Protein AF-0000000071083559 (afdb_homodimer)

Solvent-accessible surface area (backbone atoms only — not comparable to full-atom values): 48123 Å² total; per-residue (Å²): 142,87,81,87,79,88,80,82,75,79,75,81,76,78,75,74,77,70,51,68,62,60,52,46,49,48,47,47,47,47,47,46,51,46,23,66,69,33,65,46,22,77,50,64,74,48,54,68,70,56,48,50,54,52,55,69,72,46,54,59,65,56,53,26,52,47,23,70,73,26,71,56,35,18,52,50,51,52,55,41,48,73,32,71,68,33,43,47,49,64,45,45,70,24,60,54,83,61,87,51,80,67,32,60,58,40,27,41,52,37,25,32,39,48,12,46,25,53,37,49,52,34,67,85,48,55,68,68,58,43,50,51,53,51,50,50,51,48,52,54,49,60,73,67,48,96,59,59,66,60,57,48,24,35,27,49,4,38,16,46,50,49,43,53,59,89,56,53,70,70,55,48,50,50,52,48,51,53,53,34,59,72,68,46,41,63,60,53,50,51,54,52,68,73,47,58,90,73,69,52,45,69,60,50,50,49,52,29,42,38,51,35,28,32,53,54,69,51,46,90,43,56,66,52,37,16,50,55,48,45,65,70,32,64,87,44,57,53,65,52,33,21,51,48,48,42,60,63,32,46,40,66,39,91,88,45,96,36,70,36,75,55,62,52,43,46,82,62,74,72,83,58,57,74,81,41,69,45,42,51,57,41,16,50,51,51,45,20,42,61,69,30,89,91,37,50,73,66,54,51,44,52,26,49,54,36,33,47,40,50,86,51,59,40,32,52,52,54,54,23,50,34,36,61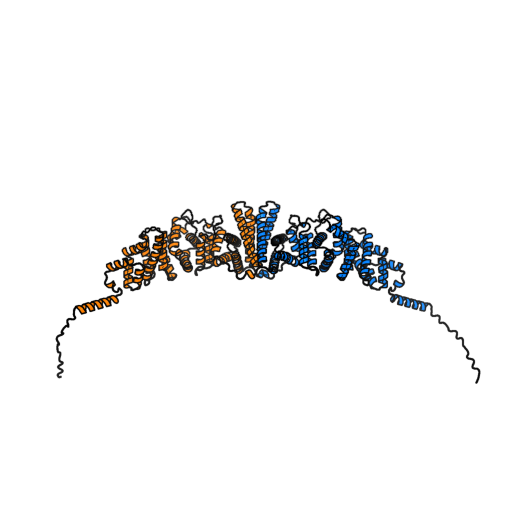,63,36,32,66,82,51,36,36,56,49,51,35,51,29,49,71,71,65,38,38,70,63,42,18,50,35,51,54,24,34,40,35,47,32,47,75,55,71,46,68,54,58,56,58,54,49,44,51,34,52,26,50,68,66,44,83,48,67,66,51,46,52,49,39,48,53,37,32,36,49,47,52,45,50,50,63,64,50,35,70,71,48,76,46,73,76,37,48,58,50,40,55,48,45,47,50,17,49,33,46,48,45,42,45,32,46,44,46,48,52,37,60,70,62,67,72,68,79,74,67,76,53,84,69,134,135,81,70,88,73,84,83,75,80,76,75,82,78,76,77,72,80,71,52,67,63,58,51,46,49,47,46,48,45,47,47,45,49,46,21,66,69,32,66,47,22,77,53,67,75,47,52,70,70,56,48,50,54,52,55,70,72,44,54,60,63,55,52,27,53,46,23,70,72,27,71,56,37,19,51,51,51,53,54,39,49,75,32,74,68,33,43,48,50,64,46,46,70,22,59,55,82,61,86,52,80,67,30,61,59,41,28,41,51,38,25,33,38,49,13,45,25,52,38,50,52,34,67,86,48,56,70,70,57,43,49,51,52,50,51,50,51,47,53,52,48,59,73,66,49,94,58,58,66,61,56,49,24,35,27,50,4,39,15,47,48,50,42,50,58,88,56,52,70,70,54,48,52,49,51,50,52,53,53,34,59,74,67,46,42,62,59,52,50,50,56,52,69,72,47,58,90,73,69,53,44,69,60,51,49,48,52,28,43,38,50,37,28,32,53,55,71,51,44,88,43,58,66,53,38,16,50,55,49,46,67,70,33,64,84,45,57,52,67,54,32,19,52,47,49,44,58,63,33,45,39,64,39,91,89,46,96,35,71,35,75,56,63,52,44,47,84,64,74,73,82,58,56,75,81,44,69,50,42,51,58,42,16,52,49,51,47,20,40,60,68,30,88,90,36,48,72,66,56,49,43,51,26,49,56,37,34,47,40,48,86,50,60,40,32,51,53,53,53,22,50,34,35,60,64,36,32,66,84,51,35,35,55,49,50,34,50,28,50,72,71,66,39,38,69,62,42,19,51,35,52,54,22,36,40,36,48,32,48,75,53,72,45,68,54,60,56,57,54,50,44,51,34,52,28,50,68,65,44,82,48,67,67,51,46,52,49,40,47,51,37,32,36,48,47,52,44,50,49,64,65,48,34,69,70,48,75,46,73,76,36,50,58,49,41,56,46,45,48,50,16,50,33,47,49,45,43,44,32,45,44,46,48,50,38,57,71,63,65,70,71,79,73,68,78,52,86,71,133

Foldseek 3Di:
DDDDDPDPPPPPPPPPPPDPVVVVVVVVVVVQVCLCVPLNRVCVPPPLVVVLVVLLPDDLLVLLVQLQSGVVSLVSSLVSCLDPSNLCSLLCQLQPDDPDPVSLVSNLVSLLSVLSSLLSSCVPPDLVVSLVSLLSSLVSNVVVDPDDPLSSLQSLQSSVLNNCVPPDLVSVLVSVVSVCVSVVVVVLLVVCLVDAPPPCFVSLLNSLSNLCRRQQVSDPDLQSNLSSLCSVQVVDDLLSSLVVLCSNQAPADPVDRGGDQCVQADPQLPLDALPDRRLQVSLSSLLSNPPHPVHDLVSSLSSLVSNCPPPHHGDLLSSLSNLLNNFLVNNLSNLLVCLQVVVLLSSLSNLLSNLLSCQSNVAQLLRSVVSLVSSCVVRDDPVSNVSNVVNNVVVLVVLQVVLVVVPDPSSVVVNVSSVVSVVSNVVSVVCVVPVVVVPDDDPRPRVDD/DDDDPDDPPPPDPPPPPPDPVVVVVVVVVVVQVCLCVDLNRVCVVPPLVVVLVVLLPDDLLVLLVQLQSGVVSLVSSLVSCLDPSNLCSLQCQLQPPDPDPVSLVSNLVSLLSVLSSLLSSCVPPDLVVSLVSLLSSLVSNVVVDPDDPLSSLQSLQSSVLNNCVPPDLVSVLVSVVSVCVSVVVVVLLVVCLVDAPPPCFVSLLNSLSNLCRRQQVSDPDLQSNLSSLCSVQVVDDLLSSLVVLCSNQADADPVDRGGDQCPQADPQLPLDALPDRRLQVSLSNLLSNPPHPVHDLVSSLSSLVSNCPPPHHGDLLSSLSNLLNNFLVNNLSNLLVCLQVVVLLSSLSNLLSNLLSCQSNVAQLLRSVVSLVSSCVSRDDPVSNVSNVVNNVVVLVVLQVVLVVVPDPSSVVVNVSSVVSVVSNVVSVVCVVVVVVVPDDDPRPRVDD

pLDDT: mean 81.03, std 18.41, range [19.36, 97.88]

Nearest PDB structures (foldseek):
  2ifu-assembly4_D  TM=2.693E-01  e=8.492E-01  Danio rerio
  2db0-assembly1_A  TM=2.774E-01  e=1.255E+00  Pyrococcus horikoshii OT3
  8amz-assembly1_O  TM=2.086E-01  e=5.747E-01  Spinacia oleracea
  8qcb-assembly1_B  TM=1.901E-01  e=2.343E+00  Saccharomyces cerevisiae
  1fch-assembly1_A  TM=2.025E-01  e=6.723E+00  Homo sapiens

Organism: Strongylocentrotus purpuratus (NCBI:txid7668)

Radius of gyration: 54.05 Å; Cα contacts (8 Å, |Δi|>4): 965; chains: 2; bounding box: 109×222×118 Å

Sequence (898 aa):
MEASKSKSSCTNGIAGRRSKRLQRKMEEKELGDFMVNAPLGYFSVLPQEIMYIIFSKLPTMDLSYLTLVSKSLRDIVMAYNLTKQGITKLLSIGCAKSKSKKKKIDLCYCFKDLGLLVKRSTCLYPTKERLRLMETLFKELTSSVKIESTRVNYCFGQFLSIFVKGWEEKECHRAYFAIIDHQNLGLQIASILAGKAGAKIGLEMEVRSFLRGVVLDQCDSMEDLAMWLHFILKPYPMVHQARLLLLLYGPLSRTRDQIDWTFMTNDDPISAPLSSAPFRDLAVAIKALYKHKDWSTDSVISVLEELTGCPTEWQTENMARLLVMCGEGVCVPVLASKAINGKTSQLSSVIVALALVTYLSSLNMSWLIHILQEICQIVPNEHDVEAMIDSVVEYFRHIIVTLPENRQPGHMMIFEDIVEAYSSFTKELMVASVMPSYKLGLQHRYPEEMEASKSKSSCTNGIAGRRSKRLQRKMEEKELGDFMVNAPLGYFSVLPQEIMYIIFSKLPTMDLSYLTLVSKSLRDIVMAYNLTKQGITKLLSIGCAKSKSKKKKIDLCYCFKDLGLLVKRSTCLYPTKERLRLMETLFKELTSSVKIESTRVNYCFGQFLSIFVKGWEEKECHRAYFAIIDHQNLGLQIASILAGKAGAKIGLEMEVRSFLRGVVLDQCDSMEDLAMWLHFILKPYPMVHQARLLLLLYGPLSRTRDQIDWTFMTNDDPISAPLSSAPFRDLAVAIKALYKHKDWSTDSVISVLEELTGCPTEWQTENMARLLVMCGEGVCVPVLASKAINGKTSQLSSVIVALALVTYLSSLNMSWLIHILQEICQIVPNEHDVEAMIDSVVEYFRHIIVTLPENRQPGHMMIFEDIVEAYSSFTKELMVASVMPSYKLGLQHRYPEE

InterPro domains:
  IPR001810 F-box domain [PF00646] (44-81)
  IPR001810 F-box domain [PS50181] (40-87)
  IPR001810 F-box domain [SM00256] (46-85)
  IPR036047 F-box-like domain superfamily [SSF81383] (40-82)
  IPR038946 F-box only protein 47 [PTHR34098] (16-433)
  IPR056622 FBXO47, ARM repeats region [PF24467] (185-418)

Structure (mmCIF, N/CA/C/O backbone):
data_AF-0000000071083559-model_v1
#
loop_
_entity.id
_entity.type
_entity.pdbx_description
1 polymer 'F-box domain-containing protein'
#
loop_
_atom_site.group_PDB
_atom_site.id
_atom_site.type_symbol
_atom_site.label_atom_id
_atom_site.label_alt_id
_atom_site.label_comp_id
_atom_site.label_asym_id
_atom_site.label_entity_id
_atom_site.label_seq_id
_atom_site.pdbx_PDB_ins_code
_atom_site.Cartn_x
_atom_site.Cartn_y
_atom_site.Cartn_z
_atom_site.occupancy
_atom_site.B_iso_or_equiv
_atom_site.auth_seq_id
_atom_site.auth_comp_id
_atom_site.auth_asym_id
_atom_site.auth_atom_id
_atom_site.pdbx_PDB_model_num
ATOM 1 N N . MET A 1 1 ? -83.5 105.438 52.219 1 19.53 1 MET A N 1
ATOM 2 C CA . MET A 1 1 ? -82.625 105.125 53.281 1 19.53 1 MET A CA 1
ATOM 3 C C . MET A 1 1 ? -81.188 105.625 53 1 19.53 1 MET A C 1
ATOM 5 O O . MET A 1 1 ? -80.875 105.812 51.844 1 19.53 1 MET A O 1
ATOM 9 N N . GLU A 1 2 ? -80.25 105.688 54.094 1 22.34 2 GLU A N 1
ATOM 10 C CA . GLU A 1 2 ? -79.125 106.312 54.781 1 22.34 2 GLU A CA 1
ATOM 11 C C . GLU A 1 2 ? -77.812 105.875 54.219 1 22.34 2 GLU A C 1
ATOM 13 O O . GLU A 1 2 ? -77.75 104.875 53.5 1 22.34 2 GLU A O 1
ATOM 18 N N . ALA A 1 3 ? -76.625 106.062 55.156 1 23.59 3 ALA A N 1
ATOM 19 C CA . ALA A 1 3 ? -75.188 106.312 55.156 1 23.59 3 ALA A CA 1
ATOM 20 C C . ALA A 1 3 ? -74.438 105 54.969 1 23.59 3 ALA A C 1
ATOM 22 O O . ALA A 1 3 ? -73.312 105.062 54.438 1 23.59 3 ALA A O 1
ATOM 23 N N . SER A 1 4 ? -74.625 103.812 54.969 1 21.52 4 SER A N 1
ATOM 24 C CA . SER A 1 4 ? -73.812 102.938 55.844 1 21.52 4 SER A CA 1
ATOM 25 C C . SER A 1 4 ? -72.375 102.875 55.344 1 21.52 4 SER A C 1
ATOM 27 O O . SER A 1 4 ? -72.125 102.75 54.156 1 21.52 4 SER A O 1
ATOM 29 N N . LYS A 1 5 ? -71.25 103.25 56.438 1 25.64 5 LYS A N 1
ATOM 30 C CA . LYS A 1 5 ? -69.875 103.625 56.75 1 25.64 5 LYS A CA 1
ATOM 31 C C . LYS A 1 5 ? -68.938 102.438 56.625 1 25.64 5 LYS A C 1
ATOM 33 O O . LYS A 1 5 ? -68.938 101.562 57.469 1 25.64 5 LYS A O 1
ATOM 38 N N . SER A 1 6 ? -68.75 101.625 55.688 1 19.36 6 SER A N 1
ATOM 39 C CA . SER A 1 6 ? -68.062 100.312 55.875 1 19.36 6 SER A CA 1
ATOM 40 C C . SER A 1 6 ? -66.625 100.562 56.344 1 19.36 6 SER A C 1
ATOM 42 O O . SER A 1 6 ? -65.875 101.375 55.844 1 19.36 6 SER A O 1
ATOM 44 N N . LYS A 1 7 ? -66.312 100.125 57.812 1 25.44 7 LYS A N 1
ATOM 45 C CA . LYS A 1 7 ? -65.188 100.125 58.75 1 25.44 7 LYS A CA 1
ATOM 46 C C . LYS A 1 7 ? -64.062 99.25 58.219 1 25.44 7 LYS A C 1
ATOM 48 O O . LYS A 1 7 ? -64.188 98.062 57.969 1 25.44 7 LYS A O 1
ATOM 53 N N . SER A 1 8 ? -63.156 99.625 57.375 1 21.98 8 SER A N 1
ATOM 54 C CA . SER A 1 8 ? -61.969 98.938 56.812 1 21.98 8 SER A CA 1
ATOM 55 C C . SER A 1 8 ? -61 98.562 57.906 1 21.98 8 SER A C 1
ATOM 57 O O . SER A 1 8 ? -60.438 99.375 58.594 1 21.98 8 SER A O 1
ATOM 59 N N . SER A 1 9 ? -61.375 97.562 58.844 1 24.98 9 SER A N 1
ATOM 60 C CA . SER A 1 9 ? -60.5 97.125 59.938 1 24.98 9 SER A CA 1
ATOM 61 C C . SER A 1 9 ? -59.188 96.562 59.406 1 24.98 9 SER A C 1
ATOM 63 O O . SER A 1 9 ? -59.156 95.812 58.438 1 24.98 9 SER A O 1
ATOM 65 N N . CYS A 1 10 ? -58.094 97.25 59.562 1 25.73 10 CYS A N 1
ATOM 66 C CA . CYS A 1 10 ? -56.688 97 59.375 1 25.73 10 CYS A CA 1
ATOM 67 C C . CYS A 1 10 ? -56.219 95.812 60.156 1 25.73 10 CYS A C 1
ATOM 69 O O . CYS A 1 10 ? -56.156 95.812 61.375 1 25.73 10 CYS A O 1
ATOM 71 N N . THR A 1 11 ? -56.812 94.625 60.094 1 26.25 11 THR A N 1
ATOM 72 C CA . THR A 1 11 ? -56.281 93.5 60.875 1 26.25 11 THR A CA 1
ATOM 73 C C . THR A 1 11 ? -54.812 93.25 60.562 1 26.25 11 THR A C 1
ATOM 75 O O . THR A 1 11 ? -54.375 93.375 59.406 1 26.25 11 THR A O 1
ATOM 78 N N . ASN A 1 12 ? -53.875 93.625 61.469 1 27.31 12 ASN A N 1
ATOM 79 C CA . ASN A 1 12 ? -52.469 93.312 61.656 1 27.31 12 ASN A CA 1
ATOM 80 C C . ASN A 1 12 ? -52.156 91.812 61.438 1 27.31 12 ASN A C 1
ATOM 82 O O . ASN A 1 12 ? -52.719 90.938 62.125 1 27.31 12 ASN A O 1
ATOM 86 N N . GLY A 1 13 ? -52.156 91.25 60.25 1 28.62 13 GLY A N 1
ATOM 87 C CA . GLY A 1 13 ? -51.75 89.938 59.875 1 28.62 13 GLY A CA 1
ATOM 88 C C . GLY A 1 13 ? -50.469 89.5 60.531 1 28.62 13 GLY A C 1
ATOM 89 O O . GLY A 1 13 ? -49.469 90.188 60.469 1 28.62 13 GLY A O 1
ATOM 90 N N . ILE A 1 14 ? -50.531 88.875 61.688 1 32.44 14 ILE A N 1
ATOM 91 C CA . ILE A 1 14 ? -49.469 88.188 62.438 1 32.44 14 ILE A CA 1
ATOM 92 C C . ILE A 1 14 ? -48.719 87.25 61.5 1 32.44 14 ILE A C 1
ATOM 94 O O . ILE A 1 14 ? -49.281 86.25 61 1 32.44 14 ILE A O 1
ATOM 98 N N . ALA A 1 15 ? -47.844 87.688 60.625 1 35.75 15 ALA A N 1
ATOM 99 C CA . ALA A 1 15 ? -46.875 86.875 59.875 1 35.75 15 ALA A CA 1
ATOM 100 C C . ALA A 1 15 ? -46.188 85.875 60.781 1 35.75 15 ALA A C 1
ATOM 102 O O . ALA A 1 15 ? -45.562 86.25 61.781 1 35.75 15 ALA A O 1
ATOM 103 N N . GLY A 1 16 ? -46.844 84.75 61.094 1 36.09 16 GLY A N 1
ATOM 104 C CA . GLY A 1 16 ? -46.25 83.688 61.812 1 36.09 16 GLY A CA 1
ATOM 105 C C . GLY A 1 16 ? -44.812 83.375 61.438 1 36.09 16 GLY A C 1
ATOM 106 O O . GLY A 1 16 ? -44.469 83.438 60.25 1 36.09 16 GLY A O 1
ATOM 107 N N . ARG A 1 17 ? -43.844 83.688 62.312 1 42.72 17 ARG A N 1
ATOM 108 C CA . ARG A 1 17 ? -42.406 83.438 62.312 1 42.72 17 ARG A CA 1
ATOM 109 C C . ARG A 1 17 ? -42.125 82 62.031 1 42.72 17 ARG A C 1
ATOM 111 O O . ARG A 1 17 ? -42.312 81.125 62.906 1 42.72 17 ARG A O 1
ATOM 118 N N . ARG A 1 18 ? -42.562 81.5 60.875 1 48.59 18 ARG A N 1
ATOM 119 C CA . ARG A 1 18 ? -42.031 80.125 60.562 1 48.59 18 ARG A CA 1
ATOM 120 C C . ARG A 1 18 ? -40.531 80.062 60.844 1 48.59 18 ARG A C 1
ATOM 122 O O . ARG A 1 18 ? -39.75 80.938 60.469 1 48.59 18 ARG A O 1
ATOM 129 N N . SER A 1 19 ? -40.281 79.375 61.938 1 53.16 19 SER A N 1
ATOM 130 C CA . SER A 1 19 ? -38.938 79.25 62.5 1 53.16 19 SER A CA 1
ATOM 131 C C . SER A 1 19 ? -37.906 78.875 61.438 1 53.16 19 SER A C 1
ATOM 133 O O . SER A 1 19 ? -38.25 78.188 60.469 1 53.16 19 SER A O 1
ATOM 135 N N . LYS A 1 20 ? -36.906 79.688 61.219 1 60.44 20 LYS A N 1
ATOM 136 C CA . LYS A 1 20 ? -35.75 79.562 60.375 1 60.44 20 LYS A CA 1
ATOM 137 C C . LYS A 1 20 ? -35.281 78.062 60.344 1 60.44 20 LYS A C 1
ATOM 139 O O . LYS A 1 20 ? -34.812 77.562 59.344 1 60.44 20 LYS A O 1
ATOM 144 N N . ARG A 1 21 ? -35.562 77.438 61.438 1 64 21 ARG A N 1
ATOM 145 C CA . ARG A 1 21 ? -35.125 76.062 61.562 1 64 21 ARG A CA 1
ATOM 146 C C . ARG A 1 21 ? -35.969 75.125 60.688 1 64 21 ARG A C 1
ATOM 148 O O . ARG A 1 21 ? -35.406 74.25 60 1 64 21 ARG A O 1
ATOM 155 N N . LEU A 1 22 ? -37.219 75.188 60.688 1 62.94 22 LEU A N 1
ATOM 156 C CA . LEU A 1 22 ? -38.094 74.375 59.875 1 62.94 22 LEU A CA 1
ATOM 157 C C . LEU A 1 22 ? -37.875 74.688 58.375 1 62.94 22 LEU A C 1
ATOM 159 O O . LEU A 1 22 ? -37.906 73.812 57.562 1 62.94 22 LEU A O 1
ATOM 163 N N . GLN A 1 23 ? -37.688 76 58.094 1 61.81 23 GLN A N 1
ATOM 164 C CA . GLN A 1 23 ? -37.406 76.375 56.75 1 61.81 23 GLN A CA 1
ATOM 165 C C . GLN A 1 23 ? -36.094 75.812 56.25 1 61.81 23 GLN A C 1
ATOM 167 O O . GLN A 1 23 ? -36 75.312 55.094 1 61.81 23 GLN A O 1
ATOM 172 N N . ARG A 1 24 ? -35.125 75.812 57.156 1 62.66 24 ARG A N 1
ATOM 173 C CA . ARG A 1 24 ? -33.844 75.188 56.812 1 62.66 24 ARG A CA 1
ATOM 174 C C . ARG A 1 24 ? -34 73.688 56.625 1 62.66 24 ARG A C 1
ATOM 176 O O . ARG A 1 24 ? -33.406 73.125 55.719 1 62.66 24 ARG A O 1
ATOM 183 N N . LYS A 1 25 ? -34.719 73.062 57.438 1 65.19 25 LYS A N 1
ATOM 184 C CA . LYS A 1 25 ? -34.969 71.625 57.312 1 65.19 25 LYS A CA 1
ATOM 185 C C . LYS A 1 25 ? -35.719 71.312 56 1 65.19 25 LYS A C 1
ATOM 187 O O . LYS A 1 25 ? -35.438 70.312 55.344 1 65.19 25 LYS A O 1
ATOM 192 N N . MET A 1 26 ? -36.656 72.125 55.719 1 62.47 26 MET A N 1
ATOM 193 C CA . MET A 1 26 ? -37.406 71.938 54.5 1 62.47 26 MET A CA 1
ATOM 194 C C . MET A 1 26 ? -36.531 72.188 53.25 1 62.47 26 MET A C 1
ATOM 196 O O . MET A 1 26 ? -36.625 71.438 52.281 1 62.47 26 MET A O 1
ATOM 200 N N . GLU A 1 27 ? -35.812 73.188 53.344 1 60.56 27 GLU A N 1
ATOM 201 C CA . GLU A 1 27 ? -34.844 73.5 52.281 1 60.56 27 GLU A CA 1
ATOM 202 C C . GLU A 1 27 ? -33.781 72.375 52.156 1 60.56 27 GLU A C 1
ATOM 204 O O . GLU A 1 27 ? -33.406 72 51.062 1 60.56 27 GLU A O 1
ATOM 209 N N . GLU A 1 28 ? -33.375 72 53.281 1 62.56 28 GLU A N 1
ATOM 210 C CA . GLU A 1 28 ? -32.438 70.875 53.312 1 62.56 28 GLU A CA 1
ATOM 211 C C . GLU A 1 28 ? -33.094 69.625 52.75 1 62.56 28 GLU A C 1
ATOM 213 O O . GLU A 1 28 ? -32.438 68.875 52.031 1 62.56 28 GLU A O 1
ATOM 218 N N . LYS A 1 29 ? -34.25 69.312 53.125 1 64.56 29 LYS A N 1
ATOM 219 C CA . LYS A 1 29 ? -35 68.188 52.562 1 64.56 29 LYS A CA 1
ATOM 220 C C . LYS A 1 29 ? -35.25 68.375 51.094 1 64.56 29 LYS A C 1
ATOM 222 O O . LYS A 1 29 ? -35.156 67.438 50.312 1 64.56 29 LYS A O 1
ATOM 227 N N . GLU A 1 30 ? -35.656 69.5 50.75 1 60.16 30 GLU A N 1
ATOM 228 C CA . GLU A 1 30 ? -35.875 69.812 49.344 1 60.16 30 GLU A CA 1
ATOM 229 C C . GLU A 1 30 ? -34.562 69.688 48.562 1 60.16 30 GLU A C 1
ATOM 231 O O . GLU A 1 30 ? -34.562 69.188 47.438 1 60.16 30 GLU A O 1
ATOM 236 N N . LEU A 1 31 ? -33.562 70.312 49.125 1 57.69 31 LEU A N 1
ATOM 237 C CA . LEU A 1 31 ? -32.25 70.125 48.562 1 57.69 31 LEU A CA 1
ATOM 238 C C . LEU A 1 31 ? -31.844 68.625 48.5 1 57.69 31 LEU A C 1
ATOM 240 O O . LEU A 1 31 ? -31.281 68.188 47.531 1 57.69 31 LEU A O 1
ATOM 244 N N . GLY A 1 32 ? -32.094 68.062 49.594 1 60.69 32 GLY A N 1
ATOM 245 C CA . GLY A 1 32 ? -31.891 66.625 49.625 1 60.69 32 GLY A CA 1
ATOM 246 C C . GLY A 1 32 ? -32.688 65.875 48.594 1 60.69 32 GLY A C 1
ATOM 247 O O . GLY A 1 32 ? -32.156 65 47.906 1 60.69 32 GLY A O 1
ATOM 248 N N . ASP A 1 33 ? -33.938 66.125 48.562 1 61.97 33 ASP A N 1
ATOM 249 C CA . ASP A 1 33 ? -34.781 65.562 47.562 1 61.97 33 ASP A CA 1
ATOM 250 C C . ASP A 1 33 ? -34.344 65.875 46.156 1 61.97 33 ASP A C 1
ATOM 252 O O . ASP A 1 33 ? -34.344 65.062 45.25 1 61.97 33 ASP A O 1
ATOM 256 N N . PHE A 1 34 ? -34.031 67.062 45.938 1 55.31 34 PHE A N 1
ATOM 257 C CA . PHE A 1 34 ? -33.531 67.5 44.656 1 55.31 34 PHE A CA 1
ATOM 258 C C . PHE A 1 34 ? -32.219 66.812 44.344 1 55.31 34 PHE A C 1
ATOM 260 O O . PHE A 1 34 ? -32 66.438 43.188 1 55.31 34 PHE A O 1
ATOM 267 N N . MET A 1 35 ? -31.469 66.812 45.406 1 57.56 35 MET A N 1
ATOM 268 C CA . MET A 1 35 ? -30.188 66.188 45.188 1 57.56 35 MET A CA 1
ATOM 269 C C . MET A 1 35 ? -30.359 64.688 44.844 1 57.56 35 MET A C 1
ATOM 271 O O . MET A 1 35 ? -29.656 64.188 43.969 1 57.56 35 MET A O 1
ATOM 275 N N . VAL A 1 36 ? -31.266 64.125 45.531 1 59.72 36 VAL A N 1
ATOM 276 C CA . VAL A 1 36 ? -31.531 62.688 45.281 1 59.72 36 VAL A CA 1
ATOM 277 C C . VAL A 1 36 ? -32.094 62.5 43.875 1 59.72 36 VAL A C 1
ATOM 279 O O . VAL A 1 36 ? -31.781 61.531 43.188 1 59.72 36 VAL A O 1
ATOM 282 N N . ASN A 1 37 ? -32.812 63.5 43.438 1 58.59 37 ASN A N 1
ATOM 283 C CA . ASN A 1 37 ? -33.438 63.375 42.094 1 58.59 37 ASN A CA 1
ATOM 284 C C . ASN A 1 37 ? -32.531 63.969 41.031 1 58.59 37 ASN A C 1
ATOM 286 O O . ASN A 1 37 ? -32.875 63.906 39.844 1 58.59 37 ASN A O 1
ATOM 290 N N . ALA A 1 38 ? -31.453 64.562 41.469 1 57.62 38 ALA A N 1
ATOM 291 C CA . ALA A 1 38 ? -30.547 65.188 40.5 1 57.62 38 ALA A CA 1
ATOM 292 C C . ALA A 1 38 ? -29.688 64.125 39.781 1 57.62 38 ALA A C 1
ATOM 294 O O . ALA A 1 38 ? -29.359 63.094 40.375 1 57.62 38 ALA A O 1
ATOM 295 N N . PRO A 1 39 ? -29.547 64.375 38.594 1 62.06 39 PRO A N 1
ATOM 296 C CA . PRO A 1 39 ? -28.781 63.375 37.812 1 62.06 39 PRO A CA 1
ATOM 297 C C . PRO A 1 39 ? -27.406 63.094 38.406 1 62.06 39 PRO A C 1
ATOM 299 O O . PRO A 1 39 ? -26.891 61.969 38.219 1 62.06 39 PRO A O 1
ATOM 302 N N . LEU A 1 40 ? -27 63.969 39.281 1 65.69 40 LEU A N 1
ATOM 303 C CA . LEU A 1 40 ? -25.688 63.75 39.906 1 65.69 40 LEU A CA 1
ATOM 304 C C . LEU A 1 40 ? -25.844 63.344 41.344 1 65.69 40 LEU A C 1
ATOM 306 O O . LEU A 1 40 ? -24.844 63.094 42.031 1 65.69 40 LEU A O 1
ATOM 310 N N . GLY A 1 41 ? -27.016 63.219 41.781 1 61.75 41 GLY A N 1
ATOM 311 C CA . GLY A 1 41 ? -27.312 63 43.188 1 61.75 41 GLY A CA 1
ATOM 312 C C . GLY A 1 41 ? -26.578 63.938 44.125 1 61.75 41 GLY A C 1
ATOM 313 O O . GLY A 1 41 ? -26.562 65.188 43.875 1 61.75 41 GLY A O 1
ATOM 314 N N . TYR A 1 42 ? -25.984 63.438 45.156 1 62.19 42 TYR A N 1
ATOM 315 C CA . TYR A 1 42 ? -25.266 64.188 46.156 1 62.19 42 TYR A CA 1
ATOM 316 C C . TYR A 1 42 ? -24 64.812 45.562 1 62.19 42 TYR A C 1
ATOM 318 O O . TYR A 1 42 ? -23.469 65.812 46.094 1 62.19 42 TYR A O 1
ATOM 326 N N . PHE A 1 43 ? -23.688 64.438 44.375 1 67.44 43 PHE A N 1
ATOM 327 C CA . PHE A 1 43 ? -22.484 64.938 43.719 1 67.44 43 PHE A CA 1
ATOM 328 C C . PHE A 1 43 ? -22.781 66.312 43.125 1 67.44 43 PHE A C 1
ATOM 330 O O . PHE A 1 43 ? -21.859 67.062 42.812 1 67.44 43 PHE A O 1
ATOM 337 N N . SER A 1 44 ? -24.016 66.625 42.969 1 69.5 44 SER A N 1
ATOM 338 C CA . SER A 1 44 ? -24.406 67.875 42.344 1 69.5 44 SER A CA 1
ATOM 339 C C . SER A 1 44 ? -23.953 69.062 43.188 1 69.5 44 SER A C 1
ATOM 341 O O . SER A 1 44 ? -23.766 70.125 42.688 1 69.5 44 SER A O 1
ATOM 343 N N . VAL A 1 45 ? -23.719 68.688 44.406 1 70.44 45 VAL A N 1
ATOM 344 C CA . VAL A 1 45 ? -23.375 69.75 45.344 1 70.44 45 VAL A CA 1
ATOM 345 C C . VAL A 1 45 ? -21.859 69.938 45.344 1 70.44 45 VAL A C 1
ATOM 347 O O . VAL A 1 45 ? -21.375 71 45.719 1 70.44 45 VAL A O 1
ATOM 350 N N . LEU A 1 46 ? -21.203 69 44.844 1 77.88 46 LEU A N 1
ATOM 351 C CA . LEU A 1 46 ? -19.75 69.062 44.938 1 77.88 46 LEU A CA 1
ATOM 352 C C . LEU A 1 46 ? -19.172 69.812 43.719 1 77.88 46 LEU A C 1
ATOM 354 O O . LEU A 1 46 ? -19.641 69.625 42.594 1 77.88 46 LEU A O 1
ATOM 358 N N . PRO A 1 47 ? -18.281 70.812 44.062 1 82.75 47 PRO A N 1
ATOM 359 C CA . PRO A 1 47 ? -17.562 71.438 42.938 1 82.75 47 PRO A CA 1
ATOM 360 C C . PRO A 1 47 ? -16.828 70.375 42.094 1 82.75 47 PRO A C 1
ATOM 362 O O . PRO A 1 47 ? -16.484 69.312 42.594 1 82.75 47 PRO A O 1
ATOM 365 N N . GLN A 1 48 ? -16.688 70.75 40.906 1 85.06 48 GLN A N 1
ATOM 366 C CA . GLN A 1 48 ? -16.062 69.812 39.938 1 85.06 48 GLN A CA 1
ATOM 367 C C . GLN A 1 48 ? -14.664 69.438 40.406 1 85.06 48 GLN A C 1
ATOM 369 O O . GLN A 1 48 ? -14.258 68.25 40.188 1 85.06 48 GLN A O 1
ATOM 374 N N . GLU A 1 49 ? -13.984 70.312 41.094 1 84.5 49 GLU A N 1
ATOM 375 C CA . GLU A 1 49 ? -12.625 70.062 41.531 1 84.5 49 GLU A CA 1
ATOM 376 C C . GLU A 1 49 ? -12.602 68.938 42.562 1 84.5 49 GLU A C 1
ATOM 378 O O . GLU A 1 49 ? -11.711 68.062 42.562 1 84.5 49 GLU A O 1
ATOM 383 N N . ILE A 1 50 ? -13.617 68.938 43.375 1 85.5 50 ILE A N 1
ATOM 384 C CA . ILE A 1 50 ? -13.688 67.938 44.438 1 85.5 50 ILE A CA 1
ATOM 385 C C . ILE A 1 50 ? -14.078 66.562 43.812 1 85.5 50 ILE A C 1
ATOM 387 O O . ILE A 1 50 ? -13.594 65.562 44.25 1 85.5 50 ILE A O 1
ATOM 391 N N . MET A 1 51 ? -14.945 66.688 42.875 1 86 51 MET A N 1
ATOM 392 C CA . MET A 1 51 ? -15.336 65.438 42.188 1 86 51 MET A CA 1
ATOM 393 C C . MET A 1 51 ? -14.133 64.75 41.562 1 86 51 MET A C 1
ATOM 395 O O . MET A 1 51 ? -13.977 63.562 41.625 1 86 51 MET A O 1
ATOM 399 N N . TYR A 1 52 ? -13.32 65.562 40.969 1 87.44 52 TYR A N 1
ATOM 400 C CA . TYR A 1 52 ? -12.141 65.062 40.281 1 87.44 52 TYR A CA 1
ATOM 401 C C . TYR A 1 52 ? -11.188 64.438 41.281 1 87.44 52 TYR A C 1
ATOM 403 O O . TYR A 1 52 ? -10.539 63.406 41 1 87.44 52 TYR A O 1
ATOM 411 N N . ILE A 1 53 ? -11.148 64.938 42.469 1 86.25 53 ILE A N 1
ATOM 412 C CA . ILE A 1 53 ? -10.312 64.375 43.531 1 86.25 53 ILE A CA 1
ATOM 413 C C . ILE A 1 53 ? -10.867 63.031 43.938 1 86.25 53 ILE A C 1
ATOM 415 O O . ILE A 1 53 ? -10.102 62.094 44.156 1 86.25 53 ILE A O 1
ATOM 419 N N . ILE A 1 54 ? -12.133 62.969 43.969 1 85.69 54 ILE A N 1
ATOM 420 C CA . ILE A 1 54 ? -12.781 61.719 44.344 1 85.69 54 ILE A CA 1
ATOM 421 C C . ILE A 1 54 ? -12.523 60.688 43.281 1 85.69 54 ILE A C 1
ATOM 423 O O . ILE A 1 54 ? -12.195 59.531 43.562 1 85.69 54 ILE A O 1
ATOM 427 N N . PHE A 1 55 ? -12.719 61.094 42.062 1 88.06 55 PHE A N 1
ATOM 428 C CA . PHE A 1 55 ? -12.516 60.188 40.969 1 88.06 55 PHE A CA 1
ATOM 429 C C . PHE A 1 55 ? -11.086 59.656 40.938 1 88.06 55 PHE A C 1
ATOM 431 O O . PHE A 1 55 ? -10.844 58.5 40.531 1 88.06 55 PHE A O 1
ATOM 438 N N . SER A 1 56 ? -10.18 60.438 41.344 1 84.94 56 SER A N 1
ATOM 439 C CA . SER A 1 56 ? -8.766 60.062 41.344 1 84.94 56 SER A CA 1
ATOM 440 C C . SER A 1 56 ? -8.469 58.969 42.344 1 84.94 56 SER A C 1
ATOM 442 O O . SER A 1 56 ? -7.477 58.25 42.188 1 84.94 56 SER A O 1
ATOM 444 N N . LYS A 1 57 ? -9.344 58.781 43.281 1 82.81 57 LYS A N 1
ATOM 445 C CA . LYS A 1 57 ? -9.109 57.781 44.312 1 82.81 57 LYS A CA 1
ATOM 446 C C . LYS A 1 57 ? -9.891 56.5 44.031 1 82.81 57 LYS A C 1
ATOM 448 O O . LYS A 1 57 ? -9.68 55.469 44.688 1 82.81 57 LYS A O 1
ATOM 453 N N . LEU A 1 58 ? -10.68 56.562 43.062 1 85.31 58 LEU A N 1
ATOM 454 C CA . LEU A 1 58 ? -11.492 55.375 42.719 1 85.31 58 LEU A CA 1
ATOM 455 C C . LEU A 1 58 ? -10.766 54.469 41.719 1 85.31 58 LEU A C 1
ATOM 457 O O . LEU A 1 58 ? -10.102 54.969 40.812 1 85.31 58 LEU A O 1
ATOM 461 N N . PRO A 1 59 ? -10.93 53.188 42.031 1 83.19 59 PRO A N 1
ATOM 462 C CA . PRO A 1 59 ? -10.391 52.281 41 1 83.19 59 PRO A CA 1
ATOM 463 C C . PRO A 1 59 ? -11.102 52.438 39.656 1 83.19 59 PRO A C 1
ATOM 465 O O . PRO A 1 59 ? -12.25 52.875 39.625 1 83.19 59 PRO A O 1
ATOM 468 N N . THR A 1 60 ? -10.469 52.062 38.625 1 85.62 60 THR A N 1
ATOM 469 C CA . THR A 1 60 ? -10.984 52.219 37.281 1 85.62 60 THR A CA 1
ATOM 470 C C . THR A 1 60 ? -12.312 51.469 37.125 1 85.62 60 THR A C 1
ATOM 472 O O . THR A 1 60 ? -13.219 51.969 36.438 1 85.62 60 THR A O 1
ATOM 475 N N . MET A 1 61 ? -12.484 50.406 37.781 1 86.75 61 MET A N 1
ATOM 476 C CA . MET A 1 61 ? -13.711 49.625 37.656 1 86.75 61 MET A CA 1
ATOM 477 C C . MET A 1 61 ? -14.883 50.375 38.281 1 86.75 61 MET A C 1
ATOM 479 O O . MET A 1 61 ? -16 50.344 37.75 1 86.75 61 MET A O 1
ATOM 483 N N . ASP A 1 62 ? -14.531 50.969 39.344 1 86.75 62 ASP A N 1
ATOM 484 C CA . ASP A 1 62 ? -15.578 51.719 40.031 1 86.75 62 ASP A CA 1
ATOM 485 C C . ASP A 1 62 ? -15.992 52.938 39.219 1 86.75 62 ASP A C 1
ATOM 487 O O . ASP A 1 62 ? -17.172 53.312 39.188 1 86.75 62 ASP A O 1
ATOM 491 N N . LEU A 1 63 ? -15.016 53.531 38.656 1 87.31 63 LEU A N 1
ATOM 492 C CA . LEU A 1 63 ? -15.312 54.656 37.781 1 87.31 63 LEU A CA 1
ATOM 493 C C . LEU A 1 63 ? -16.219 54.219 36.625 1 87.31 63 LEU A C 1
ATOM 495 O O . LEU A 1 63 ? -17.109 54.938 36.219 1 87.31 63 LEU A O 1
ATOM 499 N N . SER A 1 64 ? -16.031 53.031 36.156 1 89.44 64 SER A N 1
ATOM 500 C CA . SER A 1 64 ? -16.812 52.5 35.062 1 89.44 64 SER A CA 1
ATOM 501 C C . SER A 1 64 ? -18.266 52.281 35.469 1 89.44 64 SER A C 1
ATOM 503 O O . SER A 1 64 ? -19.188 52.5 34.688 1 89.44 64 SER A O 1
ATOM 505 N N . TYR A 1 65 ? -18.406 51.906 36.688 1 89.5 65 TYR A N 1
ATOM 506 C CA . TYR A 1 65 ? -19.766 51.719 37.188 1 89.5 65 TYR A CA 1
ATOM 507 C C . TYR A 1 65 ? -20.484 53.062 37.344 1 89.5 65 TYR A C 1
ATOM 509 O O . TYR A 1 65 ? -21.703 53.125 37.125 1 89.5 65 TYR A O 1
ATOM 517 N N . LEU A 1 66 ? -19.719 54 37.688 1 87.62 66 LEU A N 1
ATOM 518 C CA . LEU A 1 66 ? -20.312 55.312 37.906 1 87.62 66 LEU A CA 1
ATOM 519 C C . LEU A 1 66 ? -20.875 55.875 36.594 1 87.62 66 LEU A C 1
ATOM 521 O O . LEU A 1 66 ? -21.859 56.594 36.594 1 87.62 66 LEU A O 1
ATOM 525 N N . THR A 1 67 ? -20.328 55.469 35.5 1 88.75 67 THR A N 1
ATOM 526 C CA . THR A 1 67 ? -20.75 56 34.219 1 88.75 67 THR A CA 1
ATOM 527 C C . THR A 1 67 ? -22.094 55.375 33.812 1 88.75 67 THR A C 1
ATOM 529 O O . THR A 1 67 ? -22.781 55.906 32.938 1 88.75 67 THR A O 1
ATOM 532 N N . LEU A 1 68 ? -22.516 54.344 34.469 1 89.12 68 LEU A N 1
ATOM 533 C CA . LEU A 1 68 ? -23.75 53.656 34.094 1 89.12 68 LEU A CA 1
ATOM 534 C C . LEU A 1 68 ? -24.938 54.156 34.906 1 89.12 68 LEU A C 1
ATOM 536 O O . LEU A 1 68 ? -26.078 53.812 34.625 1 89.12 68 LEU A O 1
ATOM 540 N N . VAL A 1 69 ? -24.625 55 35.875 1 83.31 69 VAL A N 1
ATOM 541 C CA . VAL A 1 69 ? -25.656 55.406 36.812 1 83.31 69 VAL A CA 1
ATOM 542 C C . VAL A 1 69 ? -26.531 56.5 36.188 1 83.31 69 VAL A C 1
ATOM 544 O O . VAL A 1 69 ? -27.766 56.406 36.25 1 83.31 69 VAL A O 1
ATOM 547 N N . SER A 1 70 ? -25.891 57.562 35.625 1 83.75 70 SER A N 1
ATOM 548 C CA . SER A 1 70 ? -26.656 58.656 35 1 83.75 70 SER A CA 1
ATOM 549 C C . SER A 1 70 ? -25.859 59.312 33.906 1 83.75 70 SER A C 1
ATOM 551 O O . SER A 1 70 ? -24.641 59.188 33.844 1 83.75 70 SER A O 1
ATOM 553 N N . LYS A 1 71 ? -26.531 60.031 33.094 1 85.62 71 LYS A N 1
ATOM 554 C CA . LYS A 1 71 ? -25.906 60.719 31.953 1 85.62 71 LYS A CA 1
ATOM 555 C C . LYS A 1 71 ? -24.984 61.844 32.438 1 85.62 71 LYS A C 1
ATOM 557 O O . LYS A 1 71 ? -23.922 62.062 31.859 1 85.62 71 LYS A O 1
ATOM 562 N N . SER A 1 72 ? -25.422 62.438 33.438 1 84.81 72 SER A N 1
ATOM 563 C CA . SER A 1 72 ? -24.641 63.531 33.969 1 84.81 72 SER A CA 1
ATOM 564 C C . SER A 1 72 ? -23.328 63.062 34.562 1 84.81 72 SER A C 1
ATOM 566 O O . SER A 1 72 ? -22.266 63.656 34.375 1 84.81 72 SER A O 1
ATOM 568 N N . LEU A 1 73 ? -23.5 62 35.25 1 85.44 73 LEU A N 1
ATOM 569 C CA . LEU A 1 73 ? -22.297 61.438 35.875 1 85.44 73 LEU A CA 1
ATOM 570 C C . LEU A 1 73 ? -21.359 60.906 34.781 1 85.44 73 LEU A C 1
ATOM 572 O O . LEU A 1 73 ? -20.141 61 34.938 1 85.44 73 LEU A O 1
ATOM 576 N N . ARG A 1 74 ? -21.922 60.25 33.812 1 86.94 74 ARG A N 1
ATOM 577 C CA . ARG A 1 74 ? -21.125 59.75 32.688 1 86.94 74 ARG A CA 1
ATOM 578 C C . ARG A 1 74 ? -20.312 60.875 32.062 1 86.94 74 ARG A C 1
ATOM 580 O O . ARG A 1 74 ? -19.125 60.719 31.812 1 86.94 74 ARG A O 1
ATOM 587 N N . ASP A 1 75 ? -20.953 62 31.891 1 86.56 75 ASP A N 1
ATOM 588 C CA . ASP A 1 75 ? -20.312 63.125 31.203 1 86.56 75 ASP A CA 1
ATOM 589 C C . ASP A 1 75 ? -19.188 63.719 32.062 1 86.56 75 ASP A C 1
ATOM 591 O O . ASP A 1 75 ? -18.156 64.125 31.516 1 86.56 75 ASP A O 1
ATOM 595 N N . ILE A 1 76 ? -19.422 63.719 33.281 1 87.5 76 ILE A N 1
ATOM 596 C CA . ILE A 1 76 ? -18.406 64.312 34.188 1 87.5 76 ILE A CA 1
ATOM 597 C C . ILE A 1 76 ? -17.219 63.344 34.281 1 87.5 76 ILE A C 1
ATOM 599 O O . ILE A 1 76 ? -16.062 63.781 34.344 1 87.5 76 ILE A O 1
ATOM 603 N N . VAL A 1 77 ? -17.516 62.094 34.375 1 87.56 77 VAL A N 1
ATOM 604 C CA . VAL A 1 77 ? -16.453 61.094 34.438 1 87.56 77 VAL A CA 1
ATOM 605 C C . VAL A 1 77 ? -15.633 61.125 33.156 1 87.56 77 VAL A C 1
ATOM 607 O O . VAL A 1 77 ? -14.406 61.031 33.188 1 87.56 77 VAL A O 1
ATOM 610 N N . MET A 1 78 ? -16.297 61.25 32.062 1 84.56 78 MET A N 1
ATOM 611 C CA . MET A 1 78 ? -15.609 61.312 30.766 1 84.56 78 MET A CA 1
ATOM 612 C C . MET A 1 78 ? -14.734 62.531 30.656 1 84.56 78 MET A C 1
ATOM 614 O O . MET A 1 78 ? -13.633 62.5 30.109 1 84.56 78 MET A O 1
ATOM 618 N N . ALA A 1 79 ? -15.258 63.531 31.172 1 84.88 79 ALA A N 1
ATOM 619 C CA . ALA A 1 79 ? -14.477 64.812 31.172 1 84.88 79 ALA A CA 1
ATOM 620 C C . ALA A 1 79 ? -13.242 64.625 32.062 1 84.88 79 ALA A C 1
ATOM 622 O O . ALA A 1 79 ? -12.164 65.125 31.703 1 84.88 79 ALA A O 1
ATOM 623 N N . TYR A 1 80 ? -13.453 63.969 33.094 1 86.81 80 TYR A N 1
ATOM 624 C CA . TYR A 1 80 ? -12.336 63.75 34 1 86.81 80 TYR A CA 1
ATOM 625 C C . TYR A 1 80 ? -11.266 62.875 33.344 1 86.81 80 TYR A C 1
ATOM 627 O O . TYR A 1 80 ? -10.07 63.188 33.438 1 86.81 80 TYR A O 1
ATOM 635 N N . ASN A 1 81 ? -11.68 61.875 32.688 1 82.19 81 ASN A N 1
ATOM 636 C CA . ASN A 1 81 ? -10.758 60.906 32.062 1 82.19 81 ASN A CA 1
ATOM 637 C C . ASN A 1 81 ? -9.906 61.562 30.984 1 82.19 81 ASN A C 1
ATOM 639 O O . ASN A 1 81 ? -8.812 61.094 30.672 1 82.19 81 ASN A O 1
ATOM 643 N N . LEU A 1 82 ? -10.352 62.625 30.391 1 80.12 82 LEU A N 1
ATOM 644 C CA . LEU A 1 82 ? -9.664 63.312 29.297 1 80.12 82 LEU A CA 1
ATOM 645 C C . LEU A 1 82 ? -8.695 64.375 29.828 1 80.12 82 LEU A C 1
ATOM 647 O O . LEU A 1 82 ? -7.887 64.875 29.078 1 80.12 82 LEU A O 1
ATOM 651 N N . THR A 1 83 ? -8.711 64.5 31.125 1 81.69 83 THR A N 1
ATOM 652 C CA . THR A 1 83 ? -7.781 65.438 31.734 1 81.69 83 THR A CA 1
ATOM 653 C C . THR A 1 83 ? -6.426 64.75 31.984 1 81.69 83 THR A C 1
ATOM 655 O O . THR A 1 83 ? -6.312 63.562 31.953 1 81.69 83 THR A O 1
ATOM 658 N N . LYS A 1 84 ? -5.418 65.625 32.188 1 78.62 84 LYS A N 1
ATOM 659 C CA . LYS A 1 84 ? -4.07 65.125 32.469 1 78.62 84 LYS A CA 1
ATOM 660 C C . LYS A 1 84 ? -4.035 64.312 33.719 1 78.62 84 LYS A C 1
ATOM 662 O O . LYS A 1 84 ? -3.33 63.281 33.75 1 78.62 84 LYS A O 1
ATOM 667 N N . GLN A 1 85 ? -4.82 64.75 34.656 1 78.38 85 GLN A N 1
ATOM 668 C CA . GLN A 1 85 ? -4.879 63.969 35.906 1 78.38 85 GLN A CA 1
ATOM 669 C C . GLN A 1 85 ? -5.523 62.594 35.719 1 78.38 85 GLN A C 1
ATOM 671 O O . GLN A 1 85 ? -5.082 61.625 36.281 1 78.38 85 GLN A O 1
ATOM 676 N N . GLY A 1 86 ? -6.543 62.625 34.969 1 80.19 86 GLY A N 1
ATOM 677 C CA . GLY A 1 86 ? -7.227 61.375 34.688 1 80.19 86 GLY A CA 1
ATOM 678 C C . GLY A 1 86 ? -6.379 60.375 33.875 1 80.19 86 GLY A C 1
ATOM 679 O O . GLY A 1 86 ? -6.336 59.188 34.219 1 80.19 86 GLY A O 1
ATOM 680 N N . ILE A 1 87 ? -5.668 60.875 32.938 1 75.88 87 ILE A N 1
ATOM 681 C CA . ILE A 1 87 ? -4.836 60.062 32.062 1 75.88 87 ILE A CA 1
ATOM 682 C C . ILE A 1 87 ? -3.666 59.5 32.844 1 75.88 87 ILE A C 1
ATOM 684 O O . ILE A 1 87 ? -3.305 58.312 32.688 1 75.88 87 ILE A O 1
ATOM 688 N N . THR A 1 88 ? -3.098 60.312 33.625 1 75.62 88 THR A N 1
ATOM 689 C CA . THR A 1 88 ? -1.98 59.875 34.469 1 75.62 88 THR A CA 1
ATOM 690 C C . THR A 1 88 ? -2.422 58.781 35.438 1 75.62 88 THR A C 1
ATOM 692 O O . THR A 1 88 ? -1.677 57.844 35.688 1 75.62 88 THR A O 1
ATOM 695 N N . LYS A 1 89 ? -3.588 58.969 35.906 1 76.5 89 LYS A N 1
ATOM 696 C CA . LYS A 1 89 ? -4.109 57.969 36.844 1 76.5 89 LYS A CA 1
ATOM 697 C C . LYS A 1 89 ? -4.363 56.656 36.125 1 76.5 89 LYS A C 1
ATOM 699 O O . LYS A 1 89 ? -4.113 55.594 36.688 1 76.5 89 LYS A O 1
ATOM 704 N N . LEU A 1 90 ? -4.938 56.844 35.031 1 72.88 90 LEU A N 1
ATOM 705 C CA . LEU A 1 90 ? -5.273 55.625 34.281 1 72.88 90 LEU A CA 1
ATOM 706 C C . LEU A 1 90 ? -4.012 54.875 33.875 1 72.88 90 LEU A C 1
ATOM 708 O O . LEU A 1 90 ? -4.02 53.625 33.844 1 72.88 90 LEU A O 1
ATOM 712 N N . LEU A 1 91 ? -2.949 55.656 33.625 1 66.38 91 LEU A N 1
ATOM 713 C CA . LEU A 1 91 ? -1.678 55.062 33.219 1 66.38 91 LEU A CA 1
ATOM 714 C C . LEU A 1 91 ? -0.917 54.531 34.438 1 66.38 91 LEU A C 1
ATOM 716 O O . LEU A 1 91 ? -0.187 53.562 34.375 1 66.38 91 LEU A O 1
ATOM 720 N N . SER A 1 92 ? -0.918 55.375 35.438 1 59.81 92 SER A N 1
ATOM 721 C CA . SER A 1 92 ? -0.144 55.094 36.656 1 59.81 92 SER A CA 1
ATOM 722 C C . SER A 1 92 ? -0.591 53.781 37.281 1 59.81 92 SER A C 1
ATOM 724 O O . SER A 1 92 ? 0.209 53.094 37.938 1 59.81 92 SER A O 1
ATOM 726 N N . ILE A 1 93 ? -1.818 53.562 37.25 1 53.22 93 ILE A N 1
ATOM 727 C CA . ILE A 1 93 ? -2.287 52.312 37.875 1 53.22 93 ILE A CA 1
ATOM 728 C C . ILE A 1 93 ? -1.651 51.125 37.188 1 53.22 93 ILE A C 1
ATOM 730 O O . ILE A 1 93 ? -1.318 50.125 37.812 1 53.22 93 ILE A O 1
ATOM 734 N N . GLY A 1 94 ? -1.537 51.031 35.906 1 50.47 94 GLY A N 1
ATOM 735 C CA . GLY A 1 94 ? -0.981 49.938 35.125 1 50.47 94 GLY A CA 1
ATOM 736 C C . GLY A 1 94 ? 0.534 49.875 35.188 1 50.47 94 GLY A C 1
ATOM 737 O O . GLY A 1 94 ? 1.127 48.812 35.031 1 50.47 94 GLY A O 1
ATOM 738 N N . CYS A 1 95 ? 1.238 51.062 35.062 1 48.19 95 CYS A N 1
ATOM 739 C CA . CYS A 1 95 ? 2.686 51.188 34.906 1 48.19 95 CYS A CA 1
ATOM 740 C C . CYS A 1 95 ? 3.367 51.25 36.281 1 48.19 95 CYS A C 1
ATOM 742 O O . CYS A 1 95 ? 4.578 51.438 36.375 1 48.19 95 CYS A O 1
ATOM 744 N N . ALA A 1 96 ? 2.82 51.281 37.312 1 45.19 96 ALA A N 1
ATOM 745 C CA . ALA A 1 96 ? 3.633 51.406 38.5 1 45.19 96 ALA A CA 1
ATOM 746 C C . ALA A 1 96 ? 4.879 50.531 38.438 1 45.19 96 ALA A C 1
ATOM 748 O O . ALA A 1 96 ? 4.891 49.531 37.719 1 45.19 96 ALA A O 1
ATOM 749 N N . LYS A 1 97 ? 5.957 50.844 39.281 1 44.41 97 LYS A N 1
ATOM 750 C CA . LYS A 1 97 ? 7.398 50.625 39.375 1 44.41 97 LYS A CA 1
ATOM 751 C C . LYS A 1 97 ? 7.723 49.125 39.406 1 44.41 97 LYS A C 1
ATOM 753 O O . LYS A 1 97 ? 8.852 48.75 39.719 1 44.41 97 LYS A O 1
ATOM 758 N N . SER A 1 98 ? 6.883 48.188 39.875 1 42.25 98 SER A N 1
ATOM 759 C CA . SER A 1 98 ? 7.648 47.031 40.344 1 42.25 98 SER A CA 1
ATOM 760 C C . SER A 1 98 ? 8.203 46.219 39.156 1 42.25 98 SER A C 1
ATOM 762 O O . SER A 1 98 ? 7.504 46 38.188 1 42.25 98 SER A O 1
ATOM 764 N N . LYS A 1 99 ? 9.461 46.094 38.906 1 47.31 99 LYS A N 1
ATOM 765 C CA . LYS A 1 99 ? 10.336 45.312 38.031 1 47.31 99 LYS A CA 1
ATOM 766 C C . LYS A 1 99 ? 9.758 43.938 37.75 1 47.31 99 LYS A C 1
ATOM 768 O O . LYS A 1 99 ? 10.352 43.125 37.031 1 47.31 99 LYS A O 1
ATOM 773 N N . SER A 1 100 ? 9.133 43.25 38.656 1 45.5 100 SER A N 1
ATOM 774 C CA . SER A 1 100 ? 8.961 41.812 38.594 1 45.5 100 SER A CA 1
ATOM 775 C C . SER A 1 100 ? 7.863 41.406 37.594 1 45.5 100 SER A C 1
ATOM 777 O O . SER A 1 100 ? 7.043 42.25 37.219 1 45.5 100 SER A O 1
ATOM 779 N N . LYS A 1 101 ? 7.762 40.062 37.125 1 54.53 101 LYS A N 1
ATOM 780 C CA . LYS A 1 101 ? 6.785 39.344 36.312 1 54.53 101 LYS A CA 1
ATOM 781 C C . LYS A 1 101 ? 5.359 39.781 36.656 1 54.53 101 LYS A C 1
ATOM 783 O O . LYS A 1 101 ? 4.48 39.812 35.812 1 54.53 101 LYS A O 1
ATOM 788 N N . LYS A 1 102 ? 5.172 40.094 37.719 1 50.88 102 LYS A N 1
ATOM 789 C CA . LYS A 1 102 ? 3.906 40.469 38.344 1 50.88 102 LYS A CA 1
ATOM 790 C C . LYS A 1 102 ? 3.42 41.844 37.812 1 50.88 102 LYS A C 1
ATOM 792 O O . LYS A 1 102 ? 2.215 42.062 37.719 1 50.88 102 LYS A O 1
ATOM 797 N N . LYS A 1 103 ? 4.348 42.531 37.375 1 52.53 103 LYS A N 1
ATOM 798 C CA . LYS A 1 103 ? 4.129 43.875 36.875 1 52.53 103 LYS A CA 1
ATOM 799 C C . LYS A 1 103 ? 3.479 43.875 35.5 1 52.53 103 LYS A C 1
ATOM 801 O O . LYS A 1 103 ? 2.637 44.719 35.188 1 52.53 103 LYS A O 1
ATOM 806 N N . LYS A 1 104 ? 3.924 42.906 34.688 1 57.84 104 LYS A N 1
ATOM 807 C CA . LYS A 1 104 ? 3.418 42.75 33.344 1 57.84 104 LYS A CA 1
ATOM 808 C C . LYS A 1 104 ? 1.938 42.375 33.344 1 57.84 104 LYS A C 1
ATOM 810 O O . LYS A 1 104 ? 1.16 42.906 32.531 1 57.84 104 LYS A O 1
ATOM 815 N N . ILE A 1 105 ? 1.607 41.438 34.281 1 57.41 105 ILE A N 1
ATOM 816 C CA . ILE A 1 105 ? 0.23 40.969 34.406 1 57.41 105 ILE A CA 1
ATOM 817 C C . ILE A 1 105 ? -0.672 42.125 34.844 1 57.41 105 ILE A C 1
ATOM 819 O O . ILE A 1 105 ? -1.786 42.281 34.344 1 57.41 105 ILE A O 1
ATOM 823 N N . ASP A 1 106 ? 0.036 43 35.531 1 64.75 106 ASP A N 1
ATOM 824 C CA . ASP A 1 106 ? -0.751 44.062 36.125 1 64.75 106 ASP A CA 1
ATOM 825 C C . ASP A 1 106 ? -1.12 45.125 35.094 1 64.75 106 ASP A C 1
ATOM 827 O O . ASP A 1 106 ? -2.244 45.625 35.062 1 64.75 106 ASP A O 1
ATOM 831 N N . LEU A 1 107 ? -0.219 45.344 34.094 1 71.5 107 LEU A N 1
ATOM 832 C CA . LEU A 1 107 ? -0.511 46.344 33.062 1 71.5 107 LEU A CA 1
ATOM 833 C C . LEU A 1 107 ? -1.621 45.844 32.156 1 71.5 107 LEU A C 1
ATOM 835 O O . LEU A 1 107 ? -2.51 46.625 31.781 1 71.5 107 LEU A O 1
ATOM 839 N N . CYS A 1 108 ? -1.637 44.562 31.891 1 72.56 108 CYS A N 1
ATOM 840 C CA . CYS A 1 108 ? -2.631 43.969 30.984 1 72.56 108 CYS A CA 1
ATOM 841 C C . CYS A 1 108 ? -4.027 44.094 31.578 1 72.56 108 CYS A C 1
ATOM 843 O O . CYS A 1 108 ? -4.98 44.438 30.891 1 72.56 108 CYS A O 1
ATOM 845 N N . TYR A 1 109 ? -4.113 43.938 32.781 1 74.12 109 TYR A N 1
ATOM 846 C CA . TYR A 1 109 ? -5.41 44 33.438 1 74.12 109 TYR A CA 1
ATOM 847 C C . TYR A 1 109 ? -5.898 45.469 33.5 1 74.12 109 TYR A C 1
ATOM 849 O O . TYR A 1 109 ? -7.102 45.719 33.375 1 74.12 109 TYR A O 1
ATOM 857 N N . CYS A 1 110 ? -4.934 46.25 33.594 1 76.75 110 CYS A N 1
ATOM 858 C CA . CYS A 1 110 ? -5.285 47.656 33.625 1 76.75 110 CYS A CA 1
ATOM 859 C C . CYS A 1 110 ? -5.91 48.094 32.312 1 76.75 110 CYS A C 1
ATOM 861 O O . CYS A 1 110 ? -6.898 48.844 32.312 1 76.75 110 CYS A O 1
ATOM 863 N N . PHE A 1 111 ? -5.355 47.625 31.312 1 83.75 111 PHE A N 1
ATOM 864 C CA . PHE A 1 111 ? -5.859 48.031 30 1 83.75 111 PHE A CA 1
ATOM 865 C C . PHE A 1 111 ? -7.203 47.375 29.703 1 83.75 111 PHE A C 1
ATOM 867 O O . PHE A 1 111 ? -8.047 47.969 29.016 1 83.75 111 PHE A O 1
ATOM 874 N N . LYS A 1 112 ? -7.41 46.312 30.25 1 86.81 112 LYS A N 1
ATOM 875 C CA . LYS A 1 112 ? -8.727 45.688 30.125 1 86.81 112 LYS A CA 1
ATOM 876 C C . LYS A 1 112 ? -9.789 46.5 30.859 1 86.81 112 LYS A C 1
ATOM 878 O O . LYS A 1 112 ? -10.883 46.688 30.328 1 86.81 112 LYS A O 1
ATOM 883 N N . ASP A 1 113 ? -9.383 46.906 31.984 1 85.5 113 ASP A N 1
ATOM 884 C CA . ASP A 1 113 ? -10.305 47.719 32.75 1 85.5 113 ASP A CA 1
ATOM 885 C C . ASP A 1 113 ? -10.578 49.062 32.062 1 85.5 113 ASP A C 1
ATOM 887 O O . ASP A 1 113 ? -11.688 49.562 32.125 1 85.5 113 ASP A O 1
ATOM 891 N N . LEU A 1 114 ? -9.547 49.531 31.547 1 85.94 114 LEU A N 1
ATOM 892 C CA . LEU A 1 114 ? -9.711 50.75 30.812 1 85.94 114 LEU A CA 1
ATOM 893 C C . LEU A 1 114 ? -10.656 50.562 29.625 1 85.94 114 LEU A C 1
ATOM 895 O O . LEU A 1 114 ? -11.453 51.438 29.312 1 85.94 114 LEU A O 1
ATOM 899 N N . GLY A 1 115 ? -10.523 49.469 28.984 1 89.5 115 GLY A N 1
ATOM 900 C CA . GLY A 1 115 ? -11.43 49.156 27.891 1 89.5 115 GLY A CA 1
ATOM 901 C C . GLY A 1 115 ? -12.883 49.094 28.312 1 89.5 115 GLY A C 1
ATOM 902 O O . GLY A 1 115 ? -13.766 49.562 27.609 1 89.5 115 GLY A O 1
ATOM 903 N N . LEU A 1 116 ? -13.039 48.562 29.438 1 90 116 LEU A N 1
ATOM 904 C CA . LEU A 1 116 ? -14.391 48.469 29.969 1 90 116 LEU A CA 1
ATOM 905 C C . LEU A 1 116 ? -14.93 49.844 30.344 1 90 116 LEU A C 1
ATOM 907 O O . LEU A 1 116 ? -16.109 50.156 30.109 1 90 116 LEU A O 1
ATOM 911 N N . LEU A 1 117 ? -14.086 50.594 30.922 1 88.81 117 LEU A N 1
ATOM 912 C CA . LEU A 1 117 ? -14.469 51.969 31.297 1 88.81 117 LEU A CA 1
ATOM 913 C C . LEU A 1 117 ? -14.922 52.75 30.094 1 88.81 117 LEU A C 1
ATOM 915 O O . LEU A 1 117 ? -15.984 53.406 30.125 1 88.81 117 LEU A O 1
ATOM 919 N N . VAL A 1 118 ? -14.164 52.719 29.094 1 89.19 118 VAL A N 1
ATOM 920 C CA . VAL A 1 118 ? -14.477 53.5 27.891 1 89.19 118 VAL A CA 1
ATOM 921 C C . VAL A 1 118 ? -15.703 52.906 27.203 1 89.19 118 VAL A C 1
ATOM 923 O O . VAL A 1 118 ? -16.547 53.656 26.688 1 89.19 118 VAL A O 1
ATOM 926 N N . LYS A 1 119 ? -15.805 51.656 27.156 1 92.38 119 LYS A N 1
ATOM 927 C CA . LYS A 1 119 ? -16.953 51 26.562 1 92.38 119 LYS A CA 1
ATOM 928 C C . LYS A 1 119 ? -18.25 51.406 27.25 1 92.38 119 LYS A C 1
ATOM 930 O O . LYS A 1 119 ? -19.219 51.781 26.594 1 92.38 119 LYS A O 1
ATOM 935 N N . ARG A 1 120 ? -18.203 51.375 28.5 1 90.81 120 ARG A N 1
ATOM 936 C CA . ARG A 1 120 ? -19.406 51.719 29.266 1 90.81 120 ARG A CA 1
ATOM 937 C C . ARG A 1 120 ? -19.703 53.188 29.203 1 90.81 120 ARG A C 1
ATOM 939 O O . ARG A 1 120 ? -20.875 53.594 29.125 1 90.81 120 ARG A O 1
ATOM 946 N N . SER A 1 121 ? -18.719 53.969 29.203 1 89.19 121 SER A N 1
ATOM 947 C CA . SER A 1 121 ? -18.906 55.406 29.234 1 89.19 121 SER A CA 1
ATOM 948 C C . SER A 1 121 ? -19.391 55.938 27.875 1 89.19 121 SER A C 1
ATOM 950 O O . SER A 1 121 ? -20 57 27.812 1 89.19 121 SER A O 1
ATOM 952 N N . THR A 1 122 ? -19.156 55.188 26.844 1 90.25 122 THR A N 1
ATOM 953 C CA . THR A 1 122 ? -19.484 55.688 25.516 1 90.25 122 THR A CA 1
ATOM 954 C C . THR A 1 122 ? -20.625 54.844 24.891 1 90.25 122 THR A C 1
ATOM 956 O O . THR A 1 122 ? -20.906 55 23.703 1 90.25 122 THR A O 1
ATOM 959 N N . CYS A 1 123 ? -21.312 54.094 25.531 1 87.31 123 CYS A N 1
ATOM 960 C CA . CYS A 1 123 ? -22.281 53.125 25.016 1 87.31 123 CYS A CA 1
ATOM 961 C C . CYS A 1 123 ? -23.422 53.844 24.297 1 87.31 123 CYS A C 1
ATOM 963 O O . CYS A 1 123 ? -24.047 53.281 23.391 1 87.31 123 CYS A O 1
ATOM 965 N N . LEU A 1 124 ? -23.594 55.094 24.656 1 86.5 124 LEU A N 1
ATOM 966 C CA . LEU A 1 124 ? -24.719 55.812 24.062 1 86.5 124 LEU A CA 1
ATOM 967 C C . LEU A 1 124 ? -24.25 56.719 22.922 1 86.5 124 LEU A C 1
ATOM 969 O O . LEU A 1 124 ? -25.062 57.344 22.25 1 86.5 124 LEU A O 1
ATOM 973 N N . TYR A 1 125 ? -23 56.75 22.719 1 89.94 125 TYR A N 1
ATOM 974 C CA . TYR A 1 125 ? -22.422 57.562 21.672 1 89.94 125 TYR A CA 1
ATOM 975 C C . TYR A 1 125 ? -22.453 56.844 20.328 1 89.94 125 TYR A C 1
ATOM 977 O O . TYR A 1 125 ? -22.469 55.625 20.281 1 89.94 125 TYR A O 1
ATOM 985 N N . PRO A 1 126 ? -22.562 57.625 19.297 1 91.94 126 PRO A N 1
ATOM 986 C CA . PRO A 1 126 ? -22.391 57 17.984 1 91.94 126 PRO A CA 1
ATOM 987 C C . PRO A 1 126 ? -21.016 56.375 17.797 1 91.94 126 PRO A C 1
ATOM 989 O O . PRO A 1 126 ? -20.047 56.812 18.422 1 91.94 126 PRO A O 1
ATOM 992 N N . THR A 1 127 ? -20.859 55.406 16.938 1 92.31 127 THR A N 1
ATOM 993 C CA . THR A 1 127 ? -19.625 54.625 16.734 1 92.31 127 THR A CA 1
ATOM 994 C C . THR A 1 127 ? -18.484 55.562 16.375 1 92.31 127 THR A C 1
ATOM 996 O O . THR A 1 127 ? -17.344 55.375 16.828 1 92.31 127 THR A O 1
ATOM 999 N N . LYS A 1 128 ? -18.766 56.531 15.625 1 91.81 128 LYS A N 1
ATOM 1000 C CA . LYS A 1 128 ? -17.734 57.438 15.18 1 91.81 128 LYS A CA 1
ATOM 1001 C C . LYS A 1 128 ? -17.094 58.188 16.359 1 91.81 128 LYS A C 1
ATOM 1003 O O . LYS A 1 128 ? -15.875 58.344 16.422 1 91.81 128 LYS A O 1
ATOM 1008 N N . GLU A 1 129 ? -17.953 58.594 17.25 1 90.12 129 GLU A N 1
ATOM 1009 C CA . GLU A 1 129 ? -17.469 59.312 18.438 1 90.12 129 GLU A CA 1
ATOM 1010 C C . GLU A 1 129 ? -16.734 58.375 19.391 1 90.12 129 GLU A C 1
ATOM 1012 O O . GLU A 1 129 ? -15.758 58.75 20.016 1 90.12 129 GLU A O 1
ATOM 1017 N N . ARG A 1 130 ? -17.188 57.188 19.484 1 91.38 130 ARG A N 1
ATOM 1018 C CA . ARG A 1 130 ? -16.516 56.188 20.328 1 91.38 130 ARG A CA 1
ATOM 1019 C C . ARG A 1 130 ? -15.094 55.938 19.844 1 91.38 130 ARG A C 1
ATOM 1021 O O . ARG A 1 130 ? -14.164 55.875 20.641 1 91.38 130 ARG A O 1
ATOM 1028 N N . LEU A 1 131 ? -14.961 55.875 18.578 1 91.69 131 LEU A N 1
ATOM 1029 C CA . LEU A 1 131 ? -13.664 55.594 17.984 1 91.69 131 LEU A CA 1
ATOM 1030 C C . LEU A 1 131 ? -12.719 56.781 18.125 1 91.69 131 LEU A C 1
ATOM 1032 O O . LEU A 1 131 ? -11.523 56.594 18.359 1 91.69 131 LEU A O 1
ATOM 1036 N N . ARG A 1 132 ? -13.258 57.906 18.031 1 88.25 132 ARG A N 1
ATOM 1037 C CA . ARG A 1 132 ? -12.453 59.094 18.219 1 88.25 132 ARG A CA 1
ATOM 1038 C C . ARG A 1 132 ? -11.883 59.156 19.641 1 88.25 132 ARG A C 1
ATOM 1040 O O . ARG A 1 132 ? -10.719 59.5 19.828 1 88.25 132 ARG A O 1
ATOM 1047 N N . LEU A 1 133 ? -12.781 58.875 20.547 1 84.12 133 LEU A N 1
ATOM 1048 C CA . LEU A 1 133 ? -12.367 58.906 21.938 1 84.12 133 LEU A CA 1
ATOM 1049 C C . LEU A 1 133 ? -11.32 57.844 22.219 1 84.12 133 LEU A C 1
ATOM 1051 O O . LEU A 1 133 ? -10.391 58.062 23 1 84.12 133 LEU A O 1
ATOM 1055 N N . MET A 1 134 ? -11.531 56.688 21.656 1 84.5 134 MET A N 1
ATOM 1056 C CA . MET A 1 134 ? -10.562 55.594 21.797 1 84.5 134 MET A CA 1
ATOM 1057 C C . MET A 1 134 ? -9.203 56.031 21.234 1 84.5 134 MET A C 1
ATOM 1059 O O . MET A 1 134 ? -8.172 55.781 21.859 1 84.5 134 MET A O 1
ATOM 1063 N N . GLU A 1 135 ? -9.164 56.625 20.109 1 83.75 135 GLU A N 1
ATOM 1064 C CA . GLU A 1 135 ? -7.926 57.094 19.469 1 83.75 135 GLU A CA 1
ATOM 1065 C C . GLU A 1 135 ? -7.199 58.125 20.328 1 83.75 135 GLU A C 1
ATOM 1067 O O . GLU A 1 135 ? -5.973 58.094 20.422 1 83.75 135 GLU A O 1
ATOM 1072 N N . THR A 1 136 ? -7.977 58.969 20.797 1 81.44 136 THR A N 1
ATOM 1073 C CA . THR A 1 136 ? -7.406 60 21.625 1 81.44 136 THR A CA 1
ATOM 1074 C C . THR A 1 136 ? -6.762 59.406 22.875 1 81.44 136 THR A C 1
ATOM 1076 O O . THR A 1 136 ? -5.656 59.781 23.266 1 81.44 136 THR A O 1
ATOM 1079 N N . LEU A 1 137 ? -7.508 58.562 23.453 1 76.31 137 LEU A N 1
ATOM 1080 C CA . LEU A 1 137 ? -6.996 57.906 24.656 1 76.31 137 LEU A CA 1
ATOM 1081 C C . LEU A 1 137 ? -5.723 57.125 24.344 1 76.31 137 LEU A C 1
ATOM 1083 O O . LEU A 1 137 ? -4.773 57.156 25.125 1 76.31 137 LEU A O 1
ATOM 1087 N N . PHE A 1 138 ? -5.684 56.469 23.219 1 77 138 PHE A N 1
ATOM 1088 C CA . PHE A 1 138 ? -4.527 55.688 22.844 1 77 138 PHE A CA 1
ATOM 1089 C C . PHE A 1 138 ? -3.322 56.562 22.562 1 77 138 PHE A C 1
ATOM 1091 O O . PHE A 1 138 ? -2.191 56.219 22.906 1 77 138 PHE A O 1
ATOM 1098 N N . LYS A 1 139 ? -3.533 57.594 21.922 1 77.94 139 LYS A N 1
ATOM 1099 C CA . LYS A 1 139 ? -2.461 58.531 21.641 1 77.94 139 LYS A CA 1
ATOM 1100 C C . LYS A 1 139 ? -1.84 59.062 22.938 1 77.94 139 LYS A C 1
ATOM 1102 O O . LYS A 1 139 ? -0.617 59.188 23.047 1 77.94 139 LYS A O 1
ATOM 1107 N N . GLU A 1 140 ? -2.648 59.344 23.828 1 74.56 140 GLU A N 1
ATOM 1108 C CA . GLU A 1 140 ? -2.184 59.875 25.109 1 74.56 140 GLU A CA 1
ATOM 1109 C C . GLU A 1 140 ? -1.425 58.812 25.891 1 74.56 140 GLU A C 1
ATOM 1111 O O . GLU A 1 140 ? -0.455 59.125 26.594 1 74.56 140 GLU A O 1
ATOM 1116 N N . LEU A 1 141 ? -1.937 57.688 25.797 1 70.31 141 LEU A N 1
ATOM 1117 C CA . LEU A 1 141 ? -1.291 56.562 26.516 1 70.31 141 LEU A CA 1
ATOM 1118 C C . LEU A 1 141 ? 0.073 56.25 25.922 1 70.31 141 LEU A C 1
ATOM 1120 O O . LEU A 1 141 ? 1.03 56 26.641 1 70.31 141 LEU A O 1
ATOM 1124 N N . THR A 1 142 ? 0.216 56.219 24.609 1 71.94 142 THR A N 1
ATOM 1125 C CA . THR A 1 142 ? 1.466 55.875 23.938 1 71.94 142 THR A CA 1
ATOM 1126 C C . THR A 1 142 ? 2.496 57 24.141 1 71.94 142 THR A C 1
ATOM 1128 O O . THR A 1 142 ? 3.695 56.719 24.234 1 71.94 142 THR A O 1
ATOM 1131 N N . SER A 1 143 ? 2.041 58.125 24.25 1 72.81 143 SER A N 1
ATOM 1132 C CA . SER A 1 143 ? 2.943 59.25 24.438 1 72.81 143 SER A CA 1
ATOM 1133 C C . SER A 1 143 ? 3.455 59.312 25.875 1 72.81 143 SER A C 1
ATOM 1135 O O . SER A 1 143 ? 4.551 59.844 26.125 1 72.81 143 SER A O 1
ATOM 1137 N N . S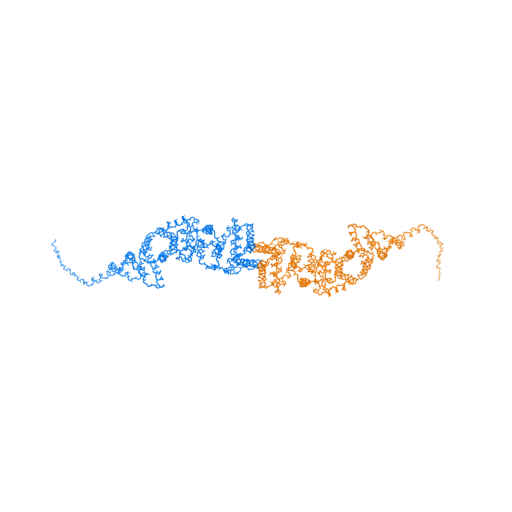ER A 1 144 ? 2.701 58.75 26.688 1 66.81 144 SER A N 1
ATOM 1138 C CA . SER A 1 144 ? 3.029 58.906 28.109 1 66.81 144 SER A CA 1
ATOM 1139 C C . SER A 1 144 ? 3.85 57.719 28.609 1 66.81 144 SER A C 1
ATOM 1141 O O . SER A 1 144 ? 4.496 57.812 29.656 1 66.81 144 SER A O 1
ATOM 1143 N N . VAL A 1 145 ? 3.604 56.562 28.062 1 62.22 145 VAL A N 1
ATOM 1144 C CA . VAL A 1 145 ? 4.234 55.375 28.594 1 62.22 145 VAL A CA 1
ATOM 1145 C C . VAL A 1 145 ? 5.543 55.094 27.859 1 62.22 145 VAL A C 1
ATOM 1147 O O . VAL A 1 145 ? 5.57 55.062 26.625 1 62.22 145 VAL A O 1
ATOM 1150 N N . LYS A 1 146 ? 6.676 55.25 28.547 1 64.5 146 LYS A N 1
ATOM 1151 C CA . LYS A 1 146 ? 7.98 54.875 28.016 1 64.5 146 LYS A CA 1
ATOM 1152 C C . LYS A 1 146 ? 8.156 53.344 28.047 1 64.5 146 LYS A C 1
ATOM 1154 O O . LYS A 1 146 ? 8.953 52.844 28.844 1 64.5 146 LYS A O 1
ATOM 1159 N N . ILE A 1 147 ? 7.246 52.562 27.547 1 65.38 147 ILE A N 1
ATOM 1160 C CA . ILE A 1 147 ? 7.293 51.125 27.5 1 65.38 147 ILE A CA 1
ATOM 1161 C C . ILE A 1 147 ? 7.609 50.656 26.094 1 65.38 147 ILE A C 1
ATOM 1163 O O . ILE A 1 147 ? 7.438 51.406 25.125 1 65.38 147 ILE A O 1
ATOM 1167 N N . GLU A 1 148 ? 8.188 49.531 26.125 1 74.75 148 GLU A N 1
ATOM 1168 C CA . GLU A 1 148 ? 8.516 48.906 24.844 1 74.75 148 GLU A CA 1
ATOM 1169 C C . GLU A 1 148 ? 7.285 48.844 23.938 1 74.75 148 GLU A C 1
ATOM 1171 O O . GLU A 1 148 ? 6.18 48.562 24.406 1 74.75 148 GLU A O 1
ATOM 1176 N N . SER A 1 149 ? 7.469 49.156 22.734 1 77.75 149 SER A N 1
ATOM 1177 C CA . SER A 1 149 ? 6.402 49.25 21.75 1 77.75 149 SER A CA 1
ATOM 1178 C C . SER A 1 149 ? 5.582 47.969 21.688 1 77.75 149 SER A C 1
ATOM 1180 O O . SER A 1 149 ? 4.359 48.031 21.547 1 77.75 149 SER A O 1
ATOM 1182 N N . THR A 1 150 ? 6.223 46.875 21.859 1 82.5 150 THR A N 1
ATOM 1183 C CA . THR A 1 150 ? 5.523 45.594 21.766 1 82.5 150 THR A CA 1
ATOM 1184 C C . THR A 1 150 ? 4.559 45.406 22.938 1 82.5 150 THR A C 1
ATOM 1186 O O . THR A 1 150 ? 3.463 44.875 22.766 1 82.5 150 THR A O 1
ATOM 1189 N N . ARG A 1 151 ? 4.961 45.875 24 1 81.31 151 ARG A N 1
ATOM 1190 C CA . ARG A 1 151 ? 4.117 45.75 25.188 1 81.31 151 ARG A CA 1
ATOM 1191 C C . ARG A 1 151 ? 2.926 46.719 25.094 1 81.31 151 ARG A C 1
ATOM 1193 O O . ARG A 1 151 ? 1.821 46.375 25.531 1 81.31 151 ARG A O 1
ATOM 1200 N N . VAL A 1 152 ? 3.248 47.844 24.578 1 81.12 152 VAL A N 1
ATOM 1201 C CA . VAL A 1 152 ? 2.18 48.812 24.422 1 81.12 152 VAL A CA 1
ATOM 1202 C C . VAL A 1 152 ? 1.121 48.281 23.453 1 81.12 152 VAL A C 1
ATOM 1204 O O . VAL A 1 152 ? -0.079 48.406 23.703 1 81.12 152 VAL A O 1
ATOM 1207 N N . ASN A 1 153 ? 1.594 47.688 22.422 1 86.38 153 ASN A N 1
ATOM 1208 C CA . ASN A 1 153 ? 0.678 47.125 21.453 1 86.38 153 ASN A CA 1
ATOM 1209 C C . ASN A 1 153 ? -0.197 46.031 22.094 1 86.38 153 ASN A C 1
ATOM 1211 O O . ASN A 1 153 ? -1.402 45.969 21.828 1 86.38 153 ASN A O 1
ATOM 1215 N N . TYR A 1 154 ? 0.425 45.281 22.891 1 87.38 154 TYR A N 1
ATOM 1216 C CA . TYR A 1 154 ? -0.313 44.188 23.547 1 87.38 154 TYR A CA 1
ATOM 1217 C C . TYR A 1 154 ? -1.362 44.75 24.5 1 87.38 154 TYR A C 1
ATOM 1219 O O . TYR A 1 154 ? -2.488 44.25 24.562 1 87.38 154 TYR A O 1
ATOM 1227 N N . CYS A 1 155 ? -0.977 45.688 25.188 1 84.31 155 CYS A N 1
ATOM 1228 C CA . CYS A 1 155 ? -1.898 46.312 26.125 1 84.31 155 CYS A CA 1
ATOM 1229 C C . CYS A 1 155 ? -3.057 46.969 25.391 1 84.31 155 CYS A C 1
ATOM 1231 O O . CYS A 1 155 ? -4.211 46.844 25.812 1 84.31 155 CYS A O 1
ATOM 1233 N N . PHE A 1 156 ? -2.695 47.656 24.438 1 86.69 156 PHE A N 1
ATOM 1234 C CA . PHE A 1 156 ? -3.74 48.281 23.609 1 86.69 156 PHE A CA 1
ATOM 1235 C C . PHE A 1 156 ? -4.668 47.188 23.047 1 86.69 156 PHE A C 1
ATOM 1237 O O . PHE A 1 156 ? -5.871 47.438 22.906 1 86.69 156 PHE A O 1
ATOM 1244 N N . GLY A 1 157 ? -4.102 46.156 22.688 1 90.56 157 GLY A N 1
ATOM 1245 C CA . GLY A 1 157 ? -4.91 45.062 22.188 1 90.56 157 GLY A CA 1
ATOM 1246 C C . GLY A 1 157 ? -5.91 44.562 23.203 1 90.56 157 GLY A C 1
ATOM 1247 O O . GLY A 1 157 ? -7.051 44.25 22.859 1 90.56 157 GLY A O 1
ATOM 1248 N N . GLN A 1 158 ? -5.504 44.5 24.375 1 89 158 GLN A N 1
ATOM 1249 C CA . GLN A 1 158 ? -6.402 44.094 25.438 1 89 158 GLN A CA 1
ATOM 1250 C C . GLN A 1 158 ? -7.543 45.094 25.625 1 89 158 GLN A C 1
ATOM 1252 O O . GLN A 1 158 ? -8.695 44.688 25.828 1 89 158 GLN A O 1
ATOM 1257 N N . PHE A 1 159 ? -7.141 46.25 25.594 1 89.06 159 PHE A N 1
ATOM 1258 C CA . PHE A 1 159 ? -8.125 47.312 25.656 1 89.06 159 PHE A CA 1
ATOM 1259 C C . PHE A 1 159 ? -9.141 47.188 24.531 1 89.06 159 PHE A C 1
ATOM 1261 O O . PHE A 1 159 ? -10.352 47.219 24.781 1 89.06 159 PHE A O 1
ATOM 1268 N N . LEU A 1 160 ? -8.648 47.031 23.359 1 91.25 160 LEU A N 1
ATOM 1269 C CA . LEU A 1 160 ? -9.492 47 22.172 1 91.25 160 LEU A CA 1
ATOM 1270 C C . LEU A 1 160 ? -10.414 45.781 22.188 1 91.25 160 LEU A C 1
ATOM 1272 O O . LEU A 1 160 ? -11.578 45.875 21.797 1 91.25 160 LEU A O 1
ATOM 1276 N N . SER A 1 161 ? -9.898 44.719 22.609 1 92.75 161 SER A N 1
ATOM 1277 C CA . SER A 1 161 ? -10.68 43.469 22.625 1 92.75 161 SER A CA 1
ATOM 1278 C C . SER A 1 161 ? -11.914 43.594 23.5 1 92.75 161 SER A C 1
ATOM 1280 O O . SER A 1 161 ? -12.977 43.062 23.172 1 92.75 161 SER A O 1
ATOM 1282 N N . ILE A 1 162 ? -11.742 44.281 24.547 1 91.38 162 ILE A N 1
ATOM 1283 C CA . ILE A 1 162 ? -12.867 44.5 25.453 1 91.38 162 ILE A CA 1
ATOM 1284 C C . ILE A 1 162 ? -13.781 45.594 24.906 1 91.38 162 ILE A C 1
ATOM 1286 O O . ILE A 1 162 ? -15.008 45.469 25.016 1 91.38 162 ILE A O 1
ATOM 1290 N N . PHE A 1 163 ? -13.203 46.531 24.359 1 92.25 163 PHE A N 1
ATOM 1291 C CA . PHE A 1 163 ? -13.922 47.688 23.859 1 92.25 163 PHE A CA 1
ATOM 1292 C C . PHE A 1 163 ? -14.891 47.281 22.75 1 92.25 163 PHE A C 1
ATOM 1294 O O . PHE A 1 163 ? -16.031 47.781 22.703 1 92.25 163 PHE A O 1
ATOM 1301 N N . VAL A 1 164 ? -14.516 46.375 21.891 1 93.19 164 VAL A N 1
ATOM 1302 C CA . VAL A 1 164 ? -15.328 46.062 20.719 1 93.19 164 VAL A CA 1
ATOM 1303 C C . VAL A 1 164 ? -16.141 44.781 21 1 93.19 164 VAL A C 1
ATOM 1305 O O . VAL A 1 164 ? -16.891 44.312 20.125 1 93.19 164 VAL A O 1
ATOM 1308 N N . LYS A 1 165 ? -16 44.25 22.125 1 92.12 165 LYS A N 1
ATOM 1309 C CA . LYS A 1 165 ? -16.75 43.031 22.438 1 92.12 165 LYS A CA 1
ATOM 1310 C C . LYS A 1 165 ? -18.25 43.25 22.25 1 92.12 165 LYS A C 1
ATOM 1312 O O . LYS A 1 165 ? -18.812 44.219 22.766 1 92.12 165 LYS A O 1
ATOM 1317 N N . GLY A 1 166 ? -18.906 42.438 21.453 1 89.62 166 GLY A N 1
ATOM 1318 C CA . GLY A 1 166 ? -20.344 42.531 21.219 1 89.62 166 GLY A CA 1
ATOM 1319 C C . GLY A 1 166 ? -20.688 43.375 20 1 89.62 166 GLY A C 1
ATOM 1320 O O . GLY A 1 166 ? -21.859 43.469 19.625 1 89.62 166 GLY A O 1
ATOM 1321 N N . TRP A 1 167 ? -19.688 44.031 19.438 1 92.94 167 TRP A N 1
ATOM 1322 C CA . TRP A 1 167 ? -19.922 44.812 18.25 1 92.94 167 TRP A CA 1
ATOM 1323 C C . TRP A 1 167 ? -20.234 43.938 17.047 1 92.94 167 TRP A C 1
ATOM 1325 O O . TRP A 1 167 ? -19.734 42.812 16.953 1 92.94 167 TRP A O 1
ATOM 1335 N N . GLU A 1 168 ? -21 44.469 16.156 1 92.12 168 GLU A N 1
ATOM 1336 C CA . GLU A 1 168 ? -21.234 43.781 14.883 1 92.12 168 GLU A CA 1
ATOM 1337 C C . GLU A 1 168 ? -20.031 43.906 13.961 1 92.12 168 GLU A C 1
ATOM 1339 O O . GLU A 1 168 ? -19.172 44.75 14.148 1 92.12 168 GLU A O 1
ATOM 1344 N N . GLU A 1 169 ? -19.938 43.125 12.984 1 93.06 169 GLU A N 1
ATOM 1345 C CA . GLU A 1 169 ? -18.781 43.062 12.094 1 93.06 169 GLU A CA 1
ATOM 1346 C C . GLU A 1 169 ? -18.531 44.375 11.391 1 93.06 169 GLU A C 1
ATOM 1348 O O . GLU A 1 169 ? -17.391 44.781 11.211 1 93.06 169 GLU A O 1
ATOM 1353 N N . LYS A 1 170 ? -19.625 45 11.07 1 93.44 170 LYS A N 1
ATOM 1354 C CA . LYS A 1 170 ? -19.484 46.281 10.375 1 93.44 170 LYS A CA 1
ATOM 1355 C C . LYS A 1 170 ? -18.828 47.312 11.273 1 93.44 170 LYS A C 1
ATOM 1357 O O . LYS A 1 170 ? -18.016 48.125 10.805 1 93.44 170 LYS A O 1
ATOM 1362 N N . GLU A 1 171 ? -19.172 47.312 12.547 1 93.62 171 GLU A N 1
ATOM 1363 C CA . GLU A 1 171 ? -18.578 48.25 13.5 1 93.62 171 GLU A CA 1
ATOM 1364 C C . GLU A 1 171 ? -17.109 47.906 13.766 1 93.62 171 GLU A C 1
ATOM 1366 O O . GLU A 1 171 ? -16.281 48.781 13.883 1 93.62 171 GLU A O 1
ATOM 1371 N N . CYS A 1 172 ? -16.906 46.719 13.82 1 94.5 172 CYS A N 1
ATOM 1372 C CA . CYS A 1 172 ? -15.523 46.312 14.023 1 94.5 172 CYS A CA 1
ATOM 1373 C C . CYS A 1 172 ? -14.656 46.688 12.828 1 94.5 172 CYS A C 1
ATOM 1375 O O . CYS A 1 172 ? -13.477 47.031 13 1 94.5 172 CYS A O 1
ATOM 1377 N N . HIS A 1 173 ? -15.211 46.594 11.664 1 95.12 173 HIS A N 1
ATOM 1378 C CA . HIS A 1 173 ? -14.5 47 10.453 1 95.12 173 HIS A CA 1
ATOM 1379 C C . HIS A 1 173 ? -14.133 48.469 10.5 1 95.12 173 HIS A C 1
ATOM 1381 O O . HIS A 1 173 ? -13.023 48.844 10.102 1 95.12 173 HIS A O 1
ATOM 1387 N N . ARG A 1 174 ? -15.062 49.219 11.008 1 94 174 ARG A N 1
ATOM 1388 C CA . ARG A 1 174 ? -14.797 50.656 11.164 1 94 174 ARG A CA 1
ATOM 1389 C C . ARG A 1 174 ? -13.688 50.875 12.18 1 94 174 ARG A C 1
ATOM 1391 O O . ARG A 1 174 ? -12.859 51.781 12 1 94 174 ARG A O 1
ATOM 1398 N N . ALA A 1 175 ? -13.82 50.188 13.25 1 92.62 175 ALA A N 1
ATOM 1399 C CA . ALA A 1 175 ? -12.781 50.281 14.273 1 92.62 175 ALA A CA 1
ATOM 1400 C C . ALA A 1 175 ? -11.414 49.938 13.695 1 92.62 175 ALA A C 1
ATOM 1402 O O . ALA A 1 175 ? -10.422 50.625 13.984 1 92.62 175 ALA A O 1
ATOM 1403 N N . TYR A 1 176 ? -11.391 48.906 12.844 1 92.69 176 TYR A N 1
ATOM 1404 C CA . TYR A 1 176 ? -10.141 48.5 12.211 1 92.69 176 TYR A CA 1
ATOM 1405 C C . TYR A 1 176 ? -9.586 49.625 11.328 1 92.69 176 TYR A C 1
ATOM 1407 O O . TYR A 1 176 ? -8.391 49.938 11.391 1 92.69 176 TYR A O 1
ATOM 1415 N N . PHE A 1 177 ? -10.383 50.188 10.594 1 91.44 177 PHE A N 1
ATOM 1416 C CA . PHE A 1 177 ? -9.961 51.219 9.672 1 91.44 177 PHE A CA 1
ATOM 1417 C C . PHE A 1 177 ? -9.477 52.438 10.438 1 91.44 177 PHE A C 1
ATOM 1419 O O . PHE A 1 177 ? -8.523 53.125 10.023 1 91.44 177 PHE A O 1
ATOM 1426 N N . ALA A 1 178 ? -10.125 52.719 11.516 1 89.31 178 ALA A N 1
ATOM 1427 C CA . ALA A 1 178 ? -9.719 53.875 12.336 1 89.31 178 ALA A CA 1
ATOM 1428 C C . ALA A 1 178 ? -8.312 53.656 12.906 1 89.31 178 ALA A C 1
ATOM 1430 O O . ALA A 1 178 ? -7.5 54.594 12.93 1 89.31 178 ALA A O 1
ATOM 1431 N N . ILE A 1 179 ? -8.07 52.5 13.32 1 86.81 179 ILE A N 1
ATOM 1432 C CA . ILE A 1 179 ? -6.785 52.188 13.93 1 86.81 179 ILE A CA 1
ATOM 1433 C C . ILE A 1 179 ? -5.691 52.188 12.859 1 86.81 179 ILE A C 1
ATOM 1435 O O . ILE A 1 179 ? -4.602 52.719 13.094 1 86.81 179 ILE A O 1
ATOM 1439 N N . ILE A 1 180 ? -5.969 51.625 11.727 1 88.38 180 ILE A N 1
ATOM 1440 C CA . ILE A 1 180 ? -5 51.531 10.641 1 88.38 180 ILE A CA 1
ATOM 1441 C C . ILE A 1 180 ? -4.66 52.906 10.117 1 88.38 180 ILE A C 1
ATOM 1443 O O . ILE A 1 180 ? -3.502 53.219 9.805 1 88.38 180 ILE A O 1
ATOM 1447 N N . ASP A 1 181 ? -5.629 53.688 10.023 1 86.94 181 ASP A N 1
ATOM 1448 C CA . ASP A 1 181 ? -5.43 55.062 9.531 1 86.94 181 ASP A CA 1
ATOM 1449 C C . ASP A 1 181 ? -4.602 55.875 10.508 1 86.94 181 ASP A C 1
ATOM 1451 O O . ASP A 1 181 ? -3.73 56.656 10.102 1 86.94 181 ASP A O 1
ATOM 1455 N N . HIS A 1 182 ? -4.859 55.719 11.719 1 82.25 182 HIS A N 1
ATOM 1456 C CA . HIS A 1 182 ? -4.176 56.5 12.75 1 82.25 182 HIS A CA 1
ATOM 1457 C C . HIS A 1 182 ? -2.689 56.156 12.797 1 82.25 182 HIS A C 1
ATOM 1459 O O . HIS A 1 182 ? -1.861 57.031 13.078 1 82.25 182 HIS A O 1
ATOM 1465 N N . GLN A 1 183 ? -2.354 54.969 12.562 1 83.31 183 GLN A N 1
ATOM 1466 C CA . GLN A 1 183 ? -0.97 54.531 12.648 1 83.31 183 GLN A CA 1
ATOM 1467 C C . GLN A 1 183 ? -0.306 54.5 11.273 1 83.31 183 GLN A C 1
ATOM 1469 O O . GLN A 1 183 ? 0.865 54.156 11.148 1 83.31 183 GLN A O 1
ATOM 1474 N N . ASN A 1 184 ? -0.994 54.906 10.234 1 88.31 184 ASN A N 1
ATOM 1475 C CA . ASN A 1 184 ? -0.515 54.906 8.852 1 88.31 184 ASN A CA 1
ATOM 1476 C C . ASN A 1 184 ? -0.017 53.5 8.445 1 88.31 184 ASN A C 1
ATOM 1478 O O . ASN A 1 184 ? 1.031 53.375 7.805 1 88.31 184 ASN A O 1
ATOM 1482 N N . LEU A 1 185 ? -0.727 52.594 8.938 1 91.75 185 LEU A N 1
ATOM 1483 C CA . LEU A 1 185 ? -0.319 51.219 8.664 1 91.75 185 LEU A CA 1
ATOM 1484 C C . LEU A 1 185 ? -0.525 50.844 7.199 1 91.75 185 LEU A C 1
ATOM 1486 O O . LEU A 1 185 ? 0.201 50.031 6.648 1 91.75 185 LEU A O 1
ATOM 1490 N N . GLY A 1 186 ? -1.492 51.438 6.559 1 92.19 186 GLY A N 1
ATOM 1491 C CA . GLY A 1 186 ? -1.728 51.188 5.145 1 92.19 186 GLY A CA 1
ATOM 1492 C C . GLY A 1 186 ? -0.524 51.5 4.277 1 92.19 186 GLY A C 1
ATOM 1493 O O . GLY A 1 186 ? -0.156 50.688 3.408 1 92.19 186 GLY A O 1
ATOM 1494 N N . LEU A 1 187 ? 0.045 52.594 4.555 1 94.06 187 LEU A N 1
ATOM 1495 C CA . LEU A 1 187 ? 1.219 53 3.801 1 94.06 187 LEU A CA 1
ATOM 1496 C C . LEU A 1 187 ? 2.422 52.125 4.129 1 94.06 187 LEU A C 1
ATOM 1498 O O . LEU A 1 187 ? 3.232 51.844 3.248 1 94.06 187 LEU A O 1
ATOM 1502 N N . GLN A 1 188 ? 2.504 51.844 5.367 1 96 188 GLN A N 1
ATOM 1503 C CA . GLN A 1 188 ? 3.602 50.969 5.785 1 96 188 GLN A CA 1
ATOM 1504 C C . GLN A 1 188 ? 3.51 49.594 5.117 1 96 188 GLN A C 1
ATOM 1506 O O . GLN A 1 188 ? 4.508 49.094 4.617 1 96 188 GLN A O 1
ATOM 1511 N N . ILE A 1 189 ? 2.326 49.062 5.07 1 96.25 189 ILE A N 1
ATOM 1512 C CA . ILE A 1 189 ? 2.107 47.75 4.449 1 96.25 189 ILE A CA 1
ATOM 1513 C C . ILE A 1 189 ? 2.383 47.844 2.951 1 96.25 189 ILE A C 1
ATOM 1515 O O . ILE A 1 189 ? 3.02 46.969 2.377 1 96.25 189 ILE A O 1
ATOM 1519 N N . ALA A 1 190 ? 1.94 48.875 2.34 1 95.38 190 ALA A N 1
ATOM 1520 C CA . ALA A 1 190 ? 2.176 49.062 0.912 1 95.38 190 ALA A CA 1
ATOM 1521 C C . ALA A 1 190 ? 3.67 49.156 0.61 1 95.38 190 ALA A C 1
ATOM 1523 O O . ALA A 1 190 ? 4.133 48.656 -0.415 1 95.38 190 ALA A O 1
ATOM 1524 N N . SER A 1 191 ? 4.34 49.812 1.518 1 96.25 191 SER A N 1
ATOM 1525 C CA . SER A 1 191 ? 5.785 49.938 1.354 1 96.25 191 SER A CA 1
ATOM 1526 C C . SER A 1 191 ? 6.48 48.594 1.45 1 96.25 191 SER A C 1
ATOM 1528 O O . SER A 1 191 ? 7.426 48.312 0.704 1 96.25 191 SER A O 1
ATOM 1530 N N . ILE A 1 192 ? 6.055 47.812 2.34 1 96.88 192 ILE A N 1
ATOM 1531 C CA . ILE A 1 192 ? 6.625 46.469 2.531 1 96.88 192 ILE A CA 1
ATOM 1532 C C . ILE A 1 192 ? 6.344 45.625 1.304 1 96.88 192 ILE A C 1
ATOM 1534 O O . ILE A 1 192 ? 7.23 44.906 0.811 1 96.88 192 ILE A O 1
ATOM 1538 N N . LEU A 1 193 ? 5.109 45.688 0.78 1 96.5 193 LEU A N 1
ATOM 1539 C CA . LEU A 1 193 ? 4.66 44.844 -0.305 1 96.5 193 LEU A CA 1
ATOM 1540 C C . LEU A 1 193 ? 5.277 45.25 -1.633 1 96.5 193 LEU A C 1
ATOM 1542 O O . LEU A 1 193 ? 5.375 44.469 -2.564 1 96.5 193 LEU A O 1
ATOM 1546 N N . ALA A 1 194 ? 5.707 46.438 -1.681 1 95 194 ALA A N 1
ATOM 1547 C CA . ALA A 1 194 ? 6.332 46.969 -2.896 1 95 194 ALA A CA 1
ATOM 1548 C C . ALA A 1 194 ? 7.762 46.438 -3.037 1 95 194 ALA A C 1
ATOM 1550 O O . ALA A 1 194 ? 8.289 46.344 -4.148 1 95 194 ALA A O 1
ATOM 1551 N N . GLY A 1 195 ? 8.359 46.062 -1.964 1 93.69 195 GLY A N 1
ATOM 1552 C CA . GLY A 1 195 ? 9.719 45.562 -1.986 1 93.69 195 GLY A CA 1
ATOM 1553 C C . GLY A 1 195 ? 9.797 44.031 -1.867 1 93.69 195 GLY A C 1
ATOM 1554 O O . GLY A 1 195 ? 8.766 43.375 -1.783 1 93.69 195 GLY A O 1
ATOM 1555 N N . LYS A 1 196 ? 11.07 43.625 -1.845 1 94.94 196 LYS A N 1
ATOM 1556 C CA . LYS A 1 196 ? 11.297 42.188 -1.668 1 94.94 196 LYS A CA 1
ATOM 1557 C C . LYS A 1 196 ? 11.086 41.75 -0.214 1 94.94 196 LYS A C 1
ATOM 1559 O O . LYS A 1 196 ? 11.211 42.594 0.695 1 94.94 196 LYS A O 1
ATOM 1564 N N . ALA A 1 197 ? 10.719 40.562 -0.038 1 94.19 197 ALA A N 1
ATOM 1565 C CA . ALA A 1 197 ? 10.547 40.031 1.314 1 94.19 197 ALA A CA 1
ATOM 1566 C C . ALA A 1 197 ? 11.836 40.188 2.123 1 94.19 197 ALA A C 1
ATOM 1568 O O . ALA A 1 197 ? 12.914 39.812 1.656 1 94.19 197 ALA A O 1
ATOM 1569 N N . GLY A 1 198 ? 11.773 40.75 3.168 1 93.81 198 GLY A N 1
ATOM 1570 C CA . GLY A 1 198 ? 12.93 40.875 4.043 1 93.81 198 GLY A CA 1
ATOM 1571 C C . GLY A 1 198 ? 13.742 42.125 3.766 1 93.81 198 GLY A C 1
ATOM 1572 O O . GLY A 1 198 ? 14.781 42.344 4.395 1 93.81 198 GLY A O 1
ATOM 1573 N N . ALA A 1 199 ? 13.359 42.938 2.846 1 94.62 199 ALA A N 1
ATOM 1574 C CA . ALA A 1 199 ? 14.094 44.125 2.484 1 94.62 199 ALA A CA 1
ATOM 1575 C C . ALA A 1 199 ? 13.992 45.188 3.58 1 94.62 199 ALA A C 1
ATOM 1577 O O . ALA A 1 199 ? 14.953 45.906 3.844 1 94.62 199 ALA A O 1
ATOM 1578 N N . LYS A 1 200 ? 12.844 45.312 4.152 1 95.88 200 LYS A N 1
ATOM 1579 C CA . LYS A 1 200 ? 12.602 46.281 5.207 1 95.88 200 LYS A CA 1
ATOM 1580 C C . LYS A 1 200 ? 12.375 45.625 6.551 1 95.88 200 LYS A C 1
ATOM 1582 O O . LYS A 1 200 ? 11.281 45.688 7.117 1 95.88 200 LYS A O 1
ATOM 1587 N N . ILE A 1 201 ? 13.406 45.188 7.18 1 95.25 201 ILE A N 1
ATOM 1588 C CA . ILE A 1 201 ? 13.375 44.312 8.352 1 95.25 201 ILE A CA 1
ATOM 1589 C C . ILE A 1 201 ? 12.68 45.031 9.508 1 95.25 201 ILE A C 1
ATOM 1591 O O . ILE A 1 201 ? 11.789 44.469 10.141 1 95.25 201 ILE A O 1
ATOM 1595 N N . GLY A 1 202 ? 13.078 46.219 9.781 1 93.69 202 GLY A N 1
ATOM 1596 C CA . GLY A 1 202 ? 12.5 46.938 10.891 1 93.69 202 GLY A CA 1
ATOM 1597 C C . GLY A 1 202 ? 11.016 47.219 10.727 1 93.69 202 GLY A C 1
ATOM 1598 O O . GLY A 1 202 ? 10.242 47.031 11.664 1 93.69 202 GLY A O 1
ATOM 1599 N N . LEU A 1 203 ? 10.664 47.625 9.539 1 95.25 203 LEU A N 1
ATOM 1600 C CA . LEU A 1 203 ? 9.266 47.938 9.25 1 95.25 203 LEU A CA 1
ATOM 1601 C C . LEU A 1 203 ? 8.398 46.688 9.312 1 95.25 203 LEU A C 1
ATOM 1603 O O . LEU A 1 203 ? 7.262 46.719 9.781 1 95.25 203 LEU A O 1
ATOM 1607 N N . GLU A 1 204 ? 8.906 45.656 8.82 1 96.94 204 GLU A N 1
ATOM 1608 C CA . GLU A 1 204 ? 8.188 44.375 8.844 1 96.94 204 GLU A CA 1
ATOM 1609 C C . GLU A 1 204 ? 7.887 43.938 10.281 1 96.94 204 GLU A C 1
ATOM 1611 O O . GLU A 1 204 ? 6.762 43.531 10.586 1 96.94 204 GLU A O 1
ATOM 1616 N N . MET A 1 205 ? 8.875 44.062 11.102 1 95 205 MET A N 1
ATOM 1617 C CA . MET A 1 205 ? 8.711 43.656 12.492 1 95 205 MET A CA 1
ATOM 1618 C C . MET A 1 205 ? 7.738 44.562 13.227 1 95 205 MET A C 1
ATOM 1620 O O . MET A 1 205 ? 6.984 44.125 14.094 1 95 205 MET A O 1
ATOM 1624 N N . GLU A 1 206 ? 7.766 45.75 12.891 1 93 206 GLU A N 1
ATOM 1625 C CA . GLU A 1 206 ? 6.867 46.719 13.516 1 93 206 GLU A CA 1
ATOM 1626 C C . GLU A 1 206 ? 5.41 46.438 13.156 1 93 206 GLU A C 1
ATOM 1628 O O . GLU A 1 206 ? 4.535 46.438 14.023 1 93 206 GLU A O 1
ATOM 1633 N N . VAL A 1 207 ? 5.195 46.25 11.898 1 95.06 207 VAL A N 1
ATOM 1634 C CA . VAL A 1 207 ? 3.842 45.969 11.43 1 95.06 207 VAL A CA 1
ATOM 1635 C C . VAL A 1 207 ? 3.342 44.656 12.023 1 95.06 207 VAL A C 1
ATOM 1637 O O . VAL A 1 207 ? 2.189 44.562 12.453 1 95.06 207 VAL A O 1
ATOM 1640 N N . ARG A 1 208 ? 4.207 43.656 12.039 1 95.75 208 ARG A N 1
ATOM 1641 C CA . ARG A 1 208 ? 3.846 42.375 12.625 1 95.75 208 ARG A CA 1
ATOM 1642 C C . ARG A 1 208 ? 3.477 42.531 14.102 1 95.75 208 ARG A C 1
ATOM 1644 O O . ARG A 1 208 ? 2.447 42.031 14.547 1 95.75 208 ARG A O 1
ATOM 1651 N N . SER A 1 209 ? 4.348 43.219 14.812 1 93 209 SER A N 1
ATOM 1652 C CA . SER A 1 209 ? 4.129 43.406 16.25 1 93 209 SER A CA 1
ATOM 1653 C C . SER A 1 209 ? 2.82 44.125 16.516 1 93 209 SER A C 1
ATOM 1655 O O . SER A 1 209 ? 2.111 43.812 17.469 1 93 209 SER A O 1
ATOM 1657 N N . PHE A 1 210 ? 2.572 45.031 15.734 1 93.25 210 PHE A N 1
ATOM 1658 C CA . PHE A 1 210 ? 1.371 45.844 15.938 1 93.25 210 PHE A CA 1
ATOM 1659 C C . PHE A 1 210 ? 0.12 45.031 15.633 1 93.25 210 PHE A C 1
ATOM 1661 O O . PHE A 1 210 ? -0.786 44.938 16.469 1 93.25 210 PHE A O 1
ATOM 1668 N N . LEU A 1 211 ? 0.008 44.5 14.445 1 95.88 211 LEU A N 1
ATOM 1669 C CA . LEU A 1 211 ? -1.194 43.781 14.031 1 95.88 211 LEU A CA 1
ATOM 1670 C C . LEU A 1 211 ? -1.43 42.562 14.898 1 95.88 211 LEU A C 1
ATOM 1672 O O . LEU A 1 211 ? -2.572 42.25 15.25 1 95.88 211 LEU A O 1
ATOM 1676 N N . ARG A 1 212 ? -0.408 41.812 15.227 1 94.75 212 ARG A N 1
ATOM 1677 C CA . ARG A 1 212 ? -0.544 40.656 16.094 1 94.75 212 ARG A CA 1
ATOM 1678 C C . ARG A 1 212 ? -0.903 41.062 17.516 1 94.75 212 ARG A C 1
ATOM 1680 O O . ARG A 1 212 ? -1.853 40.531 18.094 1 94.75 212 ARG A O 1
ATOM 1687 N N . GLY A 1 213 ? -0.224 42.031 18.016 1 91.31 213 GLY A N 1
ATOM 1688 C CA . GLY A 1 213 ? -0.414 42.438 19.391 1 91.31 213 GLY A CA 1
ATOM 1689 C C . GLY A 1 213 ? -1.745 43.156 19.625 1 91.31 213 GLY A C 1
ATOM 1690 O O . GLY A 1 213 ? -2.389 42.938 20.656 1 91.31 213 GLY A O 1
ATOM 1691 N N . VAL A 1 214 ? -2.152 43.875 18.688 1 90.56 214 VAL A N 1
ATOM 1692 C CA . VAL A 1 214 ? -3.322 44.719 18.891 1 90.56 214 VAL A CA 1
ATOM 1693 C C . VAL A 1 214 ? -4.59 43.969 18.516 1 90.56 214 VAL A C 1
ATOM 1695 O O . VAL A 1 214 ? -5.617 44.094 19.188 1 90.56 214 VAL A O 1
ATOM 1698 N N . VAL A 1 215 ? -4.496 43.188 17.453 1 92.81 215 VAL A N 1
ATOM 1699 C CA . VAL A 1 215 ? -5.758 42.688 16.922 1 92.81 215 VAL A CA 1
ATOM 1700 C C . VAL A 1 215 ? -5.754 41.156 16.969 1 92.81 215 VAL A C 1
ATOM 1702 O O . VAL A 1 215 ? -6.586 40.562 17.656 1 92.81 215 VAL A O 1
ATOM 1705 N N . LEU A 1 216 ? -4.797 40.5 16.484 1 95.12 216 LEU A N 1
ATOM 1706 C CA . LEU A 1 216 ? -4.887 39.094 16.125 1 95.12 216 LEU A CA 1
ATOM 1707 C C . LEU A 1 216 ? -4.648 38.219 17.359 1 95.12 216 LEU A C 1
ATOM 1709 O O . LEU A 1 216 ? -5.297 37.188 17.516 1 95.12 216 LEU A O 1
ATOM 1713 N N . ASP A 1 217 ? -3.76 38.562 18.203 1 92.62 217 ASP A N 1
ATOM 1714 C CA . ASP A 1 217 ? -3.426 37.719 19.344 1 92.62 217 ASP A CA 1
ATOM 1715 C C . ASP A 1 217 ? -4.441 37.875 20.469 1 92.62 217 ASP A C 1
ATOM 1717 O O . ASP A 1 217 ? -4.422 37.125 21.453 1 92.62 217 ASP A O 1
ATOM 1721 N N . GLN A 1 218 ? -5.344 38.781 20.312 1 89.81 218 GLN A N 1
ATOM 1722 C CA . GLN A 1 218 ? -6.32 39.062 21.359 1 89.81 218 GLN A CA 1
ATOM 1723 C C . GLN A 1 218 ? -7.637 38.344 21.094 1 89.81 218 GLN A C 1
ATOM 1725 O O . GLN A 1 218 ? -8.555 38.375 21.922 1 89.81 218 GLN A O 1
ATOM 1730 N N . CYS A 1 219 ? -7.664 37.594 20.047 1 90.81 219 CYS A N 1
ATOM 1731 C CA . CYS A 1 219 ? -8.906 36.969 19.656 1 90.81 219 CYS A CA 1
ATOM 1732 C C . CYS A 1 219 ? -9.195 35.75 20.531 1 90.81 219 CYS A C 1
ATOM 1734 O O . CYS A 1 219 ? -8.312 34.938 20.797 1 90.81 219 CYS A O 1
ATOM 1736 N N . ASP A 1 220 ? -10.469 35.656 20.953 1 87.31 220 ASP A N 1
ATOM 1737 C CA . ASP A 1 220 ? -10.875 34.562 21.844 1 87.31 220 ASP A CA 1
ATOM 1738 C C . ASP A 1 220 ? -11.508 33.438 21.062 1 87.31 220 ASP A C 1
ATOM 1740 O O . ASP A 1 220 ? -11.641 32.312 21.562 1 87.31 220 ASP A O 1
ATOM 1744 N N . SER A 1 221 ? -11.906 33.75 19.891 1 91.75 221 SER A N 1
ATOM 1745 C CA . SER A 1 221 ? -12.594 32.75 19.094 1 91.75 221 SER A CA 1
ATOM 1746 C C . SER A 1 221 ? -12.047 32.719 17.672 1 91.75 221 SER A C 1
ATOM 1748 O O . SER A 1 221 ? -11.43 33.688 17.219 1 91.75 221 SER A O 1
ATOM 1750 N N . MET A 1 222 ? -12.344 31.703 17.062 1 93.56 222 MET A N 1
ATOM 1751 C CA . MET A 1 222 ? -11.93 31.547 15.664 1 93.56 222 MET A CA 1
ATOM 1752 C C . MET A 1 222 ? -12.695 32.5 14.758 1 93.56 222 MET A C 1
ATOM 1754 O O . MET A 1 222 ? -12.164 32.969 13.742 1 93.56 222 MET A O 1
ATOM 1758 N N . GLU A 1 223 ? -13.859 32.75 15.164 1 93.25 223 GLU A N 1
ATOM 1759 C CA . GLU A 1 223 ? -14.68 33.656 14.375 1 93.25 223 GLU A CA 1
ATOM 1760 C C . GLU A 1 223 ? -14.117 35.094 14.406 1 93.25 223 GLU A C 1
ATOM 1762 O O . GLU A 1 223 ? -14.086 35.781 13.383 1 93.25 223 GLU A O 1
ATOM 1767 N N . ASP A 1 224 ? -13.68 35.438 15.609 1 93.81 224 ASP A N 1
ATOM 1768 C CA . ASP A 1 224 ? -13.055 36.75 15.75 1 93.81 224 ASP A CA 1
ATOM 1769 C C . ASP A 1 224 ? -11.766 36.844 14.938 1 93.81 224 ASP A C 1
ATOM 1771 O O . ASP A 1 224 ? -11.516 37.844 14.266 1 93.81 224 ASP A O 1
ATOM 1775 N N . LEU A 1 225 ? -11.016 35.812 15.055 1 96.31 225 LEU A N 1
ATOM 1776 C CA . LEU A 1 225 ? -9.766 35.781 14.305 1 96.31 225 LEU A CA 1
ATOM 1777 C C . LEU A 1 225 ? -10.031 35.875 12.805 1 96.31 225 LEU A C 1
ATOM 1779 O O . LEU A 1 225 ? -9.336 36.594 12.094 1 96.31 225 LEU A O 1
ATOM 1783 N N . ALA A 1 226 ? -10.992 35.125 12.359 1 96.69 226 ALA A N 1
ATOM 1784 C CA . ALA A 1 226 ? -11.344 35.094 10.945 1 96.69 226 ALA A CA 1
ATOM 1785 C C . ALA A 1 226 ? -11.773 36.5 10.477 1 96.69 226 ALA A C 1
ATOM 1787 O O . ALA A 1 226 ? -11.406 36.938 9.375 1 96.69 226 ALA A O 1
ATOM 1788 N N . MET A 1 227 ? -12.547 37.094 11.258 1 95.88 227 MET A N 1
ATOM 1789 C CA . MET A 1 227 ? -13.047 38.406 10.922 1 95.88 227 MET A CA 1
ATOM 1790 C C . MET A 1 227 ? -11.898 39.406 10.766 1 95.88 227 MET A C 1
ATOM 1792 O O . MET A 1 227 ? -11.812 40.125 9.758 1 95.88 227 MET A O 1
ATOM 1796 N N . TRP A 1 228 ? -11.055 39.531 11.781 1 96.31 228 TRP A N 1
ATOM 1797 C CA . TRP A 1 228 ? -9.945 40.469 11.75 1 96.31 228 TRP A CA 1
ATOM 1798 C C . TRP A 1 228 ? -8.992 40.156 10.594 1 96.31 228 TRP A C 1
ATOM 1800 O O . TRP A 1 228 ? -8.492 41.094 9.938 1 96.31 228 TRP A O 1
ATOM 1810 N N . LEU A 1 229 ? -8.727 38.906 10.352 1 97.62 229 LEU A N 1
ATOM 1811 C CA . LEU A 1 229 ? -7.875 38.5 9.234 1 97.62 229 LEU A CA 1
ATOM 1812 C C . LEU A 1 229 ? -8.492 38.906 7.906 1 97.62 229 LEU A C 1
ATOM 1814 O O . LEU A 1 229 ? -7.781 39.312 6.988 1 97.62 229 LEU A O 1
ATOM 1818 N N . HIS A 1 230 ? -9.758 38.719 7.816 1 97.12 230 HIS A N 1
ATOM 1819 C CA . HIS A 1 230 ? -10.469 39.156 6.617 1 97.12 230 HIS A CA 1
ATOM 1820 C C . HIS A 1 230 ? -10.273 40.625 6.352 1 97.12 230 HIS A C 1
ATOM 1822 O O . HIS A 1 230 ? -10.008 41.031 5.219 1 97.12 230 HIS A O 1
ATOM 1828 N N . PHE A 1 231 ? -10.344 41.438 7.43 1 96.69 231 PHE A N 1
ATOM 1829 C CA . PHE A 1 231 ? -10.164 42.875 7.289 1 96.69 231 PHE A CA 1
ATOM 1830 C C . PHE A 1 231 ? -8.758 43.188 6.797 1 96.69 231 PHE A C 1
ATOM 1832 O O . PHE A 1 231 ? -8.57 44.094 5.973 1 96.69 231 PHE A O 1
ATOM 1839 N N . ILE A 1 232 ? -7.82 42.5 7.305 1 96.69 232 ILE A N 1
ATOM 1840 C CA . ILE A 1 232 ? -6.418 42.781 7.027 1 96.69 232 ILE A CA 1
ATOM 1841 C C . ILE A 1 232 ? -6.074 42.344 5.605 1 96.69 232 ILE A C 1
ATOM 1843 O O . ILE A 1 232 ? -5.355 43.031 4.891 1 96.69 232 ILE A O 1
ATOM 1847 N N . LEU A 1 233 ? -6.609 41.219 5.082 1 97.31 233 LEU A N 1
ATOM 1848 C CA . LEU A 1 233 ? -6.109 40.562 3.877 1 97.31 233 LEU A CA 1
ATOM 1849 C C . LEU A 1 233 ? -6.961 40.938 2.666 1 97.31 233 LEU A C 1
ATOM 1851 O O . LEU A 1 233 ? -6.438 41.094 1.562 1 97.31 233 LEU A O 1
ATOM 1855 N N . LYS A 1 234 ? -8.188 41.125 2.848 1 94.88 234 LYS A N 1
ATOM 1856 C CA . LYS A 1 234 ? -9.125 41.156 1.73 1 94.88 234 LYS A CA 1
ATOM 1857 C C . LYS A 1 234 ? -8.844 42.344 0.818 1 94.88 234 LYS A C 1
ATOM 1859 O O . LYS A 1 234 ? -9.07 42.281 -0.392 1 94.88 234 LYS A O 1
ATOM 1864 N N . PRO A 1 235 ? -8.359 43.438 1.308 1 94.19 235 PRO A N 1
ATOM 1865 C CA . PRO A 1 235 ? -8.094 44.594 0.437 1 94.19 235 PRO A CA 1
ATOM 1866 C C . PRO A 1 235 ? -6.945 44.344 -0.539 1 94.19 235 PRO A C 1
ATOM 1868 O O . PRO A 1 235 ? -6.77 45.094 -1.502 1 94.19 235 PRO A O 1
ATOM 1871 N N . TYR A 1 236 ? -6.203 43.344 -0.405 1 96.19 236 TYR A N 1
ATOM 1872 C CA . TYR A 1 236 ? -5.02 43.094 -1.218 1 96.19 236 TYR A CA 1
ATOM 1873 C C . TYR A 1 236 ? -5.258 41.906 -2.148 1 96.19 236 TYR A C 1
ATOM 1875 O O . TYR A 1 236 ? -6.086 41.031 -1.864 1 96.19 236 TYR A O 1
ATOM 1883 N N . PRO A 1 237 ? -4.504 41.875 -3.291 1 95.88 237 PRO A N 1
ATOM 1884 C CA . PRO A 1 237 ? -4.582 40.688 -4.156 1 95.88 237 PRO A CA 1
ATOM 1885 C C . PRO A 1 237 ? -4.031 39.438 -3.49 1 95.88 237 PRO A C 1
ATOM 1887 O O . PRO A 1 237 ? -3.318 39.531 -2.486 1 95.88 237 PRO A O 1
ATOM 1890 N N . MET A 1 238 ? -4.273 38.375 -4.035 1 95.81 238 MET A N 1
ATOM 1891 C CA . MET A 1 238 ? -3.965 37.062 -3.438 1 95.81 238 MET A CA 1
ATOM 1892 C C . MET A 1 238 ? -2.467 36.938 -3.191 1 95.81 238 MET A C 1
ATOM 1894 O O . MET A 1 238 ? -2.053 36.375 -2.176 1 95.81 238 MET A O 1
ATOM 1898 N N . VAL A 1 239 ? -1.647 37.406 -4.098 1 95.94 239 VAL A N 1
ATOM 1899 C CA . VAL A 1 239 ? -0.198 37.281 -3.959 1 95.94 239 VAL A CA 1
ATOM 1900 C C . VAL A 1 239 ? 0.258 38.031 -2.709 1 95.94 239 VAL A C 1
ATOM 1902 O O . VAL A 1 239 ? 1.105 37.562 -1.959 1 95.94 239 VAL A O 1
ATOM 1905 N N . HIS A 1 240 ? -0.344 39.188 -2.467 1 97.44 240 HIS A N 1
ATOM 1906 C CA . HIS 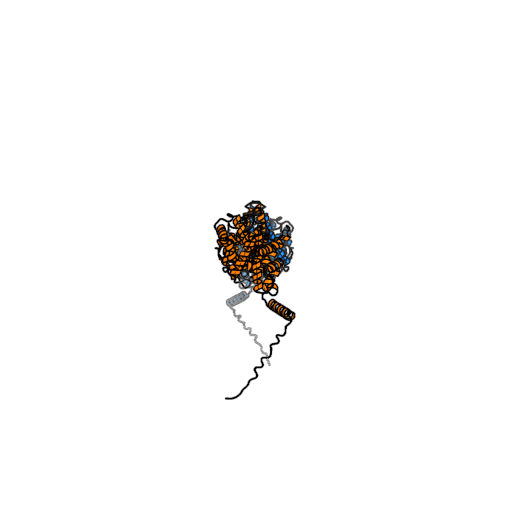A 1 240 ? 0.017 40 -1.313 1 97.44 240 HIS A CA 1
ATOM 1907 C C . HIS A 1 240 ? -0.607 39.469 -0.034 1 97.44 240 HIS A C 1
ATOM 1909 O O . HIS A 1 240 ? -0.047 39.625 1.052 1 97.44 240 HIS A O 1
ATOM 1915 N N . GLN A 1 241 ? -1.801 38.844 -0.172 1 97.88 241 GLN A N 1
ATOM 1916 C CA . GLN A 1 241 ? -2.396 38.219 0.991 1 97.88 241 GLN A CA 1
ATOM 1917 C C . GLN A 1 241 ? -1.47 37.125 1.556 1 97.88 241 GLN A C 1
ATOM 1919 O O . GLN A 1 241 ? -1.297 37.031 2.771 1 97.88 241 GLN A O 1
ATOM 1924 N N . ALA A 1 242 ? -0.894 36.375 0.637 1 97.19 242 ALA A N 1
ATOM 1925 C CA . ALA A 1 242 ? 0.053 35.344 1.039 1 97.19 242 ALA A CA 1
ATOM 1926 C C . ALA A 1 242 ? 1.271 35.938 1.728 1 97.19 242 ALA A C 1
ATOM 1928 O O . ALA A 1 242 ? 1.722 35.438 2.762 1 97.19 242 ALA A O 1
ATOM 1929 N N . ARG A 1 243 ? 1.778 36.969 1.15 1 96.94 243 ARG A N 1
ATOM 1930 C CA . ARG A 1 243 ? 2.932 37.656 1.718 1 96.94 243 ARG A CA 1
ATOM 1931 C C . ARG A 1 243 ? 2.615 38.219 3.109 1 96.94 243 ARG A C 1
ATOM 1933 O O . ARG A 1 243 ? 3.451 38.125 4.012 1 96.94 243 ARG A O 1
ATOM 1940 N N . LEU A 1 244 ? 1.464 38.719 3.264 1 97.69 244 LEU A N 1
ATOM 1941 C CA . LEU A 1 244 ? 1.041 39.281 4.543 1 97.69 244 LEU A CA 1
ATOM 1942 C C . LEU A 1 244 ? 0.888 38.188 5.59 1 97.69 244 LEU A C 1
ATOM 1944 O O . LEU A 1 244 ? 1.212 38.375 6.762 1 97.69 244 LEU A O 1
ATOM 1948 N N . LEU A 1 245 ? 0.383 37.062 5.176 1 97 245 LEU A N 1
ATOM 1949 C CA . LEU A 1 245 ? 0.249 35.938 6.105 1 97 245 LEU A CA 1
ATOM 1950 C C . LEU A 1 245 ? 1.61 35.5 6.645 1 97 245 LEU A C 1
ATOM 1952 O O . LEU A 1 245 ? 1.748 35.219 7.836 1 97 245 LEU A O 1
ATOM 1956 N N . LEU A 1 246 ? 2.57 35.5 5.77 1 95.69 246 LEU A N 1
ATOM 1957 C CA . LEU A 1 246 ? 3.912 35.125 6.211 1 95.69 246 LEU A CA 1
ATOM 1958 C C . LEU A 1 246 ? 4.523 36.219 7.066 1 95.69 246 LEU A C 1
ATOM 1960 O O . LEU A 1 246 ? 5.289 35.938 7.992 1 95.69 246 LEU A O 1
ATOM 1964 N N . LEU A 1 247 ? 4.191 37.375 6.695 1 96.25 247 LEU A N 1
ATOM 1965 C CA . LEU A 1 247 ? 4.648 38.5 7.508 1 96.25 247 LEU A CA 1
ATOM 1966 C C . LEU A 1 247 ? 4.109 38.406 8.93 1 96.25 247 LEU A C 1
ATOM 1968 O O . LEU A 1 247 ? 4.832 38.656 9.898 1 96.25 247 LEU A O 1
ATOM 1972 N N . LEU A 1 248 ? 2.908 37.969 9.062 1 95.94 248 LEU A N 1
ATOM 1973 C CA . LEU A 1 248 ? 2.219 37.938 10.344 1 95.94 248 LEU A CA 1
ATOM 1974 C C . LEU A 1 248 ? 2.602 36.688 11.141 1 95.94 248 LEU A C 1
ATOM 1976 O O . LEU A 1 248 ? 2.764 36.75 12.359 1 95.94 248 LEU A O 1
ATOM 1980 N N . TYR A 1 249 ? 2.738 35.594 10.438 1 94.5 249 TYR A N 1
ATOM 1981 C CA . TYR A 1 249 ? 2.832 34.344 11.18 1 94.5 249 TYR A CA 1
ATOM 1982 C C . TYR A 1 249 ? 4.066 33.562 10.766 1 94.5 249 TYR A C 1
ATOM 1984 O O . TYR A 1 249 ? 4.281 32.438 11.234 1 94.5 249 TYR A O 1
ATOM 1992 N N . GLY A 1 250 ? 4.844 34.062 9.945 1 91 250 GLY A N 1
ATOM 1993 C CA . GLY A 1 250 ? 6.051 33.375 9.523 1 91 250 GLY A CA 1
ATOM 1994 C C . GLY A 1 250 ? 7.047 33.156 10.648 1 91 250 GLY A C 1
ATOM 1995 O O . GLY A 1 250 ? 6.949 33.812 11.695 1 91 250 GLY A O 1
ATOM 1996 N N . PRO A 1 251 ? 7.957 32.312 10.445 1 88.88 251 PRO A N 1
ATOM 1997 C CA . PRO A 1 251 ? 8.961 32.031 11.477 1 88.88 251 PRO A CA 1
ATOM 1998 C C . PRO A 1 251 ? 9.938 33.188 11.68 1 88.88 251 PRO A C 1
ATOM 2000 O O . PRO A 1 251 ? 10.297 33.875 10.719 1 88.88 251 PRO A O 1
ATOM 2003 N N . LEU A 1 252 ? 10.352 33.312 12.953 1 89.38 252 LEU A N 1
ATOM 2004 C CA . LEU A 1 252 ? 11.328 34.344 13.305 1 89.38 252 LEU A CA 1
ATOM 2005 C C . LEU A 1 252 ? 12.734 33.75 13.383 1 89.38 252 LEU A C 1
ATOM 2007 O O . LEU A 1 252 ? 12.898 32.562 13.75 1 89.38 252 LEU A O 1
ATOM 2011 N N . SER A 1 253 ? 13.609 34.531 13 1 86.88 253 SER A N 1
ATOM 2012 C CA . SER A 1 253 ? 15 34.094 13.102 1 86.88 253 SER A CA 1
ATOM 2013 C C . SER A 1 253 ? 15.422 33.906 14.555 1 86.88 253 SER A C 1
ATOM 2015 O O . SER A 1 253 ? 15.016 34.688 15.422 1 86.88 253 SER A O 1
ATOM 2017 N N . ARG A 1 254 ? 16.203 33 14.836 1 80.5 254 ARG A N 1
ATOM 2018 C CA . ARG A 1 254 ? 16.656 32.719 16.188 1 80.5 254 ARG A CA 1
ATOM 2019 C C . ARG A 1 254 ? 17.75 33.688 16.609 1 80.5 254 ARG A C 1
ATOM 2021 O O . ARG A 1 254 ? 17.906 33.969 17.797 1 80.5 254 ARG A O 1
ATOM 2028 N N . THR A 1 255 ? 18.438 34.188 15.648 1 82.88 255 THR A N 1
ATOM 2029 C CA . THR A 1 255 ? 19.641 34.969 15.953 1 82.88 255 THR A CA 1
ATOM 2030 C C . THR A 1 255 ? 19.359 36.469 15.812 1 82.88 255 THR A C 1
ATOM 2032 O O . THR A 1 255 ? 19.953 37.281 16.531 1 82.88 255 THR A O 1
ATOM 2035 N N . ARG A 1 256 ? 18.406 36.719 14.891 1 84.56 256 ARG A N 1
ATOM 2036 C CA . ARG A 1 256 ? 18.125 38.125 14.609 1 84.56 256 ARG A CA 1
ATOM 2037 C C . ARG A 1 256 ? 16.641 38.406 14.789 1 84.56 256 ARG A C 1
ATOM 2039 O O . ARG A 1 256 ? 15.797 37.5 14.695 1 84.56 256 ARG A O 1
ATOM 2046 N N . ASP A 1 257 ? 16.375 39.562 15.203 1 86.88 257 ASP A N 1
ATOM 2047 C CA . ASP A 1 257 ? 14.984 39.969 15.352 1 86.88 257 ASP A CA 1
ATOM 2048 C C . ASP A 1 257 ? 14.359 40.312 13.992 1 86.88 257 ASP A C 1
ATOM 2050 O O . ASP A 1 257 ? 14.078 41.469 13.695 1 86.88 257 ASP A O 1
ATOM 2054 N N . GLN A 1 258 ? 14.203 39.312 13.172 1 92.5 258 GLN A N 1
ATOM 2055 C CA . GLN A 1 258 ? 13.641 39.438 11.836 1 92.5 258 GLN A CA 1
ATOM 2056 C C . GLN A 1 258 ? 12.859 38.188 11.438 1 92.5 258 GLN A C 1
ATOM 2058 O O . GLN A 1 258 ? 13.016 37.156 12.055 1 92.5 258 GLN A O 1
ATOM 2063 N N . ILE A 1 259 ? 12.078 38.375 10.508 1 92.94 259 ILE A N 1
ATOM 2064 C CA . ILE A 1 259 ? 11.344 37.219 9.961 1 92.94 259 ILE A CA 1
ATOM 2065 C C . ILE A 1 259 ? 12.266 36.375 9.086 1 92.94 259 ILE A C 1
ATOM 2067 O O . ILE A 1 259 ? 13.031 36.906 8.281 1 92.94 259 ILE A O 1
ATOM 2071 N N . ASP A 1 260 ? 12.305 35.125 9.289 1 91.19 260 ASP A N 1
ATOM 2072 C CA . ASP A 1 260 ? 13.094 34.219 8.469 1 91.19 260 ASP A CA 1
ATOM 2073 C C . ASP A 1 260 ? 12.32 33.812 7.223 1 91.19 260 ASP A C 1
ATOM 2075 O O . ASP A 1 260 ? 11.711 32.719 7.199 1 91.19 260 ASP A O 1
ATOM 2079 N N . TRP A 1 261 ? 12.484 34.469 6.152 1 91.5 261 TRP A N 1
ATOM 2080 C CA . TRP A 1 261 ? 11.734 34.25 4.926 1 91.5 261 TRP A CA 1
ATOM 2081 C C . TRP A 1 261 ? 12.227 33 4.207 1 91.5 261 TRP A C 1
ATOM 2083 O O . TRP A 1 261 ? 11.555 32.469 3.314 1 91.5 261 TRP A O 1
ATOM 2093 N N . THR A 1 262 ? 13.414 32.406 4.59 1 87.31 262 THR A N 1
ATOM 2094 C CA . THR A 1 262 ? 14.016 31.266 3.902 1 87.31 262 THR A CA 1
ATOM 2095 C C . THR A 1 262 ? 13.797 29.969 4.691 1 87.31 262 THR A C 1
ATOM 2097 O O . THR A 1 262 ? 14.18 28.891 4.246 1 87.31 262 THR A O 1
ATOM 2100 N N . PHE A 1 263 ? 13.102 30.125 5.723 1 86.25 263 PHE A N 1
ATOM 2101 C CA . PHE A 1 263 ? 12.906 28.984 6.617 1 86.25 263 PHE A CA 1
ATOM 2102 C C . PHE A 1 263 ? 12.172 27.859 5.91 1 86.25 263 PHE A C 1
ATOM 2104 O O . PHE A 1 263 ? 12.547 26.688 6.031 1 86.25 263 PHE A O 1
ATOM 2111 N N . MET A 1 264 ? 11.188 28.203 5.125 1 86.06 264 MET A N 1
ATOM 2112 C CA . MET A 1 264 ? 10.312 27.203 4.52 1 86.06 264 MET A CA 1
ATOM 2113 C C . MET A 1 264 ? 10.977 26.578 3.295 1 86.06 264 MET A C 1
ATOM 2115 O O . MET A 1 264 ? 10.578 25.5 2.855 1 86.06 264 MET A O 1
ATOM 2119 N N . THR A 1 265 ? 11.953 27.234 2.785 1 85.69 265 THR A N 1
ATOM 2120 C CA . THR A 1 265 ? 12.57 26.797 1.538 1 85.69 265 THR A CA 1
ATOM 2121 C C . THR A 1 265 ? 13.836 25.984 1.814 1 85.69 265 THR A C 1
ATOM 2123 O O . THR A 1 265 ? 14.328 25.281 0.934 1 85.69 265 THR A O 1
ATOM 2126 N N . ASN A 1 266 ? 14.312 26.109 2.959 1 75.38 266 ASN A N 1
ATOM 2127 C CA . ASN A 1 266 ? 15.562 25.438 3.258 1 75.38 266 ASN A CA 1
ATOM 2128 C C . ASN A 1 266 ? 15.383 23.922 3.305 1 75.38 266 ASN A C 1
ATOM 2130 O O . ASN A 1 266 ? 14.344 23.422 3.74 1 75.38 266 ASN A O 1
ATOM 2134 N N . ASP A 1 267 ? 16.312 23.188 2.658 1 61.72 267 ASP A N 1
ATOM 2135 C CA . ASP A 1 267 ? 16.281 21.766 2.303 1 61.72 267 ASP A CA 1
ATOM 2136 C C . ASP A 1 267 ? 16.406 20.891 3.545 1 61.72 267 ASP A C 1
ATOM 2138 O O . ASP A 1 267 ? 16.266 19.672 3.461 1 61.72 267 ASP A O 1
ATOM 2142 N N . ASP A 1 268 ? 16.688 21.438 4.609 1 58.84 268 ASP A N 1
ATOM 2143 C CA . ASP A 1 268 ? 16.844 20.516 5.734 1 58.84 268 ASP A CA 1
ATOM 2144 C C . ASP A 1 268 ? 15.492 20.141 6.34 1 58.84 268 ASP A C 1
ATOM 2146 O O . ASP A 1 268 ? 14.734 21.031 6.754 1 58.84 268 ASP A O 1
ATOM 2150 N N . PRO A 1 269 ? 15.125 18.875 5.863 1 54.03 269 PRO A N 1
ATOM 2151 C CA . PRO A 1 269 ? 13.828 18.562 6.477 1 54.03 269 PRO A CA 1
ATOM 2152 C C . PRO A 1 269 ? 13.781 18.906 7.961 1 54.03 269 PRO A C 1
ATOM 2154 O O . PRO A 1 269 ? 14.742 18.656 8.695 1 54.03 269 PRO A O 1
ATOM 2157 N N . ILE A 1 270 ? 12.977 19.922 8.273 1 53.66 270 ILE A N 1
ATOM 2158 C CA . ILE A 1 270 ? 12.844 20.391 9.648 1 53.66 270 ILE A CA 1
ATOM 2159 C C . ILE A 1 270 ? 12.609 19.188 10.578 1 53.66 270 ILE A C 1
ATOM 2161 O O . ILE A 1 270 ? 11.641 18.453 10.414 1 53.66 270 ILE A O 1
ATOM 2165 N N . SER A 1 271 ? 13.734 18.484 10.969 1 54 271 SER A N 1
ATOM 2166 C CA . SER A 1 271 ? 13.633 17.438 11.992 1 54 271 SER A CA 1
ATOM 2167 C C . SER A 1 271 ? 12.734 17.875 13.141 1 54 271 SER A C 1
ATOM 2169 O O . SER A 1 271 ? 12.625 17.172 14.148 1 54 271 SER A O 1
ATOM 2171 N N . ALA A 1 272 ? 12.227 19.125 13.016 1 54.5 272 ALA A N 1
ATOM 2172 C CA . ALA A 1 272 ? 11.5 19.609 14.188 1 54.5 272 ALA A CA 1
ATOM 2173 C C . ALA A 1 272 ? 10.148 18.922 14.32 1 54.5 272 ALA A C 1
ATOM 2175 O O . ALA A 1 272 ? 9.539 18.531 13.312 1 54.5 272 ALA A O 1
ATOM 2176 N N . PRO A 1 273 ? 9.953 18.5 15.492 1 55.94 273 PRO A N 1
ATOM 2177 C CA . PRO A 1 273 ? 8.617 17.953 15.766 1 55.94 273 PRO A CA 1
ATOM 2178 C C . PRO A 1 273 ? 7.504 18.828 15.195 1 55.94 273 PRO A C 1
ATOM 2180 O O . PRO A 1 273 ? 7.68 20.031 15.031 1 55.94 273 PRO A O 1
ATOM 2183 N N . LEU A 1 274 ? 6.527 18.281 14.398 1 56.22 274 LEU A N 1
ATOM 2184 C CA . LEU A 1 274 ? 5.344 18.922 13.844 1 56.22 274 LEU A CA 1
ATOM 2185 C C . LEU A 1 274 ? 4.891 20.078 14.734 1 56.22 274 LEU A C 1
ATOM 2187 O O . LEU A 1 274 ? 4.355 21.078 14.242 1 56.22 274 LEU A O 1
ATOM 2191 N N . SER A 1 275 ? 5.062 19.828 16.047 1 51.03 275 SER A N 1
ATOM 2192 C CA . SER A 1 275 ? 4.527 20.844 16.953 1 51.03 275 SER A CA 1
ATOM 2193 C C . SER A 1 275 ? 5.344 22.125 16.875 1 51.03 275 SER A C 1
ATOM 2195 O O . SER A 1 275 ? 5.133 23.047 17.672 1 51.03 275 SER A O 1
ATOM 2197 N N . SER A 1 276 ? 6.164 22.156 15.859 1 56.81 276 SER A N 1
ATOM 2198 C CA . SER A 1 276 ? 6.984 23.375 15.891 1 56.81 276 SER A CA 1
ATOM 2199 C C . SER A 1 276 ? 6.141 24.609 15.648 1 56.81 276 SER A C 1
ATOM 2201 O O . SER A 1 276 ? 5.164 24.578 14.891 1 56.81 276 SER A O 1
ATOM 2203 N N . ALA A 1 277 ? 6.293 25.703 16.422 1 60.38 277 ALA A N 1
ATOM 2204 C CA . ALA A 1 277 ? 5.633 26.984 16.688 1 60.38 277 ALA A CA 1
ATOM 2205 C C . ALA A 1 277 ? 5.297 27.719 15.398 1 60.38 277 ALA A C 1
ATOM 2207 O O . ALA A 1 277 ? 4.176 28.203 15.219 1 60.38 277 ALA A O 1
ATOM 2208 N N . PRO A 1 278 ? 6.184 27.484 14.312 1 71.88 278 PRO A N 1
ATOM 2209 C CA . PRO A 1 278 ? 5.812 28.438 13.258 1 71.88 278 PRO A CA 1
ATOM 2210 C C . PRO A 1 278 ? 4.656 27.938 12.398 1 71.88 278 PRO A C 1
ATOM 2212 O O . PRO A 1 278 ? 3.891 28.734 11.859 1 71.88 278 PRO A O 1
ATOM 2215 N N . PHE A 1 279 ? 4.305 26.703 12.383 1 84.69 279 PHE A N 1
ATOM 2216 C CA . PHE A 1 279 ? 3.26 26.219 11.5 1 84.69 279 PHE A CA 1
ATOM 2217 C C . PHE A 1 279 ? 1.899 26.266 12.188 1 84.69 279 PHE A C 1
ATOM 2219 O O . PHE A 1 279 ? 0.866 26.375 11.523 1 84.69 279 PHE A O 1
ATOM 2226 N N . ARG A 1 280 ? 2.029 26.25 13.391 1 87.88 280 ARG A N 1
ATOM 2227 C CA . ARG A 1 280 ? 0.78 26.172 14.141 1 87.88 280 ARG A CA 1
ATOM 2228 C C . ARG A 1 280 ? -0.046 27.453 13.953 1 87.88 280 ARG A C 1
ATOM 2230 O O . ARG A 1 280 ? -1.238 27.375 13.648 1 87.88 280 ARG A O 1
ATOM 2237 N N . ASP A 1 281 ? 0.62 28.578 14.141 1 91.19 281 ASP A N 1
ATOM 2238 C CA . ASP A 1 281 ? -0.088 29.859 14.023 1 91.19 281 ASP A CA 1
ATOM 2239 C C . ASP A 1 281 ? -0.588 30.062 12.594 1 91.19 281 ASP A C 1
ATOM 2241 O O . ASP A 1 281 ? -1.682 30.594 12.391 1 91.19 281 ASP A O 1
ATOM 2245 N N . LEU A 1 282 ? 0.256 29.703 11.688 1 93.62 282 LEU A N 1
ATOM 2246 C CA . LEU A 1 282 ? -0.129 29.828 10.289 1 93.62 282 LEU A CA 1
ATOM 2247 C C . LEU A 1 282 ? -1.315 28.922 9.961 1 93.62 282 LEU A C 1
ATOM 2249 O O . LEU A 1 282 ? -2.229 29.328 9.242 1 93.62 282 LEU A O 1
ATOM 2253 N N . ALA A 1 283 ? -1.303 27.766 10.461 1 94.75 283 ALA A N 1
ATOM 2254 C CA . ALA A 1 283 ? -2.385 26.812 10.227 1 94.75 283 ALA A CA 1
ATOM 2255 C C . ALA A 1 283 ? -3.697 27.312 10.828 1 94.75 283 ALA A C 1
ATOM 2257 O O . ALA A 1 283 ? -4.754 27.203 10.203 1 94.75 283 ALA A O 1
ATOM 2258 N N . VAL A 1 284 ? -3.58 27.828 12.016 1 94.19 284 VAL A N 1
ATOM 2259 C CA . VAL A 1 284 ? -4.77 28.344 12.672 1 94.19 284 VAL A CA 1
ATOM 2260 C C . VAL A 1 284 ? -5.348 29.5 11.852 1 94.19 284 VAL A C 1
ATOM 2262 O O . VAL A 1 284 ? -6.566 29.625 11.711 1 94.19 284 VAL A O 1
ATOM 2265 N N . ALA A 1 285 ? -4.5 30.312 11.32 1 96 285 ALA A N 1
ATOM 2266 C CA . ALA A 1 285 ? -4.938 31.438 10.5 1 96 285 ALA A CA 1
ATOM 2267 C C . ALA A 1 285 ? -5.648 30.953 9.242 1 96 285 ALA A C 1
ATOM 2269 O O . ALA A 1 285 ? -6.688 31.5 8.859 1 96 285 ALA A O 1
ATOM 2270 N N . ILE A 1 286 ? -5.133 29.969 8.625 1 96.38 286 ILE A N 1
ATOM 2271 C CA . ILE A 1 286 ? -5.719 29.422 7.398 1 96.38 286 ILE A CA 1
ATOM 2272 C C . ILE A 1 286 ? -7.059 28.766 7.711 1 96.38 286 ILE A C 1
ATOM 2274 O O . ILE A 1 286 ? -8.023 28.938 6.961 1 96.38 286 ILE A O 1
ATOM 2278 N N . LYS A 1 287 ? -7.09 28.078 8.773 1 95.88 287 LYS A N 1
ATOM 2279 C CA . LYS A 1 287 ? -8.344 27.469 9.203 1 95.88 287 LYS A CA 1
ATOM 2280 C C . LYS A 1 287 ? -9.414 28.531 9.453 1 95.88 287 LYS A C 1
ATOM 2282 O O . LYS A 1 287 ? -10.578 28.344 9.109 1 95.88 287 LYS A O 1
ATOM 2287 N N . ALA A 1 288 ? -8.969 29.562 10.102 1 96.44 288 ALA A N 1
ATOM 2288 C CA . ALA A 1 288 ? -9.891 30.672 10.375 1 96.44 288 ALA A CA 1
ATOM 2289 C C . ALA A 1 288 ? -10.445 31.25 9.078 1 96.44 288 ALA A C 1
ATOM 2291 O O . ALA A 1 288 ? -11.648 31.5 8.961 1 96.44 288 ALA A O 1
ATOM 2292 N N . LEU A 1 289 ? -9.609 31.438 8.102 1 96.31 289 LEU A N 1
ATOM 2293 C CA . LEU A 1 289 ? -10.031 32 6.82 1 96.31 289 LEU A CA 1
ATOM 2294 C C . LEU A 1 289 ? -11 31.062 6.113 1 96.31 289 LEU A C 1
ATOM 2296 O O . LEU A 1 289 ? -11.961 31.516 5.48 1 96.31 289 LEU A O 1
ATOM 2300 N N . TYR A 1 290 ? -10.773 29.844 6.246 1 94.94 290 TYR A N 1
ATOM 2301 C CA . TYR A 1 290 ? -11.609 28.828 5.609 1 94.94 290 TYR A CA 1
ATOM 2302 C C . TYR A 1 290 ? -13.023 28.859 6.188 1 94.94 290 TYR A C 1
ATOM 2304 O O . TYR A 1 290 ? -13.992 28.547 5.488 1 94.94 290 TYR A O 1
ATOM 2312 N N . LYS A 1 291 ? -13.133 29.25 7.383 1 92.38 291 LYS A N 1
ATOM 2313 C CA . LYS A 1 291 ? -14.414 29.234 8.07 1 92.38 291 LYS A CA 1
ATOM 2314 C C . LYS A 1 291 ? -15.164 30.547 7.855 1 92.38 291 LYS A C 1
ATOM 2316 O O . LYS A 1 291 ? -16.359 30.641 8.125 1 92.38 291 LYS A O 1
ATOM 2321 N N . HIS A 1 292 ? -14.469 31.516 7.43 1 94.5 292 HIS A N 1
ATOM 2322 C CA . HIS A 1 292 ? -15.094 32.812 7.25 1 94.5 292 HIS A CA 1
ATOM 2323 C C . HIS A 1 292 ? -16.062 32.812 6.066 1 94.5 292 HIS A C 1
ATOM 2325 O O . HIS A 1 292 ? -15.75 32.25 5.012 1 94.5 292 HIS A O 1
ATOM 2331 N N . LYS A 1 293 ? -17.172 33.438 6.109 1 93.12 293 LYS A N 1
ATOM 2332 C CA . LYS A 1 293 ? -18.266 33.406 5.133 1 93.12 293 LYS A CA 1
ATOM 2333 C C . LYS A 1 293 ? -17.828 34.062 3.818 1 93.12 293 LYS A C 1
ATOM 2335 O O . LYS A 1 293 ? -18.266 33.656 2.744 1 93.12 293 LYS A O 1
ATOM 2340 N N . ASP A 1 294 ? -16.938 35.031 3.885 1 93.62 294 ASP A N 1
ATOM 2341 C CA . ASP A 1 294 ? -16.562 35.812 2.697 1 93.62 294 ASP A CA 1
ATOM 2342 C C . ASP A 1 294 ? -15.383 35.156 1.973 1 93.62 294 ASP A C 1
ATOM 2344 O O . ASP A 1 294 ? -14.93 35.625 0.936 1 93.62 294 ASP A O 1
ATOM 2348 N N . TRP A 1 295 ? -14.898 34.094 2.453 1 95.56 295 TRP A N 1
ATOM 2349 C CA . TRP A 1 295 ? -13.797 33.344 1.833 1 95.56 295 TRP A CA 1
ATOM 2350 C C . TRP A 1 295 ? -14.273 32.031 1.273 1 95.56 295 TRP A C 1
ATOM 2352 O O . TRP A 1 295 ? -14.633 31.109 2.031 1 95.56 295 TRP A O 1
ATOM 2362 N N . SER A 1 296 ? -14.242 31.906 -0.05 1 95.38 296 SER A N 1
ATOM 2363 C CA . SER A 1 296 ? -14.594 30.641 -0.677 1 95.38 296 SER A CA 1
ATOM 2364 C C . SER A 1 296 ? -13.461 29.641 -0.561 1 95.38 296 SER A C 1
ATOM 2366 O O . SER A 1 296 ? -12.312 30.016 -0.325 1 95.38 296 SER A O 1
ATOM 2368 N N . THR A 1 297 ? -13.82 28.438 -0.729 1 94.69 297 THR A N 1
ATOM 2369 C CA . THR A 1 297 ? -12.812 27.391 -0.713 1 94.69 297 THR A CA 1
ATOM 2370 C C . THR A 1 297 ? -11.75 27.625 -1.782 1 94.69 297 THR A C 1
ATOM 2372 O O . THR A 1 297 ? -10.555 27.469 -1.526 1 94.69 297 THR A O 1
ATOM 2375 N N . ASP A 1 298 ? -12.133 28.078 -2.891 1 94.94 298 ASP A N 1
ATOM 2376 C CA . ASP A 1 298 ? -11.211 28.328 -3.998 1 94.94 298 ASP A CA 1
ATOM 2377 C C . ASP A 1 298 ? -10.266 29.484 -3.68 1 94.94 298 ASP A C 1
ATOM 2379 O O . ASP A 1 298 ? -9.094 29.453 -4.059 1 94.94 298 ASP A O 1
ATOM 2383 N N . SER A 1 299 ? -10.805 30.484 -3.016 1 95.69 299 SER A N 1
ATOM 2384 C CA . SER A 1 299 ? -9.969 31.625 -2.668 1 95.69 299 SER A CA 1
ATOM 2385 C C . SER A 1 299 ? -8.891 31.234 -1.66 1 95.69 299 SER A C 1
ATOM 2387 O O . SER A 1 299 ? -7.738 31.672 -1.775 1 95.69 299 SER A O 1
ATOM 2389 N N . VAL A 1 300 ? -9.328 30.453 -0.704 1 96.69 300 VAL A N 1
ATOM 2390 C CA . VAL A 1 300 ? -8.375 30.016 0.312 1 96.69 300 VAL A CA 1
ATOM 2391 C C . VAL A 1 300 ? -7.293 29.141 -0.328 1 96.69 300 VAL A C 1
ATOM 2393 O O . VAL A 1 300 ? -6.109 29.281 -0.007 1 96.69 300 VAL A O 1
ATOM 2396 N N . ILE A 1 301 ? -7.691 28.281 -1.244 1 96.25 301 ILE A N 1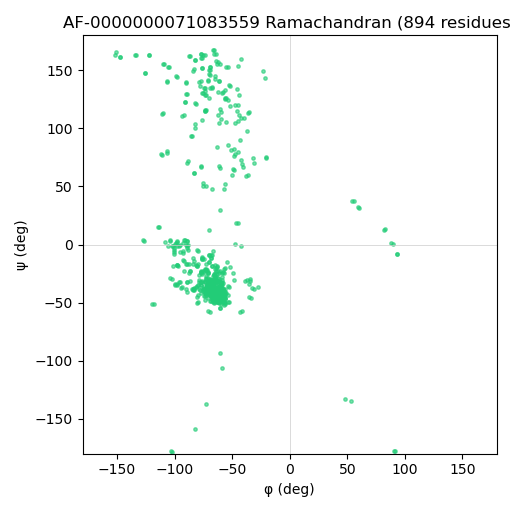
ATOM 2397 C CA . ILE A 1 301 ? -6.758 27.391 -1.94 1 96.25 301 ILE A CA 1
ATOM 2398 C C . ILE A 1 301 ? -5.77 28.234 -2.752 1 96.25 301 ILE A C 1
ATOM 2400 O O . ILE A 1 301 ? -4.57 27.953 -2.762 1 96.25 301 ILE A O 1
ATOM 2404 N N . SER A 1 302 ? -6.273 29.203 -3.4 1 96.31 302 SER A N 1
ATOM 2405 C CA . SER A 1 302 ? -5.43 30.062 -4.215 1 96.31 302 SER A CA 1
ATOM 2406 C C . SER A 1 302 ? -4.406 30.812 -3.357 1 96.31 302 SER A C 1
ATOM 2408 O O . SER A 1 302 ? -3.246 30.953 -3.746 1 96.31 302 SER A O 1
ATOM 2410 N N . VAL A 1 303 ? -4.852 31.281 -2.227 1 97.19 303 VAL A N 1
ATOM 2411 C CA . VAL A 1 303 ? -3.947 31.984 -1.315 1 97.19 303 VAL A CA 1
ATOM 2412 C C . VAL A 1 303 ? -2.891 31.016 -0.792 1 97.19 303 VAL A C 1
ATOM 2414 O O . VAL A 1 303 ? -1.725 31.375 -0.632 1 97.19 303 VAL A O 1
ATOM 2417 N N . LEU A 1 304 ? -3.305 29.812 -0.527 1 96.44 304 LEU A N 1
ATOM 2418 C CA . LEU A 1 304 ? -2.373 28.797 -0.046 1 96.44 304 LEU A CA 1
ATOM 2419 C C . LEU A 1 304 ? -1.327 28.484 -1.106 1 96.44 304 LEU A C 1
ATOM 2421 O O . LEU A 1 304 ? -0.157 28.266 -0.784 1 96.44 304 LEU A O 1
ATOM 2425 N N . GLU A 1 305 ? -1.714 28.406 -2.33 1 95.06 305 GLU A N 1
ATOM 2426 C CA . GLU A 1 305 ? -0.78 28.172 -3.426 1 95.06 305 GLU A CA 1
ATOM 2427 C C . GLU A 1 305 ? 0.24 29.312 -3.535 1 95.06 305 GLU A C 1
ATOM 2429 O O . GLU A 1 305 ? 1.429 29.062 -3.748 1 95.06 305 GLU A O 1
ATOM 2434 N N . GLU A 1 306 ? -0.26 30.5 -3.375 1 96.62 306 GLU A N 1
ATOM 2435 C CA . GLU A 1 306 ? 0.64 31.656 -3.385 1 96.62 306 GLU A CA 1
ATOM 2436 C C . GLU A 1 306 ? 1.572 31.641 -2.176 1 96.62 306 GLU A C 1
ATOM 2438 O O . GLU A 1 306 ? 2.734 32.031 -2.275 1 96.62 306 GLU A O 1
ATOM 2443 N N . LEU A 1 307 ? 1.014 31.203 -1.087 1 96.12 307 LEU A N 1
ATOM 2444 C CA . LEU A 1 307 ? 1.762 31.156 0.165 1 96.12 307 LEU A CA 1
ATOM 2445 C C . LEU A 1 307 ? 2.938 30.188 0.059 1 96.12 307 LEU A C 1
ATOM 2447 O O . LEU A 1 307 ? 4.055 30.516 0.469 1 96.12 307 LEU A O 1
ATOM 2451 N N . THR A 1 308 ? 2.738 29.031 -0.48 1 94.12 308 THR A N 1
ATOM 2452 C CA . THR A 1 308 ? 3.76 27.984 -0.552 1 94.12 308 THR A CA 1
ATOM 2453 C C . THR A 1 308 ? 4.773 28.312 -1.648 1 94.12 308 THR A C 1
ATOM 2455 O O . THR A 1 308 ? 5.84 27.688 -1.707 1 94.12 308 THR A O 1
ATOM 2458 N N . GLY A 1 309 ? 4.453 29.266 -2.453 1 93.88 309 GLY A N 1
ATOM 2459 C CA . GLY A 1 309 ? 5.387 29.703 -3.48 1 93.88 309 GLY A CA 1
ATOM 2460 C C . GLY A 1 309 ? 6.113 30.984 -3.121 1 93.88 309 GLY A C 1
ATOM 2461 O O . GLY A 1 309 ? 6.969 31.453 -3.877 1 93.88 309 GLY A O 1
ATOM 2462 N N . CYS A 1 310 ? 5.801 31.578 -1.929 1 92.06 310 CYS A N 1
ATOM 2463 C CA . CYS A 1 310 ? 6.332 32.875 -1.524 1 92.06 310 CYS A CA 1
ATOM 2464 C C . CYS A 1 310 ? 7.395 32.719 -0.442 1 92.06 310 CYS A C 1
ATOM 2466 O O . CYS A 1 310 ? 7.184 32 0.541 1 92.06 310 CYS A O 1
ATOM 2468 N N . PRO A 1 311 ? 8.477 33.469 -0.456 1 90.44 311 PRO A N 1
ATOM 2469 C CA . PRO A 1 311 ? 9 34.188 -1.61 1 90.44 311 PRO A CA 1
ATOM 2470 C C . PRO A 1 311 ? 9.539 33.281 -2.701 1 90.44 311 PRO A C 1
ATOM 2472 O O . PRO A 1 311 ? 9.648 33.688 -3.861 1 90.44 311 PRO A O 1
ATOM 2475 N N . THR A 1 312 ? 10.055 32.094 -2.221 1 91.5 312 THR A N 1
ATOM 2476 C CA . THR A 1 312 ? 10.453 31.016 -3.113 1 91.5 312 THR A CA 1
ATOM 2477 C C . THR A 1 312 ? 9.688 29.734 -2.783 1 91.5 312 THR A C 1
ATOM 2479 O O . THR A 1 312 ? 9.117 29.609 -1.698 1 91.5 312 THR A O 1
ATOM 2482 N N . GLU A 1 313 ? 9.711 28.875 -3.682 1 92.06 313 GLU A N 1
ATOM 2483 C CA . GLU A 1 313 ? 8.922 27.656 -3.502 1 92.06 313 GLU A CA 1
ATOM 2484 C C . GLU A 1 313 ? 9.344 26.922 -2.24 1 92.06 313 GLU A C 1
ATOM 2486 O O . GLU A 1 313 ? 10.531 26.703 -2.002 1 92.06 313 GLU A O 1
ATOM 2491 N N . TRP A 1 314 ? 8.289 26.562 -1.45 1 91.19 314 TRP A N 1
ATOM 2492 C CA . TRP A 1 314 ? 8.523 25.828 -0.205 1 91.19 314 TRP A CA 1
ATOM 2493 C C . TRP A 1 314 ? 9 24.406 -0.482 1 91.19 314 TRP A C 1
ATOM 2495 O O . TRP A 1 314 ? 8.711 23.844 -1.54 1 91.19 314 TRP A O 1
ATOM 2505 N N . GLN A 1 315 ? 9.719 23.922 0.474 1 88.62 315 GLN A N 1
ATOM 2506 C CA . GLN A 1 315 ? 9.922 22.484 0.469 1 88.62 315 GLN A CA 1
ATOM 2507 C C . GLN A 1 315 ? 8.594 21.734 0.606 1 88.62 315 GLN A C 1
ATOM 2509 O O . GLN A 1 315 ? 7.723 22.156 1.373 1 88.62 315 GLN A O 1
ATOM 2514 N N . THR A 1 316 ? 8.516 20.703 -0.095 1 90.25 316 THR A N 1
ATOM 2515 C CA . THR A 1 316 ? 7.258 19.953 -0.118 1 90.25 316 THR A CA 1
ATOM 2516 C C . THR A 1 316 ? 6.906 19.438 1.276 1 90.25 316 THR A C 1
ATOM 2518 O O . THR A 1 316 ? 5.73 19.359 1.638 1 90.25 316 THR A O 1
ATOM 2521 N N . GLU A 1 317 ? 7.906 19.141 2.076 1 87.62 317 GLU A N 1
ATOM 2522 C CA . GLU A 1 317 ? 7.684 18.625 3.43 1 87.62 317 GLU A CA 1
ATOM 2523 C C . GLU A 1 317 ? 7.062 19.703 4.32 1 87.62 317 GLU A C 1
ATOM 2525 O O . GLU A 1 317 ? 6.234 19.391 5.184 1 87.62 317 GLU A O 1
ATOM 2530 N N . ASN A 1 318 ? 7.5 20.922 4.156 1 88.81 318 ASN A N 1
ATOM 2531 C CA . ASN A 1 318 ? 6.941 22.016 4.941 1 88.81 318 ASN A CA 1
ATOM 2532 C C . ASN A 1 318 ? 5.496 22.312 4.551 1 88.81 318 ASN A C 1
ATOM 2534 O O . ASN A 1 318 ? 4.68 22.672 5.402 1 88.81 318 ASN A O 1
ATOM 2538 N N . MET A 1 319 ? 5.234 22.219 3.285 1 91.69 319 MET A N 1
ATOM 2539 C CA . MET A 1 319 ? 3.85 22.328 2.84 1 91.69 319 MET A CA 1
ATOM 2540 C C . MET A 1 319 ? 2.984 21.234 3.459 1 91.69 319 MET A C 1
ATOM 2542 O O . MET A 1 319 ? 1.869 21.5 3.908 1 91.69 319 MET A O 1
ATOM 2546 N N . ALA A 1 320 ? 3.531 20.078 3.455 1 92.06 320 ALA A N 1
ATOM 2547 C CA . ALA A 1 320 ? 2.807 18.953 4.043 1 92.06 320 ALA A CA 1
ATOM 2548 C C . ALA A 1 320 ? 2.57 19.172 5.535 1 92.06 320 ALA A C 1
ATOM 2550 O O . ALA A 1 320 ? 1.503 18.844 6.055 1 92.06 320 ALA A O 1
ATOM 2551 N N . ARG A 1 321 ? 3.555 19.688 6.234 1 89.81 321 ARG A N 1
ATOM 2552 C CA . ARG A 1 321 ? 3.414 19.969 7.66 1 89.81 321 ARG A CA 1
ATOM 2553 C C . ARG A 1 321 ? 2.283 20.953 7.91 1 89.81 321 ARG A C 1
ATOM 2555 O O . ARG A 1 321 ? 1.504 20.797 8.852 1 89.81 321 ARG A O 1
ATOM 2562 N N . LEU A 1 322 ? 2.281 21.969 7.109 1 92.19 322 LEU A N 1
ATOM 2563 C CA . LEU A 1 322 ? 1.221 22.953 7.23 1 92.19 322 LEU A CA 1
ATOM 2564 C C . LEU A 1 322 ? -0.147 22.328 7 1 92.19 322 LEU A C 1
ATOM 2566 O O . LEU A 1 322 ? -1.094 22.594 7.742 1 92.19 322 LEU A O 1
ATOM 2570 N N . LEU A 1 323 ? -0.277 21.469 6.004 1 94.25 323 LEU A N 1
ATOM 2571 C CA . LEU A 1 323 ? -1.552 20.844 5.66 1 94.25 323 LEU A CA 1
ATOM 2572 C C . LEU A 1 323 ? -2.016 19.906 6.773 1 94.25 323 LEU A C 1
ATOM 2574 O O . LEU A 1 323 ? -3.211 19.844 7.074 1 94.25 323 LEU A O 1
ATOM 2578 N N . VAL A 1 324 ? -1.069 19.219 7.371 1 92.31 324 VAL A N 1
ATOM 2579 C CA . VAL A 1 324 ? -1.413 18.344 8.484 1 92.31 324 VAL A CA 1
ATOM 2580 C C . VAL A 1 324 ? -1.976 19.156 9.641 1 92.31 324 VAL A C 1
ATOM 2582 O O . VAL A 1 324 ? -2.973 18.781 10.258 1 92.31 324 VAL A O 1
ATOM 2585 N N . MET A 1 325 ? -1.359 20.297 9.867 1 91.31 325 MET A N 1
ATOM 2586 C CA . MET A 1 325 ? -1.773 21.141 10.977 1 91.31 325 MET A CA 1
ATOM 2587 C C . MET A 1 325 ? -3.105 21.812 10.68 1 91.31 325 MET A C 1
ATOM 2589 O O . MET A 1 325 ? -3.865 22.141 11.594 1 91.31 325 MET A O 1
ATOM 2593 N N . CYS A 1 326 ? -3.387 22.062 9.438 1 93.5 326 CYS A N 1
ATOM 2594 C CA . CYS A 1 326 ? -4.656 22.656 9.047 1 93.5 326 CYS A CA 1
ATOM 2595 C C . CYS A 1 326 ? -5.805 21.672 9.219 1 93.5 326 CYS A C 1
ATOM 2597 O O . CYS A 1 326 ? -6.965 22.078 9.336 1 93.5 326 CYS A O 1
ATOM 2599 N N . GLY A 1 327 ? -5.5 20.359 9.18 1 90.88 327 GLY A N 1
ATOM 2600 C CA . GLY A 1 327 ? -6.535 19.359 9.375 1 90.88 327 GLY A CA 1
ATOM 2601 C C . GLY A 1 327 ? -7.184 18.922 8.078 1 90.88 327 GLY A C 1
ATOM 2602 O O . GLY A 1 327 ? -6.855 19.438 7.004 1 90.88 327 GLY A O 1
ATOM 2603 N N . GLU A 1 328 ? -8.148 18.078 8.133 1 93.06 328 GLU A N 1
ATOM 2604 C CA . GLU A 1 328 ? -8.781 17.438 6.988 1 93.06 328 GLU A CA 1
ATOM 2605 C C . GLU A 1 328 ? -9.625 18.422 6.195 1 93.06 328 GLU A C 1
ATOM 2607 O O . GLU A 1 328 ? -9.719 18.328 4.969 1 93.06 328 GLU A O 1
ATOM 2612 N N . GLY A 1 329 ? -10.203 19.312 6.973 1 92.56 329 GLY A N 1
ATOM 2613 C CA . GLY A 1 329 ? -11.094 20.266 6.344 1 92.56 329 GLY A CA 1
ATOM 2614 C C . GLY A 1 329 ? -10.414 21.109 5.273 1 92.56 329 GLY A C 1
ATOM 2615 O O . GLY A 1 329 ? -11.039 21.469 4.277 1 92.56 329 GLY A O 1
ATOM 2616 N N . VAL A 1 330 ? -9.195 21.422 5.484 1 94.94 330 VAL A N 1
ATOM 2617 C CA . VAL A 1 330 ? -8.453 22.234 4.531 1 94.94 330 VAL A CA 1
ATOM 2618 C C . VAL A 1 330 ? -7.613 21.344 3.621 1 94.94 330 VAL A C 1
ATOM 2620 O O . VAL A 1 330 ? -7.496 21.594 2.422 1 94.94 330 VAL A O 1
ATOM 2623 N N . CYS A 1 331 ? -7.125 20.297 4.156 1 96.06 331 CYS A N 1
ATOM 2624 C CA . CYS A 1 331 ? -6.207 19.406 3.445 1 96.06 331 CYS A CA 1
ATOM 2625 C C . CYS A 1 331 ? -6.902 18.734 2.27 1 96.06 331 CYS A C 1
ATOM 2627 O O . CYS A 1 331 ? -6.371 18.703 1.159 1 96.06 331 CYS A O 1
ATOM 2629 N N . VAL A 1 332 ? -8.125 18.219 2.41 1 95.94 332 VAL A N 1
ATOM 2630 C CA . VAL A 1 332 ? -8.844 17.438 1.404 1 95.94 332 VAL A CA 1
ATOM 2631 C C . VAL A 1 332 ? -9.164 18.328 0.203 1 95.94 332 VAL A C 1
ATOM 2633 O O . VAL A 1 332 ? -8.852 17.984 -0.937 1 95.94 332 VAL A O 1
ATOM 2636 N N . PRO A 1 333 ? -9.695 19.531 0.442 1 96.19 333 PRO A N 1
ATOM 2637 C CA . PRO A 1 333 ? -9.992 20.359 -0.725 1 96.19 333 PRO A CA 1
ATOM 2638 C C . PRO A 1 333 ? -8.742 20.812 -1.466 1 96.19 333 PRO A C 1
ATOM 2640 O O . PRO A 1 333 ? -8.758 20.953 -2.691 1 96.19 333 PRO A O 1
ATOM 2643 N N . VAL A 1 334 ? -7.691 21.062 -0.814 1 96.44 334 VAL A N 1
ATOM 2644 C CA . VAL A 1 334 ? -6.445 21.5 -1.438 1 96.44 334 VAL A CA 1
ATOM 2645 C C . VAL A 1 334 ? -5.91 20.406 -2.352 1 96.44 334 VAL A C 1
ATOM 2647 O O . VAL A 1 334 ? -5.539 20.672 -3.498 1 96.44 334 VAL A O 1
ATOM 2650 N N . LEU A 1 335 ? -5.891 19.219 -1.844 1 96.5 335 LEU A N 1
ATOM 2651 C CA . LEU A 1 335 ? -5.371 18.094 -2.605 1 96.5 335 LEU A CA 1
ATOM 2652 C C . LEU A 1 335 ? -6.332 17.703 -3.727 1 96.5 335 LEU A C 1
ATOM 2654 O O . LEU A 1 335 ? -5.902 17.344 -4.824 1 96.5 335 LEU A O 1
ATOM 2658 N N . ALA A 1 336 ? -7.645 17.75 -3.424 1 94.88 336 ALA A N 1
ATOM 2659 C CA . ALA A 1 336 ? -8.641 17.453 -4.449 1 94.88 336 ALA A CA 1
ATOM 2660 C C . ALA A 1 336 ? -8.539 18.438 -5.613 1 94.88 336 ALA A C 1
ATOM 2662 O O . ALA A 1 336 ? -8.695 18.062 -6.773 1 94.88 336 ALA A O 1
ATOM 2663 N N . SER A 1 337 ? -8.297 19.688 -5.266 1 94.5 337 SER A N 1
ATOM 2664 C CA . SER A 1 337 ? -8.141 20.703 -6.297 1 94.5 337 SER A CA 1
ATOM 2665 C C . SER A 1 337 ? -6.953 20.406 -7.203 1 94.5 337 SER A C 1
ATOM 2667 O O . SER A 1 337 ? -7.027 20.578 -8.422 1 94.5 337 SER A O 1
ATOM 2669 N N . LYS A 1 338 ? -5.879 19.922 -6.672 1 94.56 338 LYS A N 1
ATOM 2670 C CA . LYS A 1 338 ? -4.707 19.547 -7.465 1 94.56 338 LYS A CA 1
ATOM 2671 C C . LYS A 1 338 ? -5.012 18.359 -8.367 1 94.56 338 LYS A C 1
ATOM 2673 O O . LYS A 1 338 ? -4.5 18.266 -9.484 1 94.56 338 LYS A O 1
ATOM 2678 N N . ALA A 1 339 ? -5.746 17.391 -7.855 1 92.94 339 ALA A N 1
ATOM 2679 C CA . ALA A 1 339 ? -6.113 16.203 -8.617 1 92.94 339 ALA A CA 1
ATOM 2680 C C . ALA A 1 339 ? -7.023 16.562 -9.789 1 92.94 339 ALA A C 1
ATOM 2682 O O . ALA A 1 339 ? -6.82 16.094 -10.914 1 92.94 339 ALA A O 1
ATOM 2683 N N . ILE A 1 340 ? -8.016 17.453 -9.539 1 92 340 ILE A N 1
ATOM 2684 C CA . ILE A 1 340 ? -9.016 17.828 -10.531 1 92 340 ILE A CA 1
ATOM 2685 C C . ILE A 1 340 ? -8.367 18.672 -11.617 1 92 340 ILE A C 1
ATOM 2687 O O . ILE A 1 340 ? -8.719 18.562 -12.797 1 92 340 ILE A O 1
ATOM 2691 N N . ASN A 1 341 ? -7.371 19.484 -11.281 1 91.88 341 ASN A N 1
ATOM 2692 C CA . ASN A 1 341 ? -6.742 20.391 -12.227 1 91.88 341 ASN A CA 1
ATOM 2693 C C . ASN A 1 341 ? -5.566 19.734 -12.945 1 91.88 341 ASN A C 1
ATOM 2695 O O . ASN A 1 341 ? -4.84 20.391 -13.688 1 91.88 341 ASN A O 1
ATOM 2699 N N . GLY A 1 342 ? -5.293 18.469 -12.695 1 89.94 342 GLY A N 1
ATOM 2700 C CA . GLY A 1 342 ? -4.305 17.688 -13.43 1 89.94 342 GLY A CA 1
ATOM 2701 C C . GLY A 1 342 ? -2.889 17.906 -12.938 1 89.94 342 GLY A C 1
ATOM 2702 O O . GLY A 1 342 ? -1.925 17.641 -13.656 1 89.94 342 GLY A O 1
ATOM 2703 N N . LYS A 1 343 ? -2.732 18.516 -11.812 1 93.44 343 LYS A N 1
ATOM 2704 C CA . LYS A 1 343 ? -1.411 18.688 -11.219 1 93.44 343 LYS A CA 1
ATOM 2705 C C . LYS A 1 343 ? -0.983 17.453 -10.445 1 93.44 343 LYS A C 1
ATOM 2707 O O . LYS A 1 343 ? -0.639 17.547 -9.266 1 93.44 343 LYS A O 1
ATOM 2712 N N . THR A 1 344 ? -0.865 16.328 -11.141 1 92.44 344 THR A N 1
ATOM 2713 C CA . THR A 1 344 ? -0.668 15.023 -10.523 1 92.44 344 THR A CA 1
ATOM 2714 C C . THR A 1 344 ? 0.73 14.914 -9.922 1 92.44 344 THR A C 1
ATOM 2716 O O . THR A 1 344 ? 0.914 14.297 -8.867 1 92.44 344 THR A O 1
ATOM 2719 N N . SER A 1 345 ? 1.708 15.523 -10.57 1 92.94 345 SER A N 1
ATOM 2720 C CA . SER A 1 345 ? 3.078 15.453 -10.07 1 92.94 345 SER A CA 1
ATOM 2721 C C . SER A 1 345 ? 3.215 16.156 -8.727 1 92.94 345 SER A C 1
ATOM 2723 O O . SER A 1 345 ? 3.844 15.641 -7.805 1 92.94 345 SER A O 1
ATOM 2725 N N . GLN A 1 346 ? 2.598 17.359 -8.664 1 93.75 346 GLN A N 1
ATOM 2726 C CA . GLN A 1 346 ? 2.629 18.094 -7.402 1 93.75 346 GLN A CA 1
ATOM 2727 C C . GLN A 1 346 ? 1.841 17.375 -6.32 1 93.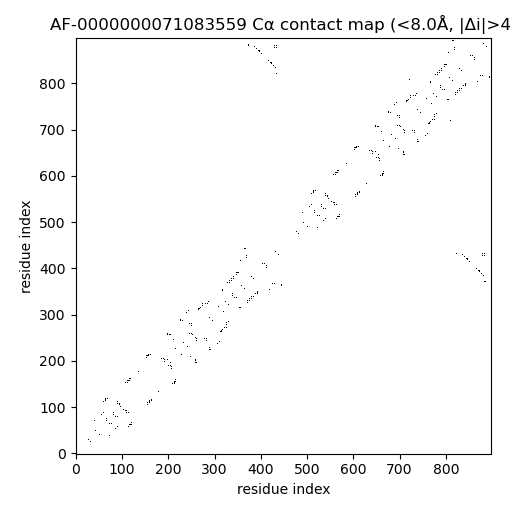75 346 GLN A C 1
ATOM 2729 O O . GLN A 1 346 ? 2.258 17.328 -5.16 1 93.75 346 GLN A O 1
ATOM 2734 N N . LEU A 1 347 ? 0.745 16.828 -6.766 1 95.69 347 LEU A N 1
ATOM 2735 C CA . LEU A 1 347 ? -0.105 16.109 -5.824 1 95.69 347 LEU A CA 1
ATOM 2736 C C . LEU A 1 347 ? 0.639 14.922 -5.227 1 95.69 347 LEU A C 1
ATOM 2738 O O . LEU A 1 347 ? 0.607 14.719 -4.008 1 95.69 347 LEU A O 1
ATOM 2742 N N . SER A 1 348 ? 1.304 14.164 -6.047 1 95.69 348 SER A N 1
ATOM 2743 C CA . SER A 1 348 ? 2.008 12.969 -5.582 1 95.69 348 SER A CA 1
ATOM 2744 C C . SER A 1 348 ? 3.145 13.336 -4.633 1 95.69 348 SER A C 1
ATOM 2746 O O . SER A 1 348 ? 3.365 12.656 -3.631 1 95.69 348 SER A O 1
ATOM 2748 N N . SER A 1 349 ? 3.822 14.375 -4.984 1 94.75 349 SER A N 1
ATOM 2749 C CA . SER A 1 349 ? 4.91 14.812 -4.117 1 94.75 349 SER A CA 1
ATOM 2750 C C . SER A 1 349 ? 4.395 15.211 -2.74 1 94.75 349 SER A C 1
ATOM 2752 O O . SER A 1 349 ? 5.031 14.93 -1.724 1 94.75 349 SER A O 1
ATOM 2754 N N . VAL A 1 350 ? 3.258 15.883 -2.703 1 95.38 350 VAL A N 1
ATOM 2755 C CA . VAL A 1 350 ? 2.686 16.328 -1.439 1 95.38 350 VAL A CA 1
ATOM 2756 C C . VAL A 1 350 ? 2.191 15.133 -0.637 1 95.38 350 VAL A C 1
ATOM 2758 O O . VAL A 1 350 ? 2.35 15.086 0.585 1 95.38 350 VAL A O 1
ATOM 2761 N N . ILE A 1 351 ? 1.599 14.164 -1.298 1 96.31 351 ILE A N 1
ATOM 2762 C CA . ILE A 1 351 ? 1.077 12.984 -0.616 1 96.31 351 ILE A CA 1
ATOM 2763 C C . ILE A 1 351 ? 2.227 12.203 0.017 1 96.31 351 ILE A C 1
ATOM 2765 O O . ILE A 1 351 ? 2.121 11.742 1.157 1 96.31 351 ILE A O 1
ATOM 2769 N N . VAL A 1 352 ? 3.307 12.039 -0.716 1 94.44 352 VAL A N 1
ATOM 2770 C CA . VAL A 1 352 ? 4.469 11.328 -0.19 1 94.44 352 VAL A CA 1
ATOM 2771 C C . VAL A 1 352 ? 5.062 12.109 0.983 1 94.44 352 VAL A C 1
ATOM 2773 O O . VAL A 1 352 ? 5.461 11.516 1.989 1 94.44 352 VAL A O 1
ATOM 2776 N N . ALA A 1 353 ? 5.098 13.414 0.853 1 92.56 353 ALA A N 1
ATOM 2777 C CA . ALA A 1 353 ? 5.574 14.25 1.951 1 92.56 353 ALA A CA 1
ATOM 2778 C C . ALA A 1 353 ? 4.656 14.133 3.166 1 92.56 353 ALA A C 1
ATOM 2780 O O . ALA A 1 353 ? 5.121 14.172 4.309 1 92.56 353 ALA A O 1
ATOM 2781 N N . LEU A 1 354 ? 3.359 14.086 2.926 1 94.62 354 LEU A N 1
ATOM 2782 C CA . LEU A 1 354 ? 2.398 13.898 4.008 1 94.62 354 LEU A CA 1
ATOM 2783 C C . LEU A 1 354 ? 2.648 12.578 4.734 1 94.62 354 LEU A C 1
ATOM 2785 O O . LEU A 1 354 ? 2.553 12.516 5.961 1 94.62 354 LEU A O 1
ATOM 2789 N N . ALA A 1 355 ? 2.928 11.547 3.969 1 93.94 355 ALA A N 1
ATOM 2790 C CA . ALA A 1 355 ? 3.234 10.266 4.582 1 93.94 355 ALA A CA 1
ATOM 2791 C C . ALA A 1 355 ? 4.484 10.352 5.453 1 93.94 355 ALA A C 1
ATOM 2793 O O . ALA A 1 355 ? 4.52 9.812 6.559 1 93.94 355 ALA A O 1
ATOM 2794 N N . LEU A 1 356 ? 5.5 10.961 4.945 1 91.19 356 LEU A N 1
ATOM 2795 C CA . LEU A 1 356 ? 6.746 11.133 5.684 1 91.19 356 LEU A CA 1
ATOM 2796 C C . LEU A 1 356 ? 6.516 11.93 6.969 1 91.19 356 LEU A C 1
ATOM 2798 O O . LEU A 1 356 ? 6.98 11.531 8.039 1 91.19 356 LEU A O 1
ATOM 2802 N N . VAL A 1 357 ? 5.773 13.055 6.863 1 90.25 357 VAL A N 1
ATOM 2803 C CA . VAL A 1 357 ? 5.52 13.922 8.008 1 90.25 357 VAL A CA 1
ATOM 2804 C C . VAL A 1 357 ? 4.664 13.18 9.039 1 90.25 357 VAL A C 1
ATOM 2806 O O . VAL A 1 357 ? 4.879 13.312 10.242 1 90.25 357 VAL A O 1
ATOM 2809 N N . THR A 1 358 ? 3.695 12.453 8.562 1 91.12 358 THR A N 1
ATOM 2810 C CA . THR A 1 358 ? 2.852 11.664 9.461 1 91.12 358 THR A CA 1
ATOM 2811 C C . THR A 1 358 ? 3.686 10.648 10.234 1 91.12 358 THR A C 1
ATOM 2813 O O . THR A 1 358 ? 3.469 10.445 11.43 1 91.12 358 THR A O 1
ATOM 2816 N N . TYR A 1 359 ? 4.621 10.039 9.602 1 89.5 359 TYR A N 1
ATOM 2817 C CA . TYR A 1 359 ? 5.496 9.055 10.234 1 89.5 359 TYR A CA 1
ATOM 2818 C C . TYR A 1 359 ? 6.426 9.727 11.234 1 89.5 359 TYR A C 1
ATOM 2820 O O . TYR A 1 359 ? 6.562 9.273 12.375 1 89.5 359 TYR A O 1
ATOM 2828 N N . LEU A 1 360 ? 7.062 10.812 10.773 1 86.19 360 LEU A N 1
ATOM 2829 C CA . LEU A 1 360 ? 8.039 11.5 11.617 1 86.19 360 LEU A CA 1
ATOM 2830 C C . LEU A 1 360 ? 7.375 12.086 12.852 1 86.19 360 LEU A C 1
ATOM 2832 O O . LEU A 1 360 ? 8 12.18 13.914 1 86.19 360 LEU A O 1
ATOM 2836 N N . SER A 1 361 ? 6.109 12.492 12.758 1 84.12 361 SER A N 1
ATOM 2837 C CA . SER A 1 361 ? 5.387 13.102 13.867 1 84.12 361 SER A CA 1
ATOM 2838 C C . SER A 1 361 ? 4.645 12.055 14.695 1 84.12 361 SER A C 1
ATOM 2840 O O . SER A 1 361 ? 3.85 12.398 15.57 1 84.12 361 SER A O 1
ATOM 2842 N N . SER A 1 362 ? 4.785 10.758 14.383 1 86.25 362 SER A N 1
ATOM 2843 C CA . SER A 1 362 ? 4.176 9.641 15.094 1 86.25 362 SER A CA 1
ATOM 2844 C C . SER A 1 362 ? 2.656 9.742 15.086 1 86.25 362 SER A C 1
ATOM 2846 O O . SER A 1 362 ? 2.01 9.516 16.109 1 86.25 362 SER A O 1
ATOM 2848 N N . LEU A 1 363 ? 2.199 10.32 13.984 1 86.5 363 LEU A N 1
ATOM 2849 C CA . LEU A 1 363 ? 0.755 10.336 13.789 1 86.5 363 LEU A CA 1
ATOM 2850 C C . LEU A 1 363 ? 0.273 9.016 13.195 1 86.5 363 LEU A C 1
ATOM 2852 O O . LEU A 1 363 ? 1.071 8.242 12.656 1 86.5 363 LEU A O 1
ATOM 2856 N N . ASN A 1 364 ? -0.96 8.734 13.359 1 89.19 364 ASN A N 1
ATOM 2857 C CA . ASN A 1 364 ? -1.529 7.516 12.781 1 89.19 364 ASN A CA 1
ATOM 2858 C C . ASN A 1 364 ? -1.688 7.633 11.273 1 89.19 364 ASN A C 1
ATOM 2860 O O . ASN A 1 364 ? -2.359 8.547 10.781 1 89.19 364 ASN A O 1
ATOM 2864 N N . MET A 1 365 ? -1.204 6.711 10.586 1 92.56 365 MET A N 1
ATOM 2865 C CA . MET A 1 365 ? -1.225 6.723 9.125 1 92.56 365 MET A CA 1
ATOM 2866 C C . MET A 1 365 ? -2.643 6.527 8.602 1 92.56 365 MET A C 1
ATOM 2868 O O . MET A 1 365 ? -2.912 6.777 7.422 1 92.56 365 MET A O 1
ATOM 2872 N N . SER A 1 366 ? -3.533 6.098 9.406 1 90.31 366 SER A N 1
ATOM 2873 C CA . SER A 1 366 ? -4.922 5.93 8.992 1 90.31 366 SER A CA 1
ATOM 2874 C C . SER A 1 366 ? -5.543 7.258 8.578 1 90.31 366 SER A C 1
ATOM 2876 O O . SER A 1 366 ? -6.449 7.289 7.742 1 90.31 366 SER A O 1
ATOM 2878 N N . TRP A 1 367 ? -5.02 8.297 9.195 1 91.94 367 TRP A N 1
ATOM 2879 C CA . TRP A 1 367 ? -5.473 9.633 8.836 1 91.94 367 TRP A CA 1
ATOM 2880 C C . TRP A 1 367 ? -5.223 9.914 7.359 1 91.94 367 TRP A C 1
ATOM 2882 O O . TRP A 1 367 ? -6.105 10.422 6.66 1 91.94 367 TRP A O 1
ATOM 2892 N N . LEU A 1 368 ? -4.043 9.656 6.879 1 93.94 368 LEU A N 1
ATOM 2893 C CA . LEU A 1 368 ? -3.691 9.914 5.488 1 93.94 368 LEU A CA 1
ATOM 2894 C C . LEU A 1 368 ? -4.527 9.055 4.547 1 93.94 368 LEU A C 1
ATOM 2896 O O . LEU A 1 368 ? -4.922 9.508 3.469 1 93.94 368 LEU A O 1
ATOM 2900 N N . ILE A 1 369 ? -4.777 7.797 4.922 1 92.31 369 ILE A N 1
ATOM 2901 C CA . ILE A 1 369 ? -5.59 6.914 4.098 1 92.31 369 ILE A CA 1
ATOM 2902 C C . ILE A 1 369 ? -7.008 7.469 3.99 1 92.31 369 ILE A C 1
ATOM 2904 O O . ILE A 1 369 ? -7.617 7.438 2.918 1 92.31 369 ILE A O 1
ATOM 2908 N N . HIS A 1 370 ? -7.469 7.992 5.078 1 90.75 370 HIS A N 1
ATOM 2909 C CA . HIS A 1 370 ? -8.789 8.609 5.07 1 90.75 370 HIS A CA 1
ATOM 2910 C C . HIS A 1 370 ? -8.828 9.82 4.145 1 90.75 370 HIS A C 1
ATOM 2912 O O . HIS A 1 370 ? -9.805 10.031 3.428 1 90.75 370 HIS A O 1
ATOM 2918 N N . ILE A 1 371 ? -7.805 10.609 4.238 1 93.31 371 ILE A N 1
ATOM 2919 C CA . ILE A 1 371 ? -7.699 11.773 3.367 1 93.31 371 ILE A CA 1
ATOM 2920 C C . ILE A 1 371 ? -7.742 11.336 1.905 1 93.31 371 ILE A C 1
ATOM 2922 O O . ILE A 1 371 ? -8.438 11.938 1.088 1 93.31 371 ILE A O 1
ATOM 2926 N N . LEU A 1 372 ? -7.027 10.297 1.529 1 93 372 LEU A N 1
ATOM 2927 C CA . LEU A 1 372 ? -6.977 9.781 0.163 1 93 372 LEU A CA 1
ATOM 2928 C C . LEU A 1 372 ? -8.344 9.273 -0.278 1 93 372 LEU A C 1
ATOM 2930 O O . LEU A 1 372 ? -8.75 9.484 -1.423 1 93 372 LEU A O 1
ATOM 2934 N N . GLN A 1 373 ? -8.977 8.594 0.591 1 90.31 373 GLN A N 1
ATOM 2935 C CA . GLN A 1 373 ? -10.312 8.086 0.285 1 90.31 373 GLN A CA 1
ATOM 2936 C C . GLN A 1 373 ? -11.2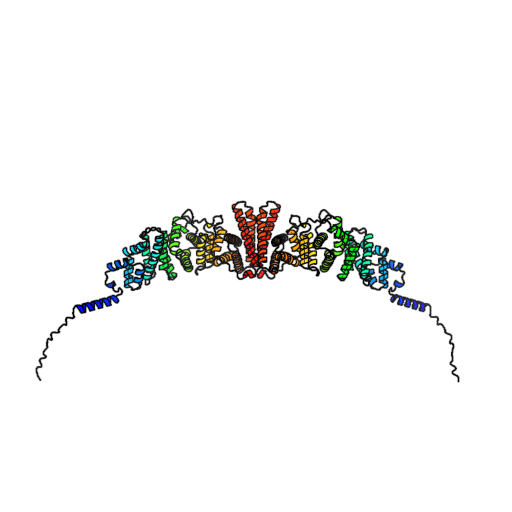81 9.227 0.002 1 90.31 373 GLN A C 1
ATOM 2938 O O . GLN A 1 373 ? -12.094 9.148 -0.926 1 90.31 373 GLN A O 1
ATOM 2943 N N . GLU A 1 374 ? -11.203 10.297 0.809 1 91.38 374 GLU A N 1
ATOM 2944 C CA . GLU A 1 374 ? -12.062 11.461 0.616 1 91.38 374 GLU A CA 1
ATOM 2945 C C . GLU A 1 374 ? -11.781 12.148 -0.717 1 91.38 374 GLU A C 1
ATOM 2947 O O . GLU A 1 374 ? -12.703 12.57 -1.413 1 91.38 374 GLU A O 1
ATOM 2952 N N . ILE A 1 375 ? -10.523 12.242 -1.046 1 93 375 ILE A N 1
ATOM 2953 C CA . ILE A 1 375 ? -10.141 12.859 -2.309 1 93 375 ILE A CA 1
ATOM 2954 C C . ILE A 1 375 ? -10.719 12.062 -3.475 1 93 375 ILE A C 1
ATOM 2956 O O . ILE A 1 375 ? -11.227 12.648 -4.438 1 93 375 ILE A O 1
ATOM 2960 N N . CYS A 1 376 ? -10.633 10.773 -3.414 1 88.31 376 CYS A N 1
ATOM 2961 C CA . CYS A 1 376 ? -11.102 9.914 -4.496 1 88.31 376 CYS A CA 1
ATOM 2962 C C . CYS A 1 376 ? -12.609 10.008 -4.656 1 88.31 376 CYS A C 1
ATOM 2964 O O . CYS A 1 376 ? -13.141 9.805 -5.75 1 88.31 376 CYS A O 1
ATOM 2966 N N . GLN A 1 377 ? -13.281 10.352 -3.592 1 87.44 377 GLN A N 1
ATOM 2967 C CA . GLN A 1 377 ? -14.727 10.523 -3.646 1 87.44 377 GLN A CA 1
ATOM 2968 C C . GLN A 1 377 ? -15.102 11.852 -4.301 1 87.44 377 GLN A C 1
ATOM 2970 O O . GLN A 1 377 ? -16.156 11.961 -4.938 1 87.44 377 GLN A O 1
ATOM 2975 N N . ILE A 1 378 ? -14.281 12.781 -4.105 1 90.81 378 ILE A N 1
ATOM 2976 C CA . ILE A 1 378 ? -14.555 14.133 -4.594 1 90.81 378 ILE A CA 1
ATOM 2977 C C . ILE A 1 378 ? -14.203 14.227 -6.074 1 90.81 378 ILE A C 1
ATOM 2979 O O . ILE A 1 378 ? -14.875 14.93 -6.836 1 90.81 378 ILE A O 1
ATOM 2983 N N . VAL A 1 379 ? -13.156 13.539 -6.48 1 89.94 379 VAL A N 1
ATOM 2984 C CA . VAL A 1 379 ? -12.703 13.586 -7.867 1 89.94 379 VAL A CA 1
ATOM 2985 C C . VAL A 1 379 ? -13.664 12.797 -8.75 1 89.94 379 VAL A C 1
ATOM 2987 O O . VAL A 1 379 ? -13.836 11.586 -8.562 1 89.94 379 VAL A O 1
ATOM 2990 N N . PRO A 1 380 ? -14.305 13.422 -9.617 1 83.75 380 PRO A N 1
ATOM 2991 C CA . PRO A 1 380 ? -15.383 12.781 -10.367 1 83.75 380 PRO A CA 1
ATOM 2992 C C . PRO A 1 380 ? -14.875 11.781 -11.406 1 83.75 380 PRO A C 1
ATOM 2994 O O . PRO A 1 380 ? -15.539 10.781 -11.688 1 83.75 380 PRO A O 1
ATOM 2997 N N . ASN A 1 381 ? -13.781 11.961 -11.992 1 86.62 381 ASN A N 1
ATOM 2998 C CA . ASN A 1 381 ? -13.273 11.141 -13.086 1 86.62 381 ASN A CA 1
ATOM 2999 C C . ASN A 1 381 ? -12.422 9.992 -12.578 1 86.62 381 ASN A C 1
ATOM 3001 O O . ASN A 1 381 ? -11.438 10.203 -11.867 1 86.62 381 ASN A O 1
ATOM 3005 N N . GLU A 1 382 ? -12.859 8.805 -12.969 1 84.12 382 GLU A N 1
ATOM 3006 C CA . GLU A 1 382 ? -12.125 7.617 -12.562 1 84.12 382 GLU A CA 1
ATOM 3007 C C . GLU A 1 382 ? -10.711 7.621 -13.141 1 84.12 382 GLU A C 1
ATOM 3009 O O . GLU A 1 382 ? -9.773 7.129 -12.508 1 84.12 382 GLU A O 1
ATOM 3014 N N . HIS A 1 383 ? -10.57 8.164 -14.219 1 86.88 383 HIS A N 1
ATOM 3015 C CA . HIS A 1 383 ? -9.258 8.227 -14.859 1 86.88 383 HIS A CA 1
ATOM 3016 C C . HIS A 1 383 ? -8.297 9.102 -14.062 1 86.88 383 HIS A C 1
ATOM 3018 O O . HIS A 1 383 ? -7.105 8.797 -13.969 1 86.88 383 HIS A O 1
ATOM 3024 N N . ASP A 1 384 ? -8.891 10.172 -13.531 1 88.62 384 ASP A N 1
ATOM 3025 C CA . ASP A 1 384 ? -8.07 11.078 -12.727 1 88.62 384 ASP A CA 1
ATOM 3026 C C . ASP A 1 384 ? -7.637 10.422 -11.422 1 88.62 384 ASP A C 1
ATOM 3028 O O . ASP A 1 384 ? -6.523 10.648 -10.945 1 88.62 384 ASP A O 1
ATOM 3032 N N . VAL A 1 385 ? -8.516 9.609 -10.898 1 89.69 385 VAL A N 1
ATOM 3033 C CA . VAL A 1 385 ? -8.195 8.891 -9.664 1 89.69 385 VAL A CA 1
ATOM 3034 C C . VAL A 1 385 ? -7.078 7.887 -9.93 1 89.69 385 VAL A C 1
ATOM 3036 O O . VAL A 1 385 ? -6.129 7.781 -9.148 1 89.69 385 VAL A O 1
ATOM 3039 N N . GLU A 1 386 ? -7.195 7.188 -10.984 1 88.06 386 GLU A N 1
ATOM 3040 C CA . GLU A 1 386 ? -6.18 6.207 -11.352 1 88.06 386 GLU A CA 1
ATOM 3041 C C . GLU A 1 386 ? -4.836 6.879 -11.617 1 88.06 386 GLU A C 1
ATOM 3043 O O . GLU A 1 386 ? -3.783 6.348 -11.258 1 88.06 386 GLU A O 1
ATOM 3048 N N . ALA A 1 387 ? -4.945 7.938 -12.289 1 90.56 387 ALA A N 1
ATOM 3049 C CA . ALA A 1 387 ? -3.727 8.688 -12.586 1 90.56 387 ALA A CA 1
ATOM 3050 C C . ALA A 1 387 ? -3.057 9.172 -11.305 1 90.56 387 ALA A C 1
ATOM 3052 O O . ALA A 1 387 ? -1.828 9.18 -11.203 1 90.56 387 ALA A O 1
ATOM 3053 N N . MET A 1 388 ? -3.875 9.617 -10.383 1 92.31 388 MET A N 1
ATOM 3054 C CA . MET A 1 388 ? -3.354 10.062 -9.094 1 92.31 388 MET A CA 1
ATOM 3055 C C . MET A 1 388 ? -2.658 8.922 -8.359 1 92.31 388 MET A C 1
ATOM 3057 O O . MET A 1 388 ? -1.542 9.094 -7.863 1 92.31 388 MET A O 1
ATOM 3061 N N . ILE A 1 389 ? -3.318 7.812 -8.359 1 92.94 389 ILE A N 1
ATOM 3062 C CA . ILE A 1 389 ? -2.777 6.656 -7.66 1 92.94 389 ILE A CA 1
ATOM 3063 C C . ILE A 1 389 ? -1.459 6.23 -8.305 1 92.94 389 ILE A C 1
ATOM 3065 O O . ILE A 1 389 ? -0.466 6.004 -7.609 1 92.94 389 ILE A O 1
ATOM 3069 N N . ASP A 1 390 ? -1.41 6.16 -9.578 1 93.81 390 ASP A N 1
ATOM 3070 C CA . ASP A 1 390 ? -0.204 5.793 -10.312 1 93.81 390 ASP A CA 1
ATOM 3071 C C . ASP A 1 390 ? 0.938 6.762 -10.016 1 93.81 390 ASP A C 1
ATOM 3073 O O . ASP A 1 390 ? 2.082 6.344 -9.828 1 93.81 390 ASP A O 1
ATOM 3077 N N . SER A 1 391 ? 0.569 7.977 -9.984 1 94.69 391 SER A N 1
ATOM 3078 C CA . SER A 1 391 ? 1.59 9 -9.781 1 94.69 391 SER A CA 1
ATOM 3079 C C . SER A 1 391 ? 2.172 8.93 -8.375 1 94.69 391 SER A C 1
ATOM 3081 O O . SER A 1 391 ? 3.369 9.156 -8.18 1 94.69 391 SER A O 1
ATOM 3083 N N . VAL A 1 392 ? 1.317 8.695 -7.418 1 94.81 392 VAL A N 1
ATOM 3084 C CA . VAL A 1 392 ? 1.771 8.617 -6.035 1 94.81 392 VAL A CA 1
ATOM 3085 C C . VAL A 1 392 ? 2.756 7.465 -5.875 1 94.81 392 VAL A C 1
ATOM 3087 O O . VAL A 1 392 ? 3.838 7.633 -5.309 1 94.81 392 VAL A O 1
ATOM 3090 N N . VAL A 1 393 ? 2.412 6.293 -6.348 1 94.75 393 VAL A N 1
ATOM 3091 C CA . VAL A 1 393 ? 3.238 5.098 -6.207 1 94.75 393 VAL A CA 1
ATOM 3092 C C . VAL A 1 393 ? 4.535 5.273 -6.996 1 94.75 393 VAL A C 1
ATOM 3094 O O . VAL A 1 393 ? 5.605 4.871 -6.531 1 94.75 393 VAL A O 1
ATOM 3097 N N . GLU A 1 394 ? 4.418 5.863 -8.125 1 94.12 394 GLU A N 1
ATOM 3098 C CA . GLU A 1 394 ? 5.602 6.125 -8.938 1 94.12 394 GLU A CA 1
ATOM 3099 C C . GLU A 1 394 ? 6.555 7.086 -8.227 1 94.12 394 GLU A C 1
ATOM 3101 O O . GLU A 1 394 ? 7.773 6.961 -8.359 1 94.12 394 GLU A O 1
ATOM 3106 N N . TYR A 1 395 ? 6.016 8.078 -7.605 1 94.25 395 TYR A N 1
ATOM 3107 C CA . TYR A 1 395 ? 6.859 9.023 -6.887 1 94.25 395 TYR A CA 1
ATOM 3108 C C . TYR A 1 395 ? 7.594 8.344 -5.738 1 94.25 395 TYR A C 1
ATOM 3110 O O . TYR A 1 395 ? 8.773 8.617 -5.496 1 94.25 395 TYR A O 1
ATOM 3118 N N . PHE A 1 396 ? 6.934 7.453 -4.965 1 92.94 396 PHE A N 1
ATOM 3119 C CA . PHE A 1 396 ? 7.59 6.656 -3.936 1 92.94 396 PHE A CA 1
ATOM 3120 C C . PHE A 1 396 ? 8.742 5.855 -4.523 1 92.94 396 PHE A C 1
ATOM 3122 O O . PHE A 1 396 ? 9.844 5.844 -3.969 1 92.94 396 PHE A O 1
ATOM 3129 N N . ARG A 1 397 ? 8.43 5.168 -5.586 1 91.75 397 ARG A N 1
ATOM 3130 C CA . ARG A 1 397 ? 9.438 4.344 -6.246 1 91.75 397 ARG A CA 1
ATOM 3131 C C . ARG A 1 397 ? 10.641 5.18 -6.652 1 91.75 397 ARG A C 1
ATOM 3133 O O . ARG A 1 397 ? 11.789 4.789 -6.406 1 91.75 397 ARG A O 1
ATOM 3140 N N . HIS A 1 398 ? 10.359 6.312 -7.238 1 89.25 398 HIS A N 1
ATOM 3141 C CA . HIS A 1 398 ? 11.406 7.199 -7.723 1 89.25 398 HIS A CA 1
ATOM 3142 C C . HIS A 1 398 ? 12.32 7.645 -6.586 1 89.25 398 HIS A C 1
ATOM 3144 O O . HIS A 1 398 ? 13.547 7.641 -6.727 1 89.25 398 HIS A O 1
ATOM 3150 N N . ILE A 1 399 ? 11.773 8 -5.484 1 87.12 399 ILE A N 1
ATOM 3151 C CA . ILE A 1 399 ? 12.547 8.492 -4.348 1 87.12 399 ILE A CA 1
ATOM 3152 C C . ILE A 1 399 ? 13.383 7.355 -3.768 1 87.12 399 ILE A C 1
ATOM 3154 O O . ILE A 1 399 ? 14.547 7.559 -3.41 1 87.12 399 ILE A O 1
ATOM 3158 N N . ILE A 1 400 ? 12.836 6.156 -3.689 1 87.06 400 ILE A N 1
ATOM 3159 C CA . ILE A 1 400 ? 13.5 5.016 -3.074 1 87.06 400 ILE A CA 1
ATOM 3160 C C . ILE A 1 400 ? 14.672 4.566 -3.947 1 87.06 400 ILE A C 1
ATOM 3162 O O . ILE A 1 400 ? 15.719 4.168 -3.436 1 87.06 400 ILE A O 1
ATOM 3166 N N . VAL A 1 401 ? 14.508 4.617 -5.242 1 85 401 VAL A N 1
ATOM 3167 C CA . VAL A 1 401 ? 15.547 4.176 -6.164 1 85 401 VAL A CA 1
ATOM 3168 C C . VAL A 1 401 ? 16.641 5.234 -6.254 1 85 401 VAL A C 1
ATOM 3170 O O . VAL A 1 401 ? 17.828 4.902 -6.336 1 85 401 VAL A O 1
ATOM 3173 N N . THR A 1 402 ? 16.312 6.531 -6.168 1 82.19 402 THR A N 1
ATOM 3174 C CA . THR A 1 402 ? 17.25 7.617 -6.441 1 82.19 402 THR A CA 1
ATOM 3175 C C . THR A 1 402 ? 18 8.008 -5.18 1 82.19 402 THR A C 1
ATOM 3177 O O . THR A 1 402 ? 19.156 8.445 -5.25 1 82.19 402 THR A O 1
ATOM 3180 N N . LEU A 1 403 ? 17.422 7.922 -4.031 1 76.81 403 LEU A N 1
ATOM 3181 C CA . LEU A 1 403 ? 18.016 8.422 -2.797 1 76.81 403 LEU A CA 1
ATOM 3182 C C . LEU A 1 403 ? 19.297 7.66 -2.465 1 76.81 403 LEU A C 1
ATOM 3184 O O . LEU A 1 403 ? 20.297 8.266 -2.096 1 76.81 403 LEU A O 1
ATOM 3188 N N . PRO A 1 404 ? 19.281 6.328 -2.58 1 67.88 404 PRO A N 1
ATOM 3189 C CA . PRO A 1 404 ? 20.516 5.602 -2.268 1 67.88 404 PRO A CA 1
ATOM 3190 C C . PRO A 1 404 ? 21.641 5.906 -3.25 1 67.88 404 PRO A C 1
ATOM 3192 O O . PRO A 1 404 ? 22.828 5.785 -2.902 1 67.88 404 PRO A O 1
ATOM 3195 N N . GLU A 1 405 ? 21.266 6.234 -4.324 1 67.88 405 GLU A N 1
ATOM 3196 C CA . GLU A 1 405 ? 22.281 6.559 -5.316 1 67.88 405 GLU A CA 1
ATOM 3197 C C . GLU A 1 405 ? 23.016 7.844 -4.953 1 67.88 405 GLU A C 1
ATOM 3199 O O . GLU A 1 405 ? 24.188 8.008 -5.297 1 67.88 405 GLU A O 1
ATOM 3204 N N . ASN A 1 406 ? 22.266 8.734 -4.293 1 60.31 406 ASN A N 1
ATOM 3205 C CA . ASN A 1 406 ? 22.891 9.992 -3.896 1 60.31 406 ASN A CA 1
ATOM 3206 C C . ASN A 1 406 ? 23.547 9.891 -2.521 1 60.31 406 ASN A C 1
ATOM 3208 O O . ASN A 1 406 ? 22.844 9.859 -1.502 1 60.31 406 ASN A O 1
ATOM 3212 N N . ARG A 1 407 ? 24.609 9.211 -2.248 1 56 407 ARG A N 1
ATOM 3213 C CA . ARG A 1 407 ? 25.422 8.766 -1.114 1 56 407 ARG A CA 1
ATOM 3214 C C . ARG A 1 407 ? 25.656 9.906 -0.132 1 56 407 ARG A C 1
ATOM 3216 O O . ARG A 1 407 ? 26.594 9.852 0.672 1 56 407 ARG A O 1
ATOM 3223 N N . GLN A 1 408 ? 24.938 10.883 -0.155 1 54.16 408 GLN A N 1
ATOM 3224 C CA . GLN A 1 408 ? 25.266 11.875 0.859 1 54.16 408 GLN A CA 1
ATOM 3225 C C . GLN A 1 408 ? 24.656 11.516 2.207 1 54.16 408 GLN A C 1
ATOM 3227 O O . GLN A 1 408 ? 23.516 11.047 2.27 1 54.16 408 GLN A O 1
ATOM 3232 N N . PRO A 1 409 ? 25.484 11.383 3.195 1 52.06 409 PRO A N 1
ATOM 3233 C CA . PRO A 1 409 ? 25.062 10.938 4.527 1 52.06 409 PRO A CA 1
ATOM 3234 C C . PRO A 1 409 ? 23.688 11.445 4.906 1 52.06 409 PRO A C 1
ATOM 3236 O O . PRO A 1 409 ? 22.875 10.695 5.48 1 52.06 409 PRO A O 1
ATOM 3239 N N . GLY A 1 410 ? 23.328 12.711 4.711 1 53.94 410 GLY A N 1
ATOM 3240 C CA . GLY A 1 410 ? 22.047 13.289 5.055 1 53.94 410 GLY A CA 1
ATOM 3241 C C . GLY A 1 410 ? 20.891 12.664 4.293 1 53.94 410 GLY A C 1
ATOM 3242 O O . GLY A 1 410 ? 19.781 12.523 4.828 1 53.94 410 GLY A O 1
ATOM 3243 N N . HIS A 1 411 ? 21.359 12.023 3.188 1 56.56 411 HIS A N 1
ATOM 3244 C CA . HIS A 1 411 ? 20.328 11.469 2.303 1 56.56 411 HIS A CA 1
ATOM 3245 C C . HIS A 1 411 ? 19.922 10.07 2.74 1 56.56 411 HIS A C 1
ATOM 3247 O O . HIS A 1 411 ? 18.781 9.672 2.562 1 56.56 411 HIS A O 1
ATOM 3253 N N . MET A 1 412 ? 20.844 9.547 3.434 1 55.03 412 MET A N 1
ATOM 3254 C CA . MET A 1 412 ? 20.562 8.18 3.869 1 55.03 412 MET A CA 1
ATOM 3255 C C . MET A 1 412 ? 19.516 8.172 4.977 1 55.03 412 MET A C 1
ATOM 3257 O O . MET A 1 412 ? 18.656 7.289 5.016 1 55.03 412 MET A O 1
ATOM 3261 N N . MET A 1 413 ? 19.656 9.102 5.863 1 57.53 413 MET A N 1
ATOM 3262 C CA . MET A 1 413 ? 18.672 9.195 6.941 1 57.53 413 MET A CA 1
ATOM 3263 C C . MET A 1 413 ? 17.281 9.461 6.387 1 57.53 413 MET A C 1
ATOM 3265 O O . MET A 1 413 ? 16.312 8.852 6.836 1 57.53 413 MET A O 1
ATOM 3269 N N . ILE A 1 414 ? 17.391 10.133 5.434 1 72.25 414 ILE A N 1
ATOM 3270 C CA . ILE A 1 414 ? 16.109 10.477 4.816 1 72.25 414 ILE A CA 1
ATOM 3271 C C . ILE A 1 414 ? 15.555 9.258 4.082 1 72.25 414 ILE A C 1
ATOM 3273 O O . ILE A 1 414 ? 14.336 9.039 4.07 1 72.25 414 ILE A O 1
ATOM 3277 N N . PHE A 1 415 ? 16.594 8.406 3.758 1 81.56 415 PHE A N 1
ATOM 3278 C CA . PHE A 1 415 ? 16.172 7.215 3.021 1 81.56 415 PHE A CA 1
ATOM 3279 C C . PHE A 1 415 ? 15.445 6.238 3.936 1 81.56 415 PHE A C 1
ATOM 3281 O O . PHE A 1 415 ? 14.367 5.746 3.59 1 81.56 415 PHE A O 1
ATOM 3288 N N . GLU A 1 416 ? 15.953 6.059 5.031 1 83.38 416 GLU A N 1
ATOM 3289 C CA . GLU A 1 416 ? 15.336 5.125 5.969 1 83.38 416 GLU A CA 1
ATOM 3290 C C . GLU A 1 416 ? 13.977 5.633 6.438 1 83.38 416 GLU A C 1
ATOM 3292 O O . GLU A 1 416 ? 13.039 4.848 6.617 1 83.38 416 GLU A O 1
ATOM 3297 N N . ASP A 1 417 ? 13.93 6.902 6.602 1 87.12 417 ASP A N 1
ATOM 3298 C CA . ASP A 1 417 ? 12.664 7.488 7.047 1 87.12 417 ASP A CA 1
ATOM 3299 C C . ASP A 1 417 ? 11.594 7.352 5.973 1 87.12 417 ASP A C 1
ATOM 3301 O O . ASP A 1 417 ? 10.43 7.09 6.285 1 87.12 417 ASP A O 1
ATOM 3305 N N . ILE A 1 418 ? 12.023 7.523 4.781 1 88.75 418 ILE A N 1
ATOM 3306 C CA . ILE A 1 418 ? 11.07 7.441 3.682 1 88.75 418 ILE A CA 1
ATOM 3307 C C . ILE A 1 418 ? 10.578 6 3.533 1 88.75 418 ILE A C 1
ATOM 3309 O O . ILE A 1 418 ? 9.398 5.766 3.254 1 88.75 418 ILE A O 1
ATOM 3313 N N . VAL A 1 419 ? 11.5 5.078 3.689 1 90.56 419 VAL A N 1
ATOM 3314 C CA . VAL A 1 419 ? 11.133 3.672 3.57 1 90.56 419 VAL A CA 1
ATOM 3315 C C . VAL A 1 419 ? 10.195 3.281 4.715 1 90.56 419 VAL A C 1
ATOM 3317 O O . VAL A 1 419 ? 9.25 2.521 4.516 1 90.56 419 VAL A O 1
ATOM 3320 N N . GLU A 1 420 ? 10.477 3.836 5.883 1 92.12 420 GLU A N 1
ATOM 3321 C CA . GLU A 1 420 ? 9.609 3.582 7.027 1 92.12 420 GLU A CA 1
ATOM 3322 C C . GLU A 1 420 ? 8.227 4.188 6.812 1 92.12 420 GLU A C 1
ATOM 3324 O O . GLU A 1 420 ? 7.211 3.576 7.156 1 92.12 420 GLU A O 1
ATOM 3329 N N . ALA A 1 421 ? 8.234 5.391 6.312 1 93.19 421 ALA A N 1
ATOM 3330 C CA . ALA A 1 421 ? 6.961 6.039 6.012 1 93.19 421 ALA A CA 1
ATOM 3331 C C . ALA A 1 421 ? 6.172 5.25 4.973 1 93.19 421 ALA A C 1
ATOM 3333 O O . ALA A 1 421 ? 4.957 5.082 5.098 1 93.19 421 ALA A O 1
ATOM 3334 N N . TYR A 1 422 ? 6.922 4.801 3.934 1 94.12 422 TYR A N 1
ATOM 3335 C CA . TYR A 1 422 ? 6.301 4.004 2.883 1 94.12 422 TYR A CA 1
ATOM 3336 C C . TYR A 1 422 ? 5.742 2.701 3.441 1 94.12 422 TYR A C 1
ATOM 3338 O O . TYR A 1 422 ? 4.656 2.266 3.051 1 94.12 422 TYR A O 1
ATOM 3346 N N . SER A 1 423 ? 6.473 2.07 4.32 1 94.56 423 SER A N 1
ATOM 3347 C CA . SER A 1 423 ? 6.031 0.831 4.953 1 94.56 423 SER A CA 1
ATOM 3348 C C . SER A 1 423 ? 4.777 1.056 5.797 1 94.56 423 SER A C 1
ATOM 3350 O O . SER A 1 423 ? 3.85 0.247 5.762 1 94.56 423 SER A O 1
ATOM 3352 N N . SER A 1 424 ? 4.762 2.111 6.543 1 94.31 424 SER A N 1
ATOM 3353 C CA . SER A 1 424 ? 3.6 2.441 7.359 1 94.31 424 SER A CA 1
ATOM 3354 C C . SER A 1 424 ? 2.383 2.74 6.488 1 94.31 424 SER A C 1
ATOM 3356 O O . SER A 1 424 ? 1.257 2.379 6.84 1 94.31 424 SER A O 1
ATOM 3358 N N . PHE A 1 425 ? 2.682 3.445 5.453 1 95.56 425 PHE A N 1
ATOM 3359 C CA . PHE A 1 425 ? 1.645 3.771 4.484 1 95.56 425 PHE A CA 1
ATOM 3360 C C . PHE A 1 425 ? 1.034 2.504 3.895 1 95.56 425 PHE A C 1
ATOM 3362 O O . PHE A 1 425 ? -0.189 2.371 3.83 1 95.56 425 PHE A O 1
ATOM 3369 N N . THR A 1 426 ? 1.832 1.589 3.479 1 95 426 THR A N 1
ATOM 3370 C CA . THR A 1 426 ? 1.395 0.33 2.885 1 95 426 THR A CA 1
ATOM 3371 C C . THR A 1 426 ? 0.662 -0.527 3.912 1 95 426 THR A C 1
ATOM 3373 O O . THR A 1 426 ? -0.322 -1.193 3.586 1 95 426 THR A O 1
ATOM 3376 N N . LYS A 1 427 ? 1.192 -0.604 5.105 1 94 427 LYS A N 1
ATOM 3377 C CA . LYS A 1 427 ? 0.554 -1.366 6.176 1 94 427 LYS A CA 1
ATOM 3378 C C . LYS A 1 427 ? -0.897 -0.937 6.367 1 94 427 LYS A C 1
ATOM 3380 O O . LYS A 1 427 ? -1.795 -1.778 6.438 1 94 427 LYS A O 1
ATOM 3385 N N . GLU A 1 428 ? -1.107 0.369 6.469 1 92.44 428 GLU A N 1
ATOM 3386 C CA . GLU A 1 428 ? -2.455 0.883 6.688 1 92.44 428 GLU A CA 1
ATOM 3387 C C . GLU A 1 428 ? -3.35 0.627 5.48 1 92.44 428 GLU A C 1
ATOM 3389 O O . GLU A 1 428 ? -4.559 0.425 5.625 1 92.44 428 GLU A O 1
ATOM 3394 N N . LEU A 1 429 ? -2.781 0.732 4.32 1 91.94 429 LEU A N 1
ATOM 3395 C CA . LEU A 1 429 ? -3.535 0.404 3.115 1 91.94 429 LEU A CA 1
ATOM 3396 C C . LEU A 1 429 ? -4 -1.049 3.145 1 91.94 429 LEU A C 1
ATOM 3398 O O . LEU A 1 429 ? -5.113 -1.356 2.717 1 91.94 429 LEU A O 1
ATOM 3402 N N . MET A 1 430 ? -3.096 -1.965 3.572 1 90.81 430 MET A N 1
ATOM 3403 C CA . MET A 1 430 ? -3.432 -3.383 3.664 1 90.81 430 MET A CA 1
ATOM 3404 C C . MET A 1 430 ? -4.562 -3.609 4.664 1 90.81 430 MET A C 1
ATOM 3406 O O . MET A 1 430 ? -5.496 -4.367 4.391 1 90.81 430 MET A O 1
ATOM 3410 N N . VAL A 1 431 ? -4.445 -2.977 5.742 1 88.62 431 VAL A N 1
ATOM 3411 C CA . VAL A 1 431 ? -5.48 -3.096 6.766 1 88.62 431 VAL A CA 1
ATOM 3412 C C . VAL A 1 431 ? -6.816 -2.615 6.207 1 88.62 431 VAL A C 1
ATOM 3414 O O . VAL A 1 431 ? -7.848 -3.264 6.402 1 88.62 431 VAL A O 1
ATOM 3417 N N . ALA A 1 432 ? -6.781 -1.519 5.535 1 85.62 432 ALA A N 1
ATOM 3418 C CA . ALA A 1 432 ? -7.996 -0.932 4.977 1 85.62 432 ALA A CA 1
ATOM 3419 C C . ALA A 1 432 ? -8.586 -1.825 3.885 1 85.62 432 ALA A C 1
ATOM 3421 O O . ALA A 1 432 ? -9.797 -1.85 3.684 1 85.62 432 ALA A O 1
ATOM 3422 N N . SER A 1 433 ? -7.789 -2.539 3.174 1 83.38 433 SER A N 1
ATOM 3423 C CA . SER A 1 433 ? -8.234 -3.369 2.061 1 83.38 433 SER A CA 1
ATOM 3424 C C . SER A 1 433 ? -8.727 -4.727 2.549 1 83.38 433 SER A C 1
ATOM 3426 O O . SER A 1 433 ? -9.656 -5.301 1.971 1 83.38 433 SER A O 1
ATOM 3428 N N . VAL A 1 434 ? -8.078 -5.32 3.551 1 76.94 434 VAL A N 1
ATOM 3429 C CA . VAL A 1 434 ? -8.344 -6.695 3.961 1 76.94 434 VAL A CA 1
ATOM 3430 C C . VAL A 1 434 ? -9.359 -6.707 5.098 1 76.94 434 VAL A C 1
ATOM 3432 O O . VAL A 1 434 ? -10.141 -7.652 5.227 1 76.94 434 VAL A O 1
ATOM 3435 N N . MET A 1 435 ? -9.242 -5.738 5.957 1 70.12 435 MET A N 1
ATOM 3436 C CA . MET A 1 435 ? -10.164 -5.672 7.094 1 70.12 435 MET A CA 1
ATOM 3437 C C . MET A 1 435 ? -11.18 -4.555 6.906 1 70.12 435 MET A C 1
ATOM 3439 O O . MET A 1 435 ? -11.023 -3.465 7.453 1 70.12 435 MET A O 1
ATOM 3443 N N . PRO A 1 436 ? -12.266 -4.832 6.082 1 58.25 436 PRO A N 1
ATOM 3444 C CA . PRO A 1 436 ? -13.18 -3.723 5.812 1 58.25 436 PRO A CA 1
ATOM 3445 C C . PRO A 1 436 ? -13.789 -3.139 7.086 1 58.25 436 PRO A C 1
ATOM 3447 O O . PRO A 1 436 ? -14.289 -2.012 7.074 1 58.25 436 PRO A O 1
ATOM 3450 N N . SER A 1 437 ? -13.812 -3.959 8.07 1 52.72 437 SER A N 1
ATOM 3451 C CA . SER A 1 437 ? -14.375 -3.363 9.273 1 52.72 437 SER A CA 1
ATOM 3452 C C . SER A 1 437 ? -13.531 -2.184 9.75 1 52.72 437 SER A C 1
ATOM 3454 O O . SER A 1 437 ? -13.875 -1.521 10.734 1 52.72 437 SER A O 1
ATOM 3456 N N . TYR A 1 438 ? -12.367 -2.252 9.344 1 45.88 438 TYR A N 1
ATOM 3457 C CA . TYR A 1 438 ? -11.578 -1.097 9.75 1 45.88 438 TYR A CA 1
ATOM 3458 C C . TYR A 1 438 ? -12.211 0.2 9.266 1 45.88 438 TYR A C 1
ATOM 3460 O O . TYR A 1 438 ? -11.773 1.292 9.633 1 45.88 438 TYR A O 1
ATOM 3468 N N . LYS A 1 439 ? -13.023 0.057 8.266 1 44.72 439 LYS A N 1
ATOM 3469 C CA . LYS A 1 439 ? -13.758 1.237 7.828 1 44.72 439 LYS A CA 1
ATOM 3470 C C . LYS A 1 439 ? -14.297 2.023 9.023 1 44.72 439 LYS A C 1
ATOM 3472 O O . LYS A 1 439 ? -14.367 3.254 8.984 1 44.72 439 LYS A O 1
ATOM 3477 N N . LEU A 1 440 ? -15.125 1.21 9.805 1 36.66 440 LEU A N 1
ATOM 3478 C CA . LEU A 1 440 ? -16.047 1.979 10.641 1 36.66 440 LEU A CA 1
ATOM 3479 C C . LEU A 1 440 ? -15.281 2.875 11.609 1 36.66 440 LEU A C 1
ATOM 3481 O O . LEU A 1 440 ? -15.578 4.066 11.727 1 36.66 440 LEU A O 1
ATOM 3485 N N . GLY A 1 441 ? -14.969 2.373 13.031 1 33.88 441 GLY A N 1
ATOM 3486 C CA . GLY A 1 441 ? -14.945 3.076 14.305 1 33.88 441 GLY A CA 1
ATOM 3487 C C . GLY A 1 441 ? -13.609 3.725 14.602 1 33.88 441 GLY A C 1
ATOM 3488 O O . GLY A 1 441 ? -13.391 4.223 15.711 1 33.88 441 GLY A O 1
ATOM 3489 N N . LEU A 1 442 ? -12.43 3.186 14.164 1 36.19 442 LEU A N 1
ATOM 3490 C CA . LEU A 1 442 ? -11.383 3.678 15.055 1 36.19 442 LEU A CA 1
ATOM 3491 C C . LEU A 1 442 ? -11.312 5.199 15.023 1 36.19 442 LEU A C 1
ATOM 3493 O O . LEU A 1 442 ? -11.406 5.805 13.953 1 36.19 442 LEU A O 1
ATOM 3497 N N . GLN A 1 443 ? -11.625 5.684 16.062 1 35.47 443 GLN A N 1
ATOM 3498 C CA . GLN A 1 443 ? -11.5 7.035 16.594 1 35.47 443 GLN A CA 1
ATOM 3499 C C . GLN A 1 443 ? -10.195 7.688 16.141 1 35.47 443 GLN A C 1
ATOM 3501 O O . GLN A 1 443 ? -9.117 7.273 16.562 1 35.47 443 GLN A O 1
ATOM 3506 N N . HIS A 1 444 ? -9.984 7.824 14.938 1 37.47 444 HIS A N 1
ATOM 3507 C CA . HIS A 1 444 ? -8.938 8.672 14.375 1 37.47 444 HIS A CA 1
ATOM 3508 C C . HIS A 1 444 ? -8.477 9.727 15.383 1 37.47 444 HIS A C 1
ATOM 3510 O O . HIS A 1 444 ? -9.289 10.523 15.859 1 37.47 444 HIS A O 1
ATOM 3516 N N . ARG A 1 445 ? -7.762 9.336 16.297 1 37.78 445 ARG A N 1
ATOM 3517 C CA . ARG A 1 445 ? -7.184 10.414 17.094 1 37.78 445 ARG A CA 1
ATOM 3518 C C . ARG A 1 445 ? -6.719 11.562 16.203 1 37.78 445 ARG A C 1
ATOM 3520 O O . ARG A 1 445 ? -5.816 11.391 15.375 1 37.78 445 ARG A O 1
ATOM 3527 N N . TYR A 1 446 ? -7.586 12.266 15.617 1 38.06 446 TYR A N 1
ATOM 3528 C CA . TYR A 1 446 ? -7.328 13.523 14.922 1 38.06 446 TYR A CA 1
ATOM 3529 C C . TYR A 1 446 ? -6.262 14.336 15.648 1 38.06 446 TYR A C 1
ATOM 3531 O O . TYR A 1 446 ? -6.156 14.281 16.875 1 38.06 446 TYR A O 1
ATOM 3539 N N . PRO A 1 447 ? -5.145 14.492 15.047 1 37.56 447 PRO A N 1
ATOM 3540 C CA . PRO A 1 447 ? -4.465 15.617 15.695 1 37.56 447 PRO A CA 1
ATOM 3541 C C . PRO A 1 447 ? -5.438 16.656 16.25 1 37.56 447 PRO A C 1
ATOM 3543 O O . PRO A 1 447 ? -6.277 17.172 15.508 1 37.56 447 PRO A O 1
ATOM 3546 N N . GLU A 1 448 ? -6.184 16.25 17.375 1 33.47 448 GLU A N 1
ATOM 3547 C CA . GLU A 1 448 ? -7.121 17.188 18 1 33.47 448 GLU A CA 1
ATOM 3548 C C . GLU A 1 448 ? -6.754 18.641 17.688 1 33.47 448 GLU A C 1
ATOM 3550 O O . GLU A 1 448 ? -5.578 18.953 17.484 1 33.47 448 GLU A O 1
ATOM 3555 N N . GLU A 1 449 ? -7.965 19.562 17.625 1 31.38 449 GLU A N 1
ATOM 3556 C CA . GLU A 1 449 ? -8.078 21 17.875 1 31.38 449 GLU A CA 1
ATOM 3557 C C . GLU A 1 449 ? -7.055 21.469 18.906 1 31.38 449 GLU A C 1
ATOM 3559 O O . GLU A 1 449 ? -6.836 20.797 19.906 1 31.38 449 GLU A O 1
ATOM 3564 N N . MET B 1 1 ? -65 -115.312 -28.219 1 21.94 1 MET B N 1
ATOM 3565 C CA . MET B 1 1 ? -63.562 -115.562 -28.438 1 21.94 1 MET B CA 1
ATOM 3566 C C . MET B 1 1 ? -63.125 -114.938 -29.766 1 21.94 1 MET B C 1
ATOM 3568 O O . MET B 1 1 ? -61.969 -115.125 -30.172 1 21.94 1 MET B O 1
ATOM 3572 N N . GLU B 1 2 ? -63.938 -114.438 -30.625 1 21.28 2 GLU B N 1
ATOM 3573 C CA . GLU B 1 2 ? -63.844 -114.562 -32.062 1 21.28 2 GLU B CA 1
ATOM 3574 C C . GLU B 1 2 ? -62.688 -113.688 -32.625 1 21.28 2 GLU B C 1
ATOM 3576 O O . GLU B 1 2 ? -62.062 -112.938 -31.906 1 21.28 2 GLU B O 1
ATOM 3581 N N . ALA B 1 3 ? -62.938 -112.938 -33.812 1 21.59 3 ALA B N 1
ATOM 3582 C CA . ALA B 1 3 ? -62.375 -112.812 -35.125 1 21.59 3 ALA B CA 1
ATOM 3583 C C . ALA B 1 3 ? -61.344 -111.688 -35.188 1 21.59 3 ALA B C 1
ATOM 3585 O O . ALA B 1 3 ? -60.438 -111.688 -36 1 21.59 3 ALA B O 1
ATOM 3586 N N . SER B 1 4 ? -60.969 -110.688 -34.469 1 20.53 4 SER B N 1
ATOM 3587 C CA . SER B 1 4 ? -60.844 -109.562 -35.406 1 20.53 4 SER B CA 1
ATOM 3588 C C . SER B 1 4 ? -59.562 -109.688 -36.219 1 20.53 4 SER B C 1
ATOM 3590 O O . SER B 1 4 ? -58.469 -109.875 -35.688 1 20.53 4 SER B O 1
ATOM 3592 N N . LYS B 1 5 ? -59.688 -110.062 -37.594 1 26.59 5 LYS B N 1
ATOM 3593 C CA . LYS B 1 5 ? -58.75 -110.375 -38.656 1 26.59 5 LYS B CA 1
ATOM 3594 C C . LYS B 1 5 ? -57.812 -109.25 -39 1 26.59 5 LYS B C 1
ATOM 3596 O O . LYS B 1 5 ? -57.156 -109.25 -40.031 1 26.59 5 LYS B O 1
ATOM 3601 N N . SER B 1 6 ? -57.375 -108.312 -38.188 1 20.16 6 SER B N 1
ATOM 3602 C CA . SER B 1 6 ? -56.812 -107.125 -38.875 1 20.16 6 SER B CA 1
ATOM 3603 C C . SER B 1 6 ? -55.688 -107.5 -39.812 1 20.16 6 SER B C 1
ATOM 3605 O O . SER B 1 6 ? -54.969 -108.5 -39.594 1 20.16 6 SER B O 1
ATOM 3607 N N . LYS B 1 7 ? -55.75 -106.875 -41.219 1 25.8 7 LYS B N 1
ATOM 3608 C CA . LYS B 1 7 ? -55.25 -106.688 -42.594 1 25.8 7 LYS B CA 1
ATOM 3609 C C . LYS B 1 7 ? -53.844 -106.125 -42.562 1 25.8 7 LYS B C 1
ATOM 3611 O O . LYS B 1 7 ? -53.625 -105 -42.219 1 25.8 7 LYS B O 1
ATOM 3616 N N . SER B 1 8 ? -52.75 -106.688 -42.125 1 21.59 8 SER B N 1
ATOM 3617 C CA . SER B 1 8 ? -51.344 -106.312 -41.969 1 21.59 8 SER B CA 1
ATOM 3618 C C . SER B 1 8 ? -50.688 -106.125 -43.344 1 21.59 8 SER B C 1
ATOM 3620 O O . SER B 1 8 ? -49.469 -106.25 -43.469 1 21.59 8 SER B O 1
ATOM 3622 N N . SER B 1 9 ? -51.312 -105.375 -44.312 1 26.77 9 SER B N 1
ATOM 3623 C CA . SER B 1 9 ? -50.719 -105.375 -45.656 1 26.77 9 SER B CA 1
ATOM 3624 C C . SER B 1 9 ? -49.312 -104.812 -45.625 1 26.77 9 SER B C 1
ATOM 3626 O O . SER B 1 9 ? -49.094 -103.75 -44.969 1 26.77 9 SER B O 1
ATOM 3628 N N . CYS B 1 10 ? -48.312 -105.562 -45.719 1 24.62 10 CYS B N 1
ATOM 3629 C CA . CYS B 1 10 ? -46.875 -105.312 -45.844 1 24.62 10 CYS B CA 1
ATOM 3630 C C . CYS B 1 10 ? -46.562 -104.438 -47.062 1 24.62 10 CYS B C 1
ATOM 3632 O O . CYS B 1 10 ? -46.562 -104.938 -48.188 1 24.62 10 CYS B O 1
ATOM 3634 N N . THR B 1 11 ? -47.25 -103.312 -47.312 1 28.78 11 THR B N 1
ATOM 3635 C CA . THR B 1 11 ? -46.906 -102.562 -48.562 1 28.78 11 THR B CA 1
ATOM 3636 C C . THR B 1 11 ? -45.406 -102.312 -48.625 1 28.78 11 THR B C 1
ATOM 3638 O O . THR B 1 11 ? -44.75 -102.125 -47.594 1 28.78 11 THR B O 1
ATOM 3641 N N . ASN B 1 12 ? -44.656 -102.812 -49.656 1 27.03 12 ASN B N 1
ATOM 3642 C CA . ASN B 1 12 ? -43.344 -102.625 -50.281 1 27.03 12 ASN B CA 1
ATOM 3643 C C . ASN B 1 12 ? -42.938 -101.188 -50.312 1 27.03 12 ASN B C 1
ATOM 3645 O O . ASN B 1 12 ? -43.75 -100.312 -50.75 1 27.03 12 ASN B O 1
ATOM 3649 N N . GLY B 1 13 ? -42.125 -100.625 -49.406 1 29.2 13 GLY B N 1
ATOM 3650 C CA . GLY B 1 13 ? -41.438 -99.375 -49.062 1 29.2 13 GLY B CA 1
ATOM 3651 C C . GLY B 1 13 ? -40.688 -98.812 -50.25 1 29.2 13 GLY B C 1
ATOM 3652 O O . GLY B 1 13 ? -39.688 -99.375 -50.719 1 29.2 13 GLY B O 1
ATOM 3653 N N . ILE B 1 14 ? -41.312 -98.375 -51.375 1 32.78 14 ILE B N 1
ATOM 3654 C CA . ILE B 1 14 ? -40.594 -97.75 -52.5 1 32.78 14 ILE B CA 1
ATOM 3655 C C . ILE B 1 14 ? -39.781 -96.625 -51.969 1 32.78 14 ILE B C 1
ATOM 3657 O O . ILE B 1 14 ? -40.312 -95.625 -51.438 1 32.78 14 ILE B O 1
ATOM 3661 N N . ALA B 1 15 ? -38.531 -96.875 -51.469 1 35.81 15 ALA B N 1
ATOM 3662 C CA . ALA B 1 15 ? -37.5 -95.875 -51.125 1 35.81 15 ALA B CA 1
ATOM 3663 C C . ALA B 1 15 ? -37.344 -94.875 -52.25 1 35.81 15 ALA B C 1
ATOM 3665 O O . ALA B 1 15 ? -36.969 -95.188 -53.375 1 35.81 15 ALA B O 1
ATOM 3666 N N . GLY B 1 16 ? -38.219 -93.938 -52.375 1 36.44 16 GLY B N 1
ATOM 3667 C CA . GLY B 1 16 ? -38.062 -92.812 -53.312 1 36.44 16 GLY B CA 1
ATOM 3668 C C . GLY B 1 16 ? -36.656 -92.25 -53.312 1 36.44 16 GLY B C 1
ATOM 3669 O O . GLY B 1 16 ? -36.031 -92.125 -52.281 1 36.44 16 GLY B O 1
ATOM 3670 N N . ARG B 1 17 ? -35.875 -92.5 -54.438 1 42.88 17 ARG B N 1
ATOM 3671 C CA . ARG B 1 17 ? -34.562 -92 -54.812 1 42.88 17 ARG B CA 1
ATOM 3672 C C . ARG B 1 17 ? -34.5 -90.5 -54.656 1 42.88 17 ARG B C 1
ATOM 3674 O O . ARG B 1 17 ? -35.062 -89.75 -55.469 1 42.88 17 ARG B O 1
ATOM 3681 N N . ARG B 1 18 ? -34.625 -90 -53.438 1 48.06 18 ARG B N 1
ATOM 3682 C CA . ARG B 1 18 ? -34.312 -88.625 -53.25 1 48.06 18 ARG B CA 1
ATOM 3683 C C . ARG B 1 18 ? -32.969 -88.25 -53.906 1 48.06 18 ARG B C 1
ATOM 3685 O O . ARG B 1 18 ? -31.984 -88.938 -53.719 1 48.06 18 ARG B O 1
ATOM 3692 N N . SER B 1 19 ? -33.094 -87.562 -55.062 1 53.56 19 SER B N 1
ATOM 3693 C CA . SER B 1 19 ? -31.953 -87.188 -55.906 1 53.56 19 SER B CA 1
ATOM 3694 C C . SER B 1 19 ? -30.812 -86.625 -55.094 1 53.56 19 SER B C 1
ATOM 3696 O O . SER B 1 19 ? -31.047 -85.938 -54.094 1 53.56 19 SER B O 1
ATOM 3698 N N . LYS B 1 20 ? -29.656 -87.25 -55.156 1 60.91 20 LYS B N 1
ATOM 3699 C CA . LYS B 1 20 ? -28.375 -86.875 -54.594 1 60.91 20 LYS B CA 1
ATOM 3700 C C . LYS B 1 20 ? -28.188 -85.312 -54.625 1 60.91 20 LYS B C 1
ATOM 3702 O O . LYS B 1 20 ? -27.609 -84.75 -53.719 1 60.91 20 LYS B O 1
ATOM 3707 N N . ARG B 1 21 ? -28.812 -84.75 -55.656 1 63.34 21 ARG B N 1
ATOM 3708 C CA . ARG B 1 21 ? -28.688 -83.312 -55.812 1 63.34 21 ARG B CA 1
ATOM 3709 C C . ARG B 1 21 ? -29.453 -82.562 -54.75 1 63.34 21 ARG B C 1
ATOM 3711 O O . ARG B 1 21 ? -28.969 -81.625 -54.188 1 63.34 21 ARG B O 1
ATOM 3718 N N . LEU B 1 22 ? -30.625 -82.938 -54.5 1 62.5 22 LEU B N 1
ATOM 3719 C CA . LEU B 1 22 ? -31.438 -82.312 -53.469 1 62.5 22 LEU B CA 1
ATOM 3720 C C . LEU B 1 22 ? -30.859 -82.562 -52.094 1 62.5 22 LEU B C 1
ATOM 3722 O O . LEU B 1 22 ? -30.875 -81.688 -51.25 1 62.5 22 LEU B O 1
ATOM 3726 N N . GLN B 1 23 ? -30.344 -83.812 -51.938 1 61.56 23 GLN B N 1
ATOM 3727 C CA . GLN B 1 23 ? -29.703 -84.125 -50.688 1 61.56 23 GLN B CA 1
ATOM 3728 C C . GLN B 1 23 ? -28.469 -83.25 -50.438 1 61.56 23 GLN B C 1
ATOM 3730 O O . GLN B 1 23 ? -28.234 -82.812 -49.344 1 61.56 23 GLN B O 1
ATOM 3735 N N . ARG B 1 24 ? -27.734 -83.125 -51.531 1 62.69 24 ARG B N 1
ATOM 3736 C CA . ARG B 1 24 ? -26.562 -82.25 -51.469 1 62.69 24 ARG B CA 1
ATOM 3737 C C . ARG B 1 24 ? -26.969 -80.812 -51.188 1 62.69 24 ARG B C 1
ATOM 3739 O O . ARG B 1 24 ? -26.328 -80.125 -50.406 1 62.69 24 ARG B O 1
ATOM 3746 N N . LYS B 1 25 ? -27.969 -80.312 -51.812 1 64.75 25 LYS B N 1
ATOM 3747 C CA . LYS B 1 25 ? -28.469 -78.938 -51.594 1 64.75 25 LYS B CA 1
ATOM 3748 C C . LYS B 1 25 ? -28.984 -78.812 -50.156 1 64.75 25 LYS B C 1
ATOM 3750 O O . LYS B 1 25 ? -28.781 -77.812 -49.531 1 64.75 25 LYS B O 1
ATOM 3755 N N . MET B 1 26 ? -29.641 -79.812 -49.719 1 61.94 26 MET B N 1
ATOM 3756 C CA . MET B 1 26 ? -30.141 -79.812 -48.375 1 61.94 26 MET B CA 1
ATOM 3757 C C . MET B 1 26 ? -29 -79.875 -47.344 1 61.94 26 MET B C 1
ATOM 3759 O O . MET B 1 26 ? -29.047 -79.188 -46.344 1 61.94 26 MET B O 1
ATOM 3763 N N . GLU B 1 27 ? -28.094 -80.688 -47.656 1 60.31 27 GLU B N 1
ATOM 3764 C CA . GLU B 1 27 ? -26.906 -80.812 -46.844 1 60.31 27 GLU B CA 1
ATOM 3765 C C . GLU B 1 27 ? -26.109 -79.5 -46.875 1 60.31 27 GLU B C 1
ATOM 3767 O O . GLU B 1 27 ? -25.594 -79 -45.875 1 60.31 27 GLU B O 1
ATOM 3772 N N . GLU B 1 28 ? -26 -79.062 -48.062 1 62.44 28 GLU B N 1
ATOM 3773 C CA . GLU B 1 28 ? -25.375 -77.75 -48.219 1 62.44 28 GLU B CA 1
ATOM 3774 C C . GLU B 1 28 ? -26.156 -76.625 -47.5 1 62.44 28 GLU B C 1
ATOM 3776 O O . GLU B 1 28 ? -25.547 -75.75 -46.875 1 62.44 28 GLU B O 1
ATOM 3781 N N . LYS B 1 29 ? -27.406 -76.625 -47.625 1 64 29 LYS B N 1
ATOM 3782 C CA . LYS B 1 29 ? -28.266 -75.688 -46.875 1 64 29 LYS B CA 1
ATOM 3783 C C . LYS B 1 29 ? -28.172 -75.938 -45.375 1 64 29 LYS B C 1
ATOM 3785 O O . LYS B 1 29 ? -28.109 -75 -44.594 1 64 29 LYS B O 1
ATOM 3790 N N . GLU B 1 30 ? -28.219 -77.125 -45.062 1 60.09 30 GLU B N 1
ATOM 3791 C CA . GLU B 1 30 ? -28.062 -77.5 -43.656 1 60.09 30 GLU B CA 1
ATOM 3792 C C . GLU B 1 30 ? -26.688 -77.062 -43.125 1 60.09 30 GLU B C 1
ATOM 3794 O O . GLU B 1 30 ? -26.562 -76.562 -42 1 60.09 30 GLU B O 1
ATOM 3799 N N . LEU B 1 31 ? -25.75 -77.375 -43.906 1 58.03 31 LEU B N 1
ATOM 3800 C CA . LEU B 1 31 ? -24.391 -76.938 -43.594 1 58.03 31 LEU B CA 1
ATOM 3801 C C . LEU B 1 31 ? -24.328 -75.438 -43.562 1 58.03 31 LEU B C 1
ATOM 3803 O O . LEU B 1 31 ? -23.688 -74.812 -42.688 1 58.03 31 LEU B O 1
ATOM 3807 N N . GLY B 1 32 ? -24.922 -74.875 -44.562 1 60.47 32 GLY B N 1
ATOM 3808 C CA . GLY B 1 32 ? -25.062 -73.438 -44.594 1 60.47 32 GLY B CA 1
ATOM 3809 C C . GLY B 1 32 ? -25.781 -72.875 -43.375 1 60.47 32 GLY B C 1
ATOM 3810 O O . GLY B 1 32 ? -25.344 -71.938 -42.781 1 60.47 32 GLY B O 1
ATOM 3811 N N . ASP B 1 33 ? -26.891 -73.5 -43.125 1 62 33 ASP B N 1
ATOM 3812 C CA . ASP B 1 33 ? -27.656 -73.062 -41.969 1 62 33 ASP B CA 1
ATOM 3813 C C . ASP B 1 33 ? -26.859 -73.312 -40.688 1 62 33 ASP B C 1
ATOM 3815 O O . ASP B 1 33 ? -26.891 -72.5 -39.75 1 62 33 ASP B O 1
ATOM 3819 N N . PHE B 1 34 ? -26.281 -74.438 -40.625 1 55.66 34 PHE B N 1
ATOM 3820 C CA . PHE B 1 34 ? -25.438 -74.75 -39.469 1 55.66 34 PHE B CA 1
ATOM 3821 C C . PHE B 1 34 ? -24.281 -73.75 -39.375 1 55.66 34 PHE B C 1
ATOM 3823 O O . PHE B 1 34 ? -23.938 -73.312 -38.281 1 55.66 34 PHE B O 1
ATOM 3830 N N . MET B 1 35 ? -23.766 -73.562 -40.562 1 57.72 35 MET B N 1
ATOM 3831 C CA . MET B 1 35 ? -22.641 -72.625 -40.562 1 57.72 35 MET B CA 1
ATOM 3832 C C . MET B 1 35 ? -23.094 -71.25 -40.125 1 57.72 35 MET B C 1
ATOM 3834 O O . MET B 1 35 ? -22.375 -70.562 -39.406 1 57.72 35 MET B O 1
ATOM 3838 N N . VAL B 1 36 ? -24.234 -70.875 -40.656 1 60.06 36 VAL B N 1
ATOM 3839 C CA . VAL B 1 36 ? -24.75 -69.562 -40.312 1 60.06 36 VAL B CA 1
ATOM 3840 C C . VAL B 1 36 ? -25.047 -69.5 -38.812 1 60.06 36 VAL B C 1
ATOM 3842 O O . VAL B 1 36 ? -24.859 -68.438 -38.156 1 60.06 36 VAL B O 1
ATOM 3845 N N . ASN B 1 37 ? -25.438 -70.625 -38.25 1 58.53 37 ASN B N 1
ATOM 3846 C CA . ASN B 1 37 ? -25.812 -70.625 -36.844 1 58.53 37 ASN B CA 1
ATOM 3847 C C . ASN B 1 37 ? -24.625 -71.062 -35.969 1 58.53 37 ASN B C 1
ATOM 3849 O O . ASN B 1 37 ? -24.734 -71.062 -34.75 1 58.53 37 ASN B O 1
ATOM 3853 N N . ALA B 1 38 ? -23.516 -71.375 -36.625 1 57.56 38 ALA B N 1
ATOM 3854 C CA . ALA B 1 38 ? -22.328 -71.75 -35.844 1 57.56 38 ALA B CA 1
ATOM 3855 C C . ALA B 1 38 ? -21.609 -70.5 -35.281 1 57.56 38 ALA B C 1
ATOM 3857 O O . ALA B 1 38 ? -21.641 -69.438 -35.875 1 57.56 38 ALA B O 1
ATOM 3858 N N . PRO B 1 39 ? -21.203 -70.688 -34.125 1 61.94 39 PRO B N 1
ATOM 3859 C CA . PRO B 1 39 ? -20.547 -69.562 -33.438 1 61.94 39 PRO B CA 1
ATOM 3860 C C . PRO B 1 39 ? -19.422 -68.938 -34.281 1 61.94 39 PRO B C 1
ATOM 3862 O O . PRO B 1 39 ? -19.125 -67.75 -34.156 1 61.94 39 PRO B O 1
ATOM 3865 N N . LEU B 1 40 ? -18.969 -69.75 -35.25 1 64.62 40 LEU B N 1
ATOM 3866 C CA . LEU B 1 40 ? -17.891 -69.25 -36.094 1 64.62 40 LEU B CA 1
ATOM 3867 C C . LEU B 1 40 ? -18.391 -68.875 -37.469 1 64.62 40 LEU B C 1
ATOM 3869 O O . LEU B 1 40 ? -17.625 -68.438 -38.344 1 64.62 40 LEU B O 1
ATOM 3873 N N . GLY B 1 41 ? -19.625 -69.062 -37.688 1 61.19 41 GLY B N 1
ATOM 3874 C CA . GLY B 1 41 ? -20.219 -68.875 -39 1 61.19 41 GLY B CA 1
ATOM 3875 C C . GLY B 1 41 ? -19.484 -69.688 -40.094 1 61.19 41 GLY B C 1
ATOM 3876 O O . GLY B 1 41 ? -19.156 -70.875 -39.906 1 61.19 41 GLY B O 1
ATOM 3877 N N . TYR B 1 42 ? -19.219 -69.062 -41.219 1 61.56 42 TYR B N 1
ATOM 3878 C CA . TYR B 1 42 ? -18.547 -69.688 -42.344 1 61.56 42 TYR B CA 1
ATOM 3879 C C . TYR B 1 42 ? -17.094 -70 -42.031 1 61.56 42 TYR B C 1
ATOM 3881 O O . TYR B 1 42 ? -16.469 -70.812 -42.688 1 61.56 42 TYR B O 1
ATOM 3889 N N . PHE B 1 43 ? -16.625 -69.5 -40.906 1 67.12 43 PHE B N 1
ATOM 3890 C CA . PHE B 1 43 ? -15.25 -69.75 -40.5 1 67.12 43 PHE B CA 1
ATOM 3891 C C . PHE B 1 43 ? -15.117 -71.125 -39.875 1 67.12 43 PHE B C 1
ATOM 3893 O O . PHE B 1 43 ? -14.008 -71.688 -39.75 1 67.12 43 PHE B O 1
ATOM 3900 N N . SER B 1 44 ? -16.219 -71.688 -39.5 1 69.06 44 SER B N 1
ATOM 3901 C CA . SER B 1 44 ? -16.188 -73 -38.844 1 69.06 44 SER B CA 1
ATOM 3902 C C . SER B 1 44 ? -15.664 -74.062 -39.812 1 69.06 44 SER B C 1
ATOM 3904 O O . SER B 1 44 ? -15.156 -75.125 -39.375 1 69.06 44 SER B O 1
ATOM 3906 N N . VAL B 1 45 ? -15.742 -73.625 -41.031 1 70.06 45 VAL B N 1
ATOM 3907 C CA . VAL B 1 45 ? -15.344 -74.625 -42.031 1 70.06 45 VAL B CA 1
ATOM 3908 C C . VAL B 1 45 ? -13.852 -74.5 -42.344 1 70.06 45 VAL B C 1
ATOM 3910 O O . VAL B 1 45 ? -13.227 -75.438 -42.844 1 70.06 45 VAL B O 1
ATOM 3913 N N . LEU B 1 46 ? -13.32 -73.438 -41.938 1 77.81 46 LEU B N 1
ATOM 3914 C CA . LEU B 1 46 ? -11.93 -73.188 -42.281 1 77.81 46 LEU B CA 1
ATOM 3915 C C . LEU B 1 46 ? -10.992 -73.75 -41.219 1 77.81 46 LEU B C 1
ATOM 3917 O O . LEU B 1 46 ? -11.266 -73.625 -40.031 1 77.81 46 LEU B O 1
ATOM 3921 N N . PRO B 1 47 ? -9.969 -74.562 -41.75 1 82.31 47 PRO B N 1
ATOM 3922 C CA . PRO B 1 47 ? -8.938 -74.938 -40.781 1 82.31 47 PRO B CA 1
ATOM 3923 C C . PRO B 1 47 ? -8.305 -73.75 -40.062 1 82.31 47 PRO B C 1
ATOM 3925 O O . PRO B 1 47 ? -8.305 -72.625 -40.594 1 82.31 47 PRO B O 1
ATOM 3928 N N . GLN B 1 48 ? -7.871 -74.062 -38.938 1 84.94 48 GLN B N 1
ATOM 3929 C CA . GLN B 1 48 ? -7.289 -73 -38.062 1 84.94 48 GLN B CA 1
ATOM 3930 C C . GLN B 1 48 ? -6.133 -72.312 -38.781 1 84.94 48 GLN B C 1
ATOM 3932 O O . GLN B 1 48 ? -5.953 -71.125 -38.625 1 84.94 48 GLN B O 1
ATOM 3937 N N . GLU B 1 49 ? -5.414 -73.062 -39.594 1 84.44 49 GLU B N 1
ATOM 3938 C CA . GLU B 1 49 ? -4.258 -72.5 -40.312 1 84.44 49 GLU B CA 1
ATOM 3939 C C . GLU B 1 49 ? -4.672 -71.438 -41.281 1 84.44 49 GLU B C 1
ATOM 3941 O O . GLU B 1 49 ? -3.992 -70.375 -41.406 1 84.44 49 GLU B O 1
ATOM 3946 N N . ILE B 1 50 ? -5.777 -71.688 -41.875 1 85.56 50 ILE B N 1
ATOM 3947 C CA . ILE B 1 50 ? -6.258 -70.75 -42.875 1 85.56 50 ILE B CA 1
ATOM 3948 C C . ILE B 1 50 ? -6.82 -69.5 -42.188 1 85.56 50 ILE B C 1
ATOM 3950 O O . ILE B 1 50 ? -6.66 -68.375 -42.656 1 85.56 50 ILE B O 1
ATOM 3954 N N . MET B 1 51 ? -7.469 -69.75 -41.094 1 85.94 51 MET B N 1
ATOM 3955 C CA . MET B 1 51 ? -7.988 -68.625 -40.312 1 85.94 51 MET B CA 1
ATOM 3956 C C . MET B 1 51 ? -6.863 -67.688 -39.875 1 85.94 51 MET B C 1
ATOM 3958 O O . MET B 1 51 ? -6.996 -66.5 -39.969 1 85.94 51 MET B O 1
ATOM 3962 N N . TYR B 1 52 ? -5.785 -68.312 -39.469 1 87.44 52 TYR B N 1
ATOM 3963 C CA . TYR B 1 52 ? -4.645 -67.5 -39 1 87.44 52 TYR B CA 1
ATOM 3964 C C . TYR B 1 52 ? -4.066 -66.688 -40.156 1 87.44 52 TYR B C 1
ATOM 3966 O O . TYR B 1 52 ? -3.617 -65.562 -39.938 1 87.44 52 TYR B O 1
ATOM 3974 N N . ILE B 1 53 ? -4.133 -67.25 -41.344 1 86.06 53 ILE B N 1
ATOM 3975 C CA . ILE B 1 53 ? -3.652 -66.5 -42.5 1 86.06 53 ILE B CA 1
ATOM 3976 C C . ILE B 1 53 ? -4.562 -65.312 -42.781 1 86.06 53 ILE B C 1
ATOM 3978 O O . ILE B 1 53 ? -4.082 -64.188 -43.125 1 86.06 53 ILE B O 1
ATOM 3982 N N . ILE B 1 54 ? -5.789 -65.562 -42.594 1 85.62 54 ILE B N 1
ATOM 3983 C CA . ILE B 1 54 ? -6.754 -64.438 -42.812 1 85.62 54 ILE B CA 1
ATOM 3984 C C . ILE B 1 54 ? -6.547 -63.375 -41.75 1 85.62 54 ILE B C 1
ATOM 3986 O O . ILE B 1 54 ? -6.527 -62.188 -42.094 1 85.62 54 ILE B O 1
ATOM 3990 N N . PHE B 1 55 ? -6.414 -63.812 -40.562 1 88.06 55 PHE B N 1
ATOM 3991 C CA . PHE B 1 55 ? -6.219 -62.875 -39.469 1 88.06 55 PHE B CA 1
ATOM 3992 C C . PHE B 1 55 ? -4.957 -62.031 -39.688 1 88.06 55 PHE B C 1
ATOM 3994 O O . PHE B 1 55 ? -4.91 -60.844 -39.312 1 88.06 55 PHE B O 1
ATOM 4001 N N . SER B 1 56 ? -4.004 -62.625 -40.281 1 85 56 SER B N 1
ATOM 4002 C CA . SER B 1 56 ? -2.729 -61.938 -40.531 1 85 56 SER B CA 1
ATOM 4003 C C . SER B 1 56 ? -2.873 -60.812 -41.531 1 85 56 SER B C 1
ATOM 4005 O O . SER B 1 56 ? -2.055 -59.906 -41.562 1 85 56 SER B O 1
ATOM 4007 N N . LYS B 1 57 ? -3.928 -60.844 -42.281 1 82.88 57 LYS B N 1
ATOM 4008 C CA . LYS B 1 57 ? -4.117 -59.844 -43.344 1 82.88 57 LYS B CA 1
ATOM 4009 C C . LYS B 1 57 ? -5.098 -58.75 -42.875 1 82.88 57 LYS B C 1
ATOM 4011 O O . LYS B 1 57 ? -5.234 -57.719 -43.531 1 82.88 57 LYS B O 1
ATOM 4016 N N . LEU B 1 58 ? -5.664 -58.969 -41.781 1 85.38 58 LEU B N 1
ATOM 4017 C CA . LEU B 1 58 ? -6.637 -58 -41.281 1 85.38 58 LEU B CA 1
ATOM 4018 C C . LEU B 1 58 ? -5.957 -56.938 -40.406 1 85.38 58 LEU B C 1
ATOM 4020 O O . LEU B 1 58 ? -5.047 -57.25 -39.625 1 85.38 58 LEU B O 1
ATOM 4024 N N . PRO B 1 59 ? -6.453 -55.719 -40.625 1 83.12 59 PRO B N 1
ATOM 4025 C CA . PRO B 1 59 ? -5.945 -54.719 -39.719 1 83.12 59 PRO B CA 1
ATOM 4026 C C . PRO B 1 59 ? -6.348 -55 -38.25 1 83.12 59 PRO B C 1
ATOM 4028 O O . PRO B 1 59 ? -7.332 -55.688 -38 1 83.12 59 PRO B O 1
ATOM 4031 N N . THR B 1 60 ? -5.641 -54.469 -37.344 1 85.62 60 THR B N 1
ATOM 4032 C CA . THR B 1 60 ? -5.844 -54.719 -35.938 1 85.62 60 THR B CA 1
ATOM 4033 C C . THR B 1 60 ? -7.254 -54.312 -35.5 1 85.62 60 THR B C 1
ATOM 4035 O O . THR B 1 60 ? -7.883 -54.969 -34.688 1 85.62 60 THR B O 1
ATOM 4038 N N . MET B 1 61 ? -7.762 -53.312 -36.094 1 86.69 61 MET B N 1
ATOM 4039 C CA . MET B 1 61 ? -9.094 -52.812 -35.719 1 86.69 61 MET B CA 1
ATOM 4040 C C . MET B 1 61 ? -10.164 -53.812 -36.156 1 86.69 61 MET B C 1
ATOM 4042 O O . MET B 1 61 ? -11.141 -54.031 -35.438 1 86.69 61 MET B O 1
ATOM 4046 N N . ASP B 1 62 ? -9.883 -54.312 -37.25 1 86.75 62 ASP B N 1
ATOM 4047 C CA . ASP B 1 62 ? -10.844 -55.312 -37.75 1 86.75 62 ASP B CA 1
ATOM 4048 C C . ASP B 1 62 ? -10.82 -56.562 -36.906 1 86.75 62 ASP B C 1
ATOM 4050 O O . ASP B 1 62 ? -11.867 -57.188 -36.656 1 86.75 62 ASP B O 1
ATOM 4054 N N . LEU B 1 63 ? -9.656 -56.906 -36.562 1 87.31 63 LEU B N 1
ATOM 4055 C CA . LEU B 1 63 ? -9.531 -58.062 -35.688 1 87.31 63 LEU B CA 1
ATOM 4056 C C . LEU B 1 63 ? -10.281 -57.812 -34.375 1 87.31 63 LEU B C 1
ATOM 4058 O O . LEU B 1 63 ? -10.906 -58.719 -33.812 1 87.31 63 LEU B O 1
ATOM 4062 N N . SER B 1 64 ? -10.281 -56.625 -33.906 1 89.38 64 SER B N 1
ATOM 4063 C CA . SER B 1 64 ? -10.945 -56.25 -32.656 1 89.38 64 SER B CA 1
ATOM 4064 C C . SER B 1 64 ? -12.461 -56.375 -32.812 1 89.38 64 SER B C 1
ATOM 4066 O O . SER B 1 64 ? -13.148 -56.781 -31.859 1 89.38 64 SER B O 1
ATOM 4068 N N . TYR B 1 65 ? -12.891 -56.062 -33.969 1 89.56 65 TYR B N 1
ATOM 4069 C CA . TYR B 1 65 ? -14.328 -56.188 -34.188 1 89.56 65 TYR B CA 1
ATOM 4070 C C . TYR B 1 65 ? -14.75 -57.656 -34.25 1 89.56 65 TYR B C 1
ATOM 4072 O O . TYR B 1 65 ? -15.852 -58 -33.812 1 89.56 65 TYR B O 1
ATOM 4080 N N . LEU B 1 66 ? -13.883 -58.406 -34.75 1 87.56 66 LEU B N 1
ATOM 4081 C CA . LEU B 1 66 ? -14.188 -59.844 -34.906 1 87.56 66 LEU B CA 1
ATOM 4082 C C . LEU B 1 66 ? -14.367 -60.469 -33.531 1 87.56 66 LEU B C 1
ATOM 4084 O O . LEU B 1 66 ? -15.156 -61.406 -33.375 1 87.56 66 LEU B O 1
ATOM 4088 N N . THR B 1 67 ? -13.727 -59.969 -32.562 1 89.06 67 THR B N 1
ATOM 4089 C CA . THR B 1 67 ? -13.781 -60.531 -31.203 1 89.06 67 THR B CA 1
ATOM 4090 C C . THR B 1 67 ? -15.125 -60.25 -30.547 1 89.06 67 THR B C 1
ATOM 4092 O O . THR B 1 67 ? -15.508 -60.906 -29.578 1 89.06 67 THR B O 1
ATOM 4095 N N . LEU B 1 68 ? -15.883 -59.312 -31.078 1 88.94 68 LEU B N 1
ATOM 4096 C CA . LEU B 1 68 ? -17.141 -58.906 -30.484 1 88.94 68 LEU B CA 1
ATOM 4097 C C . LEU B 1 68 ? -18.312 -59.688 -31.062 1 88.94 68 LEU B C 1
ATOM 4099 O O . LEU B 1 68 ? -19.438 -59.594 -30.578 1 88.94 68 LEU B O 1
ATOM 4103 N N . VAL B 1 69 ? -18 -60.469 -32.094 1 83.5 69 VAL B N 1
ATOM 4104 C CA . VAL B 1 69 ? -19.078 -61.094 -32.875 1 83.5 69 VAL B CA 1
ATOM 4105 C C . VAL B 1 69 ? -19.562 -62.344 -32.125 1 83.5 69 VAL B C 1
ATOM 4107 O O . VAL B 1 69 ? -20.766 -62.531 -31.953 1 83.5 69 VAL B O 1
ATOM 4110 N N . SER B 1 70 ? -18.609 -63.25 -31.703 1 83.75 70 SER B N 1
ATOM 4111 C CA . SER B 1 70 ? -18.984 -64.438 -30.984 1 83.75 70 SER B CA 1
ATOM 4112 C C . SER B 1 70 ? -17.859 -64.875 -30.047 1 83.75 70 SER B C 1
ATOM 4114 O O . SER B 1 70 ? -16.703 -64.5 -30.203 1 83.75 70 SER B O 1
ATOM 4116 N N . LYS B 1 71 ? -18.203 -65.75 -29.141 1 85.5 71 LYS B N 1
ATOM 4117 C CA . LYS B 1 71 ? -17.25 -66.25 -28.172 1 85.5 71 LYS B CA 1
ATOM 4118 C C . LYS B 1 71 ? -16.203 -67.125 -28.844 1 85.5 71 LYS B C 1
ATOM 4120 O O . LYS B 1 71 ? -15.023 -67.125 -28.484 1 85.5 71 LYS B O 1
ATOM 4125 N N . SER B 1 72 ? -16.672 -67.812 -29.766 1 84.44 72 SER B N 1
ATOM 4126 C CA . SER B 1 72 ? -15.766 -68.75 -30.453 1 84.44 72 SER B CA 1
ATOM 4127 C C . SER B 1 72 ? -14.734 -68 -31.281 1 84.44 72 SER B C 1
ATOM 4129 O O . SER B 1 72 ? -13.555 -68.312 -31.281 1 84.44 72 SER B O 1
ATOM 4131 N N . LEU B 1 73 ? -15.258 -67 -31.891 1 85.44 73 LEU B N 1
ATOM 4132 C CA . LEU B 1 73 ? -14.352 -66.188 -32.688 1 85.44 73 LEU B CA 1
ATOM 4133 C C . LEU B 1 73 ? -13.367 -65.438 -31.797 1 85.44 73 LEU B C 1
ATOM 4135 O O . LEU B 1 73 ? -12.195 -65.312 -32.156 1 85.44 73 LEU B O 1
ATOM 4139 N N . ARG B 1 74 ? -13.875 -64.938 -30.703 1 86.94 74 ARG B N 1
ATOM 4140 C CA . ARG B 1 74 ? -13.023 -64.25 -29.734 1 86.94 74 ARG B CA 1
ATOM 4141 C C . ARG B 1 74 ? -11.875 -65.125 -29.281 1 86.94 74 ARG B C 1
ATOM 4143 O O . ARG B 1 74 ? -10.719 -64.75 -29.266 1 86.94 74 ARG B O 1
ATOM 4150 N N . ASP B 1 75 ? -12.195 -66.375 -29.047 1 86.5 75 ASP B N 1
ATOM 4151 C CA . ASP B 1 75 ? -11.211 -67.312 -28.516 1 86.5 75 ASP B CA 1
ATOM 4152 C C . ASP B 1 75 ? -10.156 -67.688 -29.578 1 86.5 75 ASP B C 1
ATOM 4154 O O . ASP B 1 75 ? -8.977 -67.812 -29.266 1 86.5 75 ASP B O 1
ATOM 4158 N N . ILE B 1 76 ? -10.617 -67.75 -30.75 1 87.44 76 ILE B N 1
ATOM 4159 C CA . ILE B 1 76 ? -9.68 -68.062 -31.828 1 87.44 76 ILE B CA 1
ATOM 4160 C C . ILE B 1 76 ? -8.781 -66.875 -32.125 1 87.44 76 ILE B C 1
ATOM 4162 O O . ILE B 1 76 ? -7.59 -67.062 -32.406 1 87.44 76 ILE B O 1
ATOM 4166 N N . VAL B 1 77 ? -9.352 -65.75 -32.125 1 87.62 77 VAL B N 1
ATOM 4167 C CA . VAL B 1 77 ? -8.562 -64.562 -32.375 1 87.62 77 VAL B CA 1
ATOM 4168 C C . VAL B 1 77 ? -7.539 -64.375 -31.234 1 87.62 77 VAL B C 1
ATOM 4170 O O . VAL B 1 77 ? -6.387 -64 -31.5 1 87.62 77 VAL B O 1
ATOM 4173 N N . MET B 1 78 ? -7.926 -64.625 -30.047 1 84.56 78 MET B N 1
ATOM 4174 C CA . MET B 1 78 ? -7.023 -64.5 -28.891 1 84.56 78 MET B CA 1
ATOM 4175 C C . MET B 1 78 ? -5.891 -65.5 -29 1 84.56 78 MET B C 1
ATOM 4177 O O . MET B 1 78 ? -4.742 -65.188 -28.656 1 84.56 78 MET B O 1
ATOM 4181 N N . ALA B 1 79 ? -6.262 -66.625 -29.438 1 85 79 ALA B N 1
ATOM 4182 C CA . ALA B 1 79 ? -5.246 -67.625 -29.625 1 85 79 ALA B CA 1
ATOM 4183 C C . ALA B 1 79 ? -4.254 -67.25 -30.703 1 85 79 ALA B C 1
ATOM 4185 O O . ALA B 1 79 ? -3.051 -67.5 -30.578 1 85 79 ALA B O 1
ATOM 4186 N N . TYR B 1 80 ? -4.812 -66.625 -31.672 1 86.94 80 TYR B N 1
ATOM 4187 C CA . TYR B 1 80 ? -3.965 -66.188 -32.75 1 86.94 80 TYR B CA 1
ATOM 4188 C C . TYR B 1 80 ? -3.008 -65.125 -32.281 1 86.94 80 TYR B C 1
ATOM 4190 O O . TYR B 1 80 ? -1.819 -65.125 -32.594 1 86.94 80 TYR B O 1
ATOM 4198 N N . ASN B 1 81 ? -3.502 -64.188 -31.531 1 82.44 81 ASN B N 1
ATOM 4199 C CA . ASN B 1 81 ? -2.719 -63.062 -31.062 1 82.44 81 ASN B CA 1
ATOM 4200 C C . ASN B 1 81 ? -1.559 -63.469 -30.188 1 82.44 81 ASN B C 1
ATOM 4202 O O . ASN B 1 81 ? -0.55 -62.781 -30.078 1 82.44 81 ASN B O 1
ATOM 4206 N N . LEU B 1 82 ? -1.634 -64.625 -29.547 1 80.31 82 LEU B N 1
ATOM 4207 C CA . LEU B 1 82 ? -0.619 -65.062 -28.609 1 80.31 82 LEU B CA 1
ATOM 4208 C C . LEU B 1 82 ? 0.436 -65.938 -29.344 1 80.31 82 LEU B C 1
ATOM 4210 O O . LEU B 1 82 ? 1.463 -66.25 -28.766 1 80.31 82 LEU B O 1
ATOM 4214 N N . THR B 1 83 ? 0.21 -66.062 -30.625 1 81.88 83 THR B N 1
ATOM 4215 C CA . THR B 1 83 ? 1.189 -66.812 -31.422 1 81.88 83 THR B CA 1
ATOM 4216 C C . THR B 1 83 ? 2.293 -65.875 -31.906 1 81.88 83 THR B C 1
ATOM 4218 O O . THR B 1 83 ? 2.141 -64.625 -31.859 1 81.88 83 THR B O 1
ATOM 4221 N N . LYS B 1 84 ? 3.404 -66.5 -32.312 1 78.88 84 LYS B N 1
ATOM 4222 C CA . LYS B 1 84 ? 4.539 -65.688 -32.812 1 78.88 84 LYS B CA 1
ATOM 4223 C C . LYS B 1 84 ? 4.145 -64.875 -34.031 1 78.88 84 LYS B C 1
ATOM 4225 O O . LYS B 1 84 ? 4.574 -63.719 -34.156 1 78.88 84 LYS B O 1
ATOM 4230 N N . GLN B 1 85 ? 3.318 -65.5 -34.844 1 78.69 85 GLN B N 1
ATOM 4231 C CA . GLN B 1 85 ? 2.857 -64.75 -36.031 1 78.69 85 GLN B CA 1
ATOM 4232 C C . GLN B 1 85 ? 1.975 -63.594 -35.656 1 78.69 85 GLN B C 1
ATOM 4234 O O . GLN B 1 85 ? 2.066 -62.531 -36.281 1 78.69 85 GLN B O 1
ATOM 4239 N N . GLY B 1 86 ? 1.134 -63.812 -34.75 1 80.56 86 GLY B N 1
ATOM 4240 C CA . GLY B 1 86 ? 0.253 -62.75 -34.312 1 80.56 86 GLY B CA 1
ATOM 4241 C C . GLY B 1 86 ? 0.994 -61.594 -33.656 1 80.56 86 GLY B C 1
ATOM 4242 O O . GLY B 1 86 ? 0.715 -60.438 -33.938 1 80.56 86 GLY B O 1
ATOM 4243 N N . ILE B 1 87 ? 1.975 -61.906 -32.844 1 75.94 87 ILE B N 1
ATOM 4244 C CA . ILE B 1 87 ? 2.748 -60.906 -32.125 1 75.94 87 ILE B CA 1
ATOM 4245 C C . ILE B 1 87 ? 3.592 -60.094 -33.094 1 75.94 87 ILE B C 1
ATOM 4247 O O . ILE B 1 87 ? 3.703 -58.875 -32.969 1 75.94 87 ILE B O 1
ATOM 4251 N N . THR B 1 88 ? 4.164 -60.781 -34 1 76 88 THR B N 1
ATOM 4252 C CA . THR B 1 88 ? 4.977 -60.125 -35.031 1 76 88 THR B CA 1
ATOM 4253 C C . THR B 1 88 ? 4.129 -59.156 -35.875 1 76 88 THR B C 1
ATOM 4255 O O . THR B 1 88 ? 4.582 -58.094 -36.219 1 76 88 THR B O 1
ATOM 4258 N N . LYS B 1 89 ? 2.973 -59.625 -36.125 1 76.69 89 LYS B N 1
ATOM 4259 C CA . LYS B 1 89 ? 2.078 -58.781 -36.906 1 76.69 89 LYS B CA 1
ATOM 4260 C C . LYS B 1 89 ? 1.678 -57.531 -36.125 1 76.69 89 LYS B C 1
ATOM 4262 O O . LYS B 1 89 ? 1.595 -56.438 -36.688 1 76.69 89 LYS B O 1
ATOM 4267 N N . LEU B 1 90 ? 1.377 -57.844 -34.938 1 73.25 90 LEU B N 1
ATOM 4268 C CA . LEU B 1 90 ? 0.938 -56.719 -34.094 1 73.25 90 LEU B CA 1
ATOM 4269 C C . LEU B 1 90 ? 2.049 -55.688 -33.938 1 73.25 90 LEU B C 1
ATOM 4271 O O . LEU B 1 90 ? 1.778 -54.5 -33.844 1 73.25 90 LEU B O 1
ATOM 4275 N N . LEU B 1 91 ? 3.287 -56.219 -33.906 1 66.69 91 LEU B N 1
ATOM 4276 C CA . LEU B 1 91 ? 4.449 -55.344 -33.75 1 66.69 91 LEU B CA 1
ATOM 4277 C C . LEU B 1 91 ? 4.832 -54.688 -35.062 1 66.69 91 LEU B C 1
ATOM 4279 O O . LEU B 1 91 ? 5.32 -53.562 -35.094 1 66.69 91 LEU B O 1
ATOM 4283 N N . SER B 1 92 ? 4.816 -55.5 -36.094 1 60.09 92 SER B N 1
ATOM 4284 C CA . SER B 1 92 ? 5.273 -55.062 -37.406 1 60.09 92 SER B CA 1
ATOM 4285 C C . SER B 1 92 ? 4.438 -53.906 -37.906 1 60.09 92 SER B C 1
ATOM 4287 O O . SER B 1 92 ? 4.934 -53.062 -38.656 1 60.09 92 SER B O 1
ATOM 4289 N N . ILE B 1 93 ? 3.213 -53.938 -37.625 1 53.56 93 ILE B N 1
ATOM 4290 C CA . ILE B 1 93 ? 2.385 -52.844 -38.125 1 53.56 93 ILE B CA 1
ATOM 4291 C C . ILE B 1 93 ? 2.863 -51.5 -37.531 1 53.56 93 ILE B C 1
ATOM 4293 O O . ILE B 1 93 ? 2.861 -50.469 -38.219 1 53.56 93 ILE B O 1
ATOM 4297 N N . GLY B 1 94 ? 3.191 -51.375 -36.312 1 50.66 94 GLY B N 1
ATOM 4298 C CA . GLY B 1 94 ? 3.643 -50.156 -35.625 1 50.66 94 GLY B CA 1
ATOM 4299 C C . GLY B 1 94 ? 5.078 -49.812 -35.938 1 50.66 94 GLY B C 1
ATOM 4300 O O . GLY B 1 94 ? 5.453 -48.625 -35.906 1 50.66 94 GLY B O 1
ATOM 4301 N N . CYS B 1 95 ? 6.039 -50.812 -36 1 48.28 95 CYS B N 1
ATOM 4302 C CA . CYS B 1 95 ? 7.477 -50.625 -36.156 1 48.28 95 CYS B CA 1
ATOM 4303 C C . CYS B 1 95 ? 7.879 -50.562 -37.625 1 48.28 95 CYS B C 1
ATOM 4305 O O . CYS B 1 95 ? 9.07 -50.531 -37.938 1 48.28 95 CYS B O 1
ATOM 4307 N N . ALA B 1 96 ? 7.16 -50.656 -38.531 1 45.31 96 ALA B N 1
ATOM 4308 C CA . ALA B 1 96 ? 7.746 -50.625 -39.875 1 45.31 96 ALA B CA 1
ATOM 4309 C C . ALA B 1 96 ? 8.781 -49.5 -39.969 1 45.31 96 ALA B C 1
ATOM 4311 O O . ALA B 1 96 ? 8.688 -48.5 -39.281 1 45.31 96 ALA B O 1
ATOM 4312 N N . LYS B 1 97 ? 9.797 -49.656 -40.906 1 44.59 97 LYS B N 1
ATOM 4313 C CA . LYS B 1 97 ? 11.117 -49.094 -41.188 1 44.59 97 LYS B CA 1
ATOM 4314 C C . LYS B 1 97 ? 11.055 -47.594 -41.344 1 44.59 97 LYS B C 1
ATOM 4316 O O . LYS B 1 97 ? 11.992 -46.969 -41.844 1 44.59 97 LYS B O 1
ATOM 4321 N N . SER B 1 98 ? 9.938 -46.875 -41.625 1 42.69 98 SER B N 1
ATOM 4322 C CA . SER B 1 98 ? 10.305 -45.625 -42.219 1 42.69 98 SER B CA 1
ATOM 4323 C C . SER B 1 98 ? 10.906 -44.656 -41.188 1 42.69 98 SER B C 1
ATOM 4325 O O . SER B 1 98 ? 10.391 -44.562 -40.062 1 42.69 98 SER B O 1
ATOM 4327 N N . LYS B 1 99 ? 12.133 -44.219 -41.188 1 47.34 99 LYS B N 1
ATOM 4328 C CA . LYS B 1 99 ? 12.969 -43.25 -40.469 1 47.34 99 LYS B CA 1
ATOM 4329 C C . LYS B 1 99 ? 12.156 -42.031 -40.031 1 47.34 99 LYS B C 1
ATOM 4331 O O . LYS B 1 99 ? 12.688 -41.125 -39.406 1 47.34 99 LYS B O 1
ATOM 4336 N N . SER B 1 100 ? 11.227 -41.531 -40.781 1 45.94 100 SER B N 1
ATOM 4337 C CA . SER B 1 100 ? 10.75 -40.156 -40.625 1 45.94 100 SER B CA 1
ATOM 4338 C C . SER B 1 100 ? 9.812 -40.031 -39.438 1 45.94 100 SER B C 1
ATOM 4340 O O . SER B 1 100 ? 9.289 -41.031 -38.938 1 45.94 100 SER B O 1
ATOM 4342 N N . LYS B 1 101 ? 9.492 -38.75 -38.875 1 54.5 101 LYS B N 1
ATOM 4343 C CA . LYS B 1 101 ? 8.555 -38.25 -37.875 1 54.5 101 LYS B CA 1
ATOM 4344 C C . LYS B 1 101 ? 7.219 -39 -37.969 1 54.5 101 LYS B C 1
ATOM 4346 O O . LYS B 1 101 ? 6.547 -39.188 -36.969 1 54.5 101 LYS B O 1
ATOM 4351 N N . LYS B 1 102 ? 6.922 -39.375 -38.969 1 51.16 102 LYS B N 1
ATOM 4352 C CA . LYS B 1 102 ? 5.684 -40.031 -39.344 1 51.16 102 LYS B CA 1
ATOM 4353 C C . LYS B 1 102 ? 5.625 -41.469 -38.781 1 51.16 102 LYS B C 1
ATOM 4355 O O . LYS B 1 102 ? 4.543 -41.969 -38.469 1 51.16 102 LYS B O 1
ATOM 4360 N N . LYS B 1 103 ? 6.746 -41.906 -38.531 1 53.41 103 LYS B N 1
ATOM 4361 C CA . LYS B 1 103 ? 6.93 -43.25 -38.031 1 53.41 103 LYS B CA 1
ATOM 4362 C C . LYS B 1 103 ? 6.547 -43.375 -36.562 1 53.41 103 LYS B C 1
ATOM 4364 O O . LYS B 1 103 ? 5.98 -44.375 -36.125 1 53.41 103 LYS B O 1
ATOM 4369 N N . LYS B 1 104 ? 6.91 -42.344 -35.812 1 57.91 104 LYS B N 1
ATOM 4370 C CA . LYS B 1 104 ? 6.629 -42.25 -34.375 1 57.91 104 LYS B CA 1
ATOM 4371 C C . LYS B 1 104 ? 5.125 -42.219 -34.125 1 57.91 104 LYS B C 1
ATOM 4373 O O . LYS B 1 104 ? 4.637 -42.875 -33.219 1 57.91 104 LYS B O 1
ATOM 4378 N N . ILE B 1 105 ? 4.449 -41.375 -34.969 1 58 105 ILE B N 1
ATOM 4379 C CA . ILE B 1 105 ? 3.008 -41.219 -34.812 1 58 105 ILE B CA 1
ATOM 4380 C C . ILE B 1 105 ? 2.312 -42.531 -35.125 1 58 105 ILE B C 1
ATOM 4382 O O . ILE B 1 105 ? 1.368 -42.938 -34.406 1 58 105 ILE B O 1
ATOM 4386 N N . ASP B 1 106 ? 3.051 -43.281 -35.938 1 65.5 106 ASP B N 1
ATOM 4387 C CA . ASP B 1 106 ? 2.418 -44.5 -36.438 1 65.5 106 ASP B CA 1
ATOM 4388 C C . ASP B 1 106 ? 2.482 -45.594 -35.344 1 65.5 106 ASP B C 1
ATOM 4390 O O . ASP B 1 106 ? 1.516 -46.344 -35.156 1 65.5 106 ASP B O 1
ATOM 4394 N N . LEU B 1 107 ? 3.578 -45.594 -34.562 1 71.69 107 LEU B N 1
ATOM 4395 C CA . LEU B 1 107 ? 3.701 -46.625 -33.531 1 71.69 107 LEU B CA 1
ATOM 4396 C C . LEU B 1 107 ? 2.701 -46.375 -32.406 1 71.69 107 LEU B C 1
ATOM 4398 O O . LEU B 1 107 ? 2.084 -47.344 -31.891 1 71.69 107 LEU B O 1
ATOM 4402 N N . CYS B 1 108 ? 2.445 -45.125 -32.094 1 72.69 108 CYS B N 1
ATOM 4403 C CA . CYS B 1 108 ? 1.529 -44.75 -31.031 1 72.69 108 CYS B CA 1
ATOM 4404 C C . CYS B 1 108 ? 0.103 -45.188 -31.359 1 72.69 108 CYS B C 1
ATOM 4406 O O . CYS B 1 108 ? -0.605 -45.719 -30.516 1 72.69 108 CYS B O 1
ATOM 4408 N N . TYR B 1 109 ? -0.233 -45.062 -32.5 1 74.25 109 TYR B N 1
ATOM 4409 C CA . TYR B 1 109 ? -1.577 -45.438 -32.938 1 74.25 109 TYR B CA 1
ATOM 4410 C C . TYR B 1 109 ? -1.743 -46.938 -32.938 1 74.25 109 TYR B C 1
ATOM 4412 O O . TYR B 1 109 ? -2.814 -47.469 -32.625 1 74.25 109 TYR B O 1
ATOM 4420 N N . CYS B 1 110 ? -0.66 -47.5 -33.219 1 76.81 110 CYS B N 1
ATOM 4421 C CA . CYS B 1 110 ? -0.695 -48.969 -33.219 1 76.81 110 CYS B CA 1
ATOM 4422 C C . CYS B 1 110 ? -0.958 -49.5 -31.828 1 76.81 110 CYS B C 1
ATOM 4424 O O . CYS B 1 110 ? -1.755 -50.438 -31.656 1 76.81 110 CYS B O 1
ATOM 4426 N N . PHE B 1 111 ? -0.35 -48.938 -30.938 1 83.81 111 PHE B N 1
ATOM 4427 C CA . PHE B 1 111 ? -0.504 -49.406 -29.578 1 83.81 111 PHE B CA 1
ATOM 4428 C C . PHE B 1 111 ? -1.882 -49.062 -29.031 1 83.81 111 PHE B C 1
ATOM 4430 O O . PHE B 1 111 ? -2.438 -49.812 -28.219 1 83.81 111 PHE B O 1
ATOM 4437 N N . LYS B 1 112 ? -2.41 -48.062 -29.5 1 86.81 112 LYS B N 1
ATOM 4438 C CA . LYS B 1 112 ? -3.785 -47.75 -29.125 1 86.81 112 LYS B CA 1
ATOM 4439 C C . LYS B 1 112 ? -4.758 -48.781 -29.656 1 86.81 112 LYS B C 1
ATOM 4441 O O . LYS B 1 112 ? -5.656 -49.219 -28.953 1 86.81 112 LYS B O 1
ATOM 4446 N N . ASP B 1 113 ? -4.492 -49.094 -30.859 1 85.5 113 ASP B N 1
ATOM 4447 C CA . ASP B 1 113 ? -5.336 -50.125 -31.469 1 85.5 113 ASP B CA 1
ATOM 4448 C C . ASP B 1 113 ? -5.18 -51.469 -30.781 1 85.5 113 ASP B C 1
ATOM 4450 O O . ASP B 1 113 ? -6.148 -52.219 -30.641 1 85.5 113 ASP B O 1
ATOM 4454 N N . LEU B 1 114 ? -3.996 -51.688 -30.469 1 85.94 114 LEU B N 1
ATOM 4455 C CA . LEU B 1 114 ? -3.738 -52.938 -29.75 1 85.94 114 LEU B CA 1
ATOM 4456 C C . LEU B 1 114 ? -4.469 -52.938 -28.406 1 85.94 114 LEU B C 1
ATOM 4458 O O . LEU B 1 114 ? -4.996 -53.969 -27.984 1 85.94 114 LEU B O 1
ATOM 4462 N N . GLY B 1 115 ? -4.465 -51.812 -27.75 1 89.56 115 GLY B N 1
ATOM 4463 C CA . GLY B 1 115 ? -5.203 -51.688 -26.516 1 89.56 115 GLY B CA 1
ATOM 4464 C C . GLY B 1 115 ? -6.688 -51.938 -26.672 1 89.56 115 GLY B C 1
ATOM 4465 O O . GLY B 1 115 ? -7.301 -52.625 -25.828 1 89.56 115 GLY B O 1
ATOM 4466 N N . LEU B 1 116 ? -7.156 -51.5 -27.719 1 90.06 116 LEU B N 1
ATOM 4467 C CA . LEU B 1 116 ? -8.578 -51.719 -28 1 90.06 116 LEU B CA 1
ATOM 4468 C C . LEU B 1 116 ? -8.859 -53.188 -28.297 1 90.06 116 LEU B C 1
ATOM 4470 O O . LEU B 1 116 ? -9.883 -53.719 -27.859 1 90.06 116 LEU B O 1
ATOM 4474 N N . LEU B 1 117 ? -7.988 -53.719 -29.047 1 88.75 117 LEU B N 1
ATOM 4475 C CA . LEU B 1 117 ? -8.125 -55.156 -29.391 1 88.75 117 LEU B CA 1
ATOM 4476 C C . LEU B 1 117 ? -8.156 -56 -28.141 1 88.75 117 LEU B C 1
ATOM 4478 O O . LEU B 1 117 ? -9.039 -56.844 -27.984 1 88.75 117 LEU B O 1
ATOM 4482 N N . VAL B 1 118 ? -7.254 -55.781 -27.281 1 89.19 118 VAL B N 1
ATOM 4483 C CA . VAL B 1 118 ? -7.164 -56.594 -26.062 1 89.19 118 VAL B CA 1
ATOM 4484 C C . VAL B 1 118 ? -8.344 -56.281 -25.156 1 89.19 118 VAL B C 1
ATOM 4486 O O . VAL B 1 118 ? -8.906 -57.188 -24.516 1 89.19 118 VAL B O 1
ATOM 4489 N N . LYS B 1 119 ? -8.711 -55.062 -25.062 1 92.38 119 LYS B N 1
ATOM 4490 C CA . LYS B 1 119 ? -9.852 -54.688 -24.234 1 92.38 119 LYS B CA 1
ATOM 4491 C C . LYS B 1 119 ? -11.133 -55.375 -24.688 1 92.38 119 LYS B C 1
ATOM 4493 O O . LYS B 1 119 ? -11.852 -55.938 -23.875 1 92.38 119 LYS B O 1
ATOM 4498 N N . ARG B 1 120 ? -11.312 -55.375 -25.938 1 90.62 120 ARG B N 1
ATOM 4499 C CA . ARG B 1 120 ? -12.531 -55.969 -26.484 1 90.62 120 ARG B CA 1
ATOM 4500 C C . ARG B 1 120 ? -12.484 -57.5 -26.391 1 90.62 120 ARG B C 1
ATOM 4502 O O . ARG B 1 120 ? -13.5 -58.125 -26.094 1 90.62 120 ARG B O 1
ATOM 4509 N N . SER B 1 121 ? -11.367 -58.031 -26.594 1 89.12 121 SER B N 1
ATOM 4510 C CA . SER B 1 121 ? -11.227 -59.469 -26.625 1 89.12 121 SER B CA 1
ATOM 4511 C C . SER B 1 121 ? -11.336 -60.062 -25.219 1 89.12 121 SER B C 1
ATOM 4513 O O . SER B 1 121 ? -11.672 -61.25 -25.062 1 89.12 121 SER B O 1
ATOM 4515 N N . THR B 1 122 ? -11.086 -59.25 -24.219 1 90.25 122 THR B N 1
ATOM 4516 C CA . THR B 1 122 ? -11.055 -59.781 -22.859 1 90.25 122 THR B CA 1
ATOM 4517 C C . THR B 1 122 ? -12.211 -59.219 -22.031 1 90.25 122 THR B C 1
ATOM 4519 O O . THR B 1 122 ? -12.242 -59.406 -20.812 1 90.25 122 THR B O 1
ATOM 4522 N N . CYS B 1 123 ? -13.164 -58.656 -22.516 1 87.31 123 CYS B N 1
ATOM 4523 C CA . CYS B 1 123 ? -14.203 -57.938 -21.797 1 87.31 123 CYS B CA 1
ATOM 4524 C C . CYS B 1 123 ? -15.008 -58.875 -20.906 1 87.31 123 CYS B C 1
ATOM 4526 O O . CYS B 1 123 ? -15.562 -58.438 -19.891 1 87.31 123 CYS B O 1
ATOM 4528 N N . LEU B 1 124 ? -14.945 -60.125 -21.25 1 86.25 124 LEU B N 1
ATOM 4529 C CA . LEU B 1 124 ? -15.75 -61.062 -20.5 1 86.25 124 LEU B CA 1
ATOM 4530 C C . LEU B 1 124 ? -14.891 -61.812 -19.469 1 86.25 124 LEU B C 1
ATOM 4532 O O . LEU B 1 124 ? -15.406 -62.594 -18.688 1 86.25 124 LEU B O 1
ATOM 4536 N N . TYR B 1 125 ? -13.648 -61.562 -19.516 1 89.88 125 TYR B N 1
ATOM 4537 C CA . TYR B 1 125 ? -12.727 -62.219 -18.594 1 89.88 125 TYR B CA 1
ATOM 4538 C C . TYR B 1 125 ? -12.672 -61.5 -17.25 1 89.88 125 TYR B C 1
ATOM 4540 O O . TYR B 1 125 ? -12.945 -60.312 -17.172 1 89.88 125 TYR B O 1
ATOM 4548 N N . PRO B 1 126 ? -12.398 -62.281 -16.234 1 91.88 126 PRO B N 1
ATOM 4549 C CA . PRO B 1 126 ? -12.148 -61.594 -14.969 1 91.88 126 PRO B CA 1
ATOM 4550 C C . PRO B 1 126 ? -10.914 -60.688 -15.016 1 91.88 126 PRO B C 1
ATOM 4552 O O . PRO B 1 126 ? -10.016 -60.906 -15.828 1 91.88 126 PRO B O 1
ATOM 4555 N N . THR B 1 127 ? -10.852 -59.688 -14.188 1 92.19 127 THR B N 1
ATOM 4556 C CA . THR B 1 127 ? -9.805 -58.656 -14.195 1 92.19 127 THR B CA 1
ATOM 4557 C C . THR B 1 127 ? -8.422 -59.312 -14.062 1 92.19 127 THR B C 1
ATOM 4559 O O . THR B 1 127 ? -7.473 -58.906 -14.727 1 92.19 127 THR B O 1
ATOM 4562 N N . LYS B 1 128 ? -8.352 -60.281 -13.305 1 91.62 128 LYS B N 1
ATOM 4563 C CA . LYS B 1 128 ? -7.074 -60.969 -13.078 1 91.62 128 LYS B CA 1
ATOM 4564 C C . LYS B 1 128 ? -6.527 -61.562 -14.375 1 91.62 128 LYS B C 1
ATOM 4566 O O . LYS B 1 128 ? -5.332 -61.438 -14.656 1 91.62 128 LYS B O 1
ATOM 4571 N N . GLU B 1 129 ? -7.414 -62.156 -15.102 1 90.06 129 GLU B N 1
ATOM 4572 C CA . GLU B 1 129 ? -7.012 -62.781 -16.359 1 90.06 129 GLU B CA 1
ATOM 4573 C C . GLU B 1 129 ? -6.688 -61.719 -17.406 1 90.06 129 GLU B C 1
ATOM 4575 O O . GLU B 1 129 ? -5.781 -61.906 -18.219 1 90.06 129 GLU B O 1
ATOM 4580 N N . ARG B 1 130 ? -7.398 -60.656 -17.422 1 91.31 130 ARG B N 1
ATOM 4581 C CA . ARG B 1 130 ? -7.133 -59.562 -18.344 1 91.31 130 ARG B CA 1
ATOM 4582 C C . ARG B 1 130 ? -5.742 -59 -18.109 1 91.31 130 ARG B C 1
ATOM 4584 O O . ARG B 1 130 ? -5.008 -58.75 -19.078 1 91.31 130 ARG B O 1
ATOM 4591 N N . LEU B 1 131 ? -5.391 -58.875 -16.891 1 91.56 131 LEU B N 1
ATOM 4592 C CA . LEU B 1 131 ? -4.098 -58.312 -16.531 1 91.56 131 LEU B CA 1
ATOM 4593 C C . LEU B 1 131 ? -2.959 -59.25 -16.891 1 91.56 131 LEU B C 1
ATOM 4595 O O . LEU B 1 131 ? -1.898 -58.812 -17.328 1 91.56 131 LEU B O 1
ATOM 4599 N N . ARG B 1 132 ? -3.207 -60.469 -16.703 1 88.25 132 ARG B N 1
ATOM 4600 C CA . ARG B 1 132 ? -2.205 -61.469 -17.062 1 88.25 132 ARG B CA 1
ATOM 4601 C C . ARG B 1 132 ? -1.913 -61.438 -18.562 1 88.25 132 ARG B C 1
ATOM 4603 O O . ARG B 1 132 ? -0.754 -61.5 -18.984 1 88.25 132 ARG B O 1
ATOM 4610 N N . LEU B 1 133 ? -2.996 -61.375 -19.281 1 84.31 133 LEU B N 1
ATOM 4611 C CA . LEU B 1 133 ? -2.861 -61.344 -20.734 1 84.31 133 LEU B CA 1
ATOM 4612 C C . LEU B 1 133 ? -2.146 -60.062 -21.172 1 84.31 133 LEU B C 1
ATOM 4614 O O . LEU B 1 133 ? -1.339 -60.094 -22.109 1 84.31 133 LEU B O 1
ATOM 4618 N N . MET B 1 134 ? -2.502 -58.969 -20.562 1 84.56 134 MET B N 1
ATOM 4619 C CA . MET B 1 134 ? -1.836 -57.719 -20.844 1 84.56 134 MET B CA 1
ATOM 4620 C C . MET B 1 134 ? -0.341 -57.812 -20.562 1 84.56 134 MET B C 1
ATOM 4622 O O . MET B 1 134 ? 0.479 -57.375 -21.359 1 84.56 134 MET B O 1
ATOM 4626 N N . GLU B 1 135 ? 0.055 -58.375 -19.469 1 83.75 135 GLU B N 1
ATOM 4627 C CA . GLU B 1 135 ? 1.454 -58.531 -19.078 1 83.75 135 GLU B CA 1
ATOM 4628 C C . GLU B 1 135 ? 2.221 -59.375 -20.078 1 83.75 135 GLU B C 1
ATOM 4630 O O . GLU B 1 135 ? 3.369 -59.094 -20.406 1 83.75 135 GLU B O 1
ATOM 4635 N N . THR B 1 136 ? 1.567 -60.375 -20.422 1 81.56 136 THR B N 1
ATOM 4636 C CA . THR B 1 136 ? 2.191 -61.312 -21.375 1 81.56 136 THR B CA 1
ATOM 4637 C C . THR B 1 136 ? 2.441 -60.594 -22.703 1 81.56 136 THR B C 1
ATOM 4639 O O . THR B 1 136 ? 3.518 -60.75 -23.297 1 81.56 136 THR B O 1
ATOM 4642 N N . LEU B 1 137 ? 1.429 -59.969 -23.109 1 76.5 137 LEU B N 1
ATOM 4643 C CA . LEU B 1 137 ? 1.556 -59.25 -24.375 1 76.5 137 LEU B CA 1
ATOM 4644 C C . LEU B 1 137 ? 2.656 -58.188 -24.281 1 76.5 137 LEU B C 1
ATOM 4646 O O . LEU B 1 137 ? 3.426 -58 -25.234 1 76.5 137 LEU B O 1
ATOM 4650 N N . PHE B 1 138 ? 2.768 -57.531 -23.172 1 77 138 PHE B N 1
ATOM 4651 C CA . PHE B 1 138 ? 3.766 -56.469 -22.984 1 77 138 PHE B CA 1
ATOM 4652 C C . PHE B 1 138 ? 5.168 -57.062 -22.953 1 77 138 PHE B C 1
ATOM 4654 O O . PHE B 1 138 ? 6.109 -56.469 -23.5 1 77 138 PHE B O 1
ATOM 4661 N N . LYS B 1 139 ? 5.312 -58.094 -22.312 1 78.19 139 LYS B N 1
ATOM 4662 C CA . LYS B 1 139 ? 6.602 -58.781 -22.25 1 78.19 139 LYS B CA 1
ATOM 4663 C C . LYS B 1 139 ? 7.074 -59.188 -23.656 1 78.19 139 LYS B C 1
ATOM 4665 O O . LYS B 1 139 ? 8.25 -59 -23.984 1 78.19 139 LYS B O 1
ATOM 4670 N N . GLU B 1 140 ? 6.191 -59.625 -24.391 1 74.81 140 GLU B N 1
ATOM 4671 C CA . GLU B 1 140 ? 6.52 -60.062 -25.734 1 74.81 140 GLU B CA 1
ATOM 4672 C C . GLU B 1 140 ? 6.863 -58.906 -26.641 1 74.81 140 GLU B C 1
ATOM 4674 O O . GLU B 1 140 ? 7.762 -58.969 -27.484 1 74.81 140 GLU B O 1
ATOM 4679 N N . LEU B 1 141 ? 6.141 -57.875 -26.438 1 70.5 141 LEU B N 1
ATOM 4680 C CA . LEU B 1 141 ? 6.379 -56.688 -27.234 1 70.5 141 LEU B CA 1
ATOM 4681 C C . LEU B 1 141 ? 7.727 -56.062 -26.891 1 70.5 141 LEU B C 1
ATOM 4683 O O . LEU B 1 141 ? 8.453 -55.625 -27.781 1 70.5 141 LEU B O 1
ATOM 4687 N N . THR B 1 142 ? 8.094 -55.938 -25.625 1 72.19 142 THR B N 1
ATOM 4688 C CA . THR B 1 142 ? 9.344 -55.344 -25.188 1 72.19 142 THR B CA 1
ATOM 4689 C C . THR B 1 142 ? 10.539 -56.188 -25.609 1 72.19 142 THR B C 1
ATOM 4691 O O . THR B 1 142 ? 11.609 -55.656 -25.906 1 72.19 142 THR B O 1
ATOM 4694 N N . SER B 1 143 ? 10.336 -57.406 -25.641 1 73.12 143 SER B N 1
ATOM 4695 C CA . SER B 1 143 ? 11.414 -58.312 -26.016 1 73.12 143 SER B CA 1
ATOM 4696 C C . SER B 1 143 ? 11.648 -58.312 -27.531 1 73.12 143 SER B C 1
ATOM 4698 O O . SER B 1 143 ? 12.766 -58.562 -27.984 1 73.12 143 SER B O 1
ATOM 4700 N N . SER B 1 144 ? 10.633 -57.938 -28.188 1 67.25 144 SER B N 1
ATOM 4701 C CA . SER B 1 144 ? 10.719 -58.062 -29.641 1 67.25 144 SER B CA 1
ATOM 4702 C C . SER B 1 144 ? 11.156 -56.719 -30.25 1 67.25 144 SER B C 1
ATOM 4704 O O . SER B 1 144 ? 11.672 -56.688 -31.375 1 67.25 144 SER B O 1
ATOM 4706 N N . VAL B 1 145 ? 10.781 -55.625 -29.641 1 62.34 145 VAL B N 1
ATOM 4707 C CA . VAL B 1 145 ? 11.031 -54.344 -30.266 1 62.34 145 VAL B CA 1
ATOM 4708 C C . VAL B 1 145 ? 12.359 -53.75 -29.766 1 62.34 145 VAL B C 1
ATOM 4710 O O . VAL B 1 145 ? 12.602 -53.688 -28.562 1 62.34 145 VAL B O 1
ATOM 4713 N N . LYS B 1 146 ? 13.367 -53.688 -30.641 1 64.81 146 LYS B N 1
ATOM 4714 C CA . LYS B 1 146 ? 14.625 -53 -30.359 1 64.81 146 LYS B CA 1
ATOM 4715 C C . LYS B 1 146 ? 14.453 -51.5 -30.375 1 64.81 146 LYS B C 1
ATOM 4717 O O . LYS B 1 146 ? 14.961 -50.812 -31.281 1 64.81 146 LYS B O 1
ATOM 4722 N N . ILE B 1 147 ? 13.508 -50.938 -29.688 1 65.56 147 ILE B N 1
ATOM 4723 C CA . ILE B 1 147 ? 13.234 -49.5 -29.625 1 65.56 147 ILE B CA 1
ATOM 4724 C C . ILE B 1 147 ? 13.695 -48.938 -28.266 1 65.56 147 ILE B C 1
ATOM 4726 O O . ILE B 1 147 ? 13.875 -49.688 -27.312 1 65.56 147 ILE B O 1
ATOM 4730 N N . GLU B 1 148 ? 14 -47.719 -28.375 1 75.12 148 GLU B N 1
ATOM 4731 C CA . GLU B 1 148 ? 14.422 -47.031 -27.156 1 75.12 148 GLU B CA 1
ATOM 4732 C C . GLU B 1 148 ? 13.391 -47.219 -26.047 1 75.12 148 GLU B C 1
ATOM 4734 O O . GLU B 1 148 ? 12.188 -47.188 -26.297 1 75.12 148 GLU B O 1
ATOM 4739 N N . SER B 1 149 ? 13.859 -47.469 -24.906 1 78 149 SER B N 1
ATOM 4740 C CA . SER B 1 149 ? 13.039 -47.781 -23.734 1 78 149 SER B CA 1
ATOM 4741 C C . SER B 1 149 ? 11.984 -46.719 -23.5 1 78 149 SER B C 1
ATOM 4743 O O . SER B 1 149 ? 10.844 -47.031 -23.141 1 78 149 SER B O 1
ATOM 4745 N N . THR B 1 150 ? 12.32 -45.5 -23.75 1 82.75 150 THR B N 1
ATOM 4746 C CA . THR B 1 150 ? 11.391 -44.406 -23.5 1 82.75 150 THR B CA 1
ATOM 4747 C C . THR B 1 150 ? 10.211 -44.469 -24.469 1 82.75 150 THR B C 1
ATOM 4749 O O . THR B 1 150 ? 9.07 -44.156 -24.078 1 82.75 150 THR B O 1
ATOM 4752 N N . ARG B 1 151 ? 10.5 -44.844 -25.594 1 81.38 151 ARG B N 1
ATOM 4753 C CA . ARG B 1 151 ? 9.445 -44.938 -26.609 1 81.38 151 ARG B CA 1
ATOM 4754 C C . ARG B 1 151 ? 8.531 -46.125 -26.328 1 81.38 151 ARG B C 1
ATOM 4756 O O . ARG B 1 151 ? 7.316 -46.031 -26.531 1 81.38 151 ARG B O 1
ATOM 4763 N N . VAL B 1 152 ? 9.18 -47.125 -25.922 1 81.19 152 VAL B N 1
ATOM 4764 C CA . VAL B 1 152 ? 8.398 -48.312 -25.578 1 81.19 152 VAL B CA 1
ATOM 4765 C C . VAL B 1 152 ? 7.441 -48 -24.438 1 81.19 152 VAL B C 1
ATOM 4767 O O . VAL B 1 152 ? 6.277 -48.406 -24.453 1 81.19 152 VAL B O 1
ATOM 4770 N N . ASN B 1 153 ? 7.969 -47.344 -23.484 1 86.38 153 ASN B N 1
ATOM 4771 C CA . ASN B 1 153 ? 7.145 -46.938 -22.344 1 86.38 153 ASN B CA 1
ATOM 4772 C C . ASN B 1 153 ? 5.953 -46.094 -22.781 1 86.38 153 ASN B C 1
ATOM 4774 O O . ASN B 1 153 ? 4.832 -46.312 -22.312 1 86.38 153 ASN B O 1
ATOM 4778 N N . TYR B 1 154 ? 6.238 -45.219 -23.672 1 87.38 154 TYR B N 1
ATOM 4779 C CA . TYR B 1 154 ? 5.176 -44.344 -24.156 1 87.38 154 TYR B CA 1
ATOM 4780 C C . TYR B 1 154 ? 4.117 -45.156 -24.906 1 87.38 154 TYR B C 1
ATOM 4782 O O . TYR B 1 154 ? 2.918 -44.906 -24.75 1 87.38 154 TYR B O 1
ATOM 4790 N N . CYS B 1 155 ? 4.559 -45.969 -25.672 1 84.31 155 CYS B N 1
ATOM 4791 C CA . CYS B 1 155 ? 3.639 -46.812 -26.453 1 84.31 155 CYS B CA 1
ATOM 4792 C C . CYS B 1 155 ? 2.809 -47.688 -25.531 1 84.31 155 CYS B C 1
ATOM 4794 O O . CYS B 1 155 ? 1.6 -47.844 -25.719 1 84.31 155 CYS B O 1
ATOM 4796 N N . PHE B 1 156 ? 3.482 -48.281 -24.656 1 86.56 156 PHE B N 1
ATOM 4797 C CA . PHE B 1 156 ? 2.766 -49.094 -23.688 1 86.56 156 PHE B CA 1
ATOM 4798 C C . PHE B 1 156 ? 1.75 -48.25 -22.922 1 86.56 156 PHE B C 1
ATOM 4800 O O . PHE B 1 156 ? 0.671 -48.719 -22.578 1 86.56 156 PHE B O 1
ATOM 4807 N N . GLY B 1 157 ? 2.131 -47.094 -22.641 1 90.56 157 GLY B N 1
ATOM 4808 C CA . GLY B 1 157 ? 1.205 -46.188 -21.984 1 90.56 157 GLY B CA 1
ATOM 4809 C C . GLY B 1 157 ? -0.054 -45.938 -22.781 1 90.56 157 GLY B C 1
ATOM 4810 O O . GLY B 1 157 ? -1.153 -45.875 -22.234 1 90.56 157 GLY B O 1
ATOM 4811 N N . GLN B 1 158 ? 0.116 -45.812 -24.016 1 89 158 GLN B N 1
ATOM 4812 C CA . GLN B 1 158 ? -1.035 -45.625 -24.891 1 89 158 GLN B CA 1
ATOM 4813 C C . GLN B 1 158 ? -1.942 -46.844 -24.875 1 89 158 GLN B C 1
ATOM 4815 O O . GLN B 1 158 ? -3.168 -46.719 -24.859 1 89 158 GLN B O 1
ATOM 4820 N N . PHE B 1 159 ? -1.299 -47.875 -24.953 1 89.19 159 PHE B N 1
ATOM 4821 C CA . PHE B 1 159 ? -2.023 -49.125 -24.859 1 89.19 159 PHE B CA 1
ATOM 4822 C C . PHE B 1 159 ? -2.816 -49.219 -23.562 1 89.19 159 PHE B C 1
ATOM 4824 O O . PHE B 1 159 ? -4.012 -49.531 -23.578 1 89.19 159 PHE B O 1
ATOM 4831 N N . LEU B 1 160 ? -2.156 -48.938 -22.5 1 91.19 160 LEU B N 1
ATOM 4832 C CA . LEU B 1 160 ? -2.758 -49.094 -21.172 1 91.19 160 LEU B CA 1
ATOM 4833 C C . LEU B 1 160 ? -3.91 -48.094 -21 1 91.19 160 LEU B C 1
ATOM 4835 O O . LEU B 1 160 ? -4.934 -48.438 -20.391 1 91.19 160 LEU B O 1
ATOM 4839 N N . SER B 1 161 ? -3.723 -46.938 -21.469 1 92.69 161 SER B N 1
ATOM 4840 C CA . SER B 1 161 ? -4.742 -45.906 -21.328 1 92.69 161 SER B CA 1
ATOM 4841 C C . SER B 1 161 ? -6.059 -46.344 -21.969 1 92.69 161 SER B C 1
ATOM 4843 O O . SER B 1 161 ? -7.133 -46.062 -21.438 1 92.69 161 SER B O 1
ATOM 4845 N N . ILE B 1 162 ? -5.953 -46.969 -23.031 1 91.38 162 ILE B N 1
ATOM 4846 C CA . ILE B 1 162 ? -7.145 -47.438 -23.734 1 91.38 162 ILE B CA 1
ATOM 4847 C C . ILE B 1 162 ? -7.688 -48.688 -23.047 1 91.38 162 ILE B C 1
ATOM 4849 O O . ILE B 1 162 ? -8.898 -48.875 -22.922 1 91.38 162 ILE B O 1
ATOM 4853 N N . PHE B 1 163 ? -6.828 -49.469 -22.641 1 92.06 163 PHE B N 1
ATOM 4854 C CA . PHE B 1 163 ? -7.164 -50.75 -22.031 1 92.06 163 PHE B CA 1
ATOM 4855 C C . PHE B 1 163 ? -7.98 -50.562 -20.766 1 92.06 163 PHE B C 1
ATOM 4857 O O . PHE B 1 163 ? -8.953 -51.281 -20.531 1 92.06 163 PHE B O 1
ATOM 4864 N N . VAL B 1 164 ? -7.648 -49.562 -19.953 1 93.12 164 VAL B N 1
ATOM 4865 C CA . VAL B 1 164 ? -8.281 -49.406 -18.656 1 93.12 164 VAL B CA 1
ATOM 4866 C C . VAL B 1 164 ? -9.391 -48.375 -18.75 1 93.12 164 VAL B C 1
ATOM 4868 O O . VAL B 1 164 ? -10.023 -48.031 -17.734 1 93.12 164 VAL B O 1
ATOM 4871 N N . LYS B 1 165 ? -9.578 -47.812 -19.891 1 92.06 165 LYS B N 1
ATOM 4872 C CA . LYS B 1 165 ? -10.625 -46.812 -20.031 1 92.06 165 LYS B CA 1
ATOM 4873 C C . LYS B 1 165 ? -11.977 -47.344 -19.562 1 92.06 165 LYS B C 1
ATOM 4875 O O . LYS B 1 165 ? -12.398 -48.438 -20 1 92.06 165 LYS B O 1
ATOM 4880 N N . GLY B 1 166 ? -12.641 -46.688 -18.641 1 89.62 166 GLY B N 1
ATOM 4881 C CA . GLY B 1 166 ? -13.945 -47.094 -18.141 1 89.62 166 GLY B CA 1
ATOM 4882 C C . GLY B 1 166 ? -13.875 -47.969 -16.906 1 89.62 166 GLY B C 1
ATOM 4883 O O . GLY B 1 166 ? -14.906 -48.312 -16.328 1 89.62 166 GLY B O 1
ATOM 4884 N N . TRP B 1 167 ? -12.656 -48.375 -16.547 1 93 167 TRP B N 1
ATOM 4885 C CA . TRP B 1 167 ? -12.492 -49.188 -15.352 1 93 167 TRP B CA 1
ATOM 4886 C C . TRP B 1 167 ? -12.758 -48.375 -14.094 1 93 167 TRP B C 1
ATOM 4888 O O . TRP B 1 167 ? -12.5 -47.156 -14.062 1 93 167 TRP B O 1
ATOM 4898 N N . GLU B 1 168 ? -13.219 -49.031 -13.094 1 92.06 168 GLU B N 1
ATOM 4899 C CA . GLU B 1 168 ? -13.367 -48.406 -11.789 1 92.06 168 GLU B CA 1
ATOM 4900 C C . GLU B 1 168 ? -12.016 -48.219 -11.102 1 92.06 168 GLU B C 1
ATOM 4902 O O . GLU B 1 168 ? -11.039 -48.875 -11.469 1 92.06 168 GLU B O 1
ATOM 4907 N N . GLU B 1 169 ? -11.906 -47.438 -10.148 1 93.12 169 GLU B N 1
ATOM 4908 C CA . GLU B 1 169 ? -10.656 -47.094 -9.477 1 93.12 169 GLU B CA 1
ATOM 4909 C C . GLU B 1 169 ? -10.008 -48.344 -8.867 1 93.12 169 GLU B C 1
ATOM 4911 O O . GLU B 1 169 ? -8.781 -48.5 -8.898 1 93.12 169 GLU B O 1
ATOM 4916 N N . LYS B 1 170 ? -10.859 -49.156 -8.359 1 93.5 170 LYS B N 1
ATOM 4917 C CA . LYS B 1 170 ? -10.32 -50.375 -7.738 1 93.5 170 LYS B CA 1
ATOM 4918 C C . LYS B 1 170 ? -9.633 -51.25 -8.766 1 93.5 170 LYS B C 1
ATOM 4920 O O . LYS B 1 170 ? -8.594 -51.875 -8.477 1 93.5 170 LYS B O 1
ATOM 4925 N N . GLU B 1 171 ? -10.195 -51.344 -9.953 1 93.5 171 GLU B N 1
ATOM 4926 C CA . GLU B 1 171 ? -9.602 -52.125 -11.023 1 93.5 171 GLU B CA 1
ATOM 4927 C C . GLU B 1 171 ? -8.312 -51.5 -11.539 1 93.5 171 GLU B C 1
ATOM 4929 O O . GLU B 1 171 ? -7.34 -52.188 -11.836 1 93.5 171 GLU B O 1
ATOM 4934 N N . CYS B 1 172 ? -8.375 -50.312 -11.609 1 94.5 172 CYS B N 1
ATOM 4935 C CA . CYS B 1 172 ? -7.188 -49.594 -12.047 1 94.5 172 CYS B CA 1
ATOM 4936 C C . CYS B 1 172 ? -6.047 -49.781 -11.047 1 94.5 172 CYS B C 1
ATOM 4938 O O . CYS B 1 172 ? -4.879 -49.844 -11.438 1 94.5 172 CYS B O 1
ATOM 4940 N N . HIS B 1 173 ? -6.383 -49.75 -9.789 1 95.12 173 HIS B N 1
ATOM 4941 C CA . HIS B 1 173 ? -5.391 -49.969 -8.742 1 95.12 173 HIS B CA 1
ATOM 4942 C C . HIS B 1 173 ? -4.723 -51.344 -8.891 1 95.12 173 HIS B C 1
ATOM 4944 O O . HIS B 1 173 ? -3.506 -51.469 -8.727 1 95.12 173 HIS B O 1
ATOM 4950 N N . ARG B 1 174 ? -5.547 -52.281 -9.242 1 94 174 ARG B N 1
ATOM 4951 C CA . ARG B 1 174 ? -5.008 -53.625 -9.477 1 94 174 ARG B CA 1
ATOM 4952 C C . ARG B 1 174 ? -4.086 -53.625 -10.695 1 94 174 ARG B C 1
ATOM 4954 O O . ARG B 1 174 ? -3.057 -54.312 -10.688 1 94 174 ARG B O 1
ATOM 4961 N N . ALA B 1 175 ? -4.566 -53 -11.703 1 92.56 175 ALA B N 1
ATOM 4962 C CA . ALA B 1 175 ? -3.732 -52.906 -12.898 1 92.56 175 ALA B CA 1
ATOM 4963 C C . ALA B 1 175 ? -2.389 -52.25 -12.57 1 92.56 175 ALA B C 1
ATOM 4965 O O . ALA B 1 175 ? -1.345 -52.688 -13.055 1 92.56 175 ALA B O 1
ATOM 4966 N N . TYR B 1 176 ? -2.436 -51.219 -11.719 1 92.62 176 TYR B N 1
ATOM 4967 C CA . TYR B 1 176 ? -1.214 -50.531 -11.312 1 92.62 176 TYR B CA 1
ATOM 4968 C C . TYR B 1 176 ? -0.274 -51.469 -10.57 1 92.62 176 TYR B C 1
ATOM 4970 O O . TYR B 1 176 ? 0.924 -51.5 -10.859 1 92.62 176 TYR B O 1
ATOM 4978 N N . PHE B 1 177 ? -0.783 -52.188 -9.711 1 91.31 177 PHE B N 1
ATOM 4979 C CA . PHE B 1 177 ? 0.023 -53.094 -8.914 1 91.31 177 PHE B CA 1
ATOM 4980 C C . PHE B 1 177 ? 0.613 -54.188 -9.789 1 91.31 177 PHE B C 1
ATOM 4982 O O . PHE B 1 177 ? 1.745 -54.625 -9.562 1 91.31 177 PHE B O 1
ATOM 4989 N N . ALA B 1 178 ? -0.14 -54.625 -10.727 1 89.25 178 ALA B N 1
ATOM 4990 C CA . ALA B 1 178 ? 0.345 -55.656 -11.641 1 89.25 178 ALA B CA 1
ATOM 4991 C C . ALA B 1 178 ? 1.535 -55.156 -12.453 1 89.25 178 ALA B C 1
ATOM 4993 O O . ALA B 1 178 ? 2.518 -55.875 -12.641 1 89.25 178 ALA B O 1
ATOM 4994 N N . ILE B 1 179 ? 1.447 -54 -12.875 1 86.62 179 ILE B N 1
ATOM 4995 C CA . ILE B 1 179 ? 2.494 -53.406 -13.703 1 86.62 179 ILE B CA 1
ATOM 4996 C C . ILE B 1 179 ? 3.742 -53.156 -12.859 1 86.62 179 ILE B C 1
ATOM 4998 O O . ILE B 1 179 ? 4.859 -53.438 -13.297 1 86.62 179 ILE B O 1
ATOM 5002 N N . ILE B 1 180 ? 3.561 -52.656 -11.672 1 88.25 180 ILE B N 1
ATOM 5003 C CA . ILE B 1 180 ? 4.668 -52.312 -10.781 1 88.25 180 ILE B CA 1
ATOM 5004 C C . ILE B 1 180 ? 5.395 -53.594 -10.359 1 88.25 180 ILE B C 1
ATOM 5006 O O . ILE B 1 180 ? 6.625 -53.594 -10.273 1 88.25 180 ILE B O 1
ATOM 5010 N N . ASP B 1 181 ? 4.656 -54.562 -10.117 1 86.75 181 ASP B N 1
ATOM 5011 C CA . ASP B 1 181 ? 5.23 -55.812 -9.703 1 86.75 181 ASP B CA 1
ATOM 5012 C C . ASP B 1 181 ? 6.027 -56.469 -10.836 1 86.75 181 ASP B C 1
ATOM 5014 O O . ASP B 1 181 ? 7.105 -57 -10.609 1 86.75 181 ASP B O 1
ATOM 5018 N N . HIS B 1 182 ? 5.523 -56.406 -11.969 1 81.81 182 HIS B N 1
ATOM 5019 C CA . HIS B 1 182 ? 6.156 -57 -13.125 1 81.81 182 HIS B CA 1
ATOM 5020 C C . HIS B 1 182 ? 7.496 -56.375 -13.438 1 81.81 182 HIS B C 1
ATOM 5022 O O . HIS B 1 182 ? 8.438 -57.031 -13.867 1 81.81 182 HIS B O 1
ATOM 5028 N N . GLN B 1 183 ? 7.605 -55.125 -13.25 1 82.88 183 GLN B N 1
ATOM 5029 C CA . GLN B 1 183 ? 8.812 -54.375 -13.578 1 82.88 183 GLN B CA 1
ATOM 5030 C C . GLN B 1 183 ? 9.703 -54.219 -12.352 1 82.88 183 GLN B C 1
ATOM 5032 O O . GLN B 1 183 ? 10.773 -53.594 -12.43 1 82.88 183 GLN B O 1
ATOM 5037 N N . ASN B 1 184 ? 9.328 -54.719 -11.195 1 88.12 184 ASN B N 1
ATOM 5038 C CA . ASN B 1 184 ? 10.039 -54.594 -9.93 1 88.12 184 ASN B CA 1
ATOM 5039 C C . ASN B 1 184 ? 10.289 -53.125 -9.586 1 88.12 184 ASN B C 1
ATOM 5041 O O . ASN B 1 184 ? 11.383 -52.75 -9.141 1 88.12 184 ASN B O 1
ATOM 5045 N N . LEU B 1 185 ? 9.32 -52.375 -9.922 1 91.62 185 LEU B N 1
ATOM 5046 C CA . LEU B 1 185 ? 9.453 -50.938 -9.711 1 91.62 185 LEU B CA 1
ATOM 5047 C C . LEU B 1 185 ? 9.445 -50.625 -8.219 1 91.62 185 LEU B C 1
ATOM 5049 O O . LEU B 1 185 ? 10.062 -49.656 -7.793 1 91.62 185 LEU B O 1
ATOM 5053 N N . GLY B 1 186 ? 8.766 -51.375 -7.43 1 92.25 186 GLY B N 1
ATOM 5054 C CA . GLY B 1 186 ? 8.75 -51.156 -5.992 1 92.25 186 GLY B CA 1
ATOM 5055 C C . GLY B 1 186 ? 10.125 -51.188 -5.363 1 92.25 186 GLY B C 1
ATOM 5056 O O . GLY B 1 186 ? 10.469 -50.312 -4.562 1 92.25 186 GLY B O 1
ATOM 5057 N N . LEU B 1 187 ? 10.867 -52.125 -5.77 1 94 187 LEU B N 1
ATOM 5058 C CA . LEU B 1 187 ? 12.219 -52.281 -5.25 1 94 187 LEU B CA 1
ATOM 5059 C C . LEU B 1 187 ? 13.125 -51.156 -5.77 1 94 187 LEU B C 1
ATOM 5061 O O . LEU B 1 187 ? 13.992 -50.656 -5.047 1 94 187 LEU B O 1
ATOM 5065 N N . GLN B 1 188 ? 12.906 -50.875 -7 1 95.94 188 GLN B N 1
ATOM 5066 C CA . GLN B 1 188 ? 13.688 -49.781 -7.59 1 95.94 188 GLN B CA 1
ATOM 5067 C C . GLN B 1 188 ? 13.422 -48.469 -6.879 1 95.94 188 GLN B C 1
ATOM 5069 O O . GLN B 1 188 ? 14.359 -47.719 -6.562 1 95.94 188 GLN B O 1
ATOM 5074 N N . ILE B 1 189 ? 12.172 -48.188 -6.598 1 96.25 189 ILE B N 1
ATOM 5075 C CA . ILE B 1 189 ? 11.797 -46.969 -5.914 1 96.25 189 ILE B CA 1
ATOM 5076 C C . ILE B 1 189 ? 12.359 -46.969 -4.496 1 96.25 189 ILE B C 1
ATOM 5078 O O . ILE B 1 189 ? 12.891 -45.938 -4.031 1 96.25 189 ILE B O 1
ATOM 5082 N N . ALA B 1 190 ? 12.273 -48.062 -3.838 1 95.38 190 ALA B N 1
ATOM 5083 C CA . ALA B 1 190 ? 12.805 -48.156 -2.482 1 95.38 190 ALA B CA 1
ATOM 5084 C C . ALA B 1 190 ? 14.312 -47.938 -2.461 1 95.38 190 ALA B C 1
ATOM 5086 O O . ALA B 1 190 ? 14.836 -47.312 -1.528 1 95.38 190 ALA B O 1
ATOM 5087 N N . SER B 1 191 ? 14.93 -48.438 -3.49 1 96.19 191 SER B N 1
ATOM 5088 C CA . SER B 1 191 ? 16.375 -48.25 -3.598 1 96.19 191 SER B CA 1
ATOM 5089 C C . SER B 1 191 ? 16.734 -46.781 -3.789 1 96.19 191 SER B C 1
ATOM 5091 O O . SER B 1 191 ? 17.719 -46.281 -3.225 1 96.19 191 SER B O 1
ATOM 5093 N N . ILE B 1 192 ? 15.992 -46.125 -4.57 1 96.88 192 ILE B N 1
ATOM 5094 C CA . ILE B 1 192 ? 16.203 -44.688 -4.832 1 96.88 192 ILE B CA 1
ATOM 5095 C C . ILE B 1 192 ? 15.977 -43.906 -3.553 1 96.88 192 ILE B C 1
ATOM 5097 O O . ILE B 1 192 ? 16.766 -43 -3.213 1 96.88 192 ILE B O 1
ATOM 5101 N N . LEU B 1 193 ? 14.898 -44.219 -2.818 1 96.44 193 LEU B N 1
ATOM 5102 C CA . LEU B 1 193 ? 14.484 -43.469 -1.649 1 96.44 193 LEU B CA 1
ATOM 5103 C C . LEU B 1 193 ? 15.414 -43.719 -0.468 1 96.44 193 LEU B C 1
ATOM 5105 O O . LEU B 1 193 ? 15.5 -42.906 0.451 1 96.44 193 LEU B O 1
ATOM 5109 N N . ALA B 1 194 ? 16.078 -44.781 -0.517 1 94.94 194 ALA B N 1
ATOM 5110 C CA . ALA B 1 194 ? 17.016 -45.125 0.549 1 94.94 194 ALA B CA 1
ATOM 5111 C C . ALA B 1 194 ? 18.312 -44.312 0.435 1 94.94 194 ALA B C 1
ATOM 5113 O O . ALA B 1 194 ? 19 -44.094 1.43 1 94.94 194 ALA B O 1
ATOM 5114 N N . GLY B 1 195 ? 18.594 -43.844 -0.724 1 93.69 195 GLY B N 1
ATOM 5115 C CA . GLY B 1 195 ? 19.797 -43.031 -0.943 1 93.69 195 GLY B CA 1
ATOM 5116 C C . GLY B 1 195 ? 19.516 -41.562 -1.032 1 93.69 195 GLY B C 1
ATOM 5117 O O . GLY B 1 195 ? 18.359 -41.125 -0.895 1 93.69 195 GLY B O 1
ATOM 5118 N N . LYS B 1 196 ? 20.641 -40.844 -1.269 1 94.81 196 LYS B N 1
ATOM 5119 C CA . LYS B 1 196 ? 20.5 -39.406 -1.448 1 94.81 196 LYS B CA 1
ATOM 5120 C C . LYS B 1 196 ? 19.953 -39.062 -2.828 1 94.81 196 LYS B C 1
ATOM 5122 O O . LYS B 1 196 ? 20.078 -39.875 -3.766 1 94.81 196 LYS B O 1
ATOM 5127 N N . ALA B 1 197 ? 19.297 -38 -2.904 1 94.12 197 ALA B N 1
ATOM 5128 C CA . ALA B 1 197 ? 18.766 -37.531 -4.188 1 94.12 197 ALA B CA 1
ATOM 5129 C C . ALA B 1 197 ? 19.891 -37.406 -5.223 1 94.12 197 ALA B C 1
ATOM 5131 O O . ALA B 1 197 ? 20.922 -36.781 -4.949 1 94.12 197 ALA B O 1
ATOM 5132 N N . GLY B 1 198 ? 19.766 -37.969 -6.266 1 93.81 198 GLY B N 1
ATOM 5133 C CA . GLY B 1 198 ? 20.734 -37.875 -7.344 1 93.81 198 GLY B CA 1
ATOM 5134 C C . GLY B 1 198 ? 21.844 -38.906 -7.246 1 93.81 198 GLY B C 1
ATOM 5135 O O . GLY B 1 198 ? 22.766 -38.906 -8.055 1 93.81 198 GLY B O 1
ATOM 5136 N N . ALA B 1 199 ? 21.812 -39.75 -6.285 1 94.62 199 ALA B N 1
ATOM 5137 C CA . ALA B 1 199 ? 22.844 -40.75 -6.094 1 94.62 199 ALA B CA 1
ATOM 5138 C C . ALA B 1 199 ? 22.781 -41.844 -7.18 1 94.62 199 ALA B C 1
ATOM 5140 O O . ALA B 1 199 ? 23.828 -42.312 -7.641 1 94.62 199 ALA B O 1
ATOM 5141 N N . LYS B 1 200 ? 21.609 -42.219 -7.531 1 95.88 200 LYS B N 1
ATOM 5142 C CA . LYS B 1 200 ? 21.406 -43.25 -8.547 1 95.88 200 LYS B CA 1
ATOM 5143 C C . LYS B 1 200 ? 20.781 -42.656 -9.812 1 95.88 200 LYS B C 1
ATOM 5145 O O . LYS B 1 200 ? 19.656 -43 -10.172 1 95.88 200 LYS B O 1
ATOM 5150 N N . ILE B 1 201 ? 21.562 -42 -10.602 1 95.25 201 ILE B N 1
ATOM 5151 C CA . ILE B 1 201 ? 21.125 -41.188 -11.727 1 95.25 201 ILE B CA 1
ATOM 5152 C C . ILE B 1 201 ? 20.406 -42.062 -12.758 1 95.25 201 ILE B C 1
ATOM 5154 O O . ILE B 1 201 ? 19.297 -41.719 -13.195 1 95.25 201 ILE B O 1
ATOM 5158 N N . GLY B 1 202 ? 20.984 -43.125 -13.125 1 93.62 202 GLY B N 1
ATOM 5159 C CA . GLY B 1 202 ? 20.391 -44 -14.125 1 93.62 202 GLY B CA 1
ATOM 5160 C C . GLY B 1 202 ? 19.062 -44.594 -13.703 1 93.62 202 GLY B C 1
ATOM 5161 O O . GLY B 1 202 ? 18.109 -44.594 -14.477 1 93.62 202 GLY B O 1
ATOM 5162 N N . LEU B 1 203 ? 19.031 -45.062 -12.484 1 95.25 203 LEU B N 1
ATOM 5163 C CA . LEU B 1 203 ? 17.828 -45.656 -11.953 1 95.25 203 LEU B CA 1
ATOM 5164 C C . LEU B 1 203 ? 16.703 -44.625 -11.828 1 95.25 203 LEU B C 1
ATOM 5166 O O . LEU B 1 203 ? 15.539 -44.938 -12.078 1 95.25 203 LEU B O 1
ATOM 5170 N N . GLU B 1 204 ? 17.047 -43.5 -11.398 1 96.94 204 GLU B N 1
ATOM 5171 C CA . GLU B 1 204 ? 16.062 -42.406 -11.266 1 96.94 204 GLU B CA 1
ATOM 5172 C C . GLU B 1 204 ? 15.422 -42.094 -12.609 1 96.94 204 GLU B C 1
ATOM 5174 O O . GLU B 1 204 ? 14.195 -41.938 -12.695 1 96.94 204 GLU B O 1
ATOM 5179 N N . MET B 1 205 ? 16.234 -42 -13.602 1 95 205 MET B N 1
ATOM 5180 C CA . MET B 1 205 ? 15.734 -41.656 -14.93 1 95 205 MET B CA 1
ATOM 5181 C C . MET B 1 205 ? 14.867 -42.781 -15.484 1 95 205 MET B C 1
ATOM 5183 O O . MET B 1 205 ? 13.891 -42.5 -16.188 1 95 205 MET B O 1
ATOM 5187 N N . GLU B 1 206 ? 15.219 -43.906 -15.203 1 93 206 GLU B N 1
ATOM 5188 C CA . GLU B 1 206 ? 14.453 -45.062 -15.672 1 93 206 GLU B CA 1
ATOM 5189 C C . GLU B 1 206 ? 13.062 -45.094 -15.039 1 93 206 GLU B C 1
ATOM 5191 O O . GLU B 1 206 ? 12.07 -45.312 -15.734 1 93 206 GLU B O 1
ATOM 5196 N N . VAL B 1 207 ? 13.055 -44.969 -13.766 1 95 207 VAL B N 1
ATOM 5197 C CA . VAL B 1 207 ? 11.789 -44.969 -13.039 1 95 207 VAL B CA 1
ATOM 5198 C C . VAL B 1 207 ? 10.906 -43.812 -13.5 1 95 207 VAL B C 1
ATOM 5200 O O . VAL B 1 207 ? 9.703 -43.969 -13.711 1 95 207 VAL B O 1
ATOM 5203 N N . ARG B 1 208 ? 11.516 -42.656 -13.656 1 95.75 208 ARG B N 1
ATOM 5204 C CA . ARG B 1 208 ? 10.781 -41.469 -14.133 1 95.75 208 ARG B CA 1
ATOM 5205 C C . ARG B 1 208 ? 10.188 -41.75 -15.516 1 95.75 208 ARG B C 1
ATOM 5207 O O . ARG B 1 208 ? 9.008 -41.469 -15.75 1 95.75 208 ARG B O 1
ATOM 5214 N N . SER B 1 209 ? 11.039 -42.219 -16.391 1 93 209 SER B N 1
ATOM 5215 C CA . SER B 1 209 ? 10.609 -42.469 -17.766 1 93 209 SER B CA 1
ATOM 5216 C C . SER B 1 209 ? 9.461 -43.469 -17.797 1 93 209 SER B C 1
ATOM 5218 O O . SER B 1 209 ? 8.531 -43.312 -18.594 1 93 209 SER B O 1
ATOM 5220 N N . PHE B 1 210 ? 9.57 -44.406 -17.016 1 93.19 210 PHE B N 1
ATOM 5221 C CA . PHE B 1 210 ? 8.562 -45.469 -17.016 1 93.19 210 PHE B CA 1
ATOM 5222 C C . PHE B 1 210 ? 7.238 -44.938 -16.469 1 93.19 210 PHE B C 1
ATOM 5224 O O . PHE B 1 210 ? 6.195 -45.062 -17.125 1 93.19 210 PHE B O 1
ATOM 5231 N N . LEU B 1 211 ? 7.23 -44.438 -15.266 1 95.88 211 LEU B N 1
ATOM 5232 C CA . LEU B 1 211 ? 6 -44 -14.617 1 95.88 211 LEU B CA 1
ATOM 5233 C C . LEU B 1 211 ? 5.344 -42.875 -15.398 1 95.88 211 LEU B C 1
ATOM 5235 O O . LEU B 1 211 ? 4.117 -42.812 -15.523 1 95.88 211 LEU B O 1
ATOM 5239 N N . ARG B 1 212 ? 6.098 -41.906 -15.883 1 94.88 212 ARG B N 1
ATOM 5240 C CA . ARG B 1 212 ? 5.555 -40.812 -16.688 1 94.88 212 ARG B CA 1
ATOM 5241 C C . ARG B 1 212 ? 5.035 -41.344 -18.031 1 94.88 212 ARG B C 1
ATOM 5243 O O . ARG B 1 212 ? 3.906 -41.031 -18.406 1 94.88 212 ARG B O 1
ATOM 5250 N N . GLY B 1 213 ? 5.801 -42.125 -18.672 1 91.25 213 GLY B N 1
ATOM 5251 C CA . GLY B 1 213 ? 5.457 -42.625 -20 1 91.25 213 GLY B CA 1
ATOM 5252 C C . GLY B 1 213 ? 4.285 -43.594 -20 1 91.25 213 GLY B C 1
ATOM 5253 O O . GLY B 1 213 ? 3.424 -43.531 -20.875 1 91.25 213 GLY B O 1
ATOM 5254 N N . VAL B 1 214 ? 4.234 -44.375 -19.016 1 90.5 214 VAL B N 1
ATOM 5255 C CA . VAL B 1 214 ? 3.264 -45.469 -19.016 1 90.5 214 VAL B CA 1
ATOM 5256 C C . VAL B 1 214 ? 1.952 -45 -18.406 1 90.5 214 VAL B C 1
ATOM 5258 O O . VAL B 1 214 ? 0.87 -45.344 -18.875 1 90.5 214 VAL B O 1
ATOM 5261 N N . VAL B 1 215 ? 2.062 -44.219 -17.344 1 92.75 215 VAL B N 1
ATOM 5262 C CA . VAL B 1 215 ? 0.841 -43.969 -16.578 1 92.75 215 VAL B CA 1
ATOM 5263 C C . VAL B 1 215 ? 0.505 -42.5 -16.594 1 92.75 215 VAL B C 1
ATOM 5265 O O . VAL B 1 215 ? -0.553 -42.094 -17.078 1 92.75 215 VAL B O 1
ATOM 5268 N N . LEU B 1 216 ? 1.378 -41.656 -16.281 1 95.06 216 LEU B N 1
ATOM 5269 C CA . LEU B 1 216 ? 1.058 -40.281 -15.883 1 95.06 216 LEU B CA 1
ATOM 5270 C C . LEU B 1 216 ? 0.868 -39.375 -17.109 1 95.06 216 LEU B C 1
ATOM 5272 O O . LEU B 1 216 ? -0.006 -38.5 -17.109 1 95.06 216 LEU B O 1
ATOM 5276 N N . ASP B 1 217 ? 1.632 -39.531 -18.125 1 92.62 217 ASP B N 1
ATOM 5277 C CA . ASP B 1 217 ? 1.557 -38.656 -19.281 1 92.62 217 ASP B CA 1
ATOM 5278 C C . ASP B 1 217 ? 0.409 -39.062 -20.203 1 92.62 217 ASP B C 1
ATOM 5280 O O . ASP B 1 217 ? 0.086 -38.344 -21.156 1 92.62 217 ASP B O 1
ATOM 5284 N N . GLN B 1 218 ? -0.247 -40.125 -19.906 1 89.69 218 GLN B N 1
ATOM 5285 C CA . GLN B 1 218 ? -1.313 -40.625 -20.766 1 89.69 218 GLN B CA 1
ATOM 5286 C C . GLN B 1 218 ? -2.686 -40.219 -20.25 1 89.69 218 GLN B C 1
ATOM 5288 O O . GLN B 1 218 ? -3.705 -40.469 -20.891 1 89.69 218 GLN B O 1
ATOM 5293 N N . CYS B 1 219 ? -2.666 -39.5 -19.188 1 90.81 219 CYS B N 1
ATOM 5294 C CA . CYS B 1 219 ? -3.926 -39.125 -18.547 1 90.81 219 CYS B CA 1
ATOM 5295 C C . CYS B 1 219 ? -4.633 -38.031 -19.344 1 90.81 219 CYS B C 1
ATOM 5297 O O . CYS B 1 219 ? -4.008 -37.031 -19.734 1 90.81 219 CYS B O 1
ATOM 5299 N N . ASP B 1 220 ? -5.953 -38.219 -19.531 1 87.38 220 ASP B N 1
ATOM 5300 C CA . ASP B 1 220 ? -6.738 -37.281 -20.297 1 87.38 220 ASP B CA 1
ATOM 5301 C C . ASP B 1 220 ? -7.453 -36.281 -19.391 1 87.38 220 ASP B C 1
ATOM 5303 O O . ASP B 1 220 ? -7.938 -35.25 -19.844 1 87.38 220 ASP B O 1
ATOM 5307 N N . SER B 1 221 ? -7.551 -36.656 -18.172 1 91.69 221 SER B N 1
ATOM 5308 C CA . SER B 1 221 ? -8.273 -35.812 -17.234 1 91.69 221 SER B CA 1
ATOM 5309 C C . SER B 1 221 ? -7.496 -35.656 -15.938 1 91.69 221 SER B C 1
ATOM 5311 O O . SER B 1 221 ? -6.609 -36.438 -15.625 1 91.69 221 SER B O 1
ATOM 5313 N N . MET B 1 222 ? -7.879 -34.719 -15.258 1 93.38 222 MET B N 1
ATOM 5314 C CA . MET B 1 222 ? -7.266 -34.438 -13.961 1 93.38 222 MET B CA 1
ATOM 5315 C C . MET B 1 222 ? -7.621 -35.531 -12.945 1 93.38 222 MET B C 1
ATOM 5317 O O . MET B 1 222 ? -6.828 -35.844 -12.055 1 93.38 222 MET B O 1
ATOM 5321 N N . GLU B 1 223 ? -8.758 -36.031 -13.133 1 93.31 223 GLU B N 1
ATOM 5322 C CA . GLU B 1 223 ? -9.203 -37.094 -12.234 1 93.31 223 GLU B CA 1
ATOM 5323 C C . GLU B 1 223 ? -8.359 -38.344 -12.398 1 93.31 223 GLU B C 1
ATOM 5325 O O . GLU B 1 223 ? -7.988 -39 -11.414 1 93.31 223 GLU B O 1
ATOM 5330 N N . ASP B 1 224 ? -8.078 -38.625 -13.672 1 93.81 224 ASP B N 1
ATOM 5331 C CA . ASP B 1 224 ? -7.227 -39.781 -13.953 1 93.81 224 ASP B CA 1
ATOM 5332 C C . ASP B 1 224 ? -5.82 -39.562 -13.391 1 93.81 224 ASP B C 1
ATOM 5334 O O . ASP B 1 224 ? -5.234 -40.469 -12.805 1 93.81 224 ASP B O 1
ATOM 5338 N N . LEU B 1 225 ? -5.344 -38.406 -13.625 1 96.38 225 LEU B N 1
ATOM 5339 C CA . LEU B 1 225 ? -4.016 -38.094 -13.125 1 96.38 225 LEU B CA 1
ATOM 5340 C C . LEU B 1 225 ? -3.971 -38.188 -11.602 1 96.38 225 LEU B C 1
ATOM 5342 O O . LEU B 1 225 ? -3.02 -38.75 -11.047 1 96.38 225 LEU B O 1
ATOM 5346 N N . ALA B 1 226 ? -4.973 -37.656 -10.961 1 96.62 226 ALA B N 1
ATOM 5347 C CA . ALA B 1 226 ? -5.059 -37.719 -9.5 1 96.62 226 ALA B CA 1
ATOM 5348 C C . ALA B 1 226 ? -5.078 -39.156 -9 1 96.62 226 ALA B C 1
ATOM 5350 O O . ALA B 1 226 ? -4.43 -39.469 -7.996 1 96.62 226 ALA B O 1
ATOM 5351 N N . MET B 1 227 ? -5.828 -39.906 -9.641 1 95.81 227 MET B N 1
ATOM 5352 C CA . MET B 1 227 ? -5.953 -41.312 -9.25 1 95.81 227 MET B CA 1
ATOM 5353 C C . MET B 1 227 ? -4.605 -42.031 -9.328 1 95.81 227 MET B C 1
ATOM 5355 O O . MET B 1 227 ? -4.184 -42.688 -8.375 1 95.81 227 MET B O 1
ATOM 5359 N N . TRP B 1 228 ? -3.961 -41.969 -10.492 1 96.25 228 TRP B N 1
ATOM 5360 C CA . TRP B 1 228 ? -2.688 -42.656 -10.688 1 96.25 228 TRP B CA 1
ATOM 5361 C C . TRP B 1 228 ? -1.633 -42.125 -9.719 1 96.25 228 TRP B C 1
ATOM 5363 O O . TRP B 1 228 ? -0.842 -42.906 -9.172 1 96.25 228 TRP B O 1
ATOM 5373 N N . LEU B 1 229 ? -1.6 -40.812 -9.508 1 97.56 229 LEU B N 1
ATOM 5374 C CA . LEU B 1 229 ? -0.667 -40.219 -8.555 1 97.56 229 LEU B CA 1
ATOM 5375 C C . LEU B 1 229 ? -0.927 -40.75 -7.145 1 97.56 229 LEU B C 1
ATOM 5377 O O . LEU B 1 229 ? 0.013 -40.969 -6.379 1 97.56 229 LEU B O 1
ATOM 5381 N N . HIS B 1 230 ? -2.166 -40.844 -6.816 1 97.06 230 HIS B N 1
ATOM 5382 C CA . HIS B 1 230 ? -2.541 -41.375 -5.516 1 97.06 230 HIS B CA 1
ATOM 5383 C C . HIS B 1 230 ? -1.977 -42.781 -5.328 1 97.06 230 HIS B C 1
ATOM 5385 O O . HIS B 1 230 ? -1.425 -43.094 -4.27 1 97.06 230 HIS B O 1
ATOM 5391 N N . PHE B 1 231 ? -2.066 -43.594 -6.395 1 96.69 231 PHE B N 1
ATOM 5392 C CA . PHE B 1 231 ? -1.549 -44.969 -6.32 1 96.69 231 PHE B CA 1
ATOM 5393 C C . PHE B 1 231 ? -0.041 -44.969 -6.098 1 96.69 231 PHE B C 1
ATOM 5395 O O . PHE B 1 231 ? 0.483 -45.781 -5.336 1 96.69 231 PHE B O 1
ATOM 5402 N N . ILE B 1 232 ? 0.607 -44.062 -6.754 1 96.62 232 ILE B N 1
ATOM 5403 C CA . ILE B 1 232 ? 2.066 -44.031 -6.746 1 96.62 232 ILE B CA 1
ATOM 5404 C C . ILE B 1 232 ? 2.559 -43.5 -5.398 1 96.62 232 ILE B C 1
ATOM 5406 O O . ILE B 1 232 ? 3.525 -44.031 -4.84 1 96.62 232 ILE B O 1
ATOM 5410 N N . LEU B 1 233 ? 1.897 -42.531 -4.766 1 97.25 233 LEU B N 1
ATOM 5411 C CA . LEU B 1 233 ? 2.457 -41.75 -3.662 1 97.25 233 LEU B CA 1
ATOM 5412 C C . LEU B 1 233 ? 1.947 -42.281 -2.322 1 97.25 233 LEU B C 1
ATOM 5414 O O . LEU B 1 233 ? 2.689 -42.312 -1.34 1 97.25 233 LEU B O 1
ATOM 5418 N N . LYS B 1 234 ? 0.767 -42.719 -2.279 1 94.81 234 LYS B N 1
ATOM 5419 C CA . LYS B 1 234 ? 0.081 -42.938 -1.01 1 94.81 234 LYS B CA 1
ATOM 5420 C C . LYS B 1 234 ? 0.779 -44.031 -0.192 1 94.81 234 LYS B C 1
ATOM 5422 O O . LYS B 1 234 ? 0.771 -44 1.04 1 94.81 234 LYS B O 1
ATOM 5427 N N . PRO B 1 235 ? 1.399 -45 -0.788 1 94.12 235 PRO B N 1
ATOM 5428 C CA . PRO B 1 235 ? 2.072 -46.031 -0.01 1 94.12 235 PRO B CA 1
ATOM 5429 C C . PRO B 1 235 ? 3.295 -45.531 0.743 1 94.12 235 PRO B C 1
ATOM 5431 O O . PRO B 1 235 ? 3.807 -46.188 1.638 1 94.12 235 PRO B O 1
ATOM 5434 N N . TYR B 1 236 ? 3.77 -44.406 0.5 1 96.25 236 TYR B N 1
ATOM 5435 C CA . TYR B 1 236 ? 4.992 -43.875 1.086 1 96.25 236 TYR B CA 1
ATOM 5436 C C . TYR B 1 236 ? 4.68 -42.75 2.072 1 96.25 236 TYR B C 1
ATOM 5438 O O . TYR B 1 236 ? 3.646 -42.094 1.961 1 96.25 236 TYR B O 1
ATOM 5446 N N . PRO B 1 237 ? 5.609 -42.531 3.049 1 95.88 237 PRO B N 1
ATOM 5447 C CA . PRO B 1 237 ? 5.43 -41.406 3.941 1 95.88 237 PRO B CA 1
ATOM 5448 C C . PRO B 1 237 ? 5.562 -40.062 3.217 1 95.88 237 PRO B C 1
ATOM 5450 O O . PRO B 1 237 ? 6.074 -40 2.096 1 95.88 237 PRO B O 1
ATOM 5453 N N . MET B 1 238 ? 5.199 -39.062 3.832 1 95.75 238 MET B N 1
ATOM 5454 C CA . MET B 1 238 ? 5.098 -37.75 3.221 1 95.75 238 MET B CA 1
ATOM 5455 C C . MET B 1 238 ? 6.457 -37.281 2.705 1 95.75 238 MET B C 1
ATOM 5457 O O . MET B 1 238 ? 6.543 -36.656 1.642 1 95.75 238 MET B O 1
ATOM 5461 N N . VAL B 1 239 ? 7.508 -37.531 3.418 1 95.88 239 VAL B N 1
ATOM 5462 C CA . VAL B 1 239 ? 8.852 -37.094 3.02 1 95.88 239 VAL B CA 1
ATOM 5463 C C . VAL B 1 239 ? 9.219 -37.75 1.69 1 95.88 239 VAL B C 1
ATOM 5465 O O . VAL B 1 239 ? 9.781 -37.094 0.807 1 95.88 239 VAL B O 1
ATOM 5468 N N . HIS B 1 240 ? 8.852 -39.031 1.552 1 97.44 240 HIS B N 1
ATOM 5469 C CA . HIS B 1 240 ? 9.156 -39.75 0.333 1 97.44 240 HIS B CA 1
ATOM 5470 C C . HIS B 1 240 ? 8.203 -39.375 -0.796 1 97.44 240 HIS B C 1
ATOM 5472 O O . HIS B 1 240 ? 8.57 -39.438 -1.971 1 97.44 240 HIS B O 1
ATOM 5478 N N . GLN B 1 241 ? 6.949 -39.062 -0.431 1 97.81 241 GLN B N 1
ATOM 5479 C CA . GLN B 1 241 ? 6.02 -38.562 -1.449 1 97.81 241 GLN B CA 1
ATOM 5480 C C . GLN B 1 241 ? 6.566 -37.344 -2.15 1 97.81 241 GLN B C 1
ATOM 5482 O O . GLN B 1 241 ? 6.488 -37.219 -3.377 1 97.81 241 GLN B O 1
ATOM 5487 N N . ALA B 1 242 ? 7.137 -36.469 -1.334 1 97.12 242 ALA B N 1
ATOM 5488 C CA . ALA B 1 242 ? 7.738 -35.25 -1.88 1 97.12 242 ALA B CA 1
ATOM 5489 C C . ALA B 1 242 ? 8.914 -35.594 -2.795 1 97.12 242 ALA B C 1
ATOM 5491 O O . ALA B 1 242 ? 9.039 -35.031 -3.883 1 97.12 242 ALA B O 1
ATOM 5492 N N . ARG B 1 243 ? 9.727 -36.469 -2.346 1 96.88 243 ARG B N 1
ATOM 5493 C CA . ARG B 1 243 ? 10.875 -36.906 -3.133 1 96.88 243 ARG B CA 1
ATOM 5494 C C . ARG B 1 243 ? 10.438 -37.531 -4.453 1 96.88 243 ARG B C 1
ATOM 5496 O O . ARG B 1 243 ? 11.055 -37.281 -5.492 1 96.88 243 ARG B O 1
ATOM 5503 N N . LEU B 1 244 ? 9.414 -38.281 -4.402 1 97.62 244 LEU B N 1
ATOM 5504 C CA . LEU B 1 244 ? 8.891 -38.938 -5.594 1 97.62 244 LEU B CA 1
ATOM 5505 C C . LEU B 1 244 ? 8.312 -37.906 -6.57 1 97.62 244 LEU B C 1
ATOM 5507 O O . LEU B 1 244 ? 8.461 -38.062 -7.785 1 97.62 244 LEU B O 1
ATOM 5511 N N . LEU B 1 245 ? 7.668 -36.906 -6.047 1 97 245 LEU B N 1
ATOM 5512 C CA . LEU B 1 245 ? 7.125 -35.875 -6.91 1 97 245 LEU B CA 1
ATOM 5513 C C . LEU B 1 245 ? 8.242 -35.188 -7.68 1 97 245 LEU B C 1
ATOM 5515 O O . LEU B 1 245 ? 8.094 -34.906 -8.875 1 97 245 LEU B O 1
ATOM 5519 N N . LEU B 1 246 ? 9.312 -34.938 -6.996 1 95.56 246 LEU B N 1
ATOM 5520 C CA . LEU B 1 246 ? 10.438 -34.281 -7.668 1 95.56 246 LEU B CA 1
ATOM 5521 C C . LEU B 1 246 ? 11.109 -35.25 -8.648 1 95.56 246 LEU B C 1
ATOM 5523 O O . LEU B 1 246 ? 11.609 -34.812 -9.695 1 95.56 246 LEU B O 1
ATOM 5527 N N . LEU B 1 247 ? 11.117 -36.438 -8.25 1 96.25 247 LEU B N 1
ATOM 5528 C CA . LEU B 1 247 ? 11.648 -37.438 -9.164 1 96.25 247 LEU B CA 1
ATOM 5529 C C . LEU B 1 247 ? 10.844 -37.5 -10.461 1 96.25 247 LEU B C 1
ATOM 5531 O O . LEU B 1 247 ? 11.414 -37.594 -11.547 1 96.25 247 LEU B O 1
ATOM 5535 N N . LEU B 1 248 ? 9.57 -37.344 -10.344 1 95.94 248 LEU B N 1
ATOM 5536 C CA . LEU B 1 248 ? 8.664 -37.5 -11.484 1 95.94 248 LEU B CA 1
ATOM 5537 C C . LEU B 1 248 ? 8.609 -36.188 -12.305 1 95.94 248 LEU B C 1
ATOM 5539 O O . LEU B 1 248 ? 8.555 -36.25 -13.531 1 95.94 248 LEU B O 1
ATOM 5543 N N . TYR B 1 249 ? 8.641 -35.062 -11.609 1 94.31 249 TYR B N 1
ATOM 5544 C CA . TYR B 1 249 ? 8.312 -33.844 -12.336 1 94.31 249 TYR B CA 1
ATOM 5545 C C . TYR B 1 249 ? 9.398 -32.812 -12.133 1 94.31 249 TYR B C 1
ATOM 5547 O O . TYR B 1 249 ? 9.266 -31.672 -12.594 1 94.31 249 TYR B O 1
ATOM 5555 N N . GLY B 1 250 ? 10.406 -33.125 -11.484 1 90.88 250 GLY B N 1
ATOM 5556 C CA . GLY B 1 250 ? 11.484 -32.156 -11.273 1 90.88 250 GLY B CA 1
ATOM 5557 C C . GLY B 1 250 ? 12.188 -31.766 -12.555 1 90.88 250 GLY B C 1
ATOM 5558 O O . GLY B 1 250 ? 12.047 -32.438 -13.586 1 90.88 250 GLY B O 1
ATOM 5559 N N . PRO B 1 251 ? 12.914 -30.719 -12.516 1 88.69 251 PRO B N 1
ATOM 5560 C CA . PRO B 1 251 ? 13.625 -30.234 -13.703 1 88.69 251 PRO B CA 1
ATOM 5561 C C . PRO B 1 251 ? 14.773 -31.156 -14.109 1 88.69 251 PRO B C 1
ATOM 5563 O O . PRO B 1 251 ? 15.453 -31.719 -13.25 1 88.69 251 PRO B O 1
ATOM 5566 N N . LEU B 1 252 ? 14.953 -31.219 -15.43 1 89.19 252 LEU B N 1
ATOM 5567 C CA . LEU B 1 252 ? 16.047 -32 -15.977 1 89.19 252 LEU B CA 1
ATOM 5568 C C . LEU B 1 252 ? 17.25 -31.125 -16.312 1 89.19 252 LEU B C 1
ATOM 5570 O O . LEU B 1 252 ? 17.078 -29.953 -16.672 1 89.19 252 LEU B O 1
ATOM 5574 N N . SER B 1 253 ? 18.344 -31.672 -16.109 1 87 253 SER B N 1
ATOM 5575 C CA . SER B 1 253 ? 19.562 -30.938 -16.453 1 87 253 SER B CA 1
ATOM 5576 C C . SER B 1 253 ? 19.656 -30.703 -17.969 1 87 253 SER B C 1
ATOM 5578 O O . SER B 1 253 ? 19.25 -31.562 -18.766 1 87 253 SER B O 1
ATOM 5580 N N . ARG B 1 254 ? 20.125 -29.609 -18.344 1 80.06 254 ARG B N 1
ATOM 5581 C CA . ARG B 1 254 ? 20.25 -29.25 -19.766 1 80.06 254 ARG B CA 1
ATOM 5582 C C . ARG B 1 254 ? 21.422 -29.969 -20.406 1 80.06 254 ARG B C 1
ATOM 5584 O O . ARG B 1 254 ? 21.406 -30.234 -21.609 1 80.06 254 ARG B O 1
ATOM 5591 N N . THR B 1 255 ? 22.391 -30.328 -19.609 1 83.06 255 THR B N 1
ATOM 5592 C CA . THR B 1 255 ? 23.641 -30.844 -20.141 1 83.06 255 THR B CA 1
ATOM 5593 C C . THR B 1 255 ? 23.734 -32.344 -19.984 1 83.06 255 THR B C 1
ATOM 5595 O O . THR B 1 255 ? 24.344 -33.031 -20.812 1 83.06 255 THR B O 1
ATOM 5598 N N . ARG B 1 256 ? 23.047 -32.781 -18.922 1 84.88 256 ARG B N 1
ATOM 5599 C CA . ARG B 1 256 ? 23.141 -34.219 -18.625 1 84.88 256 ARG B CA 1
ATOM 5600 C C . ARG B 1 256 ? 21.75 -34.844 -18.531 1 84.88 256 ARG B C 1
ATOM 5602 O O . ARG B 1 256 ? 20.766 -34.125 -18.266 1 84.88 256 ARG B O 1
ATOM 5609 N N . ASP B 1 257 ? 21.672 -36.031 -18.906 1 87 257 ASP B N 1
ATOM 5610 C CA . ASP B 1 257 ? 20.406 -36.75 -18.797 1 87 257 ASP B CA 1
ATOM 5611 C C . ASP B 1 257 ? 20.141 -37.188 -17.359 1 87 257 ASP B C 1
ATOM 5613 O O . ASP B 1 257 ? 20.188 -38.375 -17.047 1 87 257 ASP B O 1
ATOM 5617 N N . GLN B 1 258 ? 19.922 -36.219 -16.5 1 92.44 258 GLN B N 1
ATOM 5618 C CA . GLN B 1 258 ? 19.656 -36.438 -15.086 1 92.44 258 GLN B CA 1
ATOM 5619 C C . GLN B 1 258 ? 18.719 -35.406 -14.523 1 92.44 258 GLN B C 1
ATOM 5621 O O . GLN B 1 258 ? 18.516 -34.344 -15.125 1 92.44 258 GLN B O 1
ATOM 5626 N N . ILE B 1 259 ? 18.172 -35.719 -13.477 1 92.81 259 ILE B N 1
ATOM 5627 C CA . ILE B 1 259 ? 17.328 -34.75 -12.773 1 92.81 259 ILE B CA 1
ATOM 5628 C C . ILE B 1 259 ? 18.188 -33.719 -12.062 1 92.81 259 ILE B C 1
ATOM 5630 O O . ILE B 1 259 ? 19.188 -34.062 -11.438 1 92.81 259 ILE B O 1
ATOM 5634 N N . ASP B 1 260 ? 17.906 -32.5 -12.234 1 91.19 260 ASP B N 1
ATOM 5635 C CA . ASP B 1 260 ? 18.625 -31.422 -11.547 1 91.19 260 ASP B CA 1
ATOM 5636 C C . ASP B 1 260 ? 18.016 -31.156 -10.172 1 91.19 260 ASP B C 1
ATOM 5638 O O . ASP B 1 260 ? 17.188 -30.266 -10.016 1 91.19 260 ASP B O 1
ATOM 5642 N N . TRP B 1 261 ? 18.516 -31.766 -9.172 1 91.31 261 TRP B N 1
ATOM 5643 C CA . TRP B 1 261 ? 17.969 -31.688 -7.82 1 91.31 261 TRP B CA 1
ATOM 5644 C C . TRP B 1 261 ? 18.297 -30.344 -7.176 1 91.31 261 TRP B C 1
ATOM 5646 O O . TRP B 1 261 ? 17.688 -29.969 -6.164 1 91.31 261 TRP B O 1
ATOM 5656 N N . THR B 1 262 ? 19.234 -29.5 -7.746 1 87.25 262 THR B N 1
ATOM 5657 C CA . THR B 1 262 ? 19.688 -28.25 -7.145 1 87.25 262 THR B CA 1
ATOM 5658 C C . THR B 1 262 ? 19.062 -27.062 -7.852 1 87.25 262 THR B C 1
ATOM 5660 O O . THR B 1 262 ? 19.266 -25.906 -7.453 1 87.25 262 THR B O 1
ATOM 5663 N N . PHE B 1 263 ? 18.234 -27.375 -8.742 1 86.25 263 PHE B N 1
ATOM 5664 C CA . PHE B 1 263 ? 17.641 -26.312 -9.562 1 86.25 263 PHE B CA 1
ATOM 5665 C C . PHE B 1 263 ? 16.828 -25.359 -8.703 1 86.25 263 PHE B C 1
ATOM 5667 O O . PHE B 1 263 ? 16.922 -24.141 -8.859 1 86.25 263 PHE B O 1
ATOM 5674 N N . MET B 1 264 ? 16.109 -25.906 -7.758 1 85.38 264 MET B N 1
ATOM 5675 C CA . MET B 1 264 ? 15.156 -25.109 -6.977 1 85.38 264 MET B CA 1
ATOM 5676 C C . MET B 1 264 ? 15.875 -24.328 -5.879 1 85.38 264 MET B C 1
ATOM 5678 O O . MET B 1 264 ? 15.336 -23.359 -5.344 1 85.38 264 MET B O 1
ATOM 5682 N N . THR B 1 265 ? 17.047 -24.75 -5.578 1 85.56 265 THR B N 1
ATOM 5683 C CA . THR B 1 2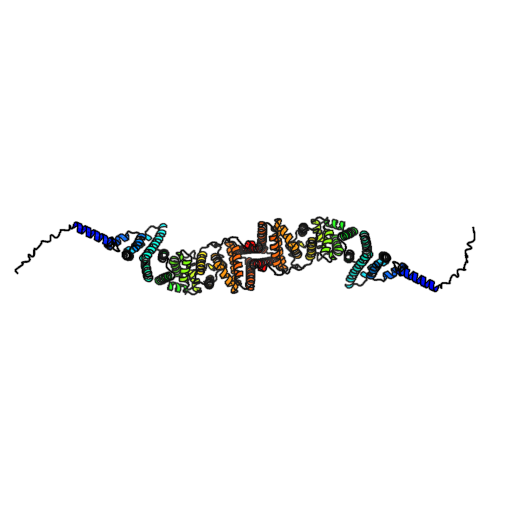65 ? 17.766 -24.172 -4.453 1 85.56 265 THR B CA 1
ATOM 5684 C C . THR B 1 265 ? 18.75 -23.109 -4.934 1 85.56 265 THR B C 1
ATOM 5686 O O . THR B 1 265 ? 19.25 -22.297 -4.137 1 85.56 265 THR B O 1
ATOM 5689 N N . ASN B 1 266 ? 19.047 -23.141 -6.152 1 75.44 266 ASN B N 1
ATOM 5690 C CA . ASN B 1 266 ? 20.047 -22.203 -6.66 1 75.44 266 ASN B CA 1
ATOM 5691 C C . ASN B 1 266 ? 19.531 -20.766 -6.617 1 75.44 266 ASN B C 1
ATOM 5693 O O . ASN B 1 266 ? 18.344 -20.516 -6.82 1 75.44 266 ASN B O 1
ATOM 5697 N N . ASP B 1 267 ? 20.406 -19.844 -6.141 1 61.84 267 ASP B N 1
ATOM 5698 C CA . ASP B 1 267 ? 20.141 -18.469 -5.742 1 61.84 267 ASP B CA 1
ATOM 5699 C C . ASP B 1 267 ? 19.828 -17.594 -6.957 1 61.84 267 ASP B C 1
ATOM 5701 O O . ASP B 1 267 ? 19.469 -16.422 -6.816 1 61.84 267 ASP B O 1
ATOM 5705 N N . ASP B 1 268 ? 20 -18.094 -8.094 1 59.47 268 ASP B N 1
ATOM 5706 C CA . ASP B 1 268 ? 19.734 -17.188 -9.211 1 59.47 268 ASP B CA 1
ATOM 5707 C C . ASP B 1 268 ? 18.234 -17.141 -9.523 1 59.47 268 ASP B C 1
ATOM 5709 O O . ASP B 1 268 ? 17.609 -18.172 -9.789 1 59.47 268 ASP B O 1
ATOM 5713 N N . PRO B 1 269 ? 17.703 -15.922 -9.016 1 55.06 269 PRO B N 1
ATOM 5714 C CA . PRO B 1 269 ? 16.266 -15.914 -9.336 1 55.06 269 PRO B CA 1
ATOM 5715 C C . PRO B 1 269 ? 15.984 -16.328 -10.773 1 55.06 269 PRO B C 1
ATOM 5717 O O . PRO B 1 269 ? 16.703 -15.93 -11.695 1 55.06 269 PRO B O 1
ATOM 5720 N N . ILE B 1 270 ? 15.297 -17.484 -10.93 1 55.12 270 ILE B N 1
ATOM 5721 C CA . ILE B 1 270 ? 14.961 -18.031 -12.242 1 55.12 270 ILE B CA 1
ATOM 5722 C C . ILE B 1 270 ? 14.289 -16.953 -13.086 1 55.12 270 ILE B C 1
ATOM 5724 O O . ILE B 1 270 ? 13.234 -16.422 -12.711 1 55.12 270 ILE B O 1
ATOM 5728 N N . SER B 1 271 ? 15.094 -16.031 -13.727 1 55.22 271 SER B N 1
ATOM 5729 C CA . SER B 1 271 ? 14.57 -15.031 -14.656 1 55.22 271 SER B CA 1
ATOM 5730 C C . SER B 1 271 ? 13.617 -15.656 -15.664 1 55.22 271 SER B C 1
ATOM 5732 O O . SER B 1 271 ? 13.156 -14.992 -16.594 1 55.22 271 SER B O 1
ATOM 5734 N N . ALA B 1 272 ? 13.438 -17 -15.492 1 56.09 272 ALA B N 1
ATOM 5735 C CA . ALA B 1 272 ? 12.641 -17.625 -16.547 1 56.09 272 ALA B CA 1
ATOM 5736 C C . ALA B 1 272 ? 11.164 -17.266 -16.406 1 56.09 272 ALA B C 1
ATOM 5738 O O . ALA B 1 272 ? 10.68 -17.047 -15.289 1 56.09 272 ALA B O 1
ATOM 5739 N N . PRO B 1 273 ? 10.648 -16.938 -17.547 1 58.09 273 PRO B N 1
ATOM 5740 C CA . PRO B 1 273 ? 9.203 -16.703 -17.547 1 58.09 273 PRO B CA 1
ATOM 5741 C C . PRO B 1 273 ? 8.43 -17.797 -16.797 1 58.09 273 PRO B C 1
ATOM 5743 O O . PRO B 1 273 ? 8.898 -18.938 -16.703 1 58.09 273 PRO B O 1
ATOM 5746 N N . LEU B 1 274 ? 7.461 -17.422 -15.906 1 58.31 274 LEU B N 1
ATOM 5747 C CA . LEU B 1 274 ? 6.594 -18.328 -15.156 1 58.31 274 LEU B CA 1
ATOM 5748 C C . LEU B 1 274 ? 6.227 -19.547 -15.992 1 58.31 274 LEU B C 1
ATOM 5750 O O . LEU B 1 274 ? 6.016 -20.641 -15.445 1 58.31 274 LEU B O 1
ATOM 5754 N N . SER B 1 275 ? 6.113 -19.203 -17.344 1 52.25 275 SER B N 1
ATOM 5755 C CA . SER B 1 275 ? 5.688 -20.297 -18.203 1 52.25 275 SER B CA 1
ATOM 5756 C C . SER B 1 275 ? 6.746 -21.406 -18.281 1 52.25 275 SER B C 1
ATOM 5758 O O . SER B 1 275 ? 6.531 -22.438 -18.906 1 52.25 275 SER B O 1
ATOM 5760 N N . SER B 1 276 ? 7.805 -21.094 -17.688 1 55.19 276 SER B N 1
ATOM 5761 C CA . SER B 1 276 ? 8.867 -22.062 -17.891 1 55.19 276 SER B CA 1
ATOM 5762 C C . SER B 1 276 ? 8.484 -23.438 -17.328 1 55.19 276 SER B C 1
ATOM 5764 O O . SER B 1 276 ? 7.719 -23.516 -16.375 1 55.19 276 SER B O 1
ATOM 5766 N N . ALA B 1 277 ? 8.625 -24.578 -18.016 1 59 277 ALA B N 1
ATOM 5767 C CA . ALA B 1 277 ? 8.273 -25.984 -18.109 1 59 277 ALA B CA 1
ATOM 5768 C C . ALA B 1 277 ? 8.484 -26.688 -16.766 1 59 277 ALA B C 1
ATOM 5770 O O . ALA B 1 277 ? 7.648 -27.469 -16.328 1 59 277 ALA B O 1
ATOM 5771 N N . PRO B 1 278 ? 9.461 -26.094 -15.852 1 72.69 278 PRO B N 1
ATOM 5772 C CA . PRO B 1 278 ? 9.688 -27.094 -14.805 1 72.69 278 PRO B CA 1
ATOM 5773 C C . PRO B 1 278 ? 8.617 -27.047 -13.711 1 72.69 278 PRO B C 1
ATOM 5775 O O . PRO B 1 278 ? 8.344 -28.078 -13.07 1 72.69 278 PRO B O 1
ATOM 5778 N N . PHE B 1 279 ? 7.805 -25.984 -13.641 1 84.12 279 PHE B N 1
ATOM 5779 C CA . PHE B 1 279 ? 6.875 -25.875 -12.523 1 84.12 279 PHE B CA 1
ATOM 5780 C C . PHE B 1 279 ? 5.469 -26.281 -12.953 1 84.12 279 PHE B C 1
ATOM 5782 O O . PHE B 1 279 ? 4.633 -26.609 -12.109 1 84.12 279 PHE B O 1
ATOM 5789 N N . ARG B 1 280 ? 5.359 -26.25 -14.188 1 87.19 280 ARG B N 1
ATOM 5790 C CA . ARG B 1 280 ? 4.008 -26.469 -14.688 1 87.19 280 ARG B CA 1
ATOM 5791 C C . ARG B 1 280 ? 3.523 -27.875 -14.375 1 87.19 280 ARG B C 1
ATOM 5793 O O . ARG B 1 280 ? 2.426 -28.062 -13.836 1 87.19 280 ARG B O 1
ATOM 5800 N N . ASP B 1 281 ? 4.379 -28.828 -14.711 1 90.94 281 ASP B N 1
ATOM 5801 C CA . ASP B 1 281 ? 3.992 -30.219 -14.484 1 90.94 281 ASP B CA 1
ATOM 5802 C C . ASP B 1 281 ? 3.828 -30.516 -12.992 1 90.94 281 ASP B C 1
ATOM 5804 O O . ASP B 1 281 ? 2.934 -31.266 -12.602 1 90.94 281 ASP B O 1
ATOM 5808 N N . LEU B 1 282 ? 4.727 -29.938 -12.258 1 93.25 282 LEU B N 1
ATOM 5809 C CA . LEU B 1 282 ? 4.652 -30.109 -10.812 1 93.25 282 LEU B CA 1
ATOM 5810 C C . LEU B 1 282 ? 3.381 -29.484 -10.25 1 93.25 282 LEU B C 1
ATOM 5812 O O . LEU B 1 282 ? 2.723 -30.062 -9.383 1 93.25 282 LEU B O 1
ATOM 5816 N N . ALA B 1 283 ? 3.045 -28.359 -10.719 1 94.38 283 ALA B N 1
ATOM 5817 C CA . ALA B 1 283 ? 1.847 -27.656 -10.266 1 94.38 283 ALA B CA 1
ATOM 5818 C C . ALA B 1 283 ? 0.587 -28.438 -10.617 1 94.38 283 ALA B C 1
ATOM 5820 O O . ALA B 1 283 ? -0.331 -28.547 -9.805 1 94.38 283 ALA B O 1
ATOM 5821 N N . VAL B 1 284 ? 0.592 -28.938 -11.828 1 93.94 284 VAL B N 1
ATOM 5822 C CA . VAL B 1 284 ? -0.558 -29.719 -12.266 1 93.94 284 VAL B CA 1
ATOM 5823 C C . VAL B 1 284 ? -0.71 -30.953 -11.375 1 93.94 284 VAL B C 1
ATOM 5825 O O . VAL B 1 284 ? -1.828 -31.328 -11.016 1 93.94 284 VAL B O 1
ATOM 5828 N N . ALA B 1 285 ? 0.377 -31.547 -11.031 1 95.88 285 ALA B N 1
ATOM 5829 C CA . ALA B 1 285 ? 0.354 -32.719 -10.172 1 95.88 285 ALA B CA 1
ATOM 5830 C C . ALA B 1 285 ? -0.2 -32.375 -8.789 1 95.88 285 ALA B C 1
ATOM 5832 O O . ALA B 1 285 ? -1.009 -33.125 -8.234 1 95.88 285 ALA B O 1
ATOM 5833 N N . ILE B 1 286 ? 0.198 -31.281 -8.25 1 96.12 286 ILE B N 1
ATOM 5834 C CA . ILE B 1 286 ? -0.25 -30.875 -6.926 1 96.12 286 ILE B CA 1
ATOM 5835 C C . ILE B 1 286 ? -1.739 -30.531 -6.969 1 96.12 286 ILE B C 1
ATOM 5837 O O . ILE B 1 286 ? -2.49 -30.891 -6.062 1 96.12 286 ILE B O 1
ATOM 5841 N N . LYS B 1 287 ? -2.125 -29.891 -7.992 1 95.62 287 LYS B N 1
ATOM 5842 C CA . LYS B 1 287 ? -3.541 -29.578 -8.164 1 95.62 287 LYS B CA 1
ATOM 5843 C C . LYS B 1 287 ? -4.379 -30.844 -8.242 1 95.62 287 LYS B C 1
ATOM 5845 O O . LYS B 1 287 ? -5.477 -30.906 -7.684 1 95.62 287 LYS B O 1
ATOM 5850 N N . ALA B 1 288 ? -3.838 -31.766 -8.984 1 96.38 288 ALA B N 1
ATOM 5851 C CA . ALA B 1 288 ? -4.535 -33.062 -9.117 1 96.38 288 ALA B CA 1
ATOM 5852 C C . ALA B 1 288 ? -4.695 -33.719 -7.754 1 96.38 288 ALA B C 1
ATOM 5854 O O . ALA B 1 288 ? -5.777 -34.219 -7.426 1 96.38 288 ALA B O 1
ATOM 5855 N N . LEU B 1 289 ? -3.674 -33.719 -6.953 1 96.25 289 LEU B N 1
ATOM 5856 C CA . LEU B 1 289 ? -3.717 -34.312 -5.629 1 96.25 289 LEU B CA 1
ATOM 5857 C C . LEU B 1 289 ? -4.727 -33.594 -4.734 1 96.25 289 LEU B C 1
ATOM 5859 O O . LEU B 1 289 ? -5.426 -34.25 -3.949 1 96.25 289 LEU B O 1
ATOM 5863 N N . TYR B 1 290 ? -4.797 -32.375 -4.879 1 94.88 290 TYR B N 1
ATOM 5864 C CA . TYR B 1 290 ? -5.707 -31.562 -4.074 1 94.88 290 TYR B CA 1
ATOM 5865 C C . TYR B 1 290 ? -7.16 -31.906 -4.383 1 94.88 290 TYR B C 1
ATOM 5867 O O . TYR B 1 290 ? -8.023 -31.812 -3.508 1 94.88 290 TYR B O 1
ATOM 5875 N N . LYS B 1 291 ? -7.398 -32.312 -5.547 1 92.19 291 LYS B N 1
ATOM 5876 C CA . LYS B 1 291 ? -8.766 -32.625 -5.984 1 92.19 291 LYS B CA 1
ATOM 5877 C C . LYS B 1 291 ? -9.148 -34.062 -5.664 1 92.19 291 LYS B C 1
ATOM 5879 O O . LYS B 1 291 ? -10.328 -34.406 -5.711 1 92.19 291 LYS B O 1
ATOM 5884 N N . HIS B 1 292 ? -8.203 -34.844 -5.398 1 94.44 292 HIS B N 1
ATOM 5885 C CA . HIS B 1 292 ? -8.484 -36.25 -5.137 1 94.44 292 HIS B CA 1
ATOM 5886 C C . HIS B 1 292 ? -9.188 -36.438 -3.797 1 94.44 292 HIS B C 1
ATOM 5888 O O . HIS B 1 292 ? -8.82 -35.781 -2.805 1 94.44 292 HIS B O 1
ATOM 5894 N N . LYS B 1 293 ? -10.125 -37.281 -3.641 1 93 293 LYS B N 1
ATOM 5895 C CA . LYS B 1 293 ? -10.984 -37.5 -2.479 1 93 293 LYS B CA 1
ATOM 5896 C C . LYS B 1 293 ? -10.18 -38 -1.284 1 93 293 LYS B C 1
ATOM 5898 O O . LYS B 1 293 ? -10.5 -37.688 -0.136 1 93 293 LYS B O 1
ATOM 5903 N N . ASP B 1 294 ? -9.125 -38.75 -1.539 1 93.5 294 ASP B N 1
ATOM 5904 C CA . ASP B 1 294 ? -8.375 -39.406 -0.46 1 93.5 294 ASP B CA 1
ATOM 5905 C C . ASP B 1 294 ? -7.262 -38.469 0.046 1 93.5 294 ASP B C 1
ATOM 5907 O O . ASP B 1 294 ? -6.527 -38.844 0.969 1 93.5 294 ASP B O 1
ATOM 5911 N N . TRP B 1 295 ? -7.125 -37.344 -0.498 1 95.44 295 TRP B N 1
ATOM 5912 C CA . TRP B 1 295 ? -6.113 -36.375 -0.078 1 95.44 295 TRP B CA 1
ATOM 5913 C C . TRP B 1 295 ? -6.758 -35.156 0.591 1 95.44 295 TRP B C 1
ATOM 5915 O O . TRP B 1 295 ? -7.449 -34.375 -0.064 1 95.44 295 TRP B O 1
ATOM 5925 N N . SER B 1 296 ? -6.508 -35.031 1.898 1 95.31 296 SER B N 1
ATOM 5926 C CA . SER B 1 296 ? -7.012 -33.875 2.611 1 95.31 296 SER B CA 1
ATOM 5927 C C . SER B 1 296 ? -6.164 -32.625 2.311 1 95.31 296 SER B C 1
ATOM 5929 O O . SER B 1 296 ? -5.023 -32.75 1.855 1 95.31 296 SER B O 1
ATOM 5931 N N . THR B 1 297 ? -6.73 -31.547 2.566 1 94.5 297 THR B N 1
ATOM 5932 C CA . THR B 1 297 ? -6.004 -30.297 2.389 1 94.5 297 THR B CA 1
ATOM 5933 C C . THR B 1 297 ? -4.738 -30.281 3.238 1 94.5 297 THR B C 1
ATOM 5935 O O . THR B 1 297 ? -3.674 -29.875 2.771 1 94.5 297 THR B O 1
ATOM 5938 N N . ASP B 1 298 ? -4.797 -30.797 4.387 1 94.88 298 ASP B N 1
ATOM 5939 C CA . ASP B 1 298 ? -3.658 -30.812 5.301 1 94.88 298 ASP B CA 1
ATOM 5940 C C . ASP B 1 298 ? -2.557 -31.734 4.785 1 94.88 298 ASP B C 1
ATOM 5942 O O . ASP B 1 298 ? -1.369 -31.438 4.949 1 94.88 298 ASP B O 1
ATOM 5946 N N . SER B 1 299 ? -2.977 -32.844 4.207 1 95.69 299 SER B N 1
ATOM 5947 C CA . SER B 1 299 ? -1.988 -33.781 3.684 1 95.69 299 SER B CA 1
ATOM 5948 C C . SER B 1 299 ? -1.228 -33.188 2.506 1 95.69 299 SER B C 1
ATOM 5950 O O . SER B 1 299 ? -0.01 -33.344 2.398 1 95.69 299 SER B O 1
ATOM 5952 N N . VAL B 1 300 ? -1.994 -32.531 1.669 1 96.62 300 VAL B N 1
ATOM 5953 C CA . VAL B 1 300 ? -1.366 -31.906 0.504 1 96.62 300 VAL B CA 1
ATOM 5954 C C . VAL B 1 300 ? -0.406 -30.812 0.955 1 96.62 300 VAL B C 1
ATOM 5956 O O . VAL B 1 300 ? 0.699 -30.688 0.423 1 96.62 300 VAL B O 1
ATOM 5959 N N . ILE B 1 301 ? -0.808 -30.031 1.941 1 96.19 301 ILE B N 1
ATOM 5960 C CA . ILE B 1 301 ? 0.02 -28.953 2.473 1 96.19 301 ILE B CA 1
ATOM 5961 C C . ILE B 1 301 ? 1.3 -29.531 3.072 1 96.19 301 ILE B C 1
ATOM 5963 O O . ILE B 1 301 ? 2.391 -28.984 2.859 1 96.19 301 ILE B O 1
ATOM 5967 N N . SER B 1 302 ? 1.152 -30.578 3.783 1 96.31 302 SER B N 1
ATOM 5968 C CA . SER B 1 302 ? 2.305 -31.219 4.406 1 96.31 302 SER B CA 1
ATOM 5969 C C . SER B 1 302 ? 3.287 -31.734 3.361 1 96.31 302 SER B C 1
ATOM 5971 O O . SER B 1 302 ? 4.5 -31.609 3.525 1 96.31 302 SER B O 1
ATOM 5973 N N . VAL B 1 303 ? 2.756 -32.312 2.32 1 97.12 303 VAL B N 1
ATOM 5974 C CA . VAL B 1 303 ? 3.607 -32.812 1.245 1 97.12 303 VAL B CA 1
ATOM 5975 C C . VAL B 1 303 ? 4.312 -31.641 0.559 1 97.12 303 VAL B C 1
ATOM 5977 O O . VAL B 1 303 ? 5.48 -31.75 0.185 1 97.12 303 VAL B O 1
ATOM 5980 N N . LEU B 1 304 ? 3.602 -30.578 0.402 1 96.31 304 LEU B N 1
ATOM 5981 C CA . LEU B 1 304 ? 4.18 -29.391 -0.218 1 96.31 304 LEU B CA 1
ATOM 5982 C C . LEU B 1 304 ? 5.305 -28.812 0.639 1 96.31 304 LEU B C 1
ATOM 5984 O O . LEU B 1 304 ? 6.32 -28.359 0.111 1 96.31 304 LEU B O 1
ATOM 5988 N N . GLU B 1 305 ? 5.145 -28.812 1.919 1 94.94 305 GLU B N 1
ATOM 5989 C CA . GLU B 1 305 ? 6.191 -28.359 2.83 1 94.94 305 GLU B CA 1
ATOM 5990 C C . GLU B 1 305 ? 7.438 -29.234 2.725 1 94.94 305 GLU B C 1
ATOM 5992 O O . GLU B 1 305 ? 8.562 -28.719 2.715 1 94.94 305 GLU B O 1
ATOM 5997 N N . GLU B 1 306 ? 7.188 -30.516 2.627 1 96.56 306 GLU B N 1
ATOM 5998 C CA . GLU B 1 306 ? 8.305 -31.438 2.445 1 96.56 306 GLU B CA 1
ATOM 5999 C C . GLU B 1 306 ? 8.969 -31.234 1.088 1 96.56 306 GLU B C 1
ATOM 6001 O O . GLU B 1 306 ? 10.195 -31.359 0.964 1 96.56 306 GLU B O 1
ATOM 6006 N N . LEU B 1 307 ? 8.148 -30.969 0.132 1 96.06 307 LEU B N 1
ATOM 6007 C CA . LEU B 1 307 ? 8.625 -30.781 -1.234 1 96.06 307 LEU B CA 1
ATOM 6008 C C . LEU B 1 307 ? 9.555 -29.578 -1.323 1 96.06 307 LEU B C 1
ATOM 6010 O O . LEU B 1 307 ? 10.617 -29.656 -1.939 1 96.06 307 LEU B O 1
ATOM 6014 N N . THR B 1 308 ? 9.203 -28.469 -0.733 1 93.81 308 THR B N 1
ATOM 6015 C CA . THR B 1 308 ? 9.961 -27.234 -0.825 1 93.81 308 THR B CA 1
ATOM 6016 C C . THR B 1 308 ? 11.203 -27.297 0.06 1 93.81 308 THR B C 1
ATOM 6018 O O . THR B 1 308 ? 12.102 -26.453 -0.054 1 93.81 308 THR B O 1
ATOM 6021 N N . GLY B 1 309 ? 11.258 -28.297 0.882 1 93.62 309 GLY B N 1
ATOM 6022 C CA . GLY B 1 309 ? 12.438 -28.5 1.711 1 93.62 309 GLY B CA 1
ATOM 6023 C C . GLY B 1 309 ? 13.352 -29.594 1.195 1 93.62 309 GLY B C 1
ATOM 6024 O O . GLY B 1 309 ? 14.406 -29.859 1.774 1 93.62 309 GLY B O 1
ATOM 6025 N N . CYS B 1 310 ? 12.969 -30.266 0.069 1 92 310 CYS B N 1
ATOM 6026 C CA . CYS B 1 310 ? 13.688 -31.422 -0.456 1 92 310 CYS B CA 1
ATOM 6027 C C . CYS B 1 310 ? 14.469 -31.047 -1.708 1 92 310 CYS B C 1
ATOM 6029 O O . CYS B 1 310 ? 13.93 -30.438 -2.631 1 92 310 CYS B O 1
ATOM 6031 N N . PRO B 1 311 ? 15.68 -31.531 -1.916 1 90.31 311 PRO B N 1
ATOM 6032 C CA . PRO B 1 311 ? 16.562 -32.094 -0.893 1 90.31 311 PRO B CA 1
ATOM 6033 C C . PRO B 1 311 ? 17.078 -31.062 0.098 1 90.31 311 PRO B C 1
ATOM 6035 O O . PRO B 1 311 ? 17.484 -31.422 1.21 1 90.31 311 PRO B O 1
ATOM 6038 N N . THR B 1 312 ? 17.219 -29.812 -0.438 1 91.38 312 THR B N 1
ATOM 6039 C CA . THR B 1 312 ? 17.516 -28.641 0.39 1 91.38 312 THR B CA 1
ATOM 6040 C C . THR B 1 312 ? 16.453 -27.578 0.236 1 91.38 312 THR B C 1
ATOM 6042 O O . THR B 1 312 ? 15.664 -27.609 -0.712 1 91.38 312 THR B O 1
ATOM 6045 N N . GLU B 1 313 ? 16.453 -26.719 1.132 1 91.88 313 GLU B N 1
ATOM 6046 C CA . GLU B 1 313 ? 15.398 -25.703 1.13 1 91.88 313 GLU B CA 1
ATOM 6047 C C . GLU B 1 313 ? 15.398 -24.906 -0.171 1 91.88 313 GLU B C 1
ATOM 6049 O O . GLU B 1 313 ? 16.453 -24.453 -0.623 1 91.88 313 GLU B O 1
ATOM 6054 N N . TRP B 1 314 ? 14.164 -24.812 -0.745 1 90.75 314 TRP B N 1
ATOM 6055 C CA . TRP B 1 314 ? 13.992 -24.078 -1.996 1 90.75 314 TRP B CA 1
ATOM 6056 C C . TRP B 1 314 ? 14.18 -22.578 -1.781 1 90.75 314 TRP B C 1
ATOM 6058 O O . TRP B 1 314 ? 13.969 -22.078 -0.676 1 90.75 314 TRP B O 1
ATOM 6068 N N . GLN B 1 315 ? 14.586 -21.953 -2.838 1 88.25 315 GLN B N 1
ATOM 6069 C CA . GLN B 1 315 ? 14.461 -20.5 -2.84 1 88.25 315 GLN B CA 1
ATOM 6070 C C . GLN B 1 315 ? 13 -20.078 -2.715 1 88.25 315 GLN B C 1
ATOM 6072 O O . GLN B 1 315 ? 12.117 -20.688 -3.32 1 88.25 315 GLN B O 1
ATOM 6077 N N . THR B 1 316 ? 12.828 -19.078 -1.986 1 89.88 316 THR B N 1
ATOM 6078 C CA . THR B 1 316 ? 11.461 -18.625 -1.715 1 89.88 316 THR B CA 1
ATOM 6079 C C . THR B 1 316 ? 10.758 -18.234 -3.008 1 89.88 316 THR B C 1
ATOM 6081 O O . THR B 1 316 ? 9.547 -18.422 -3.146 1 89.88 316 THR B O 1
ATOM 6084 N N . GLU B 1 317 ? 11.508 -17.719 -3.973 1 87.38 317 GLU B N 1
ATOM 6085 C CA . GLU B 1 317 ? 10.93 -17.297 -5.25 1 87.38 317 GLU B CA 1
ATOM 6086 C C . GLU B 1 317 ? 10.406 -18.5 -6.035 1 87.38 317 GLU B C 1
ATOM 6088 O O . GLU B 1 317 ? 9.391 -18.406 -6.727 1 87.38 317 GLU B O 1
ATOM 6093 N N . ASN B 1 318 ? 11.125 -19.594 -5.98 1 88.38 318 ASN B N 1
ATOM 6094 C CA . ASN B 1 318 ? 10.688 -20.797 -6.676 1 88.38 318 ASN B CA 1
ATOM 6095 C C . ASN B 1 318 ? 9.438 -21.391 -6.031 1 88.38 318 ASN B C 1
ATOM 6097 O O . ASN B 1 318 ? 8.578 -21.938 -6.723 1 88.38 318 ASN B O 1
ATOM 6101 N N . MET B 1 319 ? 9.398 -21.344 -4.738 1 91.19 319 MET B N 1
ATOM 6102 C CA . MET B 1 319 ? 8.18 -21.75 -4.047 1 91.19 319 MET B CA 1
ATOM 6103 C C . MET B 1 319 ? 6.996 -20.891 -4.473 1 91.19 319 MET B C 1
ATOM 6105 O O . MET B 1 319 ? 5.902 -21.406 -4.715 1 91.19 319 MET B O 1
ATOM 6109 N N . ALA B 1 320 ? 7.262 -19.625 -4.543 1 91.75 320 ALA B N 1
ATOM 6110 C CA . ALA B 1 320 ? 6.211 -18.703 -4.961 1 91.75 320 ALA B CA 1
ATOM 6111 C C . ALA B 1 320 ? 5.758 -19 -6.387 1 91.75 320 ALA B C 1
ATOM 6113 O O . ALA B 1 320 ? 4.566 -18.922 -6.691 1 91.75 320 ALA B O 1
ATOM 6114 N N . ARG B 1 321 ? 6.684 -19.297 -7.266 1 89.56 321 ARG B N 1
ATOM 6115 C CA . ARG B 1 321 ? 6.352 -19.625 -8.648 1 89.56 321 ARG B CA 1
ATOM 6116 C C . ARG B 1 321 ? 5.441 -20.844 -8.711 1 89.56 321 ARG B C 1
ATOM 6118 O O . ARG B 1 321 ? 4.484 -20.875 -9.492 1 89.56 321 ARG B O 1
ATOM 6125 N N . LEU B 1 322 ? 5.809 -21.812 -7.941 1 91.81 322 LEU B N 1
ATOM 6126 C CA . LEU B 1 322 ? 4.992 -23.031 -7.887 1 91.81 322 LEU B CA 1
ATOM 6127 C C . LEU B 1 322 ? 3.582 -22.703 -7.398 1 91.81 322 LEU B C 1
ATOM 6129 O O . LEU B 1 322 ? 2.6 -23.188 -7.961 1 91.81 322 LEU B O 1
ATOM 6133 N N . LEU B 1 323 ? 3.449 -21.875 -6.375 1 93.88 323 LEU B N 1
ATOM 6134 C CA . LEU B 1 323 ? 2.152 -21.547 -5.793 1 93.88 323 LEU B CA 1
ATOM 6135 C C . LEU B 1 323 ? 1.297 -20.766 -6.781 1 93.88 323 LEU B C 1
ATOM 6137 O O . LEU B 1 323 ? 0.083 -20.969 -6.855 1 93.88 323 LEU B O 1
ATOM 6141 N N . VAL B 1 324 ? 1.943 -19.891 -7.527 1 92.31 324 VAL B N 1
ATOM 6142 C CA . VAL B 1 324 ? 1.216 -19.125 -8.539 1 92.31 324 VAL B CA 1
ATOM 6143 C C . VAL B 1 324 ? 0.646 -20.078 -9.586 1 92.31 324 VAL B C 1
ATOM 6145 O O . VAL B 1 324 ? -0.508 -19.938 -10 1 92.31 324 VAL B O 1
ATOM 6148 N N . MET B 1 325 ? 1.445 -21.047 -9.945 1 91 325 MET B N 1
ATOM 6149 C CA . MET B 1 325 ? 1.031 -21.984 -10.984 1 91 325 MET B CA 1
ATOM 6150 C C . MET B 1 325 ? -0.039 -22.938 -10.461 1 91 325 MET B C 1
ATOM 6152 O O . MET B 1 325 ? -0.867 -23.438 -11.227 1 91 325 MET B O 1
ATOM 6156 N N . CYS B 1 326 ? -0.027 -23.219 -9.188 1 93.19 326 CYS B N 1
ATOM 6157 C CA . CYS B 1 326 ? -1.036 -24.078 -8.586 1 93.19 326 CYS B CA 1
ATOM 6158 C C . CYS B 1 326 ? -2.389 -23.375 -8.523 1 93.19 326 CYS B C 1
ATOM 6160 O O . CYS B 1 326 ? -3.428 -24.031 -8.422 1 93.19 326 CYS B O 1
ATOM 6162 N N . GLY B 1 327 ? -2.373 -22.031 -8.508 1 90.69 327 GLY B N 1
ATOM 6163 C CA . GLY B 1 327 ? -3.623 -21.281 -8.492 1 90.69 327 GLY B CA 1
ATOM 6164 C C . GLY B 1 327 ? -4.105 -20.969 -7.09 1 90.69 327 GLY B C 1
ATOM 6165 O O . GLY B 1 327 ? -3.479 -21.359 -6.105 1 90.69 327 GLY B O 1
ATOM 6166 N N . GLU B 1 328 ? -5.223 -20.344 -6.953 1 93 328 GLU B N 1
ATOM 6167 C CA . GLU B 1 328 ? -5.758 -19.828 -5.695 1 93 328 GLU B CA 1
ATOM 6168 C C . GLU B 1 328 ? -6.203 -20.969 -4.781 1 93 328 GLU B C 1
ATOM 6170 O O . GLU B 1 328 ? -6.082 -20.875 -3.559 1 93 328 GLU B O 1
ATOM 6175 N N . GLY B 1 329 ? -6.707 -21.984 -5.465 1 92.62 329 GLY B N 1
ATOM 6176 C CA . GLY B 1 329 ? -7.234 -23.094 -4.699 1 92.62 329 GLY B CA 1
ATOM 6177 C C . GLY B 1 329 ? -6.207 -23.75 -3.791 1 92.62 329 GLY B C 1
ATOM 6178 O O . GLY B 1 329 ? -6.539 -24.219 -2.701 1 92.62 329 GLY B O 1
ATOM 6179 N N . VAL B 1 330 ? -5.004 -23.781 -4.227 1 94.88 330 VAL B N 1
ATOM 6180 C CA . VAL B 1 330 ? -3.938 -24.391 -3.445 1 94.88 330 VAL B CA 1
ATOM 6181 C C . VAL B 1 330 ? -3.166 -23.328 -2.686 1 94.88 330 VAL B C 1
ATOM 6183 O O . VAL B 1 330 ? -2.771 -23.531 -1.534 1 94.88 330 VAL B O 1
ATOM 6186 N N . CYS B 1 331 ? -3.031 -22.188 -3.273 1 96 331 CYS B N 1
ATOM 6187 C CA . CYS B 1 331 ? -2.215 -21.125 -2.723 1 96 331 CYS B CA 1
ATOM 6188 C C . CYS B 1 331 ? -2.812 -20.594 -1.424 1 96 331 CYS B C 1
ATOM 6190 O O . CYS B 1 331 ? -2.104 -20.438 -0.429 1 96 331 CYS B O 1
ATOM 6192 N N . VAL B 1 332 ? -4.125 -20.375 -1.327 1 95.94 332 VAL B N 1
ATOM 6193 C CA . VAL B 1 332 ? -4.797 -19.75 -0.189 1 95.94 332 VAL B CA 1
ATOM 6194 C C . VAL B 1 332 ? -4.691 -20.672 1.03 1 95.94 332 VAL B C 1
ATOM 6196 O O . VAL B 1 332 ? -4.254 -20.234 2.1 1 95.94 332 VAL B O 1
ATOM 6199 N N . PRO B 1 333 ? -4.969 -21.953 0.864 1 96.19 333 PRO B N 1
ATOM 6200 C CA . PRO B 1 333 ? -4.859 -22.812 2.047 1 96.19 333 PRO B CA 1
ATOM 6201 C C . PRO B 1 333 ? -3.42 -22.969 2.535 1 96.19 333 PRO B C 1
ATOM 6203 O O . PRO B 1 333 ? -3.184 -23.078 3.74 1 96.19 333 PRO B O 1
ATOM 6206 N N . VAL B 1 334 ? -2.484 -23 1.695 1 96.38 334 VAL B N 1
ATOM 6207 C CA . VAL B 1 334 ? -1.082 -23.141 2.07 1 96.38 334 VAL B CA 1
ATOM 6208 C C . VAL B 1 334 ? -0.645 -21.922 2.896 1 96.38 334 VAL B C 1
ATOM 6210 O O . VAL B 1 334 ? -0.02 -22.078 3.947 1 96.38 334 VAL B O 1
ATOM 6213 N N . LEU B 1 335 ? -0.978 -20.766 2.422 1 96.38 335 LEU B N 1
ATOM 6214 C CA . LEU B 1 335 ? -0.591 -19.531 3.102 1 96.38 335 LEU B CA 1
ATOM 6215 C C . LEU B 1 335 ? -1.391 -19.344 4.387 1 96.38 335 LEU B C 1
ATOM 6217 O O . LEU B 1 335 ? -0.855 -18.875 5.395 1 96.38 335 LEU B O 1
ATOM 6221 N N . ALA B 1 336 ? -2.695 -19.703 4.328 1 94.75 336 ALA B N 1
ATOM 6222 C CA . ALA B 1 336 ? -3.525 -19.625 5.523 1 94.75 336 ALA B CA 1
ATOM 6223 C C . ALA B 1 336 ? -2.994 -20.531 6.625 1 94.75 336 ALA B C 1
ATOM 6225 O O . ALA B 1 336 ? -3.018 -20.172 7.805 1 94.75 336 ALA B O 1
ATOM 6226 N N . SER B 1 337 ? -2.561 -21.688 6.219 1 94.38 337 SER B N 1
ATOM 6227 C CA . SER B 1 337 ? -1.997 -22.641 7.18 1 94.38 337 SER B CA 1
ATOM 6228 C C . SER B 1 337 ? -0.757 -22.062 7.855 1 94.38 337 SER B C 1
ATOM 6230 O O . SER B 1 337 ? -0.567 -22.234 9.062 1 94.38 337 SER B O 1
ATOM 6232 N N . LYS B 1 338 ? 0.074 -21.359 7.152 1 94.38 338 LYS B N 1
ATOM 6233 C CA . LYS B 1 338 ? 1.259 -20.734 7.727 1 94.38 338 LYS B CA 1
ATOM 6234 C C . LYS B 1 338 ? 0.873 -19.625 8.688 1 94.38 338 LYS B C 1
ATOM 6236 O O . LYS B 1 338 ? 1.526 -19.422 9.719 1 94.38 338 LYS B O 1
ATOM 6241 N N . ALA B 1 339 ? -0.137 -18.844 8.344 1 92.81 339 ALA B N 1
ATOM 6242 C CA . ALA B 1 339 ? -0.612 -17.766 9.188 1 92.81 339 ALA B CA 1
ATOM 6243 C C . ALA B 1 339 ? -1.187 -18.281 10.5 1 92.81 339 ALA B C 1
ATOM 6245 O O . ALA B 1 339 ? -0.883 -17.766 11.578 1 92.81 339 ALA B O 1
ATOM 6246 N N . ILE B 1 340 ? -1.989 -19.375 10.406 1 91.75 340 ILE B N 1
ATOM 6247 C CA . ILE B 1 340 ? -2.684 -19.953 11.555 1 91.75 340 ILE B CA 1
ATOM 6248 C C . ILE B 1 340 ? -1.675 -20.609 12.484 1 91.75 340 ILE B C 1
ATOM 6250 O O . ILE B 1 340 ? -1.818 -20.547 13.711 1 91.75 340 ILE B O 1
ATOM 6254 N N . ASN B 1 341 ? -0.609 -21.188 11.953 1 91.75 341 ASN B N 1
ATOM 6255 C CA . ASN B 1 341 ? 0.371 -21.922 12.742 1 91.75 341 ASN B CA 1
ATOM 6256 C C . ASN B 1 341 ? 1.483 -21 13.25 1 91.75 341 ASN B C 1
ATOM 6258 O O . ASN B 1 341 ? 2.465 -21.469 13.828 1 91.75 341 ASN B O 1
ATOM 6262 N N . GLY B 1 342 ? 1.419 -19.703 12.992 1 89.56 342 GLY B N 1
ATOM 6263 C CA . GLY B 1 342 ? 2.33 -18.719 13.555 1 89.56 342 GLY B CA 1
ATOM 6264 C C . GLY B 1 342 ? 3.646 -18.625 12.805 1 89.56 342 GLY B C 1
ATOM 6265 O O . GLY B 1 342 ? 4.645 -18.141 13.344 1 89.56 342 GLY B O 1
ATOM 6266 N N . LYS B 1 343 ? 3.719 -19.203 11.656 1 93.25 343 LYS B N 1
ATOM 6267 C CA . LYS B 1 343 ? 4.914 -19.094 10.82 1 93.25 343 LYS B CA 1
ATOM 6268 C C . LYS B 1 343 ? 4.906 -17.797 10.008 1 93.25 343 LYS B C 1
ATOM 6270 O O . LYS B 1 343 ? 5.027 -17.828 8.781 1 93.25 343 LYS B O 1
ATOM 6275 N N . THR B 1 344 ? 4.906 -16.672 10.695 1 92.12 344 THR B N 1
ATOM 6276 C CA . THR B 1 344 ? 4.691 -15.359 10.078 1 92.12 344 THR B CA 1
ATOM 6277 C C . THR B 1 344 ? 5.895 -14.961 9.234 1 92.12 344 THR B C 1
ATOM 6279 O O . THR B 1 344 ? 5.742 -14.328 8.188 1 92.12 344 THR B O 1
ATOM 6282 N N . SER B 1 345 ? 7.086 -15.32 9.68 1 92.62 345 SER B N 1
ATOM 6283 C CA . SER B 1 345 ? 8.289 -14.961 8.938 1 92.62 345 SER B CA 1
ATOM 6284 C C . SER B 1 345 ? 8.336 -15.648 7.582 1 92.62 345 SER B C 1
ATOM 6286 O O . SER B 1 345 ? 8.648 -15.016 6.57 1 92.62 345 SER B O 1
ATOM 6288 N N . GLN B 1 346 ? 7.992 -16.938 7.609 1 93.5 346 GLN B N 1
ATOM 6289 C CA . GLN B 1 346 ? 7.957 -17.688 6.352 1 93.5 346 GLN B CA 1
ATOM 6290 C C . GLN B 1 346 ? 6.84 -17.172 5.445 1 93.5 346 GLN B C 1
ATOM 6292 O O . GLN B 1 346 ? 7.02 -17.062 4.23 1 93.5 346 GLN B O 1
ATOM 6297 N N . LEU B 1 347 ? 5.75 -16.875 6.094 1 95.56 347 LEU B N 1
ATOM 6298 C CA . LEU B 1 347 ? 4.605 -16.375 5.34 1 95.56 347 LEU B CA 1
ATOM 6299 C C . LEU B 1 347 ? 4.945 -15.07 4.641 1 95.56 347 LEU B C 1
ATOM 6301 O O . LEU B 1 347 ? 4.648 -14.898 3.457 1 95.56 347 LEU B O 1
ATOM 6305 N N . SER B 1 348 ? 5.57 -14.172 5.348 1 95.56 348 SER B N 1
ATOM 6306 C CA . SER B 1 348 ? 5.898 -12.859 4.789 1 95.56 348 SER B CA 1
ATOM 6307 C C . SER B 1 348 ? 6.891 -12.984 3.639 1 95.56 348 SER B C 1
ATOM 6309 O O . SER B 1 348 ? 6.766 -12.289 2.627 1 95.56 348 SER B O 1
ATOM 6311 N N . SER B 1 349 ? 7.836 -13.836 3.834 1 94.62 349 SER B N 1
ATOM 6312 C CA . SER B 1 349 ? 8.812 -14.039 2.771 1 94.62 349 SER B CA 1
ATOM 6313 C C . SER B 1 349 ? 8.156 -14.57 1.506 1 94.62 349 SER B C 1
ATOM 6315 O O . SER B 1 349 ? 8.516 -14.172 0.396 1 94.62 349 SER B O 1
ATOM 6317 N N . VAL B 1 350 ? 7.207 -15.477 1.665 1 95.25 350 VAL B N 1
ATOM 6318 C CA . VAL B 1 350 ? 6.527 -16.062 0.519 1 95.25 350 VAL B CA 1
ATOM 6319 C C . VAL B 1 350 ? 5.641 -15.023 -0.154 1 95.25 350 VAL B C 1
ATOM 6321 O O . VAL B 1 350 ? 5.559 -14.969 -1.383 1 95.25 350 VAL B O 1
ATOM 6324 N N . ILE B 1 351 ? 4.98 -14.195 0.622 1 96.25 351 ILE B N 1
ATOM 6325 C CA . ILE B 1 351 ? 4.098 -13.172 0.071 1 96.25 351 ILE B CA 1
ATOM 6326 C C . ILE B 1 351 ? 4.91 -12.172 -0.746 1 96.25 351 ILE B C 1
ATOM 6328 O O . ILE B 1 351 ? 4.5 -11.773 -1.838 1 96.25 351 ILE B O 1
ATOM 6332 N N . VAL B 1 352 ? 6.043 -11.758 -0.219 1 94.38 352 VAL B N 1
ATOM 6333 C CA . VAL B 1 352 ? 6.906 -10.82 -0.934 1 94.38 352 VAL B CA 1
ATOM 6334 C C . VAL B 1 352 ? 7.43 -11.477 -2.211 1 94.38 352 VAL B C 1
ATOM 6336 O O . VAL B 1 352 ? 7.496 -10.828 -3.262 1 94.38 352 VAL B O 1
ATOM 6339 N N . ALA B 1 353 ? 7.77 -12.742 -2.115 1 92.31 353 ALA B N 1
ATOM 6340 C CA . ALA B 1 353 ? 8.211 -13.469 -3.301 1 92.31 353 ALA B CA 1
ATOM 6341 C C . ALA B 1 353 ? 7.086 -13.586 -4.324 1 92.31 353 ALA B C 1
ATOM 6343 O O . ALA B 1 353 ? 7.328 -13.547 -5.531 1 92.31 353 ALA B O 1
ATOM 6344 N N . LEU B 1 354 ? 5.879 -13.82 -3.852 1 94.5 354 LEU B N 1
ATOM 6345 C CA . LEU B 1 354 ? 4.719 -13.867 -4.734 1 94.5 354 LEU B CA 1
ATOM 6346 C C . LEU B 1 354 ? 4.535 -12.547 -5.465 1 94.5 354 LEU B C 1
ATOM 6348 O O . LEU B 1 354 ? 4.211 -12.523 -6.652 1 94.5 354 LEU B O 1
ATOM 6352 N N . ALA B 1 355 ? 4.719 -11.453 -4.746 1 93.81 355 ALA B N 1
ATOM 6353 C CA . ALA B 1 355 ? 4.617 -10.141 -5.379 1 93.81 355 ALA B CA 1
ATOM 6354 C C . ALA B 1 355 ? 5.676 -9.969 -6.465 1 93.81 355 ALA B C 1
ATOM 6356 O O . ALA B 1 355 ? 5.387 -9.453 -7.547 1 93.81 355 ALA B O 1
ATOM 6357 N N . LEU B 1 356 ? 6.875 -10.336 -6.164 1 91 356 LEU B N 1
ATOM 6358 C CA . LEU B 1 356 ? 7.973 -10.242 -7.121 1 91 356 LEU B CA 1
ATOM 6359 C C . LEU B 1 356 ? 7.691 -11.086 -8.359 1 91 356 LEU B C 1
ATOM 6361 O O . LEU B 1 356 ? 7.855 -10.617 -9.484 1 91 356 LEU B O 1
ATOM 6365 N N . VAL B 1 357 ? 7.246 -12.352 -8.148 1 89.94 357 VAL B N 1
ATOM 6366 C CA . VAL B 1 357 ? 6.98 -13.273 -9.242 1 89.94 357 VAL B CA 1
ATOM 6367 C C . VAL B 1 357 ? 5.812 -12.758 -10.078 1 89.94 357 VAL B C 1
ATOM 6369 O O . VAL B 1 357 ? 5.824 -12.867 -11.312 1 89.94 357 VAL B O 1
ATOM 6372 N N . THR B 1 358 ? 4.812 -12.258 -9.422 1 90.88 358 THR B N 1
ATOM 6373 C CA . THR B 1 358 ? 3.666 -11.703 -10.125 1 90.88 358 THR B CA 1
ATOM 6374 C C . THR B 1 358 ? 4.098 -10.539 -11.016 1 90.88 358 THR B C 1
ATOM 6376 O O . THR B 1 358 ? 3.629 -10.406 -12.148 1 90.88 358 THR B O 1
ATOM 6379 N N . TYR B 1 359 ? 4.977 -9.711 -10.555 1 89.5 359 TYR B N 1
ATOM 6380 C CA . TYR B 1 359 ? 5.484 -8.578 -11.32 1 89.5 359 TYR B CA 1
ATOM 6381 C C . TYR B 1 359 ? 6.34 -9.047 -12.484 1 89.5 359 TYR B C 1
ATOM 6383 O O . TYR B 1 359 ? 6.16 -8.594 -13.617 1 89.5 359 TYR B O 1
ATOM 6391 N N . LEU B 1 360 ? 7.273 -9.961 -12.18 1 85.94 360 LEU B N 1
ATOM 6392 C CA . LEU B 1 360 ? 8.203 -10.43 -13.195 1 85.94 360 LEU B CA 1
ATOM 6393 C C . LEU B 1 360 ? 7.469 -11.172 -14.305 1 85.94 360 LEU B C 1
ATOM 6395 O O . LEU B 1 360 ? 7.895 -11.156 -15.461 1 85.94 360 LEU B O 1
ATOM 6399 N N . SER B 1 361 ? 6.352 -11.836 -13.984 1 83.94 361 SER B N 1
ATOM 6400 C CA . SER B 1 361 ? 5.59 -12.617 -14.953 1 83.94 361 SER B CA 1
ATOM 6401 C C . SER B 1 361 ? 4.496 -11.773 -15.602 1 83.94 361 SER B C 1
ATOM 6403 O O . SER B 1 361 ? 3.65 -12.297 -16.328 1 83.94 361 SER B O 1
ATOM 6405 N N . SER B 1 362 ? 4.41 -10.477 -15.297 1 86.12 362 SER B N 1
ATOM 6406 C CA . SER B 1 362 ? 3.445 -9.531 -15.852 1 86.12 362 SER B CA 1
ATOM 6407 C C . SER B 1 362 ? 2.014 -9.969 -15.57 1 86.12 362 SER B C 1
ATOM 6409 O O . SER B 1 362 ? 1.153 -9.906 -16.453 1 86.12 362 SER B O 1
ATOM 6411 N N . LEU B 1 363 ? 1.899 -10.617 -14.422 1 86.5 363 LEU B N 1
ATOM 6412 C CA . LEU B 1 363 ? 0.556 -10.945 -13.961 1 86.5 363 LEU B CA 1
ATOM 6413 C C . LEU B 1 363 ? -0.091 -9.758 -13.266 1 86.5 363 LEU B C 1
ATOM 6415 O O . LEU B 1 363 ? 0.598 -8.812 -12.875 1 86.5 363 LEU B O 1
ATOM 6419 N N . ASN B 1 364 ? -1.37 -9.758 -13.195 1 89.31 364 ASN B N 1
ATOM 6420 C CA . ASN B 1 364 ? -2.078 -8.688 -12.5 1 89.31 364 ASN B CA 1
ATOM 6421 C C . ASN B 1 364 ? -1.926 -8.805 -10.992 1 89.31 364 ASN B C 1
ATOM 6423 O O . ASN B 1 364 ? -2.277 -9.828 -10.398 1 89.31 364 ASN B O 1
ATOM 6427 N N . MET B 1 365 ? -1.537 -7.781 -10.383 1 92.62 365 MET B N 1
ATOM 6428 C CA . MET B 1 365 ? -1.284 -7.766 -8.945 1 92.62 365 MET B CA 1
ATOM 6429 C C . MET B 1 365 ? -2.588 -7.875 -8.164 1 92.62 365 MET B C 1
ATOM 6431 O O . MET B 1 365 ? -2.574 -8.148 -6.965 1 92.62 365 MET B O 1
ATOM 6435 N N . SER B 1 366 ? -3.686 -7.668 -8.781 1 90.38 366 SER B N 1
ATOM 6436 C CA . SER B 1 366 ? -4.977 -7.805 -8.125 1 90.38 366 SER B CA 1
ATOM 6437 C C . SER B 1 366 ? -5.199 -9.227 -7.625 1 90.38 366 SER B C 1
ATOM 6439 O O . SER B 1 366 ? -5.906 -9.445 -6.641 1 90.38 366 SER B O 1
ATOM 6441 N N . TRP B 1 367 ? -4.574 -10.141 -8.352 1 92.12 367 TRP B N 1
ATOM 6442 C CA . TRP B 1 367 ? -4.645 -11.539 -7.941 1 92.12 367 TRP B CA 1
ATOM 6443 C C . TRP B 1 367 ? -4.07 -11.727 -6.539 1 92.12 367 TRP B C 1
ATOM 6445 O O . TRP B 1 367 ? -4.676 -12.406 -5.703 1 92.12 367 TRP B O 1
ATOM 6455 N N . LEU B 1 368 ? -2.92 -11.211 -6.281 1 93.94 368 LEU B N 1
ATOM 6456 C CA . LEU B 1 368 ? -2.268 -11.352 -4.984 1 93.94 368 LEU B CA 1
ATOM 6457 C C . LEU B 1 368 ? -3.088 -10.68 -3.887 1 93.94 368 LEU B C 1
ATOM 6459 O O . LEU B 1 368 ? -3.166 -11.188 -2.766 1 93.94 368 LEU B O 1
ATOM 6463 N N . ILE B 1 369 ? -3.668 -9.508 -4.18 1 92.31 369 ILE B N 1
ATOM 6464 C CA . ILE B 1 369 ? -4.492 -8.812 -3.201 1 92.31 369 ILE B CA 1
ATOM 6465 C C . ILE B 1 369 ? -5.707 -9.664 -2.848 1 92.31 369 ILE B C 1
ATOM 6467 O O . ILE B 1 369 ? -6.102 -9.742 -1.681 1 92.31 369 ILE B O 1
ATOM 6471 N N . HIS B 1 370 ? -6.234 -10.297 -3.852 1 90.81 370 HIS B N 1
ATOM 6472 C CA . HIS B 1 370 ? -7.359 -11.195 -3.617 1 90.81 370 HIS B CA 1
ATOM 6473 C C . HIS B 1 370 ? -6.957 -12.359 -2.723 1 90.81 370 HIS B C 1
ATOM 6475 O O . HIS B 1 370 ? -7.719 -12.766 -1.84 1 90.81 370 HIS B O 1
ATOM 6481 N N . ILE B 1 371 ? -5.824 -12.914 -3.014 1 93.38 371 ILE B N 1
ATOM 6482 C CA . ILE B 1 371 ? -5.309 -14.008 -2.201 1 93.38 371 ILE B CA 1
ATOM 6483 C C . ILE B 1 371 ? -5.176 -13.555 -0.75 1 93.38 371 ILE B C 1
ATOM 6485 O O . ILE B 1 371 ? -5.566 -14.281 0.171 1 93.38 371 ILE B O 1
ATOM 6489 N N . LEU B 1 372 ? -4.648 -12.367 -0.479 1 92.94 372 LEU B N 1
ATOM 6490 C CA . LEU B 1 372 ? -4.461 -11.836 0.865 1 92.94 372 LEU B CA 1
ATOM 6491 C C . LEU B 1 372 ? -5.801 -11.625 1.561 1 92.94 372 LEU B C 1
ATOM 6493 O O . LEU B 1 372 ? -5.938 -11.906 2.754 1 92.94 372 LEU B O 1
ATOM 6497 N N . GLN B 1 373 ? -6.719 -11.133 0.832 1 90.38 373 GLN B N 1
ATOM 6498 C CA . GLN B 1 373 ? -8.055 -10.93 1.389 1 90.38 373 GLN B CA 1
ATOM 6499 C C . GLN B 1 373 ? -8.68 -12.25 1.82 1 90.38 373 GLN B C 1
ATOM 6501 O O . GLN B 1 373 ? -9.297 -12.336 2.883 1 90.38 373 GLN B O 1
ATOM 6506 N N . GLU B 1 374 ? -8.516 -13.289 0.988 1 91.38 374 GLU B N 1
ATOM 6507 C CA . GLU B 1 374 ? -9.055 -14.609 1.31 1 91.38 374 GLU B CA 1
ATOM 6508 C C . GLU B 1 374 ? -8.383 -15.188 2.553 1 91.38 374 GLU B C 1
ATOM 6510 O O . GLU B 1 374 ? -9.047 -15.789 3.398 1 91.38 374 GLU B O 1
ATOM 6515 N N . ILE B 1 375 ? -7.102 -15 2.652 1 93 375 ILE B N 1
ATOM 6516 C CA . ILE B 1 375 ? -6.363 -15.492 3.809 1 93 375 ILE B CA 1
ATOM 6517 C C . ILE B 1 375 ? -6.883 -14.828 5.078 1 93 375 ILE B C 1
ATOM 6519 O O . ILE B 1 375 ? -7.07 -15.484 6.102 1 93 375 ILE B O 1
ATOM 6523 N N . CYS B 1 376 ? -7.09 -13.547 5.031 1 88.31 376 CYS B N 1
ATOM 6524 C CA . CYS B 1 376 ? -7.523 -12.797 6.199 1 88.31 376 CYS B CA 1
ATOM 6525 C C . CYS B 1 376 ? -8.922 -13.219 6.629 1 88.31 376 CYS B C 1
ATOM 6527 O O . CYS B 1 376 ? -9.273 -13.109 7.805 1 88.31 376 CYS B O 1
ATOM 6529 N N . GLN B 1 377 ? -9.688 -13.711 5.695 1 87.56 377 GLN B N 1
ATOM 6530 C CA . GLN B 1 377 ? -11.023 -14.195 6.008 1 87.56 377 GLN B CA 1
ATOM 6531 C C . GLN B 1 377 ? -10.977 -15.562 6.688 1 87.56 377 GLN B C 1
ATOM 6533 O O . GLN B 1 377 ? -11.836 -15.891 7.508 1 87.56 377 GLN B O 1
ATOM 6538 N N . ILE B 1 378 ? -10.016 -16.297 6.34 1 90.75 378 ILE B N 1
ATOM 6539 C CA . ILE B 1 378 ? -9.891 -17.656 6.84 1 90.75 378 ILE B CA 1
ATOM 6540 C C . ILE B 1 378 ? -9.258 -17.641 8.227 1 90.75 378 ILE B C 1
ATOM 6542 O O . ILE B 1 378 ? -9.609 -18.469 9.086 1 90.75 378 ILE B O 1
ATOM 6546 N N . VAL B 1 379 ? -8.328 -16.75 8.461 1 89.75 379 VAL B N 1
ATOM 6547 C CA . VAL B 1 379 ? -7.633 -16.672 9.742 1 89.75 379 VAL B CA 1
ATOM 6548 C C . VAL B 1 379 ? -8.562 -16.094 10.805 1 89.75 379 VAL B C 1
ATOM 6550 O O . VAL B 1 379 ? -9.039 -14.961 10.672 1 89.75 379 VAL B O 1
ATOM 6553 N N . PRO B 1 380 ? -8.883 -16.812 11.758 1 83.56 380 PRO B N 1
ATOM 6554 C CA . PRO B 1 380 ? -9.922 -16.422 12.703 1 83.56 380 PRO B CA 1
ATOM 6555 C C . PRO B 1 380 ? -9.461 -15.312 13.656 1 83.56 380 PRO B C 1
ATOM 6557 O O . PRO B 1 380 ? -10.273 -14.492 14.094 1 83.56 380 PRO B O 1
ATOM 6560 N N . ASN B 1 381 ? -8.266 -15.234 14.023 1 86.56 381 ASN B N 1
ATOM 6561 C CA . ASN B 1 381 ? -7.762 -14.297 15.023 1 86.56 381 ASN B CA 1
ATOM 6562 C C . ASN B 1 381 ? -7.293 -12.992 14.391 1 86.56 381 ASN B C 1
ATOM 6564 O O . ASN B 1 381 ? -6.426 -13 13.516 1 86.56 381 ASN B O 1
ATOM 6568 N N . GLU B 1 382 ? -7.906 -11.93 14.875 1 84.12 382 GLU B N 1
ATOM 6569 C CA . GLU B 1 382 ? -7.539 -10.617 14.367 1 84.12 382 GLU B CA 1
ATOM 6570 C C . GLU B 1 382 ? -6.078 -10.289 14.68 1 84.12 382 GLU B C 1
ATOM 6572 O O . GLU B 1 382 ? -5.406 -9.609 13.898 1 84.12 382 GLU B O 1
ATOM 6577 N N . HIS B 1 383 ? -5.625 -10.758 15.703 1 86.56 383 HIS B N 1
ATOM 6578 C CA . HIS B 1 383 ? -4.242 -10.516 16.094 1 86.56 383 HIS B CA 1
ATOM 6579 C C . HIS B 1 383 ? -3.271 -11.172 15.117 1 86.56 383 HIS B C 1
ATOM 6581 O O . HIS B 1 383 ? -2.219 -10.609 14.812 1 86.56 383 HIS B O 1
ATOM 6587 N N . ASP B 1 384 ? -3.697 -12.359 14.688 1 88.38 384 ASP B N 1
ATOM 6588 C CA . ASP B 1 384 ? -2.855 -13.078 13.734 1 88.38 384 ASP B CA 1
ATOM 6589 C C . ASP B 1 384 ? -2.83 -12.367 12.383 1 88.38 384 ASP B C 1
ATOM 6591 O O . ASP B 1 384 ? -1.805 -12.359 11.703 1 88.38 384 ASP B O 1
ATOM 6595 N N . VAL B 1 385 ? -3.947 -11.789 12.031 1 89.56 385 VAL B N 1
ATOM 6596 C CA . VAL B 1 385 ? -4.023 -11.055 10.781 1 89.56 385 VAL B CA 1
ATOM 6597 C C . VAL B 1 385 ? -3.131 -9.812 10.852 1 89.56 385 VAL B C 1
ATOM 6599 O O . VAL B 1 385 ? -2.391 -9.523 9.906 1 89.56 385 VAL B O 1
ATOM 6602 N N . GLU B 1 386 ? -3.199 -9.125 11.922 1 87.88 386 GLU B N 1
ATOM 6603 C CA . GLU B 1 386 ? -2.375 -7.934 12.117 1 87.88 386 GLU B CA 1
ATOM 6604 C C . GLU B 1 386 ? -0.891 -8.289 12.117 1 87.88 386 GLU B C 1
ATOM 6606 O O . GLU B 1 386 ? -0.068 -7.543 11.578 1 87.88 386 GLU B O 1
ATOM 6611 N N . ALA B 1 387 ? -0.637 -9.336 12.781 1 90.31 387 ALA B N 1
ATOM 6612 C CA . ALA B 1 387 ? 0.751 -9.789 12.828 1 90.31 387 ALA B CA 1
ATOM 6613 C C . ALA B 1 387 ? 1.262 -10.141 11.438 1 90.31 387 ALA B C 1
ATOM 6615 O O . ALA B 1 387 ? 2.422 -9.883 11.109 1 90.31 387 ALA B O 1
ATOM 6616 N N . MET B 1 388 ? 0.401 -10.773 10.664 1 92.25 388 MET B N 1
ATOM 6617 C CA . MET B 1 388 ? 0.762 -11.133 9.297 1 92.25 388 MET B CA 1
ATOM 6618 C C . MET B 1 388 ? 1.039 -9.883 8.469 1 92.25 388 MET B C 1
ATOM 6620 O O . MET B 1 388 ? 2.051 -9.805 7.77 1 92.25 388 MET B O 1
ATOM 6624 N N . ILE B 1 389 ? 0.169 -8.938 8.617 1 92.88 389 ILE B N 1
ATOM 6625 C CA . ILE B 1 389 ? 0.303 -7.703 7.852 1 92.88 389 ILE B CA 1
ATOM 6626 C C . ILE B 1 389 ? 1.593 -6.988 8.25 1 92.88 389 ILE B C 1
ATOM 6628 O O . ILE B 1 389 ? 2.367 -6.566 7.387 1 92.88 389 ILE B O 1
ATOM 6632 N N . ASP B 1 390 ? 1.854 -6.887 9.484 1 93.75 390 ASP B N 1
ATOM 6633 C CA . ASP B 1 390 ? 3.064 -6.246 9.992 1 93.75 390 ASP B CA 1
ATOM 6634 C C . ASP B 1 390 ? 4.316 -6.949 9.469 1 93.75 390 ASP B C 1
ATOM 6636 O O . ASP B 1 390 ? 5.285 -6.293 9.086 1 93.75 390 ASP B O 1
ATOM 6640 N N . SER B 1 391 ? 4.223 -8.211 9.484 1 94.62 391 SER B N 1
ATOM 6641 C CA . SER B 1 391 ? 5.391 -8.984 9.078 1 94.62 391 SER B CA 1
ATOM 6642 C C . SER B 1 391 ? 5.672 -8.82 7.586 1 94.62 391 SER B C 1
ATOM 6644 O O . SER B 1 391 ? 6.832 -8.781 7.172 1 94.62 391 SER B O 1
ATOM 6646 N N . VAL B 1 392 ? 4.629 -8.805 6.801 1 94.69 392 VAL B N 1
ATOM 6647 C CA . VAL B 1 392 ? 4.789 -8.656 5.359 1 94.69 392 VAL B CA 1
ATOM 6648 C C . VAL B 1 392 ? 5.449 -7.316 5.047 1 94.69 392 VAL B C 1
ATOM 6650 O O . VAL B 1 392 ? 6.414 -7.254 4.281 1 94.69 392 VAL B O 1
ATOM 6653 N N . VAL B 1 393 ? 4.941 -6.242 5.598 1 94.62 393 VAL B N 1
ATOM 6654 C CA . VAL B 1 393 ? 5.441 -4.895 5.332 1 94.62 393 VAL B CA 1
ATOM 6655 C C . VAL B 1 393 ? 6.871 -4.762 5.859 1 94.62 393 VAL B C 1
ATOM 6657 O O . VAL B 1 393 ? 7.723 -4.148 5.215 1 94.62 393 VAL B O 1
ATOM 6660 N N . GLU B 1 394 ? 7.098 -5.336 6.98 1 94.12 394 GLU B N 1
ATOM 6661 C CA . GLU B 1 394 ? 8.438 -5.312 7.559 1 94.12 394 GLU B CA 1
ATOM 6662 C C . GLU B 1 394 ? 9.43 -6.051 6.672 1 94.12 394 GLU B C 1
ATOM 6664 O O . GLU B 1 394 ? 10.594 -5.66 6.574 1 94.12 394 GLU B O 1
ATOM 6669 N N . TYR B 1 395 ? 9.023 -7.156 6.137 1 94.12 395 TYR B N 1
ATOM 6670 C CA . TYR B 1 395 ? 9.906 -7.914 5.258 1 94.12 395 TYR B CA 1
ATOM 6671 C C . TYR B 1 395 ? 10.25 -7.109 4.008 1 94.12 395 TYR B C 1
ATOM 6673 O O . TYR B 1 395 ? 11.398 -7.117 3.551 1 94.12 395 TYR B O 1
ATOM 6681 N N . PHE B 1 396 ? 9.281 -6.398 3.387 1 92.88 396 PHE B N 1
ATOM 6682 C CA . PHE B 1 396 ? 9.547 -5.5 2.271 1 92.88 396 PHE B CA 1
ATOM 6683 C C . PHE B 1 396 ? 10.586 -4.453 2.654 1 92.88 396 PHE B C 1
ATOM 6685 O O . PHE B 1 396 ? 11.539 -4.211 1.908 1 92.88 396 PHE B O 1
ATOM 6692 N N . ARG B 1 397 ? 10.312 -3.828 3.771 1 91.62 397 ARG B N 1
ATOM 6693 C CA . ARG B 1 397 ? 11.219 -2.787 4.254 1 91.62 397 ARG B CA 1
ATOM 6694 C C . ARG B 1 397 ? 12.633 -3.324 4.414 1 91.62 397 ARG B C 1
ATOM 6696 O O . ARG B 1 397 ? 13.594 -2.693 3.969 1 91.62 397 ARG B O 1
ATOM 6703 N N . HIS B 1 398 ? 12.727 -4.48 5.02 1 89.06 398 HIS B N 1
ATOM 6704 C CA . HIS B 1 398 ? 14.016 -5.102 5.285 1 89.06 398 HIS B CA 1
ATOM 6705 C C . HIS B 1 398 ? 14.781 -5.355 3.992 1 89.06 398 HIS B C 1
ATOM 6707 O O . HIS B 1 398 ? 15.984 -5.078 3.908 1 89.06 398 HIS B O 1
ATOM 6713 N N . ILE B 1 399 ? 14.133 -5.844 3 1 86.94 399 ILE B N 1
ATOM 6714 C CA . ILE B 1 399 ? 14.773 -6.168 1.731 1 86.94 399 ILE B CA 1
ATOM 6715 C C . ILE B 1 399 ? 15.227 -4.887 1.034 1 86.94 399 ILE B C 1
ATOM 6717 O O . ILE B 1 399 ? 16.328 -4.832 0.472 1 86.94 399 ILE B O 1
ATOM 6721 N N . ILE B 1 400 ? 14.422 -3.842 1.087 1 86.94 400 ILE B N 1
ATOM 6722 C CA . ILE B 1 400 ? 14.688 -2.592 0.385 1 86.94 400 ILE B CA 1
ATOM 6723 C C . ILE B 1 400 ? 15.875 -1.88 1.04 1 86.94 400 ILE B C 1
ATOM 6725 O O . ILE B 1 400 ? 16.688 -1.268 0.354 1 86.94 400 ILE B O 1
ATOM 6729 N N . VAL B 1 401 ? 15.961 -1.939 2.34 1 84.94 401 VAL B N 1
ATOM 6730 C CA . VAL B 1 401 ? 17.031 -1.259 3.068 1 84.94 401 VAL B CA 1
ATOM 6731 C C . VAL B 1 401 ? 18.328 -2.047 2.936 1 84.94 401 VAL B C 1
ATOM 6733 O O . VAL B 1 401 ? 19.406 -1.462 2.805 1 84.94 401 VAL B O 1
ATOM 6736 N N . THR B 1 402 ? 18.281 -3.393 2.885 1 82 402 THR B N 1
ATOM 6737 C CA . THR B 1 402 ? 19.469 -4.234 2.963 1 82 402 THR B CA 1
ATOM 6738 C C . THR B 1 402 ? 20.047 -4.477 1.573 1 82 402 THR B C 1
ATOM 6740 O O . THR B 1 402 ? 21.266 -4.645 1.424 1 82 402 THR B O 1
ATOM 6743 N N . LEU B 1 403 ? 19.266 -4.543 0.548 1 76.62 403 LEU B N 1
ATOM 6744 C CA . LEU B 1 403 ? 19.719 -4.926 -0.783 1 76.62 403 LEU B CA 1
ATOM 6745 C C . LEU B 1 403 ? 20.719 -3.908 -1.326 1 76.62 403 LEU B C 1
ATOM 6747 O O . LEU B 1 403 ? 21.75 -4.285 -1.885 1 76.62 403 LEU B O 1
ATOM 6751 N N . PRO B 1 404 ? 20.438 -2.6 -1.184 1 67.62 404 PRO B N 1
ATOM 6752 C CA . PRO B 1 404 ? 21.406 -1.629 -1.699 1 67.62 404 PRO B CA 1
ATOM 6753 C C . PRO B 1 404 ? 22.719 -1.66 -0.941 1 67.62 404 PRO B C 1
ATOM 6755 O O . PRO B 1 404 ? 23.766 -1.286 -1.492 1 67.62 404 PRO B O 1
ATOM 6758 N N . GLU B 1 405 ? 22.625 -2.039 0.185 1 67.62 405 GLU B N 1
ATOM 6759 C CA . GLU B 1 405 ? 23.859 -2.113 0.974 1 67.62 405 GLU B CA 1
ATOM 6760 C C . GLU B 1 405 ? 24.781 -3.211 0.455 1 67.62 405 GLU B C 1
ATOM 6762 O O . GLU B 1 405 ? 26 -3.105 0.567 1 67.62 405 GLU B O 1
ATOM 6767 N N . ASN B 1 406 ? 24.141 -4.266 -0.053 1 60.31 406 ASN B N 1
ATOM 6768 C CA . ASN B 1 406 ? 24.938 -5.367 -0.576 1 60.31 406 ASN B CA 1
ATOM 6769 C C . ASN B 1 406 ? 25.281 -5.16 -2.047 1 60.31 406 ASN B C 1
ATOM 6771 O O . ASN B 1 406 ? 24.422 -5.301 -2.92 1 60.31 406 ASN B O 1
ATOM 6775 N N . ARG B 1 407 ? 26.125 -4.281 -2.496 1 55.47 407 ARG B N 1
ATOM 6776 C CA . ARG B 1 407 ? 26.594 -3.707 -3.756 1 55.47 407 ARG B CA 1
ATOM 6777 C C . ARG B 1 407 ? 26.891 -4.801 -4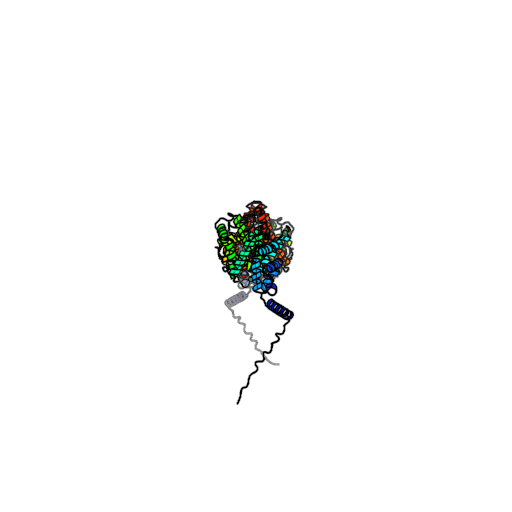.777 1 55.47 407 ARG B C 1
ATOM 6779 O O . ARG B 1 407 ? 27.625 -4.57 -5.742 1 55.47 407 ARG B O 1
ATOM 6786 N N . GLN B 1 408 ? 26.422 -5.914 -4.629 1 53.81 408 GLN B N 1
ATOM 6787 C CA . GLN B 1 408 ? 26.766 -6.844 -5.695 1 53.81 408 GLN B CA 1
ATOM 6788 C C . GLN B 1 408 ? 25.859 -6.656 -6.91 1 53.81 408 GLN B C 1
ATOM 6790 O O . GLN B 1 408 ? 24.656 -6.441 -6.77 1 53.81 408 GLN B O 1
ATOM 6795 N N . PRO B 1 409 ? 26.453 -6.355 -8.023 1 51.81 409 PRO B N 1
ATOM 6796 C CA . PRO B 1 409 ? 25.734 -6.051 -9.258 1 51.81 409 PRO B CA 1
ATOM 6797 C C . PRO B 1 409 ? 24.438 -6.848 -9.391 1 51.81 409 PRO B C 1
ATOM 6799 O O . PRO B 1 409 ? 23.406 -6.301 -9.812 1 51.81 409 PRO B O 1
ATOM 6802 N N . GLY B 1 410 ? 24.391 -8.148 -9.148 1 53.47 410 GLY B N 1
ATOM 6803 C CA . GLY B 1 410 ? 23.219 -8.984 -9.273 1 53.47 410 GLY B CA 1
ATOM 6804 C C . GLY B 1 410 ? 22.109 -8.602 -8.312 1 53.47 410 GLY B C 1
ATOM 6805 O O . GLY B 1 410 ? 20.922 -8.727 -8.633 1 53.47 410 GLY B O 1
ATOM 6806 N N . HIS B 1 411 ? 22.609 -7.855 -7.301 1 56.06 411 HIS B N 1
ATOM 6807 C CA . HIS B 1 411 ? 21.672 -7.52 -6.242 1 56.06 411 HIS B CA 1
ATOM 6808 C C . HIS B 1 411 ? 20.891 -6.25 -6.578 1 56.06 411 HIS B C 1
ATOM 6810 O O . HIS B 1 411 ? 19.734 -6.109 -6.191 1 56.06 411 HIS B O 1
ATOM 6816 N N . MET B 1 412 ? 21.547 -5.551 -7.418 1 54.84 412 MET B N 1
ATOM 6817 C CA . MET B 1 412 ? 20.891 -4.297 -7.773 1 54.84 412 MET B CA 1
ATOM 6818 C C . MET B 1 412 ? 19.672 -4.551 -8.664 1 54.84 412 MET B C 1
ATOM 6820 O O . MET B 1 412 ? 18.656 -3.881 -8.539 1 54.84 412 MET B O 1
ATOM 6824 N N . MET B 1 413 ? 19.859 -5.465 -9.586 1 56.94 413 MET B N 1
ATOM 6825 C CA . MET B 1 413 ? 18.734 -5.793 -10.469 1 56.94 413 MET B CA 1
ATOM 6826 C C . MET B 1 413 ? 17.562 -6.34 -9.672 1 56.94 413 MET B C 1
ATOM 6828 O O . MET B 1 413 ? 16.406 -5.977 -9.922 1 56.94 413 MET B O 1
ATOM 6832 N N . ILE B 1 414 ? 17.984 -6.926 -8.766 1 72.25 414 ILE B N 1
ATOM 6833 C CA . ILE B 1 414 ? 16.953 -7.527 -7.938 1 72.25 414 ILE B CA 1
ATOM 6834 C C . ILE B 1 414 ? 16.281 -6.449 -7.082 1 72.25 414 ILE B C 1
ATOM 6836 O O . ILE B 1 414 ? 15.07 -6.496 -6.852 1 72.25 414 ILE B O 1
ATOM 6840 N N . PHE B 1 415 ? 17.156 -5.375 -6.957 1 81.38 415 PHE B N 1
ATOM 6841 C CA . PHE B 1 415 ? 16.625 -4.293 -6.133 1 81.38 415 PHE B CA 1
ATOM 6842 C C . PHE B 1 415 ? 15.539 -3.523 -6.875 1 81.38 415 PHE B C 1
ATOM 6844 O O . PHE B 1 415 ? 14.461 -3.281 -6.328 1 81.38 415 PHE B O 1
ATOM 6851 N N . GLU B 1 416 ? 15.781 -3.242 -8.047 1 83.19 416 GLU B N 1
ATOM 6852 C CA . GLU B 1 416 ? 14.805 -2.486 -8.828 1 83.19 416 GLU B CA 1
ATOM 6853 C C . GLU B 1 416 ? 13.531 -3.295 -9.055 1 83.19 416 GLU B C 1
ATOM 6855 O O . GLU B 1 416 ? 12.43 -2.742 -9.039 1 83.19 416 GLU B O 1
ATOM 6860 N N . ASP B 1 417 ? 13.742 -4.543 -9.242 1 86.88 417 ASP B N 1
ATOM 6861 C CA . ASP B 1 417 ? 12.578 -5.402 -9.461 1 86.88 417 ASP B CA 1
ATOM 6862 C C . ASP B 1 417 ? 11.711 -5.484 -8.203 1 86.88 417 ASP B C 1
ATOM 6864 O O . ASP B 1 417 ? 10.484 -5.492 -8.289 1 86.88 417 ASP B O 1
ATOM 6868 N N . ILE B 1 418 ? 12.383 -5.539 -7.105 1 88.62 418 ILE B N 1
ATOM 6869 C CA . ILE B 1 418 ? 11.648 -5.645 -5.848 1 88.62 418 ILE B CA 1
ATOM 6870 C C . ILE B 1 418 ? 10.891 -4.348 -5.582 1 88.62 418 ILE B C 1
ATOM 6872 O O . ILE B 1 418 ? 9.758 -4.375 -5.09 1 88.62 418 ILE B O 1
ATOM 6876 N N . VAL B 1 419 ? 11.547 -3.24 -5.887 1 90.56 419 VAL B N 1
ATOM 6877 C CA . VAL B 1 419 ? 10.906 -1.947 -5.672 1 90.56 419 VAL B CA 1
ATOM 6878 C C . VAL B 1 419 ? 9.719 -1.795 -6.617 1 90.56 419 VAL B C 1
ATOM 6880 O O . VAL B 1 419 ? 8.68 -1.259 -6.234 1 90.56 419 VAL B O 1
ATOM 6883 N N . GLU B 1 420 ? 9.898 -2.297 -7.832 1 92.06 420 GLU B N 1
ATOM 6884 C CA . GLU B 1 420 ? 8.797 -2.266 -8.789 1 92.06 420 GLU B CA 1
ATOM 6885 C C . GLU B 1 420 ? 7.645 -3.158 -8.336 1 92.06 420 GLU B C 1
ATOM 6887 O O . GLU B 1 420 ? 6.477 -2.791 -8.477 1 92.06 420 GLU B O 1
ATOM 6892 N N . ALA B 1 421 ? 8 -4.324 -7.875 1 93.19 421 ALA B N 1
ATOM 6893 C CA . ALA B 1 421 ? 6.98 -5.23 -7.363 1 93.19 421 ALA B CA 1
ATOM 6894 C C . ALA B 1 421 ? 6.246 -4.613 -6.18 1 93.19 421 ALA B C 1
ATOM 6896 O O . ALA B 1 421 ? 5.02 -4.719 -6.078 1 93.19 421 ALA B O 1
ATOM 6897 N N . TYR B 1 422 ? 7.043 -3.99 -5.289 1 94.19 422 TYR B N 1
ATOM 6898 C CA . TYR B 1 422 ? 6.465 -3.334 -4.121 1 94.19 422 TYR B CA 1
ATOM 6899 C C . TYR B 1 422 ? 5.539 -2.195 -4.539 1 94.19 422 TYR B C 1
ATOM 6901 O O . TYR B 1 422 ? 4.477 -2.004 -3.949 1 94.19 422 TYR B O 1
ATOM 6909 N N . SER B 1 423 ? 5.953 -1.434 -5.531 1 94.62 423 SER B N 1
ATOM 6910 C CA . SER B 1 423 ? 5.141 -0.335 -6.043 1 94.62 423 SER B CA 1
ATOM 6911 C C . SER B 1 423 ? 3.836 -0.845 -6.645 1 94.62 423 SER B C 1
ATOM 6913 O O . SER B 1 423 ? 2.773 -0.26 -6.426 1 94.62 423 SER B O 1
ATOM 6915 N N . SER B 1 424 ? 3.908 -1.899 -7.395 1 94.38 424 SER B N 1
ATOM 6916 C CA . SER B 1 424 ? 2.715 -2.492 -7.992 1 94.38 424 SER B CA 1
ATOM 6917 C C . SER B 1 424 ? 1.777 -3.039 -6.922 1 94.38 424 SER B C 1
ATOM 6919 O O . SER B 1 424 ? 0.555 -2.943 -7.051 1 94.38 424 SER B O 1
ATOM 6921 N N . PHE B 1 425 ? 2.412 -3.635 -5.973 1 95.56 425 PHE B N 1
ATOM 6922 C CA . PHE B 1 425 ? 1.67 -4.164 -4.836 1 95.56 425 PHE B CA 1
ATOM 6923 C C . PHE B 1 425 ? 0.913 -3.055 -4.117 1 95.56 425 PHE B C 1
ATOM 6925 O O . PHE B 1 425 ? -0.278 -3.193 -3.83 1 95.56 425 PHE B O 1
ATOM 6932 N N . THR B 1 426 ? 1.547 -1.978 -3.842 1 95.06 426 THR B N 1
ATOM 6933 C CA . THR B 1 426 ? 0.958 -0.836 -3.148 1 95.06 426 THR B CA 1
ATOM 6934 C C . THR B 1 426 ? -0.122 -0.182 -4.004 1 95.06 426 THR B C 1
ATOM 6936 O O . THR B 1 426 ? -1.151 0.255 -3.488 1 95.06 426 THR B O 1
ATOM 6939 N N . LYS B 1 427 ? 0.151 -0.016 -5.273 1 94 427 LYS B N 1
ATOM 6940 C CA . LYS B 1 427 ? -0.825 0.565 -6.188 1 94 427 LYS B CA 1
ATOM 6941 C C . LYS B 1 427 ? -2.156 -0.176 -6.117 1 94 427 LYS B C 1
ATOM 6943 O O . LYS B 1 427 ? -3.215 0.446 -6 1 94 427 LYS B O 1
ATOM 6948 N N . GLU B 1 428 ? -2.1 -1.499 -6.207 1 92.44 428 GLU B N 1
ATOM 6949 C CA . GLU B 1 428 ? -3.318 -2.303 -6.184 1 92.44 428 GLU B CA 1
ATOM 6950 C C . GLU B 1 428 ? -4.008 -2.225 -4.824 1 92.44 428 GLU B C 1
ATOM 6952 O O . GLU B 1 428 ? -5.234 -2.295 -4.738 1 92.44 428 GLU B O 1
ATOM 6957 N N . LEU B 1 429 ? -3.215 -2.174 -3.797 1 92 429 LEU B N 1
ATOM 6958 C CA . LEU B 1 429 ? -3.785 -1.996 -2.467 1 92 429 LEU B CA 1
ATOM 6959 C C . LEU B 1 429 ? -4.555 -0.683 -2.379 1 92 429 LEU B C 1
ATOM 6961 O O . LEU B 1 429 ? -5.613 -0.621 -1.748 1 92 429 LEU B O 1
ATOM 6965 N N . MET B 1 430 ? -3.961 0.398 -2.947 1 90.88 430 MET B N 1
ATOM 6966 C CA . MET B 1 430 ? -4.613 1.706 -2.945 1 90.88 430 MET B CA 1
ATOM 6967 C C . MET B 1 430 ? -5.93 1.66 -3.713 1 90.88 430 MET B C 1
ATOM 6969 O O . MET B 1 430 ? -6.938 2.195 -3.254 1 90.88 430 MET B O 1
ATOM 6973 N N . VAL B 1 431 ? -5.883 1.051 -4.805 1 88.62 431 VAL B N 1
ATOM 6974 C CA . VAL B 1 431 ? -7.09 0.919 -5.613 1 88.62 431 VAL B CA 1
ATOM 6975 C C . VAL B 1 431 ? -8.164 0.166 -4.828 1 88.62 431 VAL B C 1
ATOM 6977 O O . VAL B 1 431 ? -9.328 0.568 -4.812 1 88.62 431 VAL B O 1
ATOM 6980 N N . ALA B 1 432 ? -7.766 -0.883 -4.203 1 85.81 432 ALA B N 1
ATOM 6981 C CA . ALA B 1 432 ? -8.695 -1.711 -3.441 1 85.81 432 ALA B CA 1
ATOM 6982 C C . ALA B 1 432 ? -9.258 -0.949 -2.244 1 85.81 432 ALA B C 1
ATOM 6984 O O . ALA B 1 432 ? -10.391 -1.188 -1.82 1 85.81 432 ALA B O 1
ATOM 6985 N N . SER B 1 433 ? -8.508 -0.058 -1.679 1 83.56 433 SER B N 1
ATOM 6986 C CA . SER B 1 433 ? -8.914 0.673 -0.483 1 83.56 433 SER B CA 1
ATOM 6987 C C . SER B 1 433 ? -9.766 1.887 -0.839 1 83.56 433 SER B C 1
ATOM 6989 O O . SER B 1 433 ? -10.672 2.258 -0.09 1 83.56 433 SER B O 1
ATOM 6991 N N . VAL B 1 434 ? -9.445 2.584 -1.924 1 77.31 434 VAL B N 1
ATOM 6992 C CA . VAL B 1 434 ? -10.062 3.865 -2.244 1 77.31 434 VAL B CA 1
ATOM 6993 C C . VAL B 1 434 ? -11.258 3.643 -3.176 1 77.31 434 VAL B C 1
ATOM 6995 O O . VAL B 1 434 ? -12.234 4.398 -3.139 1 77.31 434 VAL B O 1
ATOM 6998 N N . MET B 1 435 ? -11.086 2.697 -4.043 1 70.12 435 MET B N 1
ATOM 6999 C CA . MET B 1 435 ? -12.164 2.42 -4.992 1 70.12 435 MET B CA 1
ATOM 7000 C C . MET B 1 435 ? -12.883 1.123 -4.637 1 70.12 435 MET B C 1
ATOM 7002 O O . MET B 1 435 ? -12.609 0.076 -5.227 1 70.12 435 MET B O 1
ATOM 7006 N N . PRO B 1 436 ? -13.812 1.173 -3.596 1 58.28 436 PRO B N 1
ATOM 7007 C CA . PRO B 1 436 ? -14.414 -0.094 -3.18 1 58.28 436 PRO B CA 1
ATOM 7008 C C . PRO B 1 436 ? -15.125 -0.814 -4.324 1 58.28 436 PRO B C 1
ATOM 7010 O O . PRO B 1 436 ? -15.375 -2.02 -4.238 1 58.28 436 PRO B O 1
ATOM 7013 N N . SER B 1 437 ? -15.516 -0.032 -5.258 1 52.94 437 SER B N 1
ATOM 7014 C CA . SER B 1 437 ? -16.156 -0.758 -6.348 1 52.94 437 SER B CA 1
ATOM 7015 C C . SER B 1 437 ? -15.203 -1.757 -6.988 1 52.94 437 SER B C 1
ATOM 7017 O O . SER B 1 437 ? -15.586 -2.5 -7.895 1 52.94 437 SER B O 1
ATOM 7019 N N . TYR B 1 438 ? -14.016 -1.457 -6.785 1 45.72 438 TYR B N 1
ATOM 7020 C CA . TYR B 1 438 ? -13.094 -2.436 -7.344 1 45.72 438 TYR B CA 1
ATOM 7021 C C . TYR B 1 438 ? -13.352 -3.822 -6.77 1 45.72 438 TYR B C 1
ATOM 7023 O O . TYR B 1 438 ? -12.703 -4.797 -7.168 1 45.72 438 TYR B O 1
ATOM 7031 N N . LYS B 1 439 ? -13.953 -3.803 -5.613 1 44.81 439 LYS B N 1
ATOM 7032 C CA . LYS B 1 439 ? -14.336 -5.109 -5.098 1 44.81 439 LYS B CA 1
ATOM 7033 C C . LYS B 1 439 ? -14.898 -6 -6.203 1 44.81 439 LYS B C 1
ATOM 7035 O O . LYS B 1 439 ? -14.75 -7.223 -6.156 1 44.81 439 LYS B O 1
ATOM 7040 N N . LEU B 1 440 ? -15.977 -5.391 -6.801 1 36.53 440 LEU B N 1
ATOM 7041 C CA . LEU B 1 440 ? -16.828 -6.355 -7.484 1 36.53 440 LEU B CA 1
ATOM 7042 C C . LEU B 1 440 ? -16.047 -7.121 -8.547 1 36.53 440 LEU B C 1
ATOM 7044 O O . LEU B 1 440 ? -16.094 -8.352 -8.578 1 36.53 440 LEU B O 1
ATOM 7048 N N . GLY B 1 441 ? -16.266 -6.816 -10.031 1 34 441 GLY B N 1
ATOM 7049 C CA . GLY B 1 441 ? -16.344 -7.609 -11.25 1 34 441 GLY B CA 1
ATOM 7050 C C . GLY B 1 441 ? -14.984 -7.855 -11.883 1 34 441 GLY B C 1
ATOM 7051 O O . GLY B 1 441 ? -14.898 -8.32 -13.023 1 34 441 GLY B O 1
ATOM 7052 N N . LEU B 1 442 ? -13.93 -7.012 -11.672 1 36.41 442 LEU B N 1
ATOM 7053 C CA . LEU B 1 442 ? -13.016 -7.23 -12.789 1 36.41 442 LEU B CA 1
ATOM 7054 C C . LEU B 1 442 ? -12.539 -8.68 -12.82 1 36.41 442 LEU B C 1
ATOM 7056 O O . LEU B 1 442 ? -12.25 -9.266 -11.773 1 36.41 442 LEU B O 1
ATOM 7060 N N . GLN B 1 443 ? -12.898 -9.25 -13.812 1 35.41 443 GLN B N 1
ATOM 7061 C CA . GLN B 1 443 ? -12.562 -10.547 -14.391 1 35.41 443 GLN B CA 1
ATOM 7062 C C . GLN B 1 443 ? -11.086 -10.867 -14.211 1 35.41 443 GLN B C 1
ATOM 7064 O O . GLN B 1 443 ? -10.227 -10.211 -14.805 1 35.41 443 GLN B O 1
ATOM 7069 N N . HIS B 1 444 ? -10.609 -10.922 -13.078 1 37.28 444 HIS B N 1
ATOM 7070 C CA . HIS B 1 444 ? -9.305 -11.5 -12.758 1 37.28 444 HIS B CA 1
ATOM 7071 C C . HIS B 1 444 ? -8.836 -12.445 -13.852 1 37.28 444 HIS B C 1
ATOM 7073 O O . HIS B 1 444 ? -9.516 -13.43 -14.164 1 37.28 444 HIS B O 1
ATOM 7079 N N . ARG B 1 445 ? -8.438 -11.93 -14.891 1 37.72 445 ARG B N 1
ATOM 7080 C CA . ARG B 1 445 ? -7.789 -12.852 -15.812 1 37.72 445 ARG B CA 1
ATOM 7081 C C . ARG B 1 445 ? -6.898 -13.844 -15.07 1 37.72 445 ARG B C 1
ATOM 7083 O O . ARG B 1 445 ? -5.879 -13.453 -14.5 1 37.72 445 ARG B O 1
ATOM 7090 N N . TYR B 1 446 ? -7.43 -14.703 -14.289 1 37.88 446 TYR B N 1
ATOM 7091 C CA . TYR B 1 446 ? -6.746 -15.852 -13.711 1 37.88 446 TYR B CA 1
ATOM 7092 C C . TYR B 1 446 ? -5.734 -16.438 -14.688 1 37.88 446 TYR B C 1
ATOM 7094 O O . TYR B 1 446 ? -5.934 -16.391 -15.898 1 37.88 446 TYR B O 1
ATOM 7102 N N . PRO B 1 447 ? -4.504 -16.359 -14.367 1 37.16 447 PRO B N 1
ATOM 7103 C CA . PRO B 1 447 ? -3.789 -17.344 -15.188 1 37.16 447 PRO B CA 1
ATOM 7104 C C . PRO B 1 447 ? -4.633 -18.578 -15.516 1 37.16 447 PRO B C 1
ATOM 7106 O O . PRO B 1 447 ? -5.199 -19.203 -14.609 1 37.16 447 PRO B O 1
ATOM 7109 N N . GLU B 1 448 ? -5.66 -18.391 -16.5 1 32.91 448 GLU B N 1
ATOM 7110 C CA . GLU B 1 448 ? -6.473 -19.516 -16.938 1 32.91 448 GLU B CA 1
ATOM 7111 C C . GLU B 1 448 ? -5.766 -20.844 -16.672 1 32.91 448 GLU B C 1
ATOM 7113 O O . GLU B 1 448 ? -4.535 -20.906 -16.703 1 32.91 448 GLU B O 1
ATOM 7118 N N . GLU B 1 449 ? -6.695 -21.953 -16.25 1 30.83 449 GLU B N 1
ATOM 7119 C CA . GLU B 1 449 ? -6.531 -23.391 -16.422 1 30.83 449 GLU B CA 1
ATOM 7120 C C . GLU B 1 449 ? -5.691 -23.719 -17.641 1 30.83 449 GLU B C 1
ATOM 7122 O O . GLU B 1 449 ? -5.871 -23.109 -18.703 1 30.83 449 GLU B O 1
#

Secondary structure (DSSP, 8-state):
-------------------HHHHHHHHHHHHHHHHHHSTTGGGGGS-HHHHHHHHHHS-HHHHHHHTTT-HHHHHHHHHHHTSHHHHHHHHHHHH-S--STHHHHHHHHHHHHHHHHHHHHTTTS-HHHHHHHHHHHHHHHHHH----HHHHHHHHHHHHHHHTTT--HHHHHHHHHHHHHHHTHHHHHHHHHHS-TTSSHHHHHHHHHHHHHHTGGG--SHHHHHHHHHHHHTTS-HHHHHHHHHHHHSPBPSSSSSB-TTTTT-SS---S-TT-HHHHHHHHHHHHHHHSTT--HHHHHHHHHHHHTSSSPPPHHHHHHHHHHH-HHHHHHHHHHHHHTT-HHHHHHHHHHHHHHHHHTT--THHHHHHHHHHHHH---HHHHHHHHHHHHHHHHHHHHHTTTS--HHHHHHHHHHHHHHHHHHHHHHHHHH-GGGGT---------/-------------------HHHHHHHHHHHHHHHHHHSTTGGGGGS-HHHHHHHHHHS-HHHHHHHTTT-HHHHHHHHHHHTSHHHHHHHHHHHH-S--STHHHHHHHHHHHHHHHHHHHHTTTS-HHHHHHHHHHHHHHHHHH----HHHHHHHHHHHHHHHTTT--HHHHHHHHHHHHHHTTHHHHHHHHHHS-TTTTHHHHHHHHHHHHHHTGGG--SHHHHHHHHHHHHTTS-HHHHHHHHHHHHSPBPSSSSSB-TTTTT-SS---S-TT-HHHHHHHHHHHHHHHSTT--HHHHHHHHHHHHTSSSPPPHHHHHHHHHHH-HHHHHHHHHHHHHTT-HHHHHHHHHHHHHHHHHTT--THHHHHHHHHHHHH---HHHHHHHHHHHHHHHHHHHHHTTTS--HHHHHHHHHHHHHHHHHHHHHHHHHH-GGGGT---------